Protein 7X0C (pdb70)

Sequence (800 aa):
IVTREFAKRWRDLSGQNHWKGMLQPLDQDLREYIIHYGEMAQAGYDTFNINTESQFAGASIYSRKDFFAKVGLEIAHPYTKYKVTKFIYATSDIHVPESFLLFPISGWSKESNWMGYVAVTDDQGTALLGRRDIVVSWRGSVQEWVEDFEFGLVNAIKIFGERNDQVQIHQGWYSIYMSQDERSPFTKTNARDQVLREVGRLLEKYKDEEVSITICGHSLGAALATLSATDIVANGYNRPKSRPDKSCPVTAFVFASPRVGDSDFRKLFSGLEDIRVLRTRNLPDVIPIYPPIGYSEVGDEFPIDTRKSPYMKSPGNLATFHCLEGYLHGVAGTQGTNKADLFRLDVERAIGLVNKSVDGLKDECMVPGKWRVLKNKGMAQQDDGSWELVDHEIDDNEDLDFREFAKRWRDLSGQNHWKGMLQPLDQDLREYIIHYGEMAQAGYDTFNINTESQFAGASIYSRKDFFAKVGLEIAHPYTKYKVTKFIYATSDIHVPESFLLFPISGWSKESNWMGYVAVTDDQGTALLGRRDIVVSWRGSVQWVEDFEFGLVNAIKIFGERNDQVQIHQGWYSIYMSQDERSPFTKTNARDQVLREVGRLLEKYKDEEVSITICGHSLGAALATLSATDIVANGYNRPKSRPDKSCPVTAFVFASPRVGDSDFRKLFSGLEDIRVLRTRNLPDVIPIYPPIGYSEVGDEFPIDTRKSPYMKSPGNLATFHCLEGYLHGVAGTQGTNKADLFRLDVERAIGLVNKSVDGLKDECMVPGKWRVLKNKGMAQQDDGSWELVDHEIDDNEDLDF

B-factor: mean 24.94, std 8.67, range [12.06, 72.19]

Organism: Arabidopsis thaliana (NCBI:txid3702)

Solvent-accessible surface area: 32555 Å² total; per-residue (Å²): 113,142,87,135,66,20,18,156,72,12,92,56,0,6,0,101,84,73,2,141,75,13,23,128,114,22,31,79,16,0,6,72,4,0,13,20,0,0,15,0,2,8,0,1,23,18,0,6,6,83,36,42,80,1,89,59,0,0,3,4,22,28,12,19,148,91,4,10,44,62,15,15,14,102,60,63,34,55,38,12,58,19,111,4,3,36,4,1,17,0,4,22,114,55,166,8,26,133,16,0,6,15,66,15,126,86,63,44,13,144,27,0,0,0,0,1,0,0,0,8,0,63,109,106,0,22,64,32,4,28,5,13,0,0,0,1,2,3,2,2,20,20,113,92,168,20,114,23,8,82,36,48,55,42,70,0,73,160,4,0,20,144,156,29,63,119,4,61,0,0,64,0,0,36,8,0,0,25,5,102,10,162,171,7,106,66,0,125,60,10,0,28,55,26,0,8,148,2,0,25,55,2,1,44,101,29,59,110,68,83,4,3,0,1,0,0,0,6,0,0,0,0,0,0,0,2,0,0,0,0,0,0,19,20,45,25,90,1,91,2,173,57,85,87,143,49,42,2,38,0,4,0,2,0,0,0,8,3,43,5,0,14,75,43,0,117,157,24,20,84,65,31,148,38,4,45,0,1,26,2,35,0,75,19,1,58,2,11,75,50,5,67,148,49,28,24,65,6,28,34,65,4,34,0,17,4,144,50,6,76,71,14,62,92,125,21,88,44,22,11,37,10,15,5,8,1,0,0,3,2,0,0,0,7,54,25,44,72,172,81,44,145,27,142,48,50,27,176,28,18,42,2,17,3,1,20,36,3,60,0,3,66,92,135,32,96,26,0,6,121,2,62,38,38,104,17,64,6,7,33,38,64,136,105,14,35,33,93,44,82,6,45,64,146,36,109,21,117,55,48,153,69,210,77,22,25,119,68,15,90,55,0,6,0,98,83,71,2,139,76,14,21,126,114,23,32,75,12,0,6,68,8,0,13,23,0,0,15,0,2,8,1,1,21,16,0,7,7,79,38,33,74,2,54,69,0,0,2,4,22,28,12,18,150,92,4,10,45,62,16,16,15,102,63,62,36,76,69,10,70,19,113,3,2,36,5,1,19,0,5,21,115,55,171,9,23,110,19,2,9,10,62,11,135,61,44,42,11,140,53,0,0,0,0,1,0,0,0,7,0,49,97,109,0,21,75,68,5,32,4,12,0,0,0,1,2,2,2,2,20,22,140,220,28,106,31,11,118,26,48,55,40,68,0,71,160,4,1,26,146,160,21,58,113,5,59,0,0,62,0,0,37,7,0,0,26,6,103,28,162,226,7,104,68,0,125,60,10,0,30,55,26,1,7,152,2,0,25,56,2,0,55,97,32,57,120,66,109,4,2,1,1,0,0,0,6,0,0,0,0,0,0,0,2,0,0,0,0,0,0,18,15,57,25,90,2,93,2,183,68,76,92,119,33,43,3,41,0,3,0,2,0,0,0,10,3,56,5,0,13,73,50,0,120,151,19,20,87,66,28,131,46,4,32,1,1,24,2,80,0,60,19,3,56,8,12,86,53,10,91,154,50,24,23,61,5,27,35,51,6,32,0,17,3,141,52,6,76,73,13,62,97,123,19,85,77,36,8,39,20,13,5,7,0,1,0,3,1,0,0,0,7,55,27,47,83,192,77,43,148,27,144,47,49,32,176,29,20,39,2,17,3,1,20,36,3,62,0,2,71,99,135,33,70,28,0,8,118,2,60,37,40,101,15,61,6,7,34,36,58,138,106,16,34,32,91,42,82,6,49,64,162,36,118,21,119,44,46,157,74

Structure (mmCIF, N/CA/C/O backbone):
data_7X0C
#
_entry.id   7X0C
#
_cell.length_a   73.977
_cell.length_b   95.343
_cell.length_c   79.278
_cell.angle_alpha   90.000
_cell.angle_beta   105.144
_cell.angle_gamma   90.000
#
_symmetry.space_group_name_H-M   'P 1 21 1'
#
loop_
_entity.id
_entity.type
_entity.pdbx_description
1 polymer 'Phospholipase A1-IIgamma'
2 water water
#
loop_
_atom_site.group_PDB
_atom_site.id
_atom_site.type_symbol
_atom_site.label_atom_id
_atom_site.label_alt_id
_atom_site.label_comp_id
_atom_site.label_asym_id
_atom_site.label_entity_id
_atom_site.label_seq_id
_atom_site.pdbx_PDB_ins_code
_atom_site.Cartn_x
_atom_site.Cartn_y
_atom_site.Cartn_z
_atom_site.occupancy
_atom_site.B_iso_or_equiv
_atom_site.auth_seq_id
_atom_site.auth_comp_id
_atom_site.auth_asym_id
_atom_site.auth_atom_id
_atom_site.pdbx_PDB_model_num
ATOM 1 N N . ILE A 1 15 ? -19.29397 -13.20905 23.74304 1.000 48.85686 14 ILE A N 1
ATOM 2 C CA . ILE A 1 15 ? -19.68147 -11.92967 23.15619 1.000 45.15944 14 ILE A CA 1
ATOM 3 C C . ILE A 1 15 ? -21.15507 -11.94639 22.73681 1.000 42.54404 14 ILE A C 1
ATOM 4 O O . ILE A 1 15 ? -21.91075 -11.02231 23.03532 1.000 43.46484 14 ILE A O 1
ATOM 9 N N . VAL A 1 16 ? -21.55534 -13.02899 22.06792 1.000 43.96688 15 VAL A N 1
ATOM 10 C CA . VAL A 1 16 ? -22.92665 -13.17612 21.57497 1.000 42.93741 15 VAL A CA 1
ATOM 11 C C . VAL A 1 16 ? -23.96963 -13.05030 22.68507 1.000 43.06214 15 VAL A C 1
ATOM 12 O O . VAL A 1 16 ? -25.06515 -12.51113 22.46214 1.000 46.32048 15 VAL A O 1
ATOM 16 N N . THR A 1 17 ? -23.66316 -13.52930 23.88907 1.000 45.85861 16 THR A N 1
ATOM 17 C CA . THR A 1 17 ? -24.59969 -13.40883 25.00401 1.000 44.99235 16 THR A CA 1
ATOM 18 C C . THR A 1 17 ? -24.54348 -12.05196 25.71081 1.000 43.69443 16 THR A C 1
ATOM 19 O O . THR A 1 17 ? -25.32004 -11.83910 26.64941 1.000 44.01225 16 THR A O 1
ATOM 23 N N . ARG A 1 18 ? -23.64749 -11.14736 25.30164 1.000 43.78976 17 ARG A N 1
ATOM 24 C CA . ARG A 1 18 ? -23.47717 -9.82866 25.92762 1.000 42.96323 17 ARG A CA 1
ATOM 25 C C . ARG A 1 18 ? -23.33535 -9.92087 27.45262 1.000 39.64657 17 ARG A C 1
ATOM 26 O O . ARG A 1 18 ? -23.97903 -9.19681 28.22184 1.000 35.30288 17 ARG A O 1
ATOM 34 N N . GLU A 1 19 ? -22.45550 -10.82003 27.88448 1.000 38.50776 18 GLU A N 1
ATOM 35 C CA . GLU A 1 19 ? -22.17169 -10.98735 29.30718 1.000 36.90344 18 GLU A CA 1
ATOM 36 C C . GLU A 1 19 ? -21.81830 -9.65468 29.98564 1.000 33.98257 18 GLU A C 1
ATOM 37 O O . GLU A 1 19 ? -22.35023 -9.31375 31.05495 1.000 29.99084 18 GLU A O 1
ATOM 43 N N . PHE A 1 20 ? -20.92777 -8.87594 29.36821 1.000 31.86072 19 PHE A N 1
ATOM 44 C CA . PHE A 1 20 ? -20.47293 -7.65201 30.01662 1.000 30.87132 19 PHE A CA 1
ATOM 45 C C . PHE A 1 20 ? -21.53329 -6.55756 29.99380 1.000 26.76319 19 PHE A C 1
ATOM 46 O O . PHE A 1 20 ? -21.69777 -5.83849 30.98516 1.000 26.56368 19 PHE A O 1
ATOM 54 N N . ALA A 1 21 ? -22.25849 -6.42455 28.88955 1.000 25.03442 20 ALA A N 1
ATOM 55 C CA . ALA A 1 21 ? -23.31743 -5.42308 28.84736 1.000 28.88170 20 ALA A CA 1
ATOM 56 C C . ALA A 1 21 ? -24.38233 -5.72436 29.89317 1.000 28.04673 20 ALA A C 1
ATOM 57 O O . ALA A 1 21 ? -24.90914 -4.80440 30.51960 1.000 26.79634 20 ALA A O 1
ATOM 59 N N . LYS A 1 22 ? -24.67375 -7.01122 30.13825 1.000 27.32017 21 LYS A N 1
ATOM 60 C CA . LYS A 1 22 ? -25.72896 -7.35800 31.09132 1.000 30.71474 21 LYS A CA 1
ATOM 61 C C . LYS A 1 22 ? -25.29796 -7.14261 32.53140 1.000 29.28572 21 LYS A C 1
ATOM 62 O O . LYS A 1 22 ? -26.13070 -6.85590 33.40179 1.000 29.85192 21 LYS A O 1
ATOM 68 N N . ARG A 1 23 ? -24.01028 -7.30105 32.81897 1.000 23.62464 22 ARG A N 1
ATOM 69 C CA . ARG A 1 23 ? -23.54467 -7.29163 34.19296 1.000 23.99508 22 ARG A CA 1
ATOM 70 C C . ARG A 1 23 ? -22.75638 -6.03296 34.54829 1.000 22.13512 22 ARG A C 1
ATOM 71 O O . ARG A 1 23 ? -22.17480 -5.98768 35.61908 1.000 23.09545 22 ARG A O 1
ATOM 79 N N . TRP A 1 24 ? -22.75371 -5.00008 33.69168 1.000 23.54356 23 TRP A N 1
ATOM 80 C CA . TRP A 1 24 ? -21.74438 -3.94742 33.85361 1.000 21.64721 23 TRP A CA 1
ATOM 81 C C . TRP A 1 24 ? -21.86851 -3.21480 35.18617 1.000 22.03842 23 TRP A C 1
ATOM 82 O O . TRP A 1 24 ? -20.85423 -2.84033 35.77273 1.000 21.74905 23 TRP A O 1
ATOM 93 N N . ARG A 1 25 ? -23.08410 -2.98439 35.69080 1.000 23.89724 24 ARG A N 1
ATOM 94 C CA . ARG A 1 25 ? -23.17221 -2.26454 36.96561 1.000 22.65748 24 ARG A CA 1
ATOM 95 C C . ARG A 1 25 ? -22.51544 -3.05653 38.08920 1.000 20.34365 24 ARG A C 1
ATOM 96 O O . ARG A 1 25 ? -21.82002 -2.48364 38.93747 1.000 24.48025 24 ARG A O 1
ATOM 104 N N . ASP A 1 26 ? -22.72408 -4.37511 38.12525 1.000 22.33685 25 ASP A N 1
ATOM 105 C CA . ASP A 1 26 ? -22.04926 -5.17165 39.14596 1.000 21.33324 25 ASP A CA 1
ATOM 106 C C . ASP A 1 26 ? -20.53844 -5.22740 38.90678 1.000 19.05319 25 ASP A C 1
ATOM 107 O O . ASP A 1 26 ? -19.75018 -5.19339 39.85965 1.000 20.86124 25 ASP A O 1
ATOM 112 N N . LEU A 1 27 ? -20.13100 -5.33755 37.64493 1.000 18.87495 26 LEU A N 1
ATOM 113 C CA . LEU A 1 27 ? -18.71349 -5.36543 37.31351 1.000 19.80064 26 LEU A CA 1
ATOM 114 C C . LEU A 1 27 ? -18.04097 -4.04484 37.67278 1.000 21.92909 26 LEU A C 1
ATOM 115 O O . LEU A 1 27 ? -16.85167 -4.03028 38.01992 1.000 19.12850 26 LEU A O 1
ATOM 120 N N . SER A 1 28 ? -18.77799 -2.94051 37.59578 1.000 20.71918 27 SER A N 1
ATOM 121 C CA . SER A 1 28 ? -18.29926 -1.61640 37.99631 1.000 18.87831 27 SER A CA 1
ATOM 122 C C . SER A 1 28 ? -18.59738 -1.32395 39.45831 1.000 21.09309 27 SER A C 1
ATOM 123 O O . SER A 1 28 ? -18.48218 -0.17086 39.90192 1.000 19.52157 27 SER A O 1
ATOM 126 N N . GLY A 1 29 ? -18.97756 -2.34335 40.21609 1.000 19.39386 28 GLY A N 1
ATOM 127 C CA . GLY A 1 29 ? -18.93693 -2.26599 41.66047 1.000 19.91566 28 GLY A CA 1
ATOM 128 C C . GLY A 1 29 ? -20.22249 -1.85258 42.35226 1.000 20.85112 28 GLY A C 1
ATOM 129 O O . GLY A 1 29 ? -20.15235 -1.42092 43.49538 1.000 21.17068 28 GLY A O 1
ATOM 130 N N . GLN A 1 30 ? -21.37291 -1.94265 41.68715 1.000 22.89913 29 GLN A N 1
ATOM 131 C CA . GLN A 1 30 ? -22.64200 -1.52074 42.29525 1.000 23.34898 29 GLN A CA 1
ATOM 132 C C . GLN A 1 30 ? -22.80295 -2.06717 43.71953 1.000 21.71402 29 GLN A C 1
ATOM 133 O O . GLN A 1 30 ? -23.19479 -1.32609 44.63541 1.000 26.44879 29 GLN A O 1
ATOM 139 N N . ASN A 1 31 ? -22.51085 -3.36019 43.92499 1.000 22.06577 30 ASN A N 1
ATOM 140 C CA . ASN A 1 31 ? -22.53523 -3.99253 45.24754 1.000 25.98797 30 ASN A CA 1
ATOM 141 C C . ASN A 1 31 ? -21.13664 -4.22136 45.83167 1.000 25.83362 30 ASN A C 1
ATOM 142 O O . ASN A 1 31 ? -20.90027 -5.23550 46.51055 1.000 24.76985 30 ASN A O 1
ATOM 147 N N . HIS A 1 32 ? -20.19487 -3.29463 45.59847 1.000 22.76827 31 HIS A N 1
ATOM 148 C CA . HIS A 1 32 ? -18.84155 -3.33827 46.15989 1.000 22.20942 31 HIS A CA 1
ATOM 149 C C . HIS A 1 32 ? -18.12456 -4.65204 45.85924 1.000 21.37254 31 HIS A C 1
ATOM 150 O O . HIS A 1 32 ? -17.23103 -5.07467 46.59827 1.000 23.16167 31 HIS A O 1
ATOM 157 N N . TRP A 1 33 ? -18.44452 -5.23275 44.71508 1.000 21.56452 32 TRP A N 1
ATOM 158 C CA . TRP A 1 33 ? -17.82565 -6.45813 44.21946 1.000 22.83347 32 TRP A CA 1
ATOM 159 C C . TRP A 1 33 ? -18.07853 -7.63022 45.15844 1.000 24.31775 32 TRP A C 1
ATOM 160 O O . TRP A 1 33 ? -17.33674 -8.63139 45.13350 1.000 23.56435 32 TRP A O 1
ATOM 171 N N . LYS A 1 34 ? -19.12435 -7.54368 45.99702 1.000 22.69587 33 LYS A N 1
ATOM 172 C CA . LYS A 1 34 ? -19.38802 -8.64749 46.91526 1.000 25.31664 33 LYS A CA 1
ATOM 173 C C . LYS A 1 34 ? -19.60634 -9.93241 46.13302 1.000 20.08968 33 LYS A C 1
ATOM 174 O O . LYS A 1 34 ? -20.28983 -9.95164 45.10509 1.000 24.50572 33 LYS A O 1
ATOM 180 N N . GLY A 1 35 ? -18.99602 -11.01345 46.61943 1.000 25.80137 34 GLY A N 1
ATOM 181 C CA . GLY A 1 35 ? -19.10117 -12.29954 45.95965 1.000 23.54820 34 GLY A CA 1
ATOM 182 C C . GLY A 1 35 ? -18.29385 -12.43314 44.68932 1.000 29.03104 34 GLY A C 1
ATOM 183 O O . GLY A 1 35 ? -18.33006 -13.49818 44.06259 1.000 28.11087 34 GLY A O 1
ATOM 184 N N . MET A 1 36 ? -17.54808 -11.40003 44.28971 1.000 23.25243 35 MET A N 1
ATOM 185 C CA . MET A 1 36 ? -16.85143 -11.43542 43.00939 1.000 23.86853 35 MET A CA 1
ATOM 186 C C . MET A 1 36 ? -15.32723 -11.45356 43.14244 1.000 24.81216 35 MET A C 1
ATOM 187 O O . MET A 1 36 ? -14.63431 -11.52836 42.11702 1.000 24.89191 35 MET A O 1
ATOM 192 N N . LEU A 1 37 ? -14.78002 -11.37210 44.35635 1.000 24.83907 36 LEU A N 1
ATOM 193 C CA . LEU A 1 37 ? -13.33396 -11.21645 44.55316 1.000 24.15297 36 LEU A CA 1
ATOM 194 C C . LEU A 1 37 ? -12.64339 -12.47852 45.04711 1.000 26.89305 36 LEU A C 1
ATOM 195 O O . LEU A 1 37 ? -11.55934 -12.81662 44.56064 1.000 26.44461 36 LEU A O 1
ATOM 200 N N . GLN A 1 38 ? -13.23416 -13.17497 46.01563 1.000 27.29420 37 GLN A N 1
ATOM 201 C CA . GLN A 1 38 ? -12.71075 -14.46842 46.47440 1.000 25.17033 37 GLN A CA 1
ATOM 202 C C . GLN A 1 38 ? -13.85743 -15.46879 46.37761 1.000 28.05459 37 GLN A C 1
ATOM 203 O O . GLN A 1 38 ? -14.77202 -15.42861 47.18301 1.000 29.06584 37 GLN A O 1
ATOM 209 N N . PRO A 1 39 ? -13.84934 -16.32074 45.35139 1.000 26.58649 38 PRO A N 1
ATOM 210 C CA . PRO A 1 39 ? -12.85248 -16.34347 44.28075 1.000 27.05256 38 PRO A CA 1
ATOM 211 C C . PRO A 1 39 ? -13.10913 -15.23681 43.25194 1.000 23.62816 38 PRO A C 1
ATOM 212 O O . PRO A 1 39 ? -14.18223 -14.61682 43.30411 1.000 23.43675 38 PRO A O 1
ATOM 216 N N . LEU A 1 40 ? -12.16424 -15.00947 42.32722 1.000 22.99307 39 LEU A N 1
ATOM 217 C CA . LEU A 1 40 ? -12.31750 -13.94397 41.33122 1.000 23.10417 39 LEU A CA 1
ATOM 218 C C . LEU A 1 40 ? -13.31193 -14.36725 40.26183 1.000 22.70832 39 LEU A C 1
ATOM 219 O O . LEU A 1 40 ? -13.14270 -15.39961 39.60079 1.000 23.87169 39 LEU A O 1
ATOM 224 N N . ASP A 1 41 ? -14.37054 -13.58174 40.13997 1.000 22.67974 40 ASP A N 1
ATOM 225 C CA . ASP A 1 41 ? -15.38198 -13.74428 39.11776 1.000 24.55703 40 ASP A CA 1
ATOM 226 C C . ASP A 1 41 ? -14.74042 -13.63764 37.73250 1.000 24.81805 40 ASP A C 1
ATOM 227 O O . ASP A 1 41 ? -13.93835 -12.73701 37.48876 1.000 22.46413 40 ASP A O 1
ATOM 232 N N . GLN A 1 42 ? -15.07776 -14.56626 36.82610 1.000 23.55985 41 GLN A N 1
ATOM 233 C CA . GLN A 1 42 ? -14.36889 -14.64514 35.54808 1.000 26.90478 41 GLN A CA 1
ATOM 234 C C . GLN A 1 42 ? -14.61395 -13.41935 34.68176 1.000 24.90973 41 GLN A C 1
ATOM 235 O O . GLN A 1 42 ? -13.68571 -12.92539 34.02134 1.000 23.68241 41 GLN A O 1
ATOM 241 N N . ASP A 1 43 ? -15.85045 -12.92106 34.64394 1.000 22.82315 42 ASP A N 1
ATOM 242 C CA . ASP A 1 43 ? -16.08907 -11.68695 33.90261 1.000 23.43297 42 ASP A CA 1
ATOM 243 C C . ASP A 1 43 ? -15.28033 -10.54686 34.49888 1.000 21.56454 42 ASP A C 1
ATOM 244 O O . ASP A 1 43 ? -14.72053 -9.71530 33.76771 1.000 20.00934 42 ASP A O 1
ATOM 249 N N . LEU A 1 44 ? -15.25318 -10.47114 35.82518 1.000 20.66821 43 LEU A N 1
ATOM 250 C CA . LEU A 1 44 ? -14.52321 -9.38640 36.48051 1.000 19.35444 43 LEU A CA 1
ATOM 251 C C . LEU A 1 44 ? -13.02668 -9.48077 36.19525 1.000 21.18569 43 LEU A C 1
ATOM 252 O O . LEU A 1 44 ? -12.36548 -8.45218 36.04413 1.000 20.18729 43 LEU A O 1
ATOM 257 N N . ARG A 1 45 ? -12.47942 -10.70458 36.13103 1.000 18.71585 44 ARG A N 1
ATOM 258 C CA . ARG A 1 45 ? -11.08782 -10.90191 35.70614 1.000 18.33254 44 ARG A CA 1
ATOM 259 C C . ARG A 1 45 ? -10.78417 -10.15694 34.40429 1.000 18.83683 44 ARG A C 1
ATOM 260 O O . ARG A 1 45 ? -9.81403 -9.38273 34.31523 1.000 18.44163 44 ARG A O 1
ATOM 268 N N . GLU A 1 46 ? -11.63176 -10.35073 33.39322 1.000 17.83861 45 GLU A N 1
ATOM 269 C CA . GLU A 1 46 ? -11.44750 -9.68159 32.11614 1.000 17.89151 45 GLU A CA 1
ATOM 270 C C . GLU A 1 46 ? -11.74151 -8.18802 32.20713 1.000 19.11855 45 GLU A C 1
ATOM 271 O O . GLU A 1 46 ? -11.09537 -7.39678 31.51932 1.000 18.19760 45 GLU A O 1
ATOM 277 N N . TYR A 1 47 ? -12.69089 -7.79945 33.06036 1.000 19.53982 46 TYR A N 1
ATOM 278 C CA . TYR A 1 47 ? -13.07394 -6.39460 33.19242 1.000 19.28674 46 TYR A CA 1
ATOM 279 C C . TYR A 1 47 ? -11.93348 -5.58641 33.80792 1.000 17.48798 46 TYR A C 1
ATOM 280 O O . TYR A 1 47 ? -11.59594 -4.48379 33.33701 1.000 17.48389 46 TYR A O 1
ATOM 289 N N . ILE A 1 48 ? -11.34148 -6.12286 34.88034 1.000 16.40176 47 ILE A N 1
ATOM 290 C CA . ILE A 1 48 ? -10.20581 -5.45631 35.51766 1.000 15.74583 47 ILE A CA 1
ATOM 291 C C . ILE A 1 48 ? -9.07396 -5.27244 34.50499 1.000 16.42786 47 ILE A C 1
ATOM 292 O O . ILE A 1 48 ? -8.47693 -4.19523 34.40557 1.000 15.94869 47 ILE A O 1
ATOM 297 N N . ILE A 1 49 ? -8.74884 -6.33060 33.75622 1.000 16.38639 48 ILE A N 1
ATOM 298 C CA . ILE A 1 49 ? -7.65212 -6.24865 32.78104 1.000 16.55180 48 ILE A CA 1
ATOM 299 C C . ILE A 1 49 ? -7.98497 -5.21779 31.69869 1.000 17.25939 48 ILE A C 1
ATOM 300 O O . ILE A 1 49 ? -7.11138 -4.44485 31.25927 1.000 16.86268 48 ILE A O 1
ATOM 305 N N . HIS A 1 50 ? -9.25583 -5.14859 31.29335 1.000 16.39789 49 HIS A N 1
ATOM 306 C CA . HIS A 1 50 ? -9.68872 -4.16889 30.29868 1.000 17.78296 49 HIS A CA 1
ATOM 307 C C . HIS A 1 50 ? -9.31413 -2.74828 30.72368 1.000 16.26281 49 HIS A C 1
ATOM 308 O O . HIS A 1 50 ? -8.71218 -1.99742 29.95489 1.000 17.75241 49 HIS A O 1
ATOM 315 N N . TYR A 1 51 ? -9.63010 -2.37832 31.96537 1.000 14.77559 50 TYR A N 1
ATOM 316 C CA . TYR A 1 51 ? -9.32200 -1.01773 32.39009 1.000 17.57282 50 TYR A CA 1
ATOM 317 C C . TYR A 1 51 ? -7.84716 -0.84324 32.76425 1.000 16.40685 50 TYR A C 1
ATOM 318 O O . TYR A 1 51 ? -7.28788 0.23347 32.53836 1.000 16.91869 50 TYR A O 1
ATOM 327 N N . GLY A 1 52 ? -7.19859 -1.88835 33.27729 1.000 16.20648 51 GLY A N 1
ATOM 328 C CA . GLY A 1 52 ? -5.76122 -1.80718 33.50409 1.000 15.98577 51 GLY A CA 1
ATOM 329 C C . GLY A 1 52 ? -4.98629 -1.59344 32.21464 1.000 16.40795 51 GLY A C 1
ATOM 330 O O . GLY A 1 52 ? -3.95130 -0.92490 32.21275 1.000 14.88391 51 GLY A O 1
ATOM 331 N N . GLU A 1 53 ? -5.46634 -2.16781 31.10269 1.000 15.39584 52 GLU A N 1
ATOM 332 C CA . GLU A 1 53 ? -4.81672 -1.92188 29.81994 1.000 15.82685 52 GLU A CA 1
ATOM 333 C C . GLU A 1 53 ? -4.92563 -0.45882 29.40767 1.000 16.46122 52 GLU A C 1
ATOM 334 O O . GLU A 1 53 ? -4.03507 0.05934 28.72347 1.000 16.41538 52 GLU A O 1
ATOM 340 N N . MET A 1 54 ? -6.03208 0.18339 29.75510 1.000 18.38078 53 MET A N 1
ATOM 341 C CA . MET A 1 54 ? -6.21520 1.57892 29.37622 1.000 20.39303 53 MET A CA 1
ATOM 342 C C . MET A 1 54 ? -5.28573 2.47356 30.18586 1.000 17.90209 53 MET A C 1
ATOM 343 O O . MET A 1 54 ? -4.84928 3.52259 29.68677 1.000 20.03094 53 MET A O 1
ATOM 348 N N . ALA A 1 55 ? -4.93838 2.05594 31.41824 1.000 19.99693 54 ALA A N 1
ATOM 349 C CA . ALA A 1 55 ? -3.85899 2.74370 32.15310 1.000 19.36410 54 ALA A CA 1
ATOM 350 C C . ALA A 1 55 ? -2.47463 2.43999 31.57805 1.000 18.63053 54 ALA A C 1
ATOM 351 O O . ALA A 1 55 ? -1.63268 3.34662 31.44528 1.000 17.66618 54 ALA A O 1
ATOM 353 N N . GLN A 1 56 ? -2.21614 1.17535 31.23275 1.000 15.72080 55 GLN A N 1
ATOM 354 C CA . GLN A 1 56 ? -0.91085 0.82731 30.66726 1.000 18.07611 55 GLN A CA 1
ATOM 355 C C . GLN A 1 56 ? -0.67793 1.55020 29.34909 1.000 17.09900 55 GLN A C 1
ATOM 356 O O . GLN A 1 56 ? 0.46687 1.87209 29.00055 1.000 16.44764 55 GLN A O 1
ATOM 362 N N . ALA A 1 57 ? -1.75637 1.82875 28.60092 1.000 15.30384 56 ALA A N 1
ATOM 363 C CA . ALA A 1 57 ? -1.60151 2.58904 27.36222 1.000 17.12613 56 ALA A CA 1
ATOM 364 C C . ALA A 1 57 ? -0.92192 3.92541 27.60965 1.000 17.97883 56 ALA A C 1
ATOM 365 O O . ALA A 1 57 ? -0.22860 4.43970 26.72222 1.000 15.88527 56 ALA A O 1
ATOM 367 N N . GLY A 1 58 ? -1.11483 4.49574 28.80314 1.000 17.10807 57 GLY A N 1
ATOM 368 C CA . GLY A 1 58 ? -0.45077 5.74702 29.14364 1.000 15.09216 57 GLY A CA 1
ATOM 369 C C . GLY A 1 58 ? 1.05763 5.59042 29.25043 1.000 17.80720 57 GLY A C 1
ATOM 370 O O . GLY A 1 58 ? 1.81540 6.46767 28.81736 1.000 18.08380 57 GLY A O 1
ATOM 371 N N . TYR A 1 59 ? 1.52026 4.46998 29.80878 1.000 15.41479 58 TYR A N 1
ATOM 372 C CA . TYR A 1 59 ? 2.95428 4.17586 29.77262 1.000 16.75465 58 TYR A CA 1
ATOM 373 C C . TYR A 1 59 ? 3.42543 3.94353 28.34910 1.000 17.81259 58 TYR A C 1
ATOM 374 O O . TYR A 1 59 ? 4.54934 4.31501 27.98586 1.000 17.98975 58 TYR A O 1
ATOM 383 N N . ASP A 1 60 ? 2.59336 3.32886 27.53011 1.000 15.20413 59 ASP A N 1
ATOM 384 C CA . ASP A 1 60 ? 3.09275 2.94188 26.22357 1.000 16.88154 59 ASP A CA 1
ATOM 385 C C . ASP A 1 60 ? 3.21655 4.13346 25.27313 1.000 17.88919 59 ASP A C 1
ATOM 386 O O . ASP A 1 60 ? 3.99375 4.06461 24.31007 1.000 21.01611 59 ASP A O 1
ATOM 391 N N . THR A 1 61 ? 2.53766 5.24909 25.55654 1.000 16.20902 60 THR A N 1
ATOM 392 C CA . THR A 1 61 ? 2.69072 6.44343 24.74818 1.000 18.89128 60 THR A CA 1
ATOM 393 C C . THR A 1 61 ? 3.60302 7.47364 25.39838 1.000 18.50768 60 THR A C 1
ATOM 394 O O . THR A 1 61 ? 3.93729 8.47380 24.76882 1.000 18.85581 60 THR A O 1
ATOM 398 N N . PHE A 1 62 ? 4.03800 7.26194 26.63194 1.000 19.25607 61 PHE A N 1
ATOM 399 C CA . PHE A 1 62 ? 4.78089 8.31228 27.31211 1.000 19.89601 61 PHE A CA 1
ATOM 400 C C . PHE A 1 62 ? 6.26633 8.27197 26.92913 1.000 22.59860 61 PHE A C 1
ATOM 401 O O . PHE A 1 62 ? 6.93445 7.24671 27.09258 1.000 21.53231 61 PHE A O 1
ATOM 409 N N . ASN A 1 63 ? 6.79396 9.39804 26.43530 1.000 19.60671 62 ASN A N 1
ATOM 410 C CA . ASN A 1 63 ? 8.17416 9.47528 25.95934 1.000 20.29238 62 ASN A CA 1
ATOM 411 C C . ASN A 1 63 ? 9.10486 9.62281 27.16756 1.000 23.12836 62 ASN A C 1
ATOM 412 O O . ASN A 1 63 ? 9.07012 10.64222 27.87050 1.000 20.99607 62 ASN A O 1
ATOM 417 N N . ILE A 1 64 ? 9.91897 8.59670 27.44387 1.000 22.22918 63 ILE A N 1
ATOM 418 C CA . ILE A 1 64 ? 10.77625 8.60658 28.62269 1.000 19.73221 63 ILE A CA 1
ATOM 419 C C . ILE A 1 64 ? 12.23397 8.81753 28.24802 1.000 27.97333 63 ILE A C 1
ATOM 420 O O . ILE A 1 64 ? 13.12535 8.65507 29.09397 1.000 27.13145 63 ILE A O 1
ATOM 425 N N . ASN A 1 65 ? 12.50234 9.17231 27.00481 1.000 23.70288 64 ASN A N 1
ATOM 426 C CA . ASN A 1 65 ? 13.88437 9.32273 26.53216 1.000 25.88705 64 ASN A CA 1
ATOM 427 C C . ASN A 1 65 ? 14.35236 10.73859 26.82751 1.000 24.31793 64 ASN A C 1
ATOM 428 O O . ASN A 1 65 ? 14.02928 11.67780 26.09077 1.000 25.21317 64 ASN A O 1
ATOM 433 N N . THR A 1 66 ? 15.13148 10.91104 27.90839 1.000 26.80042 65 THR A N 1
ATOM 434 C CA . THR A 1 66 ? 15.46335 12.28185 28.27531 1.000 28.58664 65 THR A CA 1
ATOM 435 C C . THR A 1 66 ? 16.43149 12.93839 27.28475 1.000 30.45371 65 THR A C 1
ATOM 436 O O . THR A 1 66 ? 16.57845 14.16254 27.31792 1.000 30.93654 65 THR A O 1
ATOM 440 N N . GLU A 1 67 ? 17.01127 12.17331 26.35124 1.000 30.89352 66 GLU A N 1
ATOM 441 C CA . GLU A 1 67 ? 17.84141 12.75482 25.29987 1.000 30.76400 66 GLU A CA 1
ATOM 442 C C . GLU A 1 67 ? 16.99538 13.42074 24.22305 1.000 33.92828 66 GLU A C 1
ATOM 443 O O . GLU A 1 67 ? 17.52803 14.17055 23.39698 1.000 35.99028 66 GLU A O 1
ATOM 449 N N . SER A 1 68 ? 15.68631 13.19623 24.24052 1.000 27.81026 67 SER A N 1
ATOM 450 C CA . SER A 1 68 ? 14.77690 13.78314 23.27074 1.000 24.84690 67 SER A CA 1
ATOM 451 C C . SER A 1 68 ? 14.21042 15.10328 23.76901 1.000 25.72558 67 SER A C 1
ATOM 452 O O . SER A 1 68 ? 13.93340 15.27615 24.95785 1.000 28.79652 67 SER A O 1
ATOM 455 N N . GLN A 1 69 ? 14.00478 16.02155 22.82906 1.000 26.54219 68 GLN A N 1
ATOM 456 C CA . GLN A 1 69 ? 13.30259 17.26958 23.10239 1.000 30.63746 68 GLN A CA 1
ATOM 457 C C . GLN A 1 69 ? 11.86641 17.04202 23.53737 1.000 26.19128 68 GLN A C 1
ATOM 458 O O . GLN A 1 69 ? 11.23985 17.96416 24.07451 1.000 26.33490 68 GLN A O 1
ATOM 464 N N . PHE A 1 70 ? 11.30913 15.86272 23.24661 1.000 24.24537 69 PHE A N 1
ATOM 465 C CA . PHE A 1 70 ? 9.90870 15.56671 23.54289 1.000 24.94291 69 PHE A CA 1
ATOM 466 C C . PHE A 1 70 ? 9.76088 14.60872 24.71083 1.000 22.64541 69 PHE A C 1
ATOM 467 O O . PHE A 1 70 ? 8.68496 14.01426 24.88143 1.000 21.94689 69 PHE A O 1
ATOM 475 N N . ALA A 1 71 ? 10.82284 14.42867 25.50220 1.000 20.42495 70 ALA A N 1
ATOM 476 C CA . ALA A 1 71 ? 10.70120 13.69663 26.75377 1.000 22.72043 70 ALA A CA 1
ATOM 477 C C . ALA A 1 71 ? 9.58693 14.30454 27.58630 1.000 22.52011 70 ALA A C 1
ATOM 478 O O . ALA A 1 71 ? 9.52741 15.52362 27.76935 1.000 22.12579 70 ALA A O 1
ATOM 480 N N . GLY A 1 72 ? 8.70906 13.45398 28.09944 1.000 20.96150 71 GLY A N 1
ATOM 481 C CA . GLY A 1 72 ? 7.59992 13.93577 28.89637 1.000 20.52532 71 GLY A CA 1
ATOM 482 C C . GLY A 1 72 ? 6.33013 14.18496 28.10225 1.000 17.60549 71 GLY A C 1
ATOM 483 O O . GLY A 1 72 ? 5.28774 14.47809 28.70334 1.000 19.06467 71 GLY A O 1
ATOM 484 N N . ALA A 1 73 ? 6.38522 14.09390 26.77382 1.000 19.35722 72 ALA A N 1
ATOM 485 C CA . ALA A 1 73 ? 5.20066 14.24193 25.94217 1.000 18.89407 72 ALA A CA 1
ATOM 486 C C . ALA A 1 73 ? 4.67162 12.86931 25.54187 1.000 17.65679 72 ALA A C 1
ATOM 487 O O . ALA A 1 73 ? 5.31295 11.83753 25.76579 1.000 19.83407 72 ALA A O 1
ATOM 489 N N . SER A 1 74 ? 3.50857 12.88270 24.89535 1.000 16.72874 73 SER A N 1
ATOM 490 C CA . SER A 1 74 ? 2.96098 11.67259 24.27822 1.000 16.41302 73 SER A CA 1
ATOM 491 C C . SER A 1 74 ? 3.65511 11.40610 22.95088 1.000 19.64957 73 SER A C 1
ATOM 492 O O . SER A 1 74 ? 3.90629 12.32657 22.17204 1.000 21.97099 73 SER A O 1
ATOM 495 N N . ILE A 1 75 ? 3.98692 10.14491 22.70693 1.000 15.06010 74 ILE A N 1
ATOM 496 C CA . ILE A 1 75 ? 4.50713 9.73477 21.39360 1.000 16.54235 74 ILE A CA 1
ATOM 497 C C . ILE A 1 75 ? 3.39723 9.77322 20.34264 1.000 18.46863 74 ILE A C 1
ATOM 498 O O . ILE A 1 75 ? 3.55772 10.34013 19.25477 1.000 20.34896 74 ILE A O 1
ATOM 503 N N . TYR A 1 76 ? 2.25655 9.15252 20.65019 1.000 16.63710 75 TYR A N 1
ATOM 504 C CA . TYR A 1 76 ? 1.16247 9.02630 19.69628 1.000 16.40381 75 TYR A CA 1
ATOM 505 C C . TYR A 1 76 ? 0.13847 10.14979 19.83780 1.000 21.41027 75 TYR A C 1
ATOM 506 O O . TYR A 1 76 ? -0.08792 10.69427 20.92381 1.000 20.08484 75 TYR A O 1
ATOM 515 N N . SER A 1 77 ? -0.48091 10.48833 18.71930 1.000 18.09465 76 SER A N 1
ATOM 516 C CA . SER A 1 77 ? -1.61147 11.41162 18.72261 1.000 19.89085 76 SER A CA 1
ATOM 517 C C . SER A 1 77 ? -2.91181 10.71702 19.15650 1.000 20.00056 76 SER A C 1
ATOM 518 O O . SER A 1 77 ? -3.00389 9.47904 19.26240 1.000 21.56810 76 SER A O 1
ATOM 521 N N . ARG A 1 78 ? -3.95844 11.53789 19.38063 1.000 18.38575 77 ARG A N 1
ATOM 522 C CA . ARG A 1 78 ? -5.25970 10.99168 19.76616 1.000 19.04939 77 ARG A CA 1
ATOM 523 C C . ARG A 1 78 ? -5.84642 10.09411 18.68582 1.000 19.26948 77 ARG A C 1
ATOM 524 O O . ARG A 1 78 ? -6.54261 9.12178 18.99048 1.000 18.39103 77 ARG A O 1
ATOM 532 N N . LYS A 1 79 ? -5.58356 10.41024 17.42764 1.000 21.05866 78 LYS A N 1
ATOM 533 C CA . LYS A 1 79 ? -6.21273 9.66792 16.33885 1.000 21.69877 78 LYS A CA 1
ATOM 534 C C . LYS A 1 79 ? -5.76359 8.21074 16.32240 1.000 18.84195 78 LYS A C 1
ATOM 535 O O . LYS A 1 79 ? -4.56333 7.92809 16.28711 1.000 20.39569 78 LYS A O 1
ATOM 541 N N . ASP A 1 80 ? -6.73940 7.28796 16.30861 1.000 17.50216 79 ASP A N 1
ATOM 542 C CA . ASP A 1 80 ? -6.47778 5.83475 16.27736 1.000 20.97416 79 ASP A CA 1
ATOM 543 C C . ASP A 1 80 ? -5.54664 5.41740 17.41456 1.000 20.63044 79 ASP A C 1
ATOM 544 O O . ASP A 1 80 ? -4.71231 4.51812 17.27767 1.000 20.66669 79 ASP A O 1
ATOM 549 N N . PHE A 1 81 ? -5.71608 6.06115 18.56980 1.000 18.65522 80 PHE A N 1
ATOM 550 C CA . PHE A 1 81 ? -4.74830 5.88821 19.64623 1.000 19.47330 80 PHE A CA 1
ATOM 551 C C . PHE A 1 81 ? -4.64489 4.42157 20.07792 1.000 18.72375 80 PHE A C 1
ATOM 552 O O . PHE A 1 81 ? -3.54288 3.90265 20.30364 1.000 18.46576 80 PHE A O 1
ATOM 560 N N . PHE A 1 82 ? -5.77547 3.75095 20.24948 1.000 17.87362 81 PHE A N 1
ATOM 561 C CA . PHE A 1 82 ? -5.70176 2.41448 20.84254 1.000 18.27483 81 PHE A CA 1
ATOM 562 C C . PHE A 1 82 ? -5.08541 1.42473 19.87452 1.000 19.18553 81 PHE A C 1
ATOM 563 O O . PHE A 1 82 ? -4.32985 0.53502 20.29666 1.000 18.95880 81 PHE A O 1
ATOM 571 N N . ALA A 1 83 ? -5.29414 1.64084 18.57747 1.000 19.35474 82 ALA A N 1
ATOM 572 C CA . ALA A 1 83 ? -4.61878 0.81747 17.58283 1.000 21.24237 82 ALA A CA 1
ATOM 573 C C . ALA A 1 83 ? -3.11678 1.02945 17.62635 1.000 20.97676 82 ALA A C 1
ATOM 574 O O . ALA A 1 83 ? -2.34238 0.08717 17.41321 1.000 21.05623 82 ALA A O 1
ATOM 576 N N . LYS A 1 84 ? -2.67811 2.24989 17.92530 1.000 18.16741 83 LYS A N 1
ATOM 577 C CA . LYS A 1 84 ? -1.24920 2.52242 17.96078 1.000 17.94127 83 LYS A CA 1
ATOM 578 C C . LYS A 1 84 ? -0.55441 1.88907 19.16209 1.000 22.40989 83 LYS A C 1
ATOM 579 O O . LYS A 1 84 ? 0.65086 1.61194 19.08319 1.000 21.28874 83 LYS A O 1
ATOM 585 N N . VAL A 1 85 ? -1.25974 1.65107 20.27631 1.000 16.84907 84 VAL A N 1
ATOM 586 C CA . VAL A 1 85 ? -0.62679 1.04420 21.45932 1.000 18.22114 84 VAL A CA 1
ATOM 587 C C . VAL A 1 85 ? -0.99004 -0.43960 21.61554 1.000 19.44017 84 VAL A C 1
ATOM 588 O O . VAL A 1 85 ? -0.89663 -0.99571 22.71423 1.000 18.98961 84 VAL A O 1
ATOM 592 N N . GLY A 1 86 ? -1.40952 -1.08982 20.53755 1.000 19.29470 85 GLY A N 1
ATOM 593 C CA . GLY A 1 86 ? -1.60678 -2.52561 20.59535 1.000 21.09803 85 GLY A CA 1
ATOM 594 C C . GLY A 1 86 ? -2.90662 -2.98019 21.20986 1.000 19.30015 85 GLY A C 1
ATOM 595 O O . GLY A 1 86 ? -3.00086 -4.13747 21.64569 1.000 18.58598 85 GLY A O 1
ATOM 596 N N . LEU A 1 87 ? -3.91229 -2.11016 21.27143 1.000 16.79681 86 LEU A N 1
ATOM 597 C CA . LEU A 1 87 ? -5.19054 -2.43720 21.89884 1.000 16.09494 86 LEU A CA 1
ATOM 598 C C . LEU A 1 87 ? -6.31785 -2.42370 20.87408 1.000 17.76110 86 LEU A C 1
ATOM 599 O O . LEU A 1 87 ? -7.43737 -1.98941 21.15407 1.000 19.44770 86 LEU A O 1
ATOM 604 N N . GLU A 1 88 ? -6.05986 -2.97316 19.68402 1.000 17.54566 87 GLU A N 1
ATOM 605 C CA . GLU A 1 88 ? -7.12855 -3.21159 18.71318 1.000 18.49524 87 GLU A CA 1
ATOM 606 C C . GLU A 1 88 ? -7.24034 -4.68567 18.34936 1.000 20.46009 87 GLU A C 1
ATOM 607 O O . GLU A 1 88 ? -8.31250 -5.27628 18.53571 1.000 19.15138 87 GLU A O 1
ATOM 613 N N . ILE A 1 89 ? -6.15327 -5.29479 17.85712 1.000 19.85070 88 ILE A N 1
ATOM 614 C CA . ILE A 1 89 ? -6.12810 -6.72885 17.60332 1.000 20.03732 88 ILE A CA 1
ATOM 615 C C . ILE A 1 89 ? -6.51641 -7.46878 18.87064 1.000 20.50837 88 ILE A C 1
ATOM 616 O O . ILE A 1 89 ? -5.96266 -7.20974 19.94991 1.000 18.86137 88 ILE A O 1
ATOM 621 N N . ALA A 1 90 ? -7.49885 -8.36707 18.75083 1.000 20.03489 89 ALA A N 1
ATOM 622 C CA . ALA A 1 90 ? -7.97816 -9.20399 19.85897 1.000 23.06323 89 ALA A CA 1
ATOM 623 C C . ALA A 1 90 ? -8.46208 -8.38232 21.06231 1.000 19.35763 89 ALA A C 1
ATOM 624 O O . ALA A 1 90 ? -8.45375 -8.85673 22.20572 1.000 19.98306 89 ALA A O 1
ATOM 626 N N . HIS A 1 91 ? -8.92890 -7.15460 20.81474 1.000 18.49893 90 HIS A N 1
ATOM 627 C CA . HIS A 1 91 ? -9.52914 -6.30042 21.84121 1.000 18.00411 90 HIS A CA 1
ATOM 628 C C . HIS A 1 91 ? -10.88409 -5.80311 21.35073 1.000 18.80823 90 HIS A C 1
ATOM 629 O O . HIS A 1 91 ? -11.08008 -4.59745 21.12892 1.000 18.45458 90 HIS A O 1
ATOM 636 N N . PRO A 1 92 ? -11.83556 -6.72012 21.15066 1.000 20.63339 91 PRO A N 1
ATOM 637 C CA . PRO A 1 92 ? -13.16251 -6.32863 20.63652 1.000 23.71333 91 PRO A CA 1
ATOM 638 C C . PRO A 1 92 ? -13.88736 -5.32343 21.50135 1.000 22.34276 91 PRO A C 1
ATOM 639 O O . PRO A 1 92 ? -14.74412 -4.59628 20.98626 1.000 23.67664 91 PRO A O 1
ATOM 643 N N . TYR A 1 93 ? -13.58458 -5.25465 22.79890 1.000 18.15384 92 TYR A N 1
ATOM 644 C CA . TYR A 1 93 ? -14.28058 -4.32827 23.68446 1.000 18.74437 92 TYR A CA 1
ATOM 645 C C . TYR A 1 93 ? -13.59386 -2.97848 23.81896 1.000 20.38064 92 TYR A C 1
ATOM 646 O O . TYR A 1 93 ? -14.14876 -2.10169 24.47954 1.000 21.56133 92 TYR A O 1
ATOM 655 N N . THR A 1 94 ? -12.41128 -2.77511 23.23965 1.000 18.88295 93 THR A N 1
ATOM 656 C CA . THR A 1 94 ? -11.71598 -1.49336 23.41595 1.000 20.03703 93 THR A CA 1
ATOM 657 C C . THR A 1 94 ? -12.08745 -0.54645 22.26836 1.000 19.53407 93 THR A C 1
ATOM 658 O O . THR A 1 94 ? -11.25793 -0.01142 21.55250 1.000 24.69802 93 THR A O 1
ATOM 662 N N . LYS A 1 95 ? -13.39095 -0.34139 22.13099 1.000 21.47050 94 LYS A N 1
ATOM 663 C CA . LYS A 1 95 ? -13.94432 0.49911 21.06827 1.000 19.68652 94 LYS A CA 1
ATOM 664 C C . LYS A 1 95 ? -14.17268 1.90412 21.61589 1.000 20.13323 94 LYS A C 1
ATOM 665 O O . LYS A 1 95 ? -15.30597 2.34462 21.81121 1.000 19.77134 94 LYS A O 1
ATOM 671 N N . TYR A 1 96 ? -13.06161 2.59925 21.86453 1.000 17.76024 95 TYR A N 1
ATOM 672 C CA . TYR A 1 96 ? -13.09010 3.95744 22.40363 1.000 17.81232 95 TYR A CA 1
ATOM 673 C C . TYR A 1 96 ? -12.37000 4.92618 21.47829 1.000 17.98193 95 TYR A C 1
ATOM 674 O O . TYR A 1 96 ? -11.42237 4.55969 20.77706 1.000 19.25488 95 TYR A O 1
ATOM 683 N N . LYS A 1 97 ? -12.82352 6.17874 21.49589 1.000 18.56569 96 LYS A N 1
ATOM 684 C CA . LYS A 1 97 ? -12.16852 7.28265 20.81682 1.000 17.96769 96 LYS A CA 1
ATOM 685 C C . LYS A 1 97 ? -11.54287 8.15595 21.88822 1.000 16.54038 96 LYS A C 1
ATOM 686 O O . LYS A 1 97 ? -12.22017 8.51221 22.85100 1.000 15.72402 96 LYS A O 1
ATOM 692 N N . VAL A 1 98 ? -10.27187 8.48972 21.73815 1.000 18.41114 97 VAL A N 1
ATOM 693 C CA . VAL A 1 98 ? -9.64677 9.41273 22.69246 1.000 16.73277 97 VAL A CA 1
ATOM 694 C C . VAL A 1 98 ? -10.02337 10.81739 22.25849 1.000 18.50233 97 VAL A C 1
ATOM 695 O O . VAL A 1 98 ? -9.79304 11.19685 21.10375 1.000 18.94381 97 VAL A O 1
ATOM 699 N N . THR A 1 99 ? -10.61934 11.57820 23.16828 1.000 17.73649 98 THR A N 1
ATOM 700 C CA . THR A 1 99 ? -11.05414 12.91124 22.79913 1.000 18.28649 98 THR A CA 1
ATOM 701 C C . THR A 1 99 ? -10.11895 13.99707 23.28585 1.000 21.34759 98 THR A C 1
ATOM 702 O O . THR A 1 99 ? -10.14036 15.09042 22.71821 1.000 18.66732 98 THR A O 1
ATOM 706 N N . LYS A 1 100 ? -9.31349 13.74752 24.32474 1.000 16.45112 99 LYS A N 1
ATOM 707 C CA . LYS A 1 100 ? -8.52432 14.85363 24.85508 1.000 17.19153 99 LYS A CA 1
ATOM 708 C C . LYS A 1 100 ? -7.31378 14.30938 25.60296 1.000 16.79147 99 LYS A C 1
ATOM 709 O O . LYS A 1 100 ? -7.43467 13.35925 26.38433 1.000 17.13454 99 LYS A O 1
ATOM 715 N N . PHE A 1 101 ? -6.16926 14.92695 25.39603 1.000 16.72731 100 PHE A N 1
ATOM 716 C CA . PHE A 1 101 ? -5.00460 14.64545 26.21780 1.000 17.09649 100 PHE A CA 1
ATOM 717 C C . PHE A 1 101 ? -4.98075 15.60604 27.41060 1.000 16.50894 100 PHE A C 1
ATOM 718 O O . PHE A 1 101 ? -5.46634 16.73961 27.32094 1.000 18.00009 100 PHE A O 1
ATOM 726 N N . ILE A 1 102 ? -4.37652 15.15429 28.51786 1.000 15.39485 101 ILE A N 1
ATOM 727 C CA . ILE A 1 102 ? -4.34422 15.88090 29.79392 1.000 14.02656 101 ILE A CA 1
ATOM 728 C C . ILE A 1 102 ? -2.88177 16.14763 30.12503 1.000 17.07379 101 ILE A C 1
ATOM 729 O O . ILE A 1 102 ? -2.03807 15.24751 29.98292 1.000 16.11727 101 ILE A O 1
ATOM 734 N N . TYR A 1 103 ? -2.58000 17.36889 30.57211 1.000 14.88778 102 TYR A N 1
ATOM 735 C CA . TYR A 1 103 ? -1.22276 17.75887 30.93828 1.000 15.81323 102 TYR A CA 1
ATOM 736 C C . TYR A 1 103 ? -1.18393 18.22680 32.38543 1.000 15.59847 102 TYR A C 1
ATOM 737 O O . TYR A 1 103 ? -2.12976 18.84237 32.87572 1.000 14.79350 102 TYR A O 1
ATOM 746 N N . ALA A 1 104 ? -0.05826 17.97531 33.06126 1.000 16.55047 103 ALA A N 1
ATOM 747 C CA . ALA A 1 104 ? 0.07788 18.36296 34.45908 1.000 18.84359 103 ALA A CA 1
ATOM 748 C C . ALA A 1 104 ? 1.42634 19.04314 34.68845 1.000 18.04771 103 ALA A C 1
ATOM 749 O O . ALA A 1 104 ? 2.39070 18.85900 33.92950 1.000 18.21816 103 ALA A O 1
ATOM 751 N N . THR A 1 105 ? 1.47079 19.87073 35.73170 1.000 15.72501 104 THR A N 1
ATOM 752 C CA . THR A 1 105 ? 2.74673 20.42675 36.21431 1.000 19.09333 104 THR A CA 1
ATOM 753 C C . THR A 1 105 ? 2.75121 20.32307 37.74008 1.000 21.28195 104 THR A C 1
ATOM 754 O O . THR A 1 105 ? 1.82784 19.76099 38.34358 1.000 19.12772 104 THR A O 1
ATOM 758 N N . SER A 1 106 ? 3.81101 20.83326 38.37832 1.000 18.36535 105 SER A N 1
ATOM 759 C CA . SER A 1 106 ? 3.88703 20.81056 39.83987 1.000 20.70982 105 SER A CA 1
ATOM 760 C C . SER A 1 106 ? 4.55155 22.08700 40.33496 1.000 21.39382 105 SER A C 1
ATOM 761 O O . SER A 1 106 ? 5.61136 22.45567 39.83411 1.000 24.29856 105 SER A O 1
ATOM 764 N N . ASP A 1 107 ? 3.93602 22.74206 41.32019 1.000 21.78839 106 ASP A N 1
ATOM 765 C CA . ASP A 1 107 ? 4.56138 23.91920 41.92207 1.000 24.73397 106 ASP A CA 1
ATOM 766 C C . ASP A 1 107 ? 5.71267 23.54701 42.85096 1.000 28.94717 106 ASP A C 1
ATOM 767 O O . ASP A 1 107 ? 6.52364 24.41767 43.18885 1.000 28.92988 106 ASP A O 1
ATOM 772 N N . ILE A 1 108 ? 5.77932 22.30163 43.31017 1.000 26.25320 107 ILE A N 1
ATOM 773 C CA . ILE A 1 108 ? 6.91592 21.83358 44.09351 1.000 26.72500 107 ILE A CA 1
ATOM 774 C C . ILE A 1 108 ? 7.72827 20.81485 43.30139 1.000 31.29506 107 ILE A C 1
ATOM 775 O O . ILE A 1 108 ? 7.24178 20.17694 42.35664 1.000 28.42163 107 ILE A O 1
ATOM 780 N N . HIS A 1 109 ? 8.99574 20.66347 43.68718 1.000 27.99482 108 HIS A N 1
ATOM 781 C CA . HIS A 1 109 ? 9.80463 19.64187 43.04927 1.000 27.65062 108 HIS A CA 1
ATOM 782 C C . HIS A 1 109 ? 9.25668 18.26195 43.37417 1.000 26.75011 108 HIS A C 1
ATOM 783 O O . HIS A 1 109 ? 8.85755 17.97902 44.50936 1.000 26.46117 108 HIS A O 1
ATOM 790 N N . VAL A 1 110 ? 9.21234 17.40587 42.35955 1.000 24.59117 109 VAL A N 1
ATOM 791 C CA . VAL A 1 110 ? 8.76725 16.02884 42.54741 1.000 23.49212 109 VAL A CA 1
ATOM 792 C C . VAL A 1 110 ? 9.76448 15.10456 41.86227 1.000 21.98897 109 VAL A C 1
ATOM 793 O O . VAL A 1 110 ? 10.52254 15.52795 40.98027 1.000 22.96524 109 VAL A O 1
ATOM 797 N N . PRO A 1 111 ? 9.78902 13.83059 42.26259 1.000 22.38087 110 PRO A N 1
ATOM 798 C CA . PRO A 1 111 ? 10.67268 12.85042 41.62142 1.000 24.51987 110 PRO A CA 1
ATOM 799 C C . PRO A 1 111 ? 10.52409 12.83521 40.10467 1.000 24.09109 110 PRO A C 1
ATOM 800 O O . PRO A 1 111 ? 9.45444 13.12928 39.55498 1.000 23.06284 110 PRO A O 1
ATOM 804 N N . GLU A 1 112 ? 11.60423 12.42401 39.43359 1.000 22.42093 111 GLU A N 1
ATOM 805 C CA . GLU A 1 112 ? 11.56883 12.22822 37.98908 1.000 24.76137 111 GLU A CA 1
ATOM 806 C C . GLU A 1 112 ? 10.59607 11.13186 37.56857 1.000 22.14566 111 GLU A C 1
ATOM 807 O O . GLU A 1 112 ? 10.14061 11.14763 36.41969 1.000 24.92228 111 GLU A O 1
ATOM 813 N N . SER A 1 113 ? 10.27580 10.18505 38.45528 1.000 20.03714 112 SER A N 1
ATOM 814 C CA . SER A 1 113 ? 9.27770 9.17179 38.12494 1.000 25.56040 112 SER A CA 1
ATOM 815 C C . SER A 1 113 ? 7.88652 9.78759 37.96405 1.000 22.44901 112 SER A C 1
ATOM 816 O O . SER A 1 113 ? 6.99373 9.15878 37.38364 1.000 21.82933 112 SER A O 1
ATOM 819 N N . PHE A 1 114 ? 7.68732 11.00408 38.46838 1.000 20.94036 113 PHE A N 1
ATOM 820 C CA . PHE A 1 114 ? 6.39682 11.68889 38.39009 1.000 22.54764 113 PHE A CA 1
ATOM 821 C C . PHE A 1 114 ? 6.35721 12.73932 37.28422 1.000 20.57154 113 PHE A C 1
ATOM 822 O O . PHE A 1 114 ? 5.40263 12.77681 36.49905 1.000 21.27485 113 PHE A O 1
ATOM 830 N N . LEU A 1 115 ? 7.38029 13.58626 37.18213 1.000 20.77657 114 LEU A N 1
ATOM 831 C CA . LEU A 1 115 ? 7.51137 14.53617 36.08260 1.000 19.61280 114 LEU A CA 1
ATOM 832 C C . LEU A 1 115 ? 8.92181 14.41098 35.53714 1.000 24.58073 114 LEU A C 1
ATOM 833 O O . LEU A 1 115 ? 9.89670 14.58663 36.28213 1.000 22.83740 114 LEU A O 1
ATOM 838 N N . LEU A 1 116 ? 9.02924 14.08357 34.25373 1.000 22.04358 115 LEU A N 1
ATOM 839 C CA . LEU A 1 116 ? 10.30434 13.75547 33.62822 1.000 24.85892 115 LEU A CA 1
ATOM 840 C C . LEU A 1 116 ? 10.55544 14.79803 32.55176 1.000 26.39460 115 LEU A C 1
ATOM 841 O O . LEU A 1 116 ? 9.64186 15.11556 31.80005 1.000 22.80188 115 LEU A O 1
ATOM 846 N N . PHE A 1 117 ? 11.78065 15.31355 32.43802 1.000 25.25058 116 PHE A N 1
ATOM 847 C CA . PHE A 1 117 ? 12.00523 16.40515 31.50652 1.000 28.18673 116 PHE A CA 1
ATOM 848 C C . PHE A 1 117 ? 13.18864 16.15493 30.58100 1.000 29.75644 116 PHE A C 1
ATOM 849 O O . PHE A 1 117 ? 14.06209 15.34234 30.88240 1.000 30.46231 116 PHE A O 1
ATOM 857 N N . PRO A 1 118 ? 13.20766 16.81939 29.42493 1.000 28.99739 117 PRO A N 1
ATOM 858 C CA . PRO A 1 118 ? 14.35555 16.68538 28.51992 1.000 32.67109 117 PRO A CA 1
ATOM 859 C C . PRO A 1 118 ? 15.62747 17.21598 29.17493 1.000 40.85009 117 PRO A C 1
ATOM 860 O O . PRO A 1 118 ? 15.58589 18.15295 29.97553 1.000 38.97134 117 PRO A O 1
ATOM 864 N N . ILE A 1 119 ? 16.76266 16.59475 28.83074 1.000 41.28796 118 ILE A N 1
ATOM 865 C CA . ILE A 1 119 ? 18.06297 17.02614 29.36158 1.000 46.38113 118 ILE A CA 1
ATOM 866 C C . ILE A 1 119 ? 18.35646 18.47462 28.98860 1.000 48.11941 118 ILE A C 1
ATOM 867 O O . ILE A 1 119 ? 18.93356 19.23101 29.78378 1.000 51.87292 118 ILE A O 1
ATOM 872 N N . SER A 1 120 ? 17.96072 18.88345 27.78469 1.000 47.94171 119 SER A N 1
ATOM 873 C CA . SER A 1 120 ? 18.30672 20.18543 27.22859 1.000 52.39796 119 SER A CA 1
ATOM 874 C C . SER A 1 120 ? 17.89101 21.35838 28.13257 1.000 55.80256 119 SER A C 1
ATOM 875 O O . SER A 1 120 ? 16.82338 21.33794 28.75673 1.000 56.97272 119 SER A O 1
ATOM 878 N N . GLY A 1 123 ? 13.73253 22.14007 24.81019 1.000 38.51793 122 GLY A N 1
ATOM 879 C CA . GLY A 1 123 ? 12.71168 21.11518 24.99409 1.000 33.91037 122 GLY A CA 1
ATOM 880 C C . GLY A 1 123 ? 11.28981 21.61811 24.85532 1.000 33.36353 122 GLY A C 1
ATOM 881 O O . GLY A 1 123 ? 11.04709 22.82274 24.90021 1.000 35.17152 122 GLY A O 1
ATOM 882 N N . TRP A 1 124 ? 10.32871 20.69380 24.69812 1.000 28.24692 123 TRP A N 1
ATOM 883 C CA . TRP A 1 124 ? 8.96497 21.09522 24.38366 1.000 27.62926 123 TRP A CA 1
ATOM 884 C C . TRP A 1 124 ? 8.29578 21.79029 25.55604 1.000 26.45010 123 TRP A C 1
ATOM 885 O O . TRP A 1 124 ? 7.34256 22.54299 25.36032 1.000 28.98804 123 TRP A O 1
ATOM 896 N N . SER A 1 125 ? 8.76511 21.53097 26.76573 1.000 28.66042 124 SER A N 1
ATOM 897 C CA . SER A 1 125 ? 8.20730 22.11983 27.96822 1.000 28.13437 124 SER A CA 1
ATOM 898 C C . SER A 1 125 ? 9.27588 21.97151 29.02349 1.000 31.27344 124 SER A C 1
ATOM 899 O O . SER A 1 125 ? 10.00432 20.97136 29.03447 1.000 31.76477 124 SER A O 1
ATOM 902 N N . LYS A 1 126 ? 9.38648 22.96586 29.89315 1.000 33.89500 125 LYS A N 1
ATOM 903 C CA . LYS A 1 126 ? 10.35573 22.86481 30.97469 1.000 34.61263 125 LYS A CA 1
ATOM 904 C C . LYS A 1 126 ? 9.73093 22.40601 32.28092 1.000 31.69225 125 LYS A C 1
ATOM 905 O O . LYS A 1 126 ? 10.46741 22.05084 33.21395 1.000 31.72925 125 LYS A O 1
ATOM 911 N N . GLU A 1 127 ? 8.39155 22.39060 32.36642 1.000 28.67199 126 GLU A N 1
ATOM 912 C CA . GLU A 1 127 ? 7.73588 22.13867 33.63524 1.000 30.19519 126 GLU A CA 1
ATOM 913 C C . GLU A 1 127 ? 6.49089 21.26199 33.54625 1.000 21.71443 126 GLU A C 1
ATOM 914 O O . GLU A 1 127 ? 5.99081 20.86129 34.59985 1.000 23.25608 126 GLU A O 1
ATOM 920 N N . SER A 1 128 ? 6.01177 20.89307 32.36409 1.000 22.53172 127 SER A N 1
ATOM 921 C CA . SER A 1 128 ? 4.78756 20.09252 32.27504 1.000 19.79399 127 SER A CA 1
ATOM 922 C C . SER A 1 128 ? 5.07124 18.72421 31.65680 1.000 20.00401 127 SER A C 1
ATOM 923 O O . SER A 1 128 ? 6.06361 18.53995 30.93985 1.000 19.05235 127 SER A O 1
ATOM 926 N N . ASN A 1 129 ? 4.16824 17.76431 31.92761 1.000 18.90722 128 ASN A N 1
ATOM 927 C CA . ASN A 1 129 ? 4.19587 16.45107 31.27297 1.000 18.21045 128 ASN A CA 1
ATOM 928 C C . ASN A 1 129 ? 2.81462 16.09770 30.75827 1.000 18.55832 128 ASN A C 1
ATOM 929 O O . ASN A 1 129 ? 1.80768 16.48068 31.35269 1.000 16.30886 128 ASN A O 1
ATOM 934 N N . TRP A 1 130 ? 2.79050 15.26923 29.71459 1.000 15.33090 129 TRP A N 1
ATOM 935 C CA . TRP A 1 130 ? 1.59568 14.48766 29.40252 1.000 15.50522 129 TRP A CA 1
ATOM 936 C C . TRP A 1 130 ? 1.24103 13.61606 30.59524 1.000 16.64623 129 TRP A C 1
ATOM 937 O O . TRP A 1 130 ? 2.10335 12.94629 31.15184 1.000 16.96295 129 TRP A O 1
ATOM 948 N N . MET A 1 131 ? -0.03853 13.61491 31.00203 1.000 15.50050 130 MET A N 1
ATOM 949 C CA . MET A 1 131 ? -0.40317 12.96723 32.26408 1.000 16.42991 130 MET A CA 1
ATOM 950 C C . MET A 1 131 ? -1.65177 12.09544 32.07998 1.000 15.24941 130 MET A C 1
ATOM 951 O O . MET A 1 131 ? -2.18224 11.55805 33.05790 1.000 14.90139 130 MET A O 1
ATOM 956 N N . GLY A 1 132 ? -2.13536 11.92354 30.84782 1.000 14.65630 131 GLY A N 1
ATOM 957 C CA . GLY A 1 132 ? -3.19201 10.95058 30.64213 1.000 15.05924 131 GLY A CA 1
ATOM 958 C C . GLY A 1 132 ? -4.16992 11.43217 29.58893 1.000 14.15776 131 GLY A C 1
ATOM 959 O O . GLY A 1 132 ? -3.83693 12.30699 28.78370 1.000 14.64547 131 GLY A O 1
ATOM 960 N N . TYR A 1 133 ? -5.35876 10.81844 29.56231 1.000 14.43315 132 TYR A N 1
ATOM 961 C CA . TYR A 1 133 ? -6.28830 11.13788 28.48359 1.000 14.18931 132 TYR A CA 1
ATOM 962 C C . TYR A 1 133 ? -7.73455 10.89964 28.92153 1.000 15.77699 132 TYR A C 1
ATOM 963 O O . TYR A 1 133 ? -8.00811 10.24699 29.93089 1.000 15.73688 132 TYR A O 1
ATOM 972 N N . VAL A 1 134 ? -8.66335 11.44888 28.14375 1.000 13.25618 133 VAL A N 1
ATOM 973 C CA . VAL A 1 134 ? -10.08925 11.16874 28.30739 1.000 13.84801 133 VAL A CA 1
ATOM 974 C C . VAL A 1 134 ? -10.56142 10.51858 27.01777 1.000 15.14366 133 VAL A C 1
ATOM 975 O O . VAL A 1 134 ? -10.17057 10.94493 25.92599 1.000 16.80634 133 VAL A O 1
ATOM 979 N N . ALA A 1 135 ? -11.38560 9.49347 27.15071 1.000 16.36615 134 ALA A N 1
ATOM 980 C CA . ALA A 1 135 ? -11.86950 8.73777 25.99609 1.000 15.69774 134 ALA A CA 1
ATOM 981 C C . ALA A 1 135 ? -13.33639 8.39637 26.23069 1.000 15.97066 134 ALA A C 1
ATOM 982 O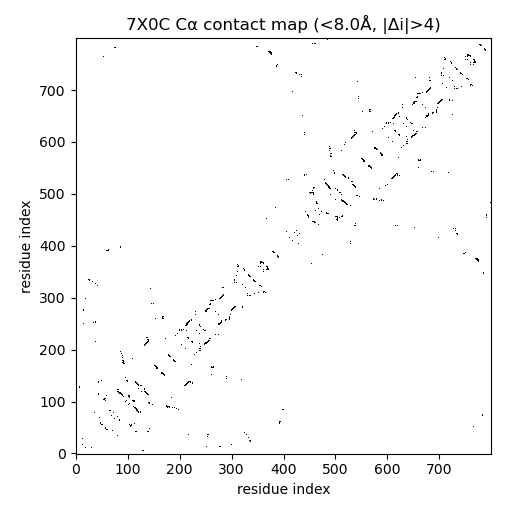 O . ALA A 1 135 ? -13.86517 8.55742 27.33195 1.000 15.78444 134 ALA A O 1
ATOM 984 N N . VAL A 1 136 ? -14.01454 7.92330 25.17705 1.000 16.42599 135 VAL A N 1
ATOM 985 C CA . VAL A 1 136 ? -15.42678 7.56792 25.29821 1.000 16.35864 135 VAL A CA 1
ATOM 986 C C . VAL A 1 136 ? -15.71082 6.45413 24.30340 1.000 15.39587 135 VAL A C 1
ATOM 987 O O . VAL A 1 136 ? -15.10560 6.40701 23.22968 1.000 16.80328 135 VAL A O 1
ATOM 991 N N . THR A 1 137 ? -16.62652 5.55198 24.66095 1.000 15.65628 136 THR A N 1
ATOM 992 C CA . THR A 1 137 ? -17.00454 4.49606 23.72569 1.000 19.06027 136 THR A CA 1
ATOM 993 C C . THR A 1 137 ? -17.68671 5.08862 22.49287 1.000 20.96956 136 THR A C 1
ATOM 994 O O . THR A 1 137 ? -18.44010 6.07348 22.58134 1.000 18.93823 136 THR A O 1
ATOM 998 N N . ASP A 1 138 ? -17.39032 4.50680 21.32860 1.000 19.60252 137 ASP A N 1
ATOM 999 C CA . ASP A 1 138 ? -18.13837 4.89481 20.13661 1.000 22.31040 137 ASP A CA 1
ATOM 1000 C C . ASP A 1 138 ? -19.46819 4.14722 20.14986 1.000 21.19047 137 ASP A C 1
ATOM 1001 O O . ASP A 1 138 ? -19.82213 3.47724 21.11824 1.000 20.01197 137 ASP A O 1
ATOM 1006 N N . ASP A 1 139 ? -20.26762 4.27561 19.08938 1.000 23.84108 138 ASP A N 1
ATOM 1007 C CA . ASP A 1 139 ? -21.60390 3.67941 19.19604 1.000 22.67843 138 ASP A CA 1
ATOM 1008 C C . ASP A 1 139 ? -21.52766 2.14867 19.26845 1.000 24.10823 138 ASP A C 1
ATOM 1009 O O . ASP A 1 139 ? -22.33430 1.50922 19.96633 1.000 24.66603 138 ASP A O 1
ATOM 1014 N N . GLN A 1 140 ? -20.51814 1.55340 18.63596 1.000 25.26513 139 GLN A N 1
ATOM 1015 C CA . GLN A 1 140 ? -20.30310 0.11048 18.74732 1.000 25.95720 139 GLN A CA 1
ATOM 1016 C C . GLN A 1 140 ? -19.85791 -0.29648 20.15757 1.000 25.49473 139 GLN A C 1
ATOM 1017 O O . GLN A 1 140 ? -20.39382 -1.24383 20.75584 1.000 24.32557 139 GLN A O 1
ATOM 1023 N N . GLY A 1 141 ? -18.86060 0.39684 20.71009 1.000 21.47885 140 GLY A N 1
ATOM 1024 C CA . GLY A 1 141 ? -18.46126 0.09843 22.06766 1.000 21.24848 140 GLY A CA 1
ATOM 1025 C C . GLY A 1 141 ? -19.57824 0.28806 23.07928 1.000 20.98708 140 GLY A C 1
ATOM 1026 O O . GLY A 1 141 ? -19.65459 -0.43932 24.06608 1.000 23.17822 140 GLY A O 1
ATOM 1027 N N . THR A 1 142 ? -20.43306 1.28727 22.86548 1.000 18.34286 141 THR A N 1
ATOM 1028 C CA . THR A 1 142 ? -21.53975 1.54912 23.78237 1.000 17.81489 141 THR A CA 1
ATOM 1029 C C . THR A 1 142 ? -22.50693 0.37821 23.79214 1.000 22.19248 141 THR A C 1
ATOM 1030 O O . THR A 1 142 ? -23.00528 -0.03117 24.84828 1.000 22.54287 141 THR A O 1
ATOM 1034 N N . ALA A 1 143 ? -22.74002 -0.20025 22.62338 1.000 23.54861 142 ALA A N 1
ATOM 1035 C CA . ALA A 1 143 ? -23.55137 -1.41349 22.54994 1.000 24.06733 142 ALA A CA 1
ATOM 1036 C C . ALA A 1 143 ? -22.87680 -2.57835 23.27638 1.000 24.21055 142 ALA A C 1
ATOM 1037 O O . ALA A 1 143 ? -23.52171 -3.30931 24.03758 1.000 23.89460 142 ALA A O 1
ATOM 1039 N N . LEU A 1 144 ? -21.56848 -2.75978 23.07088 1.000 23.05547 143 LEU A N 1
ATOM 1040 C CA . LEU A 1 144 ? -20.88854 -3.91763 23.65208 1.000 23.31130 143 LEU A CA 1
ATOM 1041 C C . LEU A 1 144 ? -20.74541 -3.81229 25.15839 1.000 24.03524 143 LEU A C 1
ATOM 1042 O O . LEU A 1 144 ? -20.79444 -4.83296 25.85362 1.000 27.03654 143 LEU A O 1
ATOM 1047 N N . LEU A 1 145 ? -20.55284 -2.60102 25.68953 1.000 22.04007 144 LEU A N 1
ATOM 1048 C CA . LEU A 1 145 ? -20.34126 -2.44752 27.12673 1.000 23.29842 144 LEU A CA 1
ATOM 1049 C C . LEU A 1 145 ? -21.60991 -2.13899 27.90179 1.000 20.71281 144 LEU A C 1
ATOM 1050 O O . LEU A 1 145 ? -21.55863 -2.07872 29.14476 1.000 21.90662 144 LEU A O 1
ATOM 1055 N N . GLY A 1 146 ? -22.73542 -1.93687 27.21154 1.000 22.08046 145 GLY A N 1
ATOM 1056 C CA . GLY A 1 146 ? -24.01053 -1.75703 27.86462 1.000 20.83932 145 GLY A CA 1
ATOM 1057 C C . GLY A 1 146 ? -24.35666 -0.32911 28.23841 1.000 22.91439 145 GLY A C 1
ATOM 1058 O O . GLY A 1 146 ? -25.43246 -0.10131 28.81743 1.000 21.83013 145 GLY A O 1
ATOM 1059 N N . ARG A 1 147 ? -23.48461 0.62997 27.93650 1.000 19.13297 146 ARG A N 1
ATOM 1060 C CA . ARG A 1 147 ? -23.70027 2.03597 28.25849 1.000 19.31683 146 ARG A CA 1
ATOM 1061 C C . ARG A 1 147 ? -22.58060 2.84771 27.61080 1.000 20.26559 146 ARG A C 1
ATOM 1062 O O . ARG A 1 147 ? -21.61415 2.30261 27.07297 1.000 19.72897 146 ARG A O 1
ATOM 1070 N N . ARG A 1 148 ? -22.76112 4.15736 27.61589 1.000 19.40637 147 ARG A N 1
ATOM 1071 C CA . ARG A 1 148 ? -21.77348 5.07954 27.08458 1.000 19.26628 147 ARG A CA 1
ATOM 1072 C C . ARG A 1 148 ? -20.71839 5.26883 28.16973 1.000 18.85646 147 ARG A C 1
ATOM 1073 O O . ARG A 1 148 ? -20.99784 5.87621 29.20504 1.000 17.97503 147 ARG A O 1
ATOM 1081 N N . ASP A 1 149 ? -19.52911 4.70861 27.96727 1.000 19.37449 148 ASP A N 1
ATOM 1082 C CA . ASP A 1 149 ? -18.51235 4.68151 29.02122 1.000 18.02265 148 ASP A CA 1
ATOM 1083 C C . ASP A 1 149 ? -17.46102 5.76497 28.75574 1.000 16.40442 148 ASP A C 1
ATOM 1084 O O . ASP A 1 149 ? -16.80596 5.76312 27.71009 1.000 17.04327 148 ASP A O 1
ATOM 1089 N N . ILE A 1 150 ? -17.35201 6.72419 29.68121 1.000 16.53929 149 ILE A N 1
ATOM 1090 C CA . ILE A 1 150 ? -16.36996 7.79265 29.60593 1.000 15.41880 149 ILE A CA 1
ATOM 1091 C C . ILE A 1 150 ? -15.20327 7.34265 30.47034 1.000 13.25375 149 ILE A C 1
ATOM 1092 O O . ILE A 1 150 ? -15.39698 7.08130 31.66524 1.000 17.31558 149 ILE A O 1
ATOM 1097 N N . VAL A 1 151 ? -14.01696 7.22547 29.88476 1.000 14.68154 150 VAL A N 1
ATOM 1098 C CA . VAL A 1 151 ? -12.82825 6.77769 30.62027 1.000 15.16875 150 VAL A CA 1
ATOM 1099 C C . VAL A 1 151 ? -11.88261 7.95397 30.81960 1.000 15.07566 150 VAL A C 1
ATOM 1100 O O . VAL A 1 151 ? -11.58769 8.68015 29.87452 1.000 16.53350 150 VAL A O 1
ATOM 1104 N N . VAL A 1 152 ? -11.38419 8.11777 32.04415 1.000 14.81500 151 VAL A N 1
ATOM 1105 C CA . VAL A 1 152 ? -10.29382 9.02731 32.34211 1.000 16.19307 151 VAL A CA 1
ATOM 1106 C C . VAL A 1 152 ? -9.14690 8.13160 32.76444 1.000 15.37530 151 VAL A C 1
ATOM 1107 O O . VAL A 1 152 ? -9.27518 7.37366 33.73621 1.000 14.98770 151 VAL A O 1
ATOM 1111 N N . SER A 1 153 ? -8.04464 8.20156 32.03492 1.000 14.59319 152 SER A N 1
ATOM 1112 C CA . SER A 1 153 ? -6.88975 7.37285 32.30775 1.000 15.28606 152 SER A CA 1
ATOM 1113 C C . SER A 1 153 ? -5.73576 8.26519 32.73243 1.000 15.88549 152 SER A C 1
ATOM 1114 O O . SER A 1 153 ? -5.27152 9.09184 31.94517 1.000 16.11278 152 SER A O 1
ATOM 1117 N N . TRP A 1 154 ? -5.28149 8.10324 33.97706 1.000 15.80674 153 TRP A N 1
ATOM 1118 C CA . TRP A 1 154 ? -4.19019 8.91031 34.51119 1.000 16.07041 153 TRP A CA 1
ATOM 1119 C C . TRP A 1 154 ? -2.87903 8.15500 34.32489 1.000 17.91756 153 TRP A C 1
ATOM 1120 O O . TRP A 1 154 ? -2.74418 7.01363 34.78280 1.000 18.19351 153 TRP A O 1
ATOM 1131 N N . ARG A 1 155 ? -1.90940 8.80127 33.68587 1.000 15.50638 154 ARG A N 1
ATOM 1132 C CA . ARG A 1 155 ? -0.57185 8.21986 33.53827 1.000 14.76333 154 ARG A CA 1
ATOM 1133 C C . ARG A 1 155 ? 0.11660 8.06984 34.89762 1.000 17.00107 154 ARG A C 1
ATOM 1134 O O . ARG A 1 155 ? -0.08278 8.88593 35.80872 1.000 16.73240 154 ARG A O 1
ATOM 1142 N N . GLY A 1 156 ? 0.93531 7.00783 35.03166 1.000 16.85472 155 GLY A N 1
ATOM 1143 C CA . GLY A 1 156 ? 1.51221 6.65095 36.32152 1.000 17.69705 155 GLY A CA 1
ATOM 1144 C C . GLY A 1 156 ? 2.99419 6.98571 36.50431 1.000 19.36948 155 GLY A C 1
ATOM 1145 O O . GLY A 1 156 ? 3.49883 7.96675 35.95416 1.000 18.34073 155 GLY A O 1
ATOM 1146 N N . SER A 1 157 ? 3.69936 6.16397 37.29245 1.000 19.37362 156 SER A N 1
ATOM 1147 C CA . SER A 1 157 ? 5.10710 6.36584 37.60659 1.000 18.57735 156 SER A CA 1
ATOM 1148 C C . SER A 1 157 ? 6.01093 5.76978 36.53429 1.000 22.00488 156 SER A C 1
ATOM 1149 O O . SER A 1 157 ? 5.80778 4.63482 36.09388 1.000 22.74019 156 SER A O 1
ATOM 1152 N N . VAL A 1 158 ? 7.06619 6.48043 36.19605 1.000 23.87149 157 VAL A N 1
ATOM 1153 C CA . VAL A 1 158 ? 8.12442 5.86491 35.39058 1.000 31.00608 157 VAL A CA 1
ATOM 1154 C C . VAL A 1 158 ? 9.31673 5.44381 36.24505 1.000 29.66368 157 VAL A C 1
ATOM 1155 O O . VAL A 1 158 ? 9.57851 5.99081 37.31728 1.000 36.19485 157 VAL A O 1
ATOM 1159 N N . GLN A 1 159 ? 10.05661 4.45274 35.76509 1.000 39.33828 158 GLN A N 1
ATOM 1160 C CA . GLN A 1 159 ? 11.28703 4.00475 36.42723 1.000 44.15015 158 GLN A CA 1
ATOM 1161 C C . GLN A 1 159 ? 12.30914 5.13265 36.58857 1.000 46.75851 158 GLN A C 1
ATOM 1162 O O . GLN A 1 159 ? 13.29101 5.00552 37.34463 1.000 55.24757 158 GLN A O 1
ATOM 1168 N N . GLU A 1 162 ? 15.28287 2.39258 42.05213 1.000 47.59561 161 GLU A N 1
ATOM 1169 C CA . GLU A 1 162 ? 13.94238 2.86729 42.37719 1.000 51.95785 161 GLU A CA 1
ATOM 1170 C C . GLU A 1 162 ? 13.80955 3.03952 43.89144 1.000 52.81409 161 GLU A C 1
ATOM 1171 O O . GLU A 1 162 ? 14.28711 2.20933 44.67389 1.000 43.53781 161 GLU A O 1
ATOM 1177 N N . TRP A 1 163 ? 13.17054 4.12593 44.31396 1.000 48.59952 162 TRP A N 1
ATOM 1178 C CA . TRP A 1 163 ? 13.13410 4.49601 45.72171 1.000 47.69579 162 TRP A CA 1
ATOM 1179 C C . TRP A 1 163 ? 11.70341 4.61934 46.18870 1.000 46.45116 162 TRP A C 1
ATOM 1180 O O . TRP A 1 163 ? 10.92466 5.38786 45.61512 1.000 44.32695 162 TRP A O 1
ATOM 1191 N N . VAL A 1 164 ? 11.37382 3.89168 47.25660 1.000 42.75059 163 VAL A N 1
ATOM 1192 C CA . VAL A 1 164 ? 10.05700 4.04451 47.84712 1.000 43.72353 163 VAL A CA 1
ATOM 1193 C C . VAL A 1 164 ? 9.88558 5.41614 48.49671 1.000 40.04979 163 VAL A C 1
ATOM 1194 O O . VAL A 1 164 ? 8.75390 5.87606 48.68805 1.000 38.93038 163 VAL A O 1
ATOM 1198 N N . GLU A 1 165 ? 10.98327 6.09638 48.82866 1.000 38.14347 164 GLU A N 1
ATOM 1199 C CA . GLU A 1 165 ? 10.88091 7.44825 49.37169 1.000 41.57342 164 GLU A CA 1
ATOM 1200 C C . GLU A 1 165 ? 10.30665 8.44184 48.36261 1.000 40.25231 164 GLU A C 1
ATOM 1201 O O . GLU A 1 165 ? 9.89201 9.53804 48.76554 1.000 36.63556 164 GLU A O 1
ATOM 1207 N N . ASP A 1 166 ? 10.25843 8.08558 47.06918 1.000 38.20647 165 ASP A N 1
ATOM 1208 C CA . ASP A 1 166 ? 9.60964 8.95199 46.08514 1.000 36.36213 165 ASP A CA 1
ATOM 1209 C C . ASP A 1 166 ? 8.14882 9.20366 46.41595 1.000 35.36406 165 ASP A C 1
ATOM 1210 O O . ASP A 1 166 ? 7.58766 10.21060 45.97252 1.000 35.17689 165 ASP A O 1
ATOM 1215 N N . PHE A 1 167 ? 7.51173 8.29587 47.15348 1.000 33.54199 166 PHE A N 1
ATOM 1216 C CA . PHE A 1 167 ? 6.09595 8.39063 47.48725 1.000 32.07796 166 PHE A CA 1
ATOM 1217 C C . PHE A 1 167 ? 5.84292 9.06072 48.83239 1.000 32.79112 166 PHE A C 1
ATOM 1218 O O . PHE A 1 167 ? 4.69337 9.16610 49.24618 1.000 28.64417 166 PHE A O 1
ATOM 1226 N N . GLU A 1 168 ? 6.88601 9.51573 49.52084 1.000 35.94038 167 GLU A N 1
ATOM 1227 C CA . GLU A 1 168 ? 6.76745 9.99063 50.90125 1.000 39.44290 167 GLU A CA 1
ATOM 1228 C C . GLU A 1 168 ? 6.70076 11.51479 50.90317 1.000 34.83665 167 GLU A C 1
ATOM 1229 O O . GLU A 1 168 ? 7.72387 12.19610 50.88932 1.000 34.97625 167 GLU A O 1
ATOM 1235 N N . PHE A 1 169 ? 5.47005 12.04157 50.91581 1.000 32.94812 168 PHE A N 1
ATOM 1236 C CA . PHE A 1 169 ? 5.17945 13.45543 51.11839 1.000 31.86544 168 PHE A CA 1
ATOM 1237 C C . PHE A 1 169 ? 4.22219 13.60883 52.30924 1.000 32.64274 168 PHE A C 1
ATOM 1238 O O . PHE A 1 169 ? 3.45289 12.69114 52.64509 1.000 34.98445 168 PHE A O 1
ATOM 1246 N N . GLY A 1 170 ? 4.22017 14.80696 52.90563 1.000 31.26121 169 GLY A N 1
ATOM 1247 C CA . GLY A 1 170 ? 3.27194 15.14372 53.95405 1.000 35.04089 169 GLY A CA 1
ATOM 1248 C C . GLY A 1 170 ? 1.88760 15.55711 53.43951 1.000 30.62564 169 GLY A C 1
ATOM 1249 O O . GLY A 1 170 ? 1.62321 15.62595 52.24041 1.000 27.24157 169 GLY A O 1
ATOM 1250 N N . LEU A 1 171 ? 0.98186 15.81065 54.38561 1.000 28.92418 170 LEU A N 1
ATOM 1251 C CA . LEU A 1 171 ? -0.40463 16.13968 54.08024 1.000 28.51309 170 LEU A CA 1
ATOM 1252 C C . LEU A 1 171 ? -0.59514 17.64567 53.92089 1.000 32.15063 170 LEU A C 1
ATOM 1253 O O . LEU A 1 171 ? 0.06128 18.44298 54.58491 1.000 31.32492 170 LEU A O 1
ATOM 1258 N N . VAL A 1 172 ? -1.50821 18.03593 53.03036 1.000 27.13650 171 VAL A N 1
ATOM 1259 C CA . VAL A 1 172 ? -1.89315 19.43879 52.89988 1.000 25.78916 171 VAL A CA 1
ATOM 1260 C C . VAL A 1 172 ? -3.41225 19.53188 52.90913 1.000 27.87813 171 VAL A C 1
ATOM 1261 O O . VAL A 1 172 ? -4.12562 18.58479 52.54936 1.000 22.94635 171 VAL A O 1
ATOM 1265 N N . ASN A 1 173 ? -3.90841 20.69632 53.33209 1.000 24.38487 172 ASN A N 1
ATOM 1266 C CA . ASN A 1 173 ? -5.33589 20.90485 53.39846 1.000 24.27134 172 ASN A CA 1
ATOM 1267 C C . ASN A 1 173 ? -5.90090 21.02117 51.99219 1.000 24.33943 172 ASN A C 1
ATOM 1268 O O . ASN A 1 173 ? -5.34296 21.71431 51.14157 1.000 27.07306 172 ASN A O 1
ATOM 1273 N N . ALA A 1 174 ? -7.02065 20.35678 51.74840 1.000 26.74922 173 ALA A N 1
ATOM 1274 C CA . ALA A 1 174 ? -7.54550 20.26047 50.39217 1.000 25.70081 173 ALA A CA 1
ATOM 1275 C C . ALA A 1 174 ? -8.82771 21.07812 50.18638 1.000 25.96955 173 ALA A C 1
ATOM 1276 O O . ALA A 1 174 ? -9.67670 20.71027 49.37170 1.000 21.17364 173 ALA A O 1
ATOM 1278 N N . ILE A 1 175 ? -8.97004 22.21036 50.89161 1.000 26.67715 174 ILE A N 1
ATOM 1279 C CA . ILE A 1 175 ? -10.21191 22.98697 50.80218 1.000 27.37647 174 ILE A CA 1
ATOM 1280 C C . ILE A 1 175 ? -10.47146 23.48954 49.38655 1.000 23.06589 174 ILE A C 1
ATOM 1281 O O . ILE A 1 175 ? -11.63267 23.59231 48.96177 1.000 26.91425 174 ILE A O 1
ATOM 1286 N N . LYS A 1 176 ? -9.42277 23.78747 48.63237 1.000 23.02386 175 LYS A N 1
ATOM 1287 C CA . LYS A 1 176 ? -9.61783 24.23427 47.25795 1.000 25.93732 175 LYS A CA 1
ATOM 1288 C C . LYS A 1 176 ? -10.25978 23.16831 46.39352 1.000 28.96835 175 LYS A C 1
ATOM 1289 O O . LYS A 1 176 ? -10.84782 23.51299 45.35893 1.000 27.44251 175 LYS A O 1
ATOM 1295 N N . ILE A 1 177 ? -10.14396 21.89096 46.76867 1.000 24.14166 176 ILE A N 1
ATOM 1296 C CA . ILE A 1 177 ? -10.81788 20.83873 46.01367 1.000 26.20176 176 ILE A CA 1
ATOM 1297 C C . ILE A 1 177 ? -12.19705 20.55948 46.56682 1.000 23.95442 176 ILE A C 1
ATOM 1298 O O . ILE A 1 177 ? -13.18936 20.52540 45.82767 1.000 28.16699 176 ILE A O 1
ATOM 1303 N N . PHE A 1 178 ? -12.30237 20.32827 47.87066 1.000 25.34013 177 PHE A N 1
ATOM 1304 C CA . PHE A 1 178 ? -13.52008 19.76530 48.41951 1.000 25.58242 177 PHE A CA 1
ATOM 1305 C C . PHE A 1 178 ? -14.41072 20.79375 49.11837 1.000 29.04532 177 PHE A C 1
ATOM 1306 O O . PHE A 1 178 ? -15.52133 20.45014 49.51728 1.000 29.94262 177 PHE A O 1
ATOM 1314 N N . GLY A 1 179 ? -13.97582 22.04258 49.21677 1.000 29.33663 178 GLY A N 1
ATOM 1315 C CA . GLY A 1 179 ? -14.81869 23.11781 49.69631 1.000 36.22188 178 GLY A CA 1
ATOM 1316 C C . GLY A 1 179 ? -14.75470 23.25837 51.20801 1.000 39.98764 178 GLY A C 1
ATOM 1317 O O . GLY A 1 179 ? -14.37026 22.34341 51.93340 1.000 36.82406 178 GLY A O 1
ATOM 1318 N N . GLU A 1 180 ? -15.14161 24.44388 51.69663 1.000 41.83986 179 GLU A N 1
ATOM 1319 C CA . GLU A 1 180 ? -15.06989 24.65030 53.14364 1.000 47.20930 179 GLU A CA 1
ATOM 1320 C C . GLU A 1 180 ? -16.00864 23.71544 53.89797 1.000 38.48144 179 GLU A C 1
ATOM 1321 O O . GLU A 1 180 ? -15.76987 23.43668 55.07519 1.000 44.05441 179 GLU A O 1
ATOM 1327 N N . ARG A 1 181 ? -17.04479 23.19098 53.24129 1.000 41.59258 180 ARG A N 1
ATOM 1328 C CA . ARG A 1 181 ? -17.88310 22.17561 53.87509 1.000 41.49212 180 ARG A CA 1
ATOM 1329 C C . ARG A 1 181 ? -17.11270 20.89495 54.22177 1.000 41.69340 180 ARG A C 1
ATOM 1330 O O . ARG A 1 181 ? -17.58271 20.10328 55.05157 1.000 41.12615 180 ARG A O 1
ATOM 1338 N N . ASN A 1 182 ? -15.95632 20.65902 53.59742 1.000 39.82424 181 ASN A N 1
ATOM 1339 C CA . ASN A 1 182 ? -15.08666 19.52237 53.90561 1.000 39.38410 181 ASN A CA 1
ATOM 1340 C C . ASN A 1 182 ? -13.69283 20.01257 54.28461 1.000 42.13663 181 ASN A C 1
ATOM 1341 O O . ASN A 1 182 ? -12.67738 19.43796 53.87871 1.000 40.11133 181 ASN A O 1
ATOM 1346 N N . ASP A 1 183 ? -13.61801 21.09555 55.05726 1.000 39.21398 182 ASP A N 1
ATOM 1347 C CA . ASP A 1 183 ? -12.33369 21.75786 55.26105 1.000 44.33749 182 ASP A CA 1
ATOM 1348 C C . ASP A 1 183 ? -11.36961 20.96274 56.13976 1.000 38.40376 182 ASP A C 1
ATOM 1349 O O . ASP A 1 183 ? -10.22691 21.40253 56.32115 1.000 40.59009 182 ASP A O 1
ATOM 1354 N N . GLN A 1 184 ? -11.77806 19.82344 56.69367 1.000 40.57078 183 GLN A N 1
ATOM 1355 C CA . GLN A 1 184 ? -10.83565 18.98532 57.43024 1.000 38.22790 183 GLN A CA 1
ATOM 1356 C C . GLN A 1 184 ? -10.09602 17.98479 56.53995 1.000 35.97946 183 GLN A C 1
ATOM 1357 O O . GLN A 1 184 ? -9.19590 17.28781 57.02786 1.000 32.41258 183 GLN A O 1
ATOM 1363 N N . VAL A 1 185 ? -10.44645 17.88582 55.26085 1.000 34.60200 184 VAL A N 1
ATOM 1364 C CA . VAL A 1 185 ? -9.83214 16.85580 54.42333 1.000 32.82867 184 VAL A CA 1
ATOM 1365 C C . VAL A 1 185 ? -8.40302 17.26052 54.10167 1.000 27.49393 184 VAL A C 1
ATOM 1366 O O . VAL A 1 185 ? -8.14000 18.40972 53.70758 1.000 26.32263 184 VAL A O 1
ATOM 1370 N N . GLN A 1 186 ? -7.47270 16.31200 54.26199 1.000 27.25969 185 GLN A N 1
ATOM 1371 C CA . GLN A 1 186 ? -6.09405 16.48260 53.83274 1.000 27.34024 185 GLN A CA 1
ATOM 1372 C C . GLN A 1 186 ? -5.70680 15.43111 52.79819 1.000 22.65576 185 GLN A C 1
ATOM 1373 O O . GLN A 1 186 ? -6.16994 14.29133 52.85471 1.000 22.83357 185 GLN A O 1
ATOM 1379 N N . ILE A 1 187 ? -4.83840 15.84057 51.86623 1.000 23.40320 186 ILE A N 1
ATOM 1380 C CA . ILE A 1 187 ? -4.35622 15.02561 50.74991 1.000 24.42453 186 ILE A CA 1
ATOM 1381 C C . ILE A 1 187 ? -2.83605 15.08071 50.74089 1.000 22.30685 186 ILE A C 1
ATOM 1382 O O . ILE A 1 187 ? -2.24200 16.09596 51.10194 1.000 21.68140 186 ILE A O 1
ATOM 1387 N N . HIS A 1 188 ? -2.20557 13.96645 50.32770 1.000 20.81132 187 HIS A N 1
ATOM 1388 C CA . HIS A 1 188 ? -0.78360 13.89993 49.98696 1.000 21.11628 187 HIS A CA 1
ATOM 1389 C C . HIS A 1 188 ? -0.33644 15.12947 49.18785 1.000 22.33425 187 HIS A C 1
ATOM 1390 O O . HIS A 1 188 ? -0.95988 15.48579 48.18775 1.000 20.40413 187 HIS A O 1
ATOM 1397 N N . GLN A 1 189 ? 0.73581 15.79765 49.64338 1.000 20.94387 188 GLN A N 1
ATOM 1398 C CA . GLN A 1 189 ? 1.17213 17.04002 48.98986 1.000 21.16064 188 GLN A CA 1
ATOM 1399 C C . GLN A 1 189 ? 1.58298 16.82202 47.53059 1.000 21.16413 188 GLN A C 1
ATOM 1400 O O . GLN A 1 189 ? 1.39637 17.70791 46.68239 1.000 21.75547 188 GLN A O 1
ATOM 1406 N N . GLY A 1 190 ? 2.20251 15.68571 47.23697 1.000 20.49073 189 GLY A N 1
ATOM 1407 C CA . GLY A 1 190 ? 2.61309 15.40825 45.87038 1.000 20.76952 189 GLY A CA 1
ATOM 1408 C C . GLY A 1 190 ? 1.42797 15.22570 44.92904 1.000 19.98130 189 GLY A C 1
ATOM 1409 O O . GLY A 1 190 ? 1.38484 15.83057 43.85472 1.000 17.20681 189 GLY A O 1
ATOM 1410 N N . TRP A 1 191 ? 0.47606 14.35994 45.29849 1.000 20.02108 190 TRP A N 1
ATOM 1411 C CA . TRP A 1 191 ? -0.69069 14.18542 44.43161 1.000 19.38875 190 TRP A CA 1
ATOM 1412 C C . TRP A 1 191 ? -1.42850 15.49663 44.27620 1.000 18.50888 190 TRP A C 1
ATOM 1413 O O . TRP A 1 191 ? -1.85725 15.85213 43.17255 1.000 18.55433 190 TRP A O 1
ATOM 1424 N N . TYR A 1 192 ? -1.59153 16.22803 45.37802 1.000 19.60730 191 TYR A N 1
ATOM 1425 C CA . TYR A 1 192 ? -2.25848 17.52659 45.31086 1.000 17.67375 191 TYR A CA 1
ATOM 1426 C C . TYR A 1 192 ? -1.55134 18.45308 44.33163 1.000 19.19493 191 TYR A C 1
ATOM 1427 O O . TYR A 1 192 ? -2.20122 19.09438 43.50060 1.000 20.06068 191 TYR A O 1
ATOM 1436 N N . SER A 1 193 ? -0.21427 18.53937 44.41250 1.000 17.92039 192 SER A N 1
ATOM 1437 C CA . SER A 1 193 ? 0.52075 19.48169 43.57180 1.000 18.98396 192 SER A CA 1
ATOM 1438 C C . SER A 1 193 ? 0.39423 19.12824 42.08551 1.000 19.35351 192 SER A C 1
ATOM 1439 O O . SER A 1 193 ? 0.15503 20.00955 41.24808 1.000 18.44164 192 SER A O 1
ATOM 1442 N N . ILE A 1 194 ? 0.49407 17.83993 41.74253 1.000 16.48898 193 ILE A N 1
ATOM 1443 C CA . ILE A 1 194 ? 0.38156 17.45564 40.33290 1.000 17.37615 193 ILE A CA 1
ATOM 1444 C C . ILE A 1 194 ? -1.04329 17.68446 39.81974 1.000 17.96969 193 ILE A C 1
ATOM 1445 O O . ILE A 1 194 ? -1.25210 18.11360 38.67889 1.000 18.67647 193 ILE A O 1
ATOM 1450 N N . TYR A 1 195 ? -2.04373 17.40908 40.65694 1.000 16.44535 194 TYR A N 1
ATOM 1451 C CA . TYR A 1 195 ? -3.43150 17.58059 40.24396 1.000 15.89442 194 TYR A CA 1
ATOM 1452 C C . TYR A 1 195 ? -3.78710 19.05665 40.07065 1.000 18.93217 194 TYR A C 1
ATOM 1453 O O . TYR A 1 195 ? -4.54968 19.41876 39.16196 1.000 16.64494 194 TYR A O 1
ATOM 1462 N N . MET A 1 196 ? -3.22228 19.92423 40.91387 1.000 17.62309 195 MET A N 1
ATOM 1463 C CA . MET A 1 196 ? -3.74704 21.28589 41.05670 1.000 16.32946 195 MET A CA 1
ATOM 1464 C C . MET A 1 196 ? -2.86875 22.38147 40.47577 1.000 18.12430 195 MET A C 1
ATOM 1465 O O . MET A 1 196 ? -3.36377 23.50045 40.27722 1.000 18.45809 195 MET A O 1
ATOM 1470 N N . SER A 1 197 ? -1.59802 22.11791 40.20325 1.000 18.27971 196 SER A N 1
ATOM 1471 C CA . SER A 1 197 ? -0.69261 23.20268 39.85567 1.000 20.03610 196 SER A CA 1
ATOM 1472 C C . SER A 1 197 ? -0.92323 23.68655 38.42249 1.000 21.75262 196 SER A C 1
ATOM 1473 O O . SER A 1 197 ? -1.26863 22.91897 37.51885 1.000 18.96090 196 SER A O 1
ATOM 1476 N N . GLN A 1 198 ? -0.66510 24.97060 38.21672 1.000 21.46331 197 GLN A N 1
ATOM 1477 C CA . GLN A 1 198 ? -0.74539 25.58165 36.90027 1.000 22.11225 197 GLN A CA 1
ATOM 1478 C C . GLN A 1 198 ? 0.55675 26.27033 36.56134 1.000 25.52231 197 GLN A C 1
ATOM 1479 O O . GLN A 1 198 ? 1.28464 26.72356 37.44216 1.000 24.11731 197 GLN A O 1
ATOM 1485 N N . ASP A 1 199 ? 0.78575 26.44016 35.27079 1.000 22.48196 198 ASP A N 1
ATOM 1486 C CA . ASP A 1 199 ? 1.86671 27.28805 34.78641 1.000 26.12249 198 ASP A CA 1
ATOM 1487 C C . ASP A 1 199 ? 1.25886 28.28301 33.81390 1.000 24.14380 198 ASP A C 1
ATOM 1488 O O . ASP A 1 199 ? 0.93237 27.92324 32.68779 1.000 23.60340 198 ASP A O 1
ATOM 1493 N N . GLU A 1 200 ? 1.14565 29.53504 34.26499 1.000 27.09625 199 GLU A N 1
ATOM 1494 C CA . GLU A 1 200 ? 0.52168 30.61818 33.51859 1.000 29.62192 199 GLU A CA 1
ATOM 1495 C C . GLU A 1 200 ? 1.13796 30.82479 32.14726 1.000 26.83544 199 GLU A C 1
ATOM 1496 O O . GLU A 1 200 ? 0.47385 31.31396 31.23075 1.000 27.73041 199 GLU A O 1
ATOM 1502 N N . ARG A 1 201 ? 2.41575 30.52327 32.00065 1.000 29.18894 200 ARG A N 1
ATOM 1503 C CA . ARG A 1 201 ? 3.09895 30.77479 30.74994 1.000 32.06279 200 ARG A CA 1
ATOM 1504 C C . ARG A 1 201 ? 3.03586 29.58761 29.80228 1.000 29.01152 200 ARG A C 1
ATOM 1505 O O . ARG A 1 201 ? 3.55763 29.68467 28.69073 1.000 29.13831 200 ARG A O 1
ATOM 1513 N N . SER A 1 202 ? 2.39901 28.46942 30.20649 1.000 28.36662 201 SER A N 1
ATOM 1514 C CA . SER A 1 202 ? 2.38458 27.22943 29.40258 1.000 25.82888 201 SER A CA 1
ATOM 1515 C C . SER A 1 202 ? 1.07672 27.06205 28.64838 1.000 24.81720 201 SER A C 1
ATOM 1516 O O . SER A 1 202 ? -0.00494 27.13974 29.25907 1.000 24.96022 201 SER A O 1
ATOM 1519 N N . PRO A 1 203 ? 1.10963 26.77175 27.34606 1.000 23.44134 202 PRO A N 1
ATOM 1520 C CA . PRO A 1 203 ? -0.13502 26.40564 26.64137 1.000 22.84354 202 PRO A CA 1
ATOM 1521 C C . PRO A 1 203 ? -0.72044 25.07554 27.10986 1.000 22.54312 202 PRO A C 1
ATOM 1522 O O . PRO A 1 203 ? -1.87946 24.76901 26.78814 1.000 23.36733 202 PRO A O 1
ATOM 1526 N N . PHE A 1 204 ? 0.04738 24.28202 27.85401 1.000 23.97712 203 PHE A N 1
ATOM 1527 C CA . PHE A 1 204 ? -0.37184 22.95373 28.30181 1.000 22.40365 203 PHE A CA 1
ATOM 1528 C C . PHE A 1 204 ? -0.96466 22.95982 29.69702 1.000 20.43598 203 PHE A C 1
ATOM 1529 O O . PHE A 1 204 ? -1.95842 22.26380 29.93595 1.000 20.99693 203 PHE A O 1
ATOM 1537 N N . THR A 1 205 ? -0.38107 23.71698 30.63160 1.000 19.49048 204 THR A N 1
ATOM 1538 C CA . THR A 1 205 ? -0.84853 23.66239 32.01513 1.000 18.85741 204 THR A CA 1
ATOM 1539 C C . THR A 1 205 ? -1.25510 25.01914 32.56307 1.000 20.07145 204 THR A C 1
ATOM 1540 O O . THR A 1 205 ? -1.30133 25.18391 33.79156 1.000 20.43199 204 THR A O 1
ATOM 1544 N N . LYS A 1 206 ? -1.58549 25.98380 31.69824 1.000 19.27564 205 LYS A N 1
ATOM 1545 C CA . LYS A 1 206 ? -2.17445 27.20764 32.23834 1.000 21.87753 205 LYS A CA 1
ATOM 1546 C C . LYS A 1 206 ? -3.45849 26.90964 33.01064 1.000 21.91707 205 LYS A C 1
ATOM 1547 O O . LYS A 1 206 ? -3.78048 27.62413 33.96392 1.000 20.20435 205 LYS A O 1
ATOM 1553 N N . THR A 1 207 ? -4.21866 25.89335 32.58948 1.000 18.69162 206 THR A N 1
ATOM 1554 C CA . THR A 1 207 ? -5.25628 25.30076 33.41893 1.000 19.06536 206 THR A CA 1
ATOM 1555 C C . THR A 1 207 ? -4.72298 23.98796 34.00972 1.000 17.23060 206 THR A C 1
ATOM 1556 O O . THR A 1 207 ? -4.01778 23.24651 33.32947 1.000 17.58053 206 THR A O 1
ATOM 1560 N N . ASN A 1 208 ? -5.04922 23.69627 35.26833 1.000 17.94040 207 ASN A N 1
ATOM 1561 C CA . ASN A 1 208 ? -4.42494 22.51577 35.89505 1.000 15.97918 207 ASN A CA 1
ATOM 1562 C C . ASN A 1 208 ? -5.02118 21.20549 35.33721 1.000 17.25813 207 ASN A C 1
ATOM 1563 O O . ASN A 1 208 ? -6.04523 21.19054 34.64853 1.000 16.06997 207 ASN A O 1
ATOM 1568 N N . ALA A 1 209 ? -4.34443 20.08137 35.62120 1.000 16.65819 208 ALA A N 1
ATOM 1569 C CA . ALA A 1 209 ? -4.82646 18.78204 35.12789 1.000 15.20337 208 ALA A CA 1
ATOM 1570 C C . ALA A 1 209 ? -6.25324 18.48982 35.57451 1.000 14.96254 208 ALA A C 1
ATOM 1571 O O . ALA A 1 209 ? -7.06290 17.96463 34.80302 1.000 15.48581 208 ALA A O 1
ATOM 1573 N N . ARG A 1 210 ? -6.56792 18.78672 36.83629 1.000 14.76785 209 ARG A N 1
ATOM 1574 C CA . ARG A 1 210 ? -7.91446 18.60589 37.36027 1.000 16.91106 209 ARG A CA 1
ATOM 1575 C C . ARG A 1 210 ? -8.96120 19.23148 36.45220 1.000 17.24507 209 ARG A C 1
ATOM 1576 O O . ARG A 1 210 ? -9.92213 18.56839 36.02441 1.000 15.67774 209 ARG A O 1
ATOM 1584 N N . ASP A 1 211 ? -8.82140 20.54563 36.19241 1.000 16.29331 210 ASP A N 1
ATOM 1585 C CA . ASP A 1 211 ? -9.86815 21.25936 35.45872 1.000 17.26007 210 ASP A CA 1
ATOM 1586 C C . ASP A 1 211 ? -9.91381 20.86967 33.98567 1.000 17.65101 210 ASP A C 1
ATOM 1587 O O . ASP A 1 211 ? -11.00614 20.93151 33.38224 1.000 15.33113 210 ASP A O 1
ATOM 1592 N N . GLN A 1 212 ? -8.77292 20.45762 33.39714 1.000 15.71365 211 GLN A N 1
ATOM 1593 C CA . GLN A 1 212 ? -8.79793 19.90677 32.03747 1.000 17.58336 211 GLN A CA 1
ATOM 1594 C C . GLN A 1 212 ? -9.71114 18.69296 31.96904 1.000 18.07143 211 GLN A C 1
ATOM 1595 O O . GLN A 1 212 ? -10.52208 18.55398 31.03787 1.000 17.89985 211 GLN A O 1
ATOM 1601 N N . VAL A 1 213 ? -9.58955 17.80527 32.96476 1.000 17.25628 212 VAL A N 1
ATOM 1602 C CA . VAL A 1 213 ? -10.39839 16.59444 33.01872 1.000 13.51575 212 VAL A CA 1
ATOM 1603 C C . VAL A 1 213 ? -11.85830 16.95081 33.28503 1.000 18.15527 212 VAL A C 1
ATOM 1604 O O . VAL A 1 213 ? -12.77468 16.43359 32.62872 1.000 18.10446 212 VAL A O 1
ATOM 1608 N N . LEU A 1 214 ? -12.10052 17.83971 34.25112 1.000 16.32485 213 LEU A N 1
ATOM 1609 C CA . LEU A 1 214 ? -13.49764 18.16021 34.58517 1.000 18.43214 213 LEU A CA 1
ATOM 1610 C C . LEU A 1 214 ? -14.21915 18.75489 33.39044 1.000 16.99341 213 LEU A C 1
ATOM 1611 O O . LEU A 1 214 ? -15.39311 18.43522 33.13902 1.000 18.54646 213 LEU A O 1
ATOM 1616 N N . ARG A 1 215 ? -13.53822 19.62777 32.64642 1.000 16.64516 214 ARG A N 1
ATOM 1617 C CA . ARG A 1 215 ? -14.17328 20.26459 31.49307 1.000 18.77845 214 ARG A CA 1
ATOM 1618 C C . ARG A 1 215 ? -14.54023 19.23484 30.43010 1.000 21.16115 214 ARG A C 1
ATOM 1619 O O . ARG A 1 215 ? -15.66341 19.23799 29.89877 1.000 19.92544 214 ARG A O 1
ATOM 1627 N N . GLU A 1 216 ? -13.59753 18.34159 30.10691 1.000 19.82550 215 GLU A N 1
ATOM 1628 C CA . GLU A 1 216 ? -13.85076 17.39140 29.02587 1.000 20.42459 215 GLU A CA 1
ATOM 1629 C C . GLU A 1 216 ? -14.88790 16.35459 29.42851 1.000 18.75751 215 GLU A C 1
ATOM 1630 O O . GLU A 1 216 ? -15.77667 16.02199 28.62872 1.000 21.67402 215 GLU A O 1
ATOM 1636 N N . VAL A 1 217 ? -14.81858 15.83436 30.66522 1.000 18.05507 216 VAL A N 1
ATOM 1637 C CA . VAL A 1 217 ? -15.88002 14.95124 31.14520 1.000 18.71187 216 VAL A CA 1
ATOM 1638 C C . VAL A 1 217 ? -17.22098 15.67096 31.09249 1.000 20.27861 216 VAL A C 1
ATOM 1639 O O . VAL A 1 217 ? -18.24316 15.09418 30.70518 1.000 19.91135 216 VAL A O 1
ATOM 1643 N N . GLY A 1 218 ? -17.23086 16.95083 31.43652 1.000 18.58049 217 GLY A N 1
ATOM 1644 C CA . GLY A 1 218 ? -18.47139 17.71395 31.33646 1.000 21.96733 217 GLY A CA 1
ATOM 1645 C C . GLY A 1 218 ? -19.03182 17.79548 29.92794 1.000 22.20441 217 GLY A C 1
ATOM 1646 O O . GLY A 1 218 ? -20.25436 17.70146 29.73438 1.000 21.14436 217 GLY A O 1
ATOM 1647 N N . ARG A 1 219 ? -18.15874 18.00428 28.93542 1.000 20.79468 218 ARG A N 1
ATOM 1648 C CA . ARG A 1 219 ? -18.59893 18.03686 27.54127 1.000 24.79614 218 ARG A CA 1
ATOM 1649 C C . ARG A 1 219 ? -19.24126 16.71300 27.14435 1.000 23.07281 218 ARG A C 1
ATOM 1650 O O . ARG A 1 219 ? -20.28993 16.69276 26.48091 1.000 21.10630 218 ARG A O 1
ATOM 1658 N N . LEU A 1 220 ? -18.63082 15.59520 27.55453 1.000 17.55174 219 LEU A N 1
ATOM 1659 C CA . LEU A 1 220 ? -19.15494 14.28307 27.16916 1.000 22.18286 219 LEU A CA 1
ATOM 1660 C C . LEU A 1 220 ? -20.46033 13.95481 27.87947 1.000 21.26726 219 LEU A C 1
ATOM 1661 O O . LEU A 1 220 ? -21.37697 13.39086 27.26364 1.000 22.00397 219 LEU A O 1
ATOM 1666 N N . LEU A 1 221 ? -20.57247 14.29552 29.16760 1.000 19.11782 220 LEU A N 1
ATOM 1667 C CA . LEU A 1 221 ? -21.82608 14.08667 29.87102 1.000 18.30593 220 LEU A CA 1
ATOM 1668 C C . LEU A 1 221 ? -22.94834 14.88794 29.23096 1.000 22.27762 220 LEU A C 1
ATOM 1669 O O . LEU A 1 221 ? -24.08034 14.40959 29.12422 1.000 22.90619 220 LEU A O 1
ATOM 1674 N N . GLU A 1 222 ? -22.64832 16.10311 28.78271 1.000 21.73355 221 GLU A N 1
ATOM 1675 C CA . GLU A 1 222 ? -23.69033 16.90749 28.13764 1.000 23.40994 221 GLU A CA 1
ATOM 1676 C C . GLU A 1 222 ? -24.06887 16.34322 26.76328 1.000 24.07163 221 GLU A C 1
ATOM 1677 O O . GLU A 1 222 ? -25.25750 16.25061 26.43669 1.000 25.77722 221 GLU A O 1
ATOM 1683 N N . LYS A 1 223 ? -23.08397 15.93169 25.96594 1.000 22.68836 222 LYS A N 1
ATOM 1684 C CA . LYS A 1 223 ? -23.36827 15.31294 24.67209 1.000 22.80502 222 LYS A CA 1
ATOM 1685 C C . LYS A 1 223 ? -24.29580 14.11602 24.82763 1.000 24.37514 222 LYS A C 1
ATOM 1686 O O . LYS A 1 223 ? -25.27162 13.96578 24.07855 1.000 24.02075 222 LYS A O 1
ATOM 1692 N N . TYR A 1 224 ? -24.01439 13.25865 25.79968 1.000 22.15649 223 TYR A N 1
ATOM 1693 C CA . TYR A 1 224 ? -24.72251 11.99898 25.99698 1.000 21.81280 223 TYR A CA 1
ATOM 1694 C C . TYR A 1 224 ? -25.74268 12.07543 27.12160 1.000 21.40898 223 TYR A C 1
ATOM 1695 O O . TYR A 1 224 ? -26.06791 11.06014 27.74337 1.000 22.22928 223 TYR A O 1
ATOM 1704 N N . LYS A 1 225 ? -26.28047 13.27473 27.37694 1.000 21.94176 224 LYS A N 1
ATOM 1705 C CA . LYS A 1 225 ? -27.16977 13.47533 28.51506 1.000 24.38977 224 LYS A CA 1
ATOM 1706 C C . LYS A 1 225 ? -28.42720 12.61572 28.43683 1.000 23.92164 224 LYS A C 1
ATOM 1707 O O . LYS A 1 225 ? -29.01649 12.30852 29.47426 1.000 25.33781 224 LYS A O 1
ATOM 1713 N N . ASP A 1 226 ? -28.85847 12.22597 27.23533 1.000 24.69314 225 ASP A N 1
ATOM 1714 C CA . ASP A 1 226 ? -30.08887 11.44504 27.09484 1.000 26.19390 225 ASP A CA 1
ATOM 1715 C C . ASP A 1 226 ? -29.85647 9.93617 27.01696 1.000 27.40246 225 ASP A C 1
ATOM 1716 O O . ASP A 1 226 ? -30.81470 9.19233 26.78744 1.000 26.59294 225 ASP A O 1
ATOM 1721 N N . GLU A 1 227 ? -28.63527 9.45789 27.27989 1.000 22.59027 226 GLU A N 1
ATOM 1722 C CA . GLU A 1 227 ? -28.30168 8.02719 27.26645 1.000 22.73066 226 GLU A CA 1
ATOM 1723 C C . GLU A 1 227 ? -27.83277 7.59083 28.64240 1.000 23.36162 226 GLU A C 1
ATOM 1724 O O . GLU A 1 227 ? -27.52003 8.41182 29.49975 1.000 24.96573 226 GLU A O 1
ATOM 1730 N N . GLU A 1 228 ? -27.73905 6.27954 28.83476 1.000 21.21842 227 GLU A N 1
ATOM 1731 C CA . GLU A 1 228 ? -27.15200 5.76757 30.06756 1.000 23.00228 227 GLU A CA 1
ATOM 1732 C C . GLU A 1 228 ? -25.62824 5.89429 29.98669 1.000 22.51384 227 GLU A C 1
ATOM 1733 O O . GLU A 1 228 ? -25.02987 5.53056 28.96808 1.000 20.30486 227 GLU A O 1
ATOM 1739 N N . VAL A 1 229 ? -25.00457 6.41251 31.05973 1.000 21.35007 228 VAL A N 1
ATOM 1740 C CA . VAL A 1 229 ? -23.59904 6.80121 31.01082 1.000 22.97306 228 VAL A CA 1
ATOM 1741 C C . VAL A 1 229 ? -22.90146 6.28602 32.26077 1.000 18.88168 228 VAL A C 1
ATOM 1742 O O . VAL A 1 229 ? -23.50654 6.14513 33.33047 1.000 23.13556 228 VAL A O 1
ATOM 1746 N N . SER A 1 230 ? -21.61681 5.98521 32.12235 1.000 19.44415 229 SER A N 1
ATOM 1747 C CA . SER A 1 230 ? -20.77390 5.71819 33.27760 1.000 18.62391 229 SER A CA 1
ATOM 1748 C C . SER A 1 230 ? -19.45208 6.46604 33.10034 1.000 17.81253 229 SER A C 1
ATOM 1749 O O . SER A 1 230 ? -19.04407 6.78139 31.97139 1.000 16.15297 229 SER A O 1
ATOM 1752 N N . ILE A 1 231 ? -18.79522 6.76830 34.21857 1.000 17.23418 230 ILE A N 1
ATOM 1753 C CA . ILE A 1 231 ? -17.42103 7.26974 34.20210 1.000 15.96313 230 ILE A CA 1
ATOM 1754 C C . ILE A 1 231 ? -16.55396 6.20583 34.86363 1.000 17.51830 230 ILE A C 1
ATOM 1755 O O . ILE A 1 231 ? -16.83670 5.79346 35.99994 1.000 16.77047 230 ILE A O 1
ATOM 1760 N N . THR A 1 232 ? -15.51327 5.75089 34.15858 1.000 15.49711 231 THR A N 1
ATOM 1761 C CA . THR A 1 232 ? -14.53144 4.81972 34.70811 1.000 14.72462 231 THR A CA 1
ATOM 1762 C C . THR A 1 232 ? -13.16528 5.48983 34.66113 1.000 16.84806 231 THR A C 1
ATOM 1763 O O . THR A 1 232 ? -12.74445 5.98595 33.61070 1.000 16.73990 231 THR A O 1
ATOM 1767 N N . ILE A 1 233 ? -12.48397 5.49905 35.78949 1.000 15.48110 232 ILE A N 1
ATOM 1768 C CA . ILE A 1 233 ? -11.20443 6.17547 35.94131 1.000 14.02553 232 ILE A CA 1
ATOM 1769 C C . ILE A 1 233 ? -10.16055 5.10174 36.23647 1.000 17.46048 232 ILE A C 1
ATOM 1770 O O . ILE A 1 233 ? -10.40717 4.21384 37.07048 1.000 17.90132 232 ILE A O 1
ATOM 1775 N N . CYS A 1 234 ? -9.02138 5.15457 35.51088 1.000 15.25670 233 CYS A N 1
ATOM 1776 C CA . CYS A 1 234 ? -8.00717 4.09986 35.45116 1.000 15.58681 233 CYS A CA 1
ATOM 1777 C C . CYS A 1 234 ? -6.69444 4.70102 35.92897 1.000 14.80736 233 CYS A C 1
ATOM 1778 O O . CYS A 1 234 ? -6.38037 5.83260 35.56541 1.000 16.48327 233 CYS A O 1
ATOM 1781 N N . GLY A 1 235 ? -5.89640 3.96167 36.70443 1.000 15.34740 234 GLY A N 1
ATOM 1782 C CA . GLY A 1 235 ? -4.51924 4.40542 36.89851 1.000 14.85294 234 GLY A CA 1
ATOM 1783 C C . GLY A 1 235 ? -3.72692 3.43184 37.74127 1.000 16.35538 234 GLY A C 1
ATOM 1784 O O . GLY A 1 235 ? -4.29243 2.65686 38.51655 1.000 15.42692 234 GLY A O 1
ATOM 1785 N N . HIS A 1 236 ? -2.38957 3.53501 37.60322 1.000 14.10167 235 HIS A N 1
ATOM 1786 C CA . HIS A 1 236 ? -1.41403 2.69916 38.31031 1.000 15.65102 235 HIS A CA 1
ATOM 1787 C C . HIS A 1 236 ? -0.38073 3.58338 39.01031 1.000 16.12586 235 HIS A C 1
ATOM 1788 O O . HIS A 1 236 ? 0.10453 4.55114 38.42803 1.000 16.74669 235 HIS A O 1
ATOM 1795 N N . SER A 1 237 ? -0.05929 3.26565 40.25885 1.000 15.98931 236 SER A N 1
ATOM 1796 C CA . SER A 1 237 ? 1.03547 3.95420 40.97444 1.000 16.13970 236 SER A CA 1
ATOM 1797 C C . SER A 1 237 ? 0.66770 5.43120 41.13405 1.000 16.49603 236 SER A C 1
ATOM 1798 O O . SER A 1 237 ? -0.37648 5.71709 41.73936 1.000 17.59830 236 SER A O 1
ATOM 1801 N N . LEU A 1 238 ? 1.47106 6.38502 40.64999 1.000 16.97026 237 LEU A N 1
ATOM 1802 C CA . LEU A 1 238 ? 1.04421 7.78400 40.65762 1.000 17.64608 237 LEU A CA 1
ATOM 1803 C C . LEU A 1 238 ? -0.33862 7.92539 40.03011 1.000 16.02608 237 LEU A C 1
ATOM 1804 O O . LEU A 1 238 ? -1.19520 8.65838 40.53530 1.000 16.05611 237 LEU A O 1
ATOM 1809 N N . GLY A 1 239 ? -0.56822 7.22332 38.93299 1.000 15.30849 238 GLY A N 1
ATOM 1810 C CA . GLY A 1 239 ? -1.86826 7.30477 38.27663 1.000 15.36653 238 GLY A CA 1
ATOM 1811 C C . GLY A 1 239 ? -2.99276 6.80727 39.15789 1.000 15.67249 238 GLY A C 1
ATOM 1812 O O . GLY A 1 239 ? -4.12832 7.26732 39.03279 1.000 15.62542 238 GLY A O 1
ATOM 1813 N N . ALA A 1 240 ? -2.70402 5.81946 40.01440 1.000 13.81646 239 ALA A N 1
ATOM 1814 C CA . ALA A 1 240 ? -3.72813 5.29265 40.90237 1.000 14.96411 239 ALA A CA 1
ATOM 1815 C C . ALA A 1 240 ? -4.13269 6.33862 41.92402 1.000 15.32435 239 ALA A C 1
ATOM 1816 O O . ALA A 1 240 ? -5.31604 6.45411 42.27584 1.000 14.97199 239 ALA A O 1
ATOM 1818 N N . ALA A 1 241 ? -3.14982 7.09145 42.44707 1.000 16.74631 240 ALA A N 1
ATOM 1819 C CA . ALA A 1 241 ? -3.47387 8.16127 43.38561 1.000 15.92680 240 ALA A CA 1
ATOM 1820 C C . ALA A 1 241 ? -4.26655 9.27351 42.69993 1.000 17.23100 240 ALA A C 1
ATOM 1821 O O . ALA A 1 241 ? -5.25990 9.76685 43.24433 1.000 16.66740 240 ALA A O 1
ATOM 1823 N N . LEU A 1 242 ? -3.83941 9.68663 41.50151 1.000 15.05849 241 LEU A N 1
ATOM 1824 C CA . LEU A 1 242 ? -4.60205 10.71269 40.79810 1.000 15.80053 241 LEU A CA 1
ATOM 1825 C C . LEU A 1 242 ? -5.98290 10.19478 40.43646 1.000 16.21042 241 LEU A C 1
ATOM 1826 O O . LEU A 1 242 ? -6.96234 10.95386 40.46521 1.000 15.08362 241 LEU A O 1
ATOM 1831 N N . ALA A 1 243 ? -6.09344 8.90635 40.07731 1.000 14.28174 242 ALA A N 1
ATOM 1832 C CA . ALA A 1 243 ? -7.42699 8.40463 39.72854 1.000 16.05059 242 ALA A CA 1
ATOM 1833 C C . ALA A 1 243 ? -8.34657 8.45375 40.93740 1.000 17.95304 242 ALA A C 1
ATOM 1834 O O . ALA A 1 243 ? -9.54705 8.75846 40.82592 1.000 15.97411 242 ALA A O 1
ATOM 1836 N N . THR A 1 244 ? -7.80661 8.10955 42.09308 1.000 15.71252 243 THR A N 1
ATOM 1837 C CA . THR A 1 244 ? -8.62733 8.07636 43.30268 1.000 18.44975 243 THR A CA 1
ATOM 1838 C C . THR A 1 244 ? -9.05019 9.48886 43.67992 1.000 16.62038 243 THR A C 1
ATOM 1839 O O . THR A 1 244 ? -10.21159 9.72629 44.06459 1.000 18.09447 243 THR A O 1
ATOM 1843 N N . LEU A 1 245 ? -8.09245 10.41422 43.65502 1.000 16.84420 244 LEU A N 1
ATOM 1844 C CA . LEU A 1 245 ? -8.36261 11.81780 43.95904 1.000 15.22865 244 LEU A CA 1
ATOM 1845 C C . LEU A 1 245 ? -9.37190 12.40826 42.98591 1.000 17.46233 244 LEU A C 1
ATOM 1846 O O . LEU A 1 245 ? -10.34048 13.05119 43.40160 1.000 18.05551 244 LEU A O 1
ATOM 1851 N N . SER A 1 246 ? -9.18274 12.18131 41.67510 1.000 16.36195 245 SER A N 1
ATOM 1852 C CA . SER A 1 246 ? -10.12261 12.77280 40.72197 1.000 17.65161 245 SER A CA 1
ATOM 1853 C C . SER A 1 246 ? -11.50910 12.14980 40.83947 1.000 17.92206 245 SER A C 1
ATOM 1854 O O . SER A 1 246 ? -12.52175 12.84877 40.68661 1.000 17.01574 245 SER A O 1
ATOM 1857 N N . ALA A 1 247 ? -11.60547 10.84491 41.11690 1.000 16.82468 246 ALA A N 1
ATOM 1858 C CA . ALA A 1 247 ? -12.94016 10.26107 41.27056 1.000 17.52450 246 ALA A CA 1
ATOM 1859 C C . ALA A 1 247 ? -13.68104 10.88046 42.44902 1.000 19.59130 246 ALA A C 1
ATOM 1860 O O . ALA A 1 247 ? -14.86751 11.22496 42.34126 1.000 16.51999 246 ALA A O 1
ATOM 1862 N N . THR A 1 248 ? -12.96979 11.10017 43.55360 1.000 17.87995 247 THR A N 1
ATOM 1863 C CA . THR A 1 248 ? -13.61559 11.66279 44.73489 1.000 19.98653 247 THR A CA 1
ATOM 1864 C C . THR A 1 248 ? -13.99249 13.12192 44.48667 1.000 19.28290 247 THR A C 1
ATOM 1865 O O . THR A 1 248 ? -15.08746 13.57260 44.86773 1.000 21.37015 247 THR A O 1
ATOM 1869 N N . ASP A 1 249 ? -13.09672 13.87093 43.84232 1.000 18.76355 248 ASP A N 1
ATOM 1870 C CA . ASP A 1 249 ? -13.38068 15.25127 43.43273 1.000 20.73406 248 ASP A CA 1
ATOM 1871 C C . ASP A 1 249 ? -14.63689 15.31213 42.57381 1.000 21.60660 248 ASP A C 1
ATOM 1872 O O . ASP A 1 249 ? -15.55073 16.10450 42.82943 1.000 22.33891 248 ASP A O 1
ATOM 1877 N N . ILE A 1 250 ? -14.69884 14.45779 41.55680 1.000 20.07332 249 ILE A N 1
ATOM 1878 C CA . ILE A 1 250 ? -15.79341 14.49816 40.59445 1.000 19.24097 249 ILE A CA 1
ATOM 1879 C C . ILE A 1 250 ? -17.12769 14.25724 41.28751 1.000 22.20129 249 ILE A C 1
ATOM 1880 O O . ILE A 1 250 ? -18.10013 14.99808 41.07330 1.000 22.87501 249 ILE A O 1
ATOM 1885 N N . VAL A 1 251 ? -17.20282 13.21423 42.12724 1.000 17.82462 250 VAL A N 1
ATOM 1886 C CA . VAL A 1 251 ? -18.47936 12.87752 42.76247 1.000 19.37718 250 VAL A CA 1
ATOM 1887 C C . VAL A 1 251 ? -18.81344 13.89503 43.84793 1.000 25.05562 250 VAL A C 1
ATOM 1888 O O . VAL A 1 251 ? -19.94812 14.37975 43.92445 1.000 24.23696 250 VAL A O 1
ATOM 1892 N N . ALA A 1 252 ? -17.82994 14.26085 44.67454 1.000 21.09756 251 ALA A N 1
ATOM 1893 C CA . ALA A 1 252 ? -18.10807 15.18156 45.78094 1.000 22.94159 251 ALA A CA 1
ATOM 1894 C C . ALA A 1 252 ? -18.59834 16.53067 45.28560 1.000 25.64371 251 ALA A C 1
ATOM 1895 O O . ALA A 1 252 ? -19.37714 17.19209 45.97445 1.000 28.97208 251 ALA A O 1
ATOM 1897 N N . ASN A 1 253 ? -18.15569 16.95930 44.11088 1.000 23.60358 252 ASN A N 1
ATOM 1898 C CA . ASN A 1 253 ? -18.46831 18.28220 43.58356 1.000 26.01885 252 ASN A CA 1
ATOM 1899 C C . ASN A 1 253 ? -19.51741 18.23298 42.47090 1.000 27.74833 252 ASN A C 1
ATOM 1900 O O . ASN A 1 253 ? -19.81431 19.26355 41.84190 1.000 27.55709 252 ASN A O 1
ATOM 1905 N N . GLY A 1 254 ? -20.07946 17.05396 42.20390 1.000 26.05887 253 GLY A N 1
ATOM 1906 C CA . GLY A 1 254 ? -21.19082 16.97334 41.27268 1.000 23.50984 253 GLY A CA 1
ATOM 1907 C C . GLY A 1 254 ? -20.79060 17.09954 39.82799 1.000 27.75297 253 GLY A C 1
ATOM 1908 O O . GLY A 1 254 ? -21.62094 17.46122 38.99081 1.000 26.38400 253 GLY A O 1
ATOM 1909 N N . TYR A 1 255 ? -19.53821 16.79312 39.49773 1.000 21.13168 254 TYR A N 1
ATOM 1910 C CA . TYR A 1 255 ? -19.14309 16.83980 38.10633 1.000 20.66127 254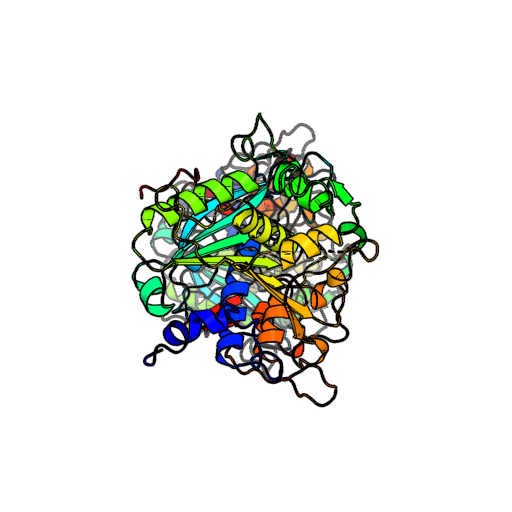 TYR A CA 1
ATOM 1911 C C . TYR A 1 255 ? -19.51125 15.57657 37.34070 1.000 21.25291 254 TYR A C 1
ATOM 1912 O O . TYR A 1 255 ? -19.10671 15.45789 36.17800 1.000 22.84180 254 TYR A O 1
ATOM 1921 N N . ASN A 1 256 ? -20.20589 14.62524 37.97790 1.000 21.27400 255 ASN A N 1
ATOM 1922 C CA . ASN A 1 256 ? -20.78806 13.46139 37.31005 1.000 20.76938 255 ASN A CA 1
ATOM 1923 C C . ASN A 1 256 ? -22.23092 13.69166 36.88065 1.000 24.94550 255 ASN A C 1
ATOM 1924 O O . ASN A 1 256 ? -22.97329 12.72437 36.66835 1.000 24.77182 255 ASN A O 1
ATOM 1929 N N . ARG A 1 257 ? -22.64365 14.94546 36.76737 1.000 23.25646 256 ARG A N 1
ATOM 1930 C CA . ARG A 1 257 ? -23.94272 15.33796 36.26875 1.000 27.85516 256 ARG A CA 1
ATOM 1931 C C . ARG A 1 257 ? -23.74819 16.22547 35.05289 1.000 27.56699 256 ARG A C 1
ATOM 1932 O O . ARG A 1 257 ? -22.86254 17.09440 35.06490 1.000 27.10029 256 ARG A O 1
ATOM 1940 N N . PRO A 1 258 ? -24.51545 16.01535 33.98660 1.000 27.14248 257 PRO A N 1
ATOM 1941 C CA . PRO A 1 258 ? -24.48984 16.97441 32.87907 1.000 27.74578 257 PRO A CA 1
ATOM 1942 C C . PRO A 1 258 ? -24.96004 18.33756 33.36797 1.000 27.94996 257 PRO A C 1
ATOM 1943 O O . PRO A 1 258 ? -25.73314 18.44795 34.32164 1.000 29.30213 257 PRO A O 1
ATOM 1947 N N . LYS A 1 259 ? -24.45281 19.37884 32.71723 1.000 26.52388 258 LYS A N 1
ATOM 1948 C CA . LYS A 1 259 ? -24.73886 20.74405 33.14813 1.000 31.45242 258 LYS A CA 1
ATOM 1949 C C . LYS A 1 259 ? -26.23907 21.03021 33.11221 1.000 34.22320 258 LYS A C 1
ATOM 1950 O O . LYS A 1 259 ? -26.78406 21.66935 34.02172 1.000 36.13752 258 LYS A O 1
ATOM 1956 N N . SER A 1 260 ? -26.92041 20.54475 32.09028 1.000 32.73721 259 SER A N 1
ATOM 1957 C CA . SER A 1 260 ? -28.33970 20.82267 31.90418 1.000 35.93869 259 SER A CA 1
ATOM 1958 C C . SER A 1 260 ? -29.24857 19.77683 32.53472 1.000 36.29175 259 SER A C 1
ATOM 1959 O O . SER A 1 260 ? -30.47334 19.86977 32.37165 1.000 36.51452 259 SER A O 1
ATOM 1962 N N . ARG A 1 261 ? -28.69078 18.77745 33.22813 1.000 35.21827 260 ARG A N 1
ATOM 1963 C CA . ARG A 1 261 ? -29.47362 17.79747 33.99179 1.000 36.39693 260 ARG A CA 1
ATOM 1964 C C . ARG A 1 261 ? -28.85031 17.59199 35.36652 1.000 35.40117 260 ARG A C 1
ATOM 1965 O O . ARG A 1 261 ? -28.27686 16.53260 35.64715 1.000 35.12471 260 ARG A O 1
ATOM 1973 N N . PRO A 1 262 ? -28.95990 18.57610 36.26581 1.000 36.42128 261 PRO A N 1
ATOM 1974 C CA . PRO A 1 262 ? -28.36839 18.40368 37.60522 1.000 36.93809 261 PRO A CA 1
ATOM 1975 C C . PRO A 1 262 ? -28.93810 17.24563 38.40335 1.000 38.34927 261 PRO A C 1
ATOM 1976 O O . PRO A 1 262 ? -28.33488 16.86627 39.41626 1.000 40.81912 261 PRO A O 1
ATOM 1980 N N . ASP A 1 263 ? -30.04763 16.65022 37.98689 1.000 39.89640 262 ASP A N 1
ATOM 1981 C CA . ASP A 1 263 ? -30.64389 15.55646 38.74149 1.000 45.53593 262 ASP A CA 1
ATOM 1982 C C . ASP A 1 263 ? -30.29773 14.18671 38.17630 1.000 44.30529 262 ASP A C 1
ATOM 1983 O O . ASP A 1 263 ? -30.82778 13.18128 38.65912 1.000 47.81626 262 ASP A O 1
ATOM 1988 N N . LYS A 1 264 ? -29.43160 14.12114 37.16618 1.000 39.46382 263 LYS A N 1
ATOM 1989 C CA . LYS A 1 264 ? -28.99633 12.85708 36.57438 1.000 36.34845 263 LYS A CA 1
ATOM 1990 C C . LYS A 1 264 ? -27.54560 12.60174 36.99090 1.000 36.86603 263 LYS A C 1
ATOM 1991 O O . LYS A 1 264 ? -26.60744 13.13909 36.38936 1.000 36.65905 263 LYS A O 1
ATOM 1997 N N . SER A 1 265 ? -27.36402 11.80056 38.02911 1.000 33.01515 264 SER A N 1
ATOM 1998 C CA . SER A 1 265 ? -26.02855 11.40861 38.42994 1.000 29.45159 264 SER A CA 1
ATOM 1999 C C . SER A 1 265 ? -25.57944 10.21062 37.61161 1.000 31.53349 264 SER A C 1
ATOM 2000 O O . SER A 1 265 ? -26.38526 9.35522 37.22904 1.000 33.58889 264 SER A O 1
ATOM 2003 N N . CYS A 1 266 ? -24.28088 10.16328 37.31680 1.000 27.57040 265 CYS A N 1
ATOM 2004 C CA . CYS A 1 266 ? -23.89537 8.88536 36.75721 1.000 28.64754 265 CYS A CA 1
ATOM 2005 C C . CYS A 1 266 ? -22.85226 8.22375 37.65679 1.000 24.42321 265 CYS A C 1
ATOM 2006 O O . CYS A 1 266 ? -22.15456 8.90013 38.41855 1.000 26.64628 265 CYS A O 1
ATOM 2009 N N . PRO A 1 267 ? -22.76719 6.90425 37.63550 1.000 22.00599 266 PRO A N 1
ATOM 2010 C CA . PRO A 1 267 ? -21.80332 6.22328 38.51309 1.000 19.82810 266 PRO A CA 1
ATOM 2011 C C . PRO A 1 267 ? -20.37314 6.53922 38.10028 1.000 20.54029 266 PRO A C 1
ATOM 2012 O O . PRO A 1 267 ? -20.08093 6.67032 36.91136 1.000 19.46379 266 PRO A O 1
ATOM 2016 N N . VAL A 1 268 ? -19.49062 6.68874 39.09650 1.000 17.33663 267 VAL A N 1
ATOM 2017 C CA . VAL A 1 268 ? -18.05606 6.89753 38.89219 1.000 16.61747 267 VAL A CA 1
ATOM 2018 C C . VAL A 1 268 ? -17.34035 5.73172 39.56039 1.000 16.47630 267 VAL A C 1
ATOM 2019 O O . VAL A 1 268 ? -17.48449 5.51887 40.76621 1.000 20.18695 267 VAL A O 1
ATOM 2023 N N . THR A 1 269 ? -16.62093 4.94424 38.77324 1.000 16.84079 268 THR A N 1
ATOM 2024 C CA . THR A 1 269 ? -15.88259 3.79242 39.28420 1.000 17.57454 268 THR A CA 1
ATOM 2025 C C . THR A 1 269 ? -14.42038 3.97630 38.91339 1.000 18.20133 268 THR A C 1
ATOM 2026 O O . THR A 1 269 ? -14.11548 4.27503 37.76362 1.000 16.21027 268 THR A O 1
ATOM 2030 N N . ALA A 1 270 ? -13.51506 3.77848 39.87444 1.000 16.09505 269 ALA A N 1
ATOM 2031 C CA . ALA A 1 270 ? -12.07903 3.80402 39.58544 1.000 16.29155 269 ALA A CA 1
ATOM 2032 C C . ALA A 1 270 ? -11.49824 2.41106 39.75837 1.000 15.69868 269 ALA A C 1
ATOM 2033 O O . ALA A 1 270 ? -11.69243 1.77552 40.79961 1.000 17.04405 269 ALA A O 1
ATOM 2035 N N . PHE A 1 271 ? -10.80466 1.94132 38.73195 1.000 15.96626 270 PHE A N 1
ATOM 2036 C CA . PHE A 1 271 ? -10.02631 0.71059 38.79662 1.000 16.76792 270 PHE A CA 1
ATOM 2037 C C . PHE A 1 271 ? -8.58539 1.14711 38.93533 1.000 16.76723 270 PHE A C 1
ATOM 2038 O O . PHE A 1 271 ? -8.00061 1.69950 37.98258 1.000 15.85720 270 PHE A O 1
ATOM 2046 N N . VAL A 1 272 ? -8.01389 0.91709 40.11923 1.000 15.46010 271 VAL A N 1
ATOM 2047 C CA . VAL A 1 272 ? -6.65105 1.38447 40.34851 1.000 15.37568 271 VAL A CA 1
ATOM 2048 C C . VAL A 1 272 ? -5.76530 0.22256 40.73681 1.000 15.48364 271 VAL A C 1
ATOM 2049 O O . VAL A 1 272 ? -6.22247 -0.82360 41.22773 1.000 16.04234 271 VAL A O 1
ATOM 2053 N N . PHE A 1 273 ? -4.47198 0.41121 40.47332 1.000 14.59635 272 PHE A N 1
ATOM 2054 C CA . PHE A 1 273 ? -3.48888 -0.66383 40.56800 1.000 16.04139 272 PHE A CA 1
ATOM 2055 C C . PHE A 1 273 ? -2.27384 -0.15175 41.32512 1.000 16.35431 272 PHE A C 1
ATOM 2056 O O . PHE A 1 273 ? -1.75132 0.91352 40.99418 1.000 15.65171 272 PHE A O 1
ATOM 2064 N N . ALA A 1 274 ? -1.82268 -0.91529 42.32715 1.000 16.26385 273 ALA A N 1
ATOM 2065 C CA . ALA A 1 274 ? -0.60905 -0.57635 43.06152 1.000 15.55887 273 ALA A CA 1
ATOM 2066 C C . ALA A 1 274 ? -0.72446 0.83794 43.62803 1.000 18.48565 273 ALA A C 1
ATOM 2067 O O . ALA A 1 274 ? 0.15699 1.68403 43.43297 1.000 18.17963 273 ALA A O 1
ATOM 2069 N N . SER A 1 275 ? -1.85083 1.09766 44.30086 1.000 18.10720 274 SER A N 1
ATOM 2070 C CA . SER A 1 275 ? -2.16704 2.46710 44.72080 1.000 18.28902 274 SER A CA 1
ATOM 2071 C C . SER A 1 275 ? -1.43010 2.83920 46.00156 1.000 20.19666 274 SER A C 1
ATOM 2072 O O . SER A 1 275 ? -1.61736 2.17510 47.02733 1.000 20.75450 274 SER A O 1
ATOM 2075 N N . PRO A 1 276 ? -0.64873 3.90640 46.01210 1.000 18.86019 275 PRO A N 1
ATOM 2076 C CA . PRO A 1 276 ? -0.28264 4.51830 47.29429 1.000 21.47491 275 PRO A CA 1
ATOM 2077 C C . PRO A 1 276 ? -1.51333 5.08873 47.97245 1.000 20.88716 275 PRO A C 1
ATOM 2078 O O . PRO A 1 276 ? -2.61705 5.16491 47.41651 1.000 18.50555 275 PRO A O 1
ATOM 2082 N N . ARG A 1 277 ? -1.31997 5.48905 49.21785 1.000 19.61020 276 ARG A N 1
ATOM 2083 C CA . ARG A 1 277 ? -2.40834 6.16421 49.90868 1.000 19.89274 276 ARG A CA 1
ATOM 2084 C C . ARG A 1 277 ? -2.52066 7.59936 49.41081 1.000 20.21653 276 ARG A C 1
ATOM 2085 O O . ARG A 1 277 ? -1.55501 8.17859 48.90917 1.000 21.22213 276 ARG A O 1
ATOM 2093 N N . VAL A 1 278 ? -3.72915 8.16117 49.53121 1.000 19.15590 277 VAL A N 1
ATOM 2094 C CA . VAL A 1 278 ? -4.05489 9.44307 48.93030 1.000 20.71581 277 VAL A CA 1
ATOM 2095 C C . VAL A 1 278 ? -4.36362 10.50995 49.97371 1.000 20.34578 277 VAL A C 1
ATOM 2096 O O . VAL A 1 278 ? -3.93253 11.66323 49.84274 1.000 20.50294 277 VAL A O 1
ATOM 2100 N N . GLY A 1 279 ? -5.11874 10.16559 51.01114 1.000 21.57787 278 GLY A N 1
ATOM 2101 C CA . GLY A 1 279 ? -5.44033 11.20050 51.97840 1.000 22.41884 278 GLY A CA 1
ATOM 2102 C C . GLY A 1 279 ? -5.60819 10.66822 53.37925 1.000 24.64838 278 GLY A C 1
ATOM 2103 O O . GLY A 1 279 ? -5.29979 9.49969 53.64299 1.000 22.88507 278 GLY A O 1
ATOM 2104 N N . ASP A 1 280 ? -6.09779 11.52651 54.28335 1.000 24.41035 279 ASP A N 1
ATOM 2105 C CA . ASP A 1 280 ? -6.15815 11.19659 55.70292 1.000 26.31988 279 ASP A CA 1
ATOM 2106 C C . ASP A 1 280 ? -7.53073 10.61746 56.07361 1.000 30.11822 279 ASP A C 1
ATOM 2107 O O . ASP A 1 280 ? -8.34000 10.25745 55.21344 1.000 24.92196 279 ASP A O 1
ATOM 2112 N N . SER A 1 281 ? -7.80102 10.49437 57.38851 1.000 26.97188 280 SER A N 1
ATOM 2113 C CA . SER A 1 281 ? -9.06079 9.91818 57.83610 1.000 27.49531 280 SER A CA 1
ATOM 2114 C C . SER A 1 281 ? -10.25229 10.75596 57.41940 1.000 25.69824 280 SER A C 1
ATOM 2115 O O . SER A 1 281 ? -11.33449 10.21376 57.20559 1.000 29.14547 280 SER A O 1
ATOM 2118 N N . ASP A 1 282 ? -10.09582 12.07555 57.32982 1.000 25.98887 281 ASP A N 1
ATOM 2119 C CA . ASP A 1 282 ? -11.21877 12.88722 56.88447 1.000 28.79311 281 ASP A CA 1
ATOM 2120 C C . ASP A 1 282 ? -11.47951 12.68771 55.39718 1.000 26.21675 281 ASP A C 1
ATOM 2121 O O . ASP A 1 282 ? -12.63959 12.68342 54.97421 1.000 26.98703 281 ASP A O 1
ATOM 2126 N N . PHE A 1 283 ? -10.42138 12.47947 54.60812 1.000 25.78294 282 PHE A N 1
ATOM 2127 C CA . PHE A 1 283 ? -10.61516 12.09049 53.21168 1.000 22.65653 282 PHE A CA 1
ATOM 2128 C C . PHE A 1 283 ? -11.40507 10.79351 53.11758 1.000 23.48968 282 PHE A C 1
ATOM 2129 O O . PHE A 1 283 ? -12.35102 10.68887 52.32904 1.000 23.51411 282 PHE A O 1
ATOM 2137 N N . ARG A 1 284 ? -11.07486 9.81082 53.95530 1.000 24.18321 283 ARG A N 1
ATOM 2138 C CA . ARG A 1 284 ? -11.83735 8.56923 53.94584 1.000 23.37661 283 ARG A CA 1
ATOM 2139 C C . ARG A 1 284 ? -13.28451 8.80103 54.36901 1.000 24.34267 283 ARG A C 1
ATOM 2140 O O . ARG A 1 284 ? -14.21128 8.20178 53.80581 1.000 26.64113 283 ARG A O 1
ATOM 2148 N N . LYS A 1 285 ? -13.50509 9.66826 55.36363 1.000 27.23920 284 LYS A N 1
ATOM 2149 C CA . LYS A 1 285 ? -14.87559 9.92307 55.81410 1.000 27.16042 284 LYS A CA 1
ATOM 2150 C C . LYS A 1 285 ? -15.70570 10.58105 54.72365 1.000 24.82394 284 LYS A C 1
ATOM 2151 O O . LYS A 1 285 ? -16.85183 10.19151 54.49047 1.000 28.46541 284 LYS A O 1
ATOM 2157 N N . LEU A 1 286 ? -15.14005 11.57496 54.04099 1.000 28.90329 285 LEU A N 1
ATOM 2158 C CA . LEU A 1 286 ? -15.80312 12.14967 52.87478 1.000 25.48613 285 LEU A CA 1
ATOM 2159 C C . LEU A 1 286 ? -16.15052 11.06191 51.86164 1.000 27.96731 285 LEU A C 1
ATOM 2160 O O . LEU A 1 286 ? -17.29976 10.95504 51.41147 1.000 26.26143 285 LEU A O 1
ATOM 2165 N N . PHE A 1 287 ? -15.15629 10.23206 51.50963 1.000 26.07100 286 PHE A N 1
ATOM 2166 C CA . PHE A 1 287 ? -15.34131 9.17765 50.51776 1.000 24.64332 286 PHE A CA 1
ATOM 2167 C C . PHE A 1 287 ? -16.47444 8.23240 50.91363 1.000 25.90961 286 PHE A C 1
ATOM 2168 O O . PHE A 1 287 ? -17.31632 7.87040 50.07580 1.000 23.66054 286 PHE A O 1
ATOM 2176 N N . SER A 1 288 ? -16.54533 7.85729 52.19917 1.000 26.81582 287 SER A N 1
ATOM 2177 C CA . SER A 1 288 ? -17.54840 6.89834 52.64918 1.000 28.30296 287 SER A CA 1
ATOM 2178 C C . SER A 1 288 ? -18.97269 7.40669 52.50127 1.000 28.51259 287 SER A C 1
ATOM 2179 O O . SER A 1 288 ? -19.89273 6.59238 52.43415 1.000 34.50757 287 SER A O 1
ATOM 2182 N N . GLY A 1 289 ? -19.17977 8.71554 52.45260 1.000 31.85284 288 GLY A N 1
ATOM 2183 C CA . GLY A 1 289 ? -20.50373 9.27648 52.32022 1.000 29.50474 288 GLY A CA 1
ATOM 2184 C C . GLY A 1 289 ? -20.99607 9.48317 50.90669 1.000 34.43561 288 GLY A C 1
ATOM 2185 O O . GLY A 1 289 ? -22.14313 9.90153 50.72370 1.000 29.51792 288 GLY A O 1
ATOM 2186 N N . LEU A 1 290 ? -20.17036 9.20455 49.89529 1.000 27.22825 289 LEU A N 1
ATOM 2187 C CA . LEU A 1 290 ? -20.54824 9.39753 48.49800 1.000 29.08280 289 LEU A CA 1
ATOM 2188 C C . LEU A 1 290 ? -21.20928 8.13297 47.96897 1.000 30.65217 289 LEU A C 1
ATOM 2189 O O . LEU A 1 290 ? -20.56330 7.08712 47.86675 1.000 30.24506 289 LEU A O 1
ATOM 2194 N N . GLU A 1 291 ? -22.48939 8.22616 47.59545 1.000 29.24660 290 GLU A N 1
ATOM 2195 C CA . GLU A 1 291 ? -23.16974 7.00212 47.18167 1.000 32.41664 290 GLU A CA 1
ATOM 2196 C C . GLU A 1 291 ? -22.77964 6.56494 45.76141 1.000 27.75542 290 GLU A C 1
ATOM 2197 O O . GLU A 1 291 ? -22.83658 5.37387 45.45673 1.000 30.94058 290 GLU A O 1
ATOM 2203 N N . ASP A 1 292 ? -22.37349 7.48983 44.89367 1.000 25.49640 291 ASP A N 1
ATOM 2204 C CA . ASP A 1 292 ? -22.16967 7.16059 43.48502 1.000 27.39950 291 ASP A CA 1
ATOM 2205 C C . ASP A 1 292 ? -20.73386 6.77978 43.14382 1.000 26.27962 291 ASP A C 1
ATOM 2206 O O . ASP A 1 292 ? -20.43147 6.59573 41.96062 1.000 26.51392 291 ASP A O 1
ATOM 2211 N N . ILE A 1 293 ? -19.84109 6.67070 44.12315 1.000 24.03364 292 ILE A N 1
ATOM 2212 C CA . ILE A 1 293 ? -18.44341 6.35665 43.82267 1.000 21.58804 292 ILE A CA 1
ATOM 2213 C C . ILE A 1 293 ? -18.14978 4.91001 44.22108 1.000 22.27481 292 ILE A C 1
ATOM 2214 O O . ILE A 1 293 ? -18.70852 4.39106 45.18732 1.000 21.06538 292 ILE A O 1
ATOM 2219 N N . ARG A 1 294 ? -17.26891 4.25158 43.45965 1.000 19.49462 293 ARG A N 1
ATOM 2220 C CA . ARG A 1 294 ? -16.75233 2.93515 43.79766 1.000 19.66930 293 ARG A CA 1
ATOM 2221 C C . ARG A 1 294 ? -15.29464 2.90538 43.35576 1.000 19.15609 293 ARG A C 1
ATOM 2222 O O . ARG A 1 294 ? -14.96087 3.44866 42.29689 1.000 19.76128 293 ARG A O 1
ATOM 2230 N N . VAL A 1 295 ? -14.41698 2.33996 44.18735 1.000 17.64158 294 VAL A N 1
ATOM 2231 C CA . VAL A 1 295 ? -13.00559 2.17605 43.82664 1.000 19.15181 294 VAL A CA 1
ATOM 2232 C C . VAL A 1 295 ? -12.61226 0.73679 44.11946 1.000 19.77166 294 VAL A C 1
ATOM 2233 O O . VAL A 1 295 ? -12.88239 0.22651 45.21243 1.000 20.64801 294 VAL A O 1
ATOM 2237 N N . LEU A 1 296 ? -11.99056 0.06836 43.14985 1.000 18.62405 295 LEU A N 1
ATOM 2238 C CA . LEU A 1 296 ? -11.41596 -1.24436 43.40519 1.000 17.66775 295 LEU A CA 1
ATOM 2239 C C . LEU A 1 296 ? -9.90675 -1.08481 43.30107 1.000 18.73051 295 LEU A C 1
ATOM 2240 O O . LEU A 1 296 ? -9.38992 -0.76794 42.21836 1.000 17.54082 295 LEU A O 1
ATOM 2245 N N . ARG A 1 297 ? -9.20535 -1.28004 44.42482 1.000 18.10829 296 ARG A N 1
ATOM 2246 C CA . ARG A 1 297 ? -7.75062 -1.20354 44.47903 1.000 16.82285 296 ARG A CA 1
ATOM 2247 C C . ARG A 1 297 ? -7.18272 -2.60536 44.34467 1.000 19.46434 296 ARG A C 1
ATOM 2248 O O . ARG A 1 297 ? -7.26872 -3.41121 45.28296 1.000 20.05417 296 ARG A O 1
ATOM 2256 N N . THR A 1 298 ? -6.56998 -2.90064 43.19659 1.000 15.90608 297 THR A N 1
ATOM 2257 C CA . THR A 1 298 ? -5.89339 -4.18294 43.06257 1.000 17.06781 297 THR A CA 1
ATOM 2258 C C . THR A 1 298 ? -4.51015 -4.04837 43.67644 1.000 18.53254 297 THR A C 1
ATOM 2259 O O . THR A 1 298 ? -3.78759 -3.08526 43.39241 1.000 18.19355 297 THR A O 1
ATOM 2263 N N . ARG A 1 299 ? -4.13727 -5.00959 44.51869 1.000 16.83861 298 ARG A N 1
ATOM 2264 C CA . ARG A 1 299 ? -2.95899 -4.88747 45.37609 1.000 18.89574 298 ARG A CA 1
ATOM 2265 C C . ARG A 1 299 ? -2.15331 -6.16597 45.23837 1.000 18.42851 298 ARG A C 1
ATOM 2266 O O . ARG A 1 299 ? -2.66996 -7.24802 45.52997 1.000 18.50789 298 ARG A O 1
ATOM 2274 N N . ASN A 1 300 ? -0.90663 -6.04425 44.79440 1.000 18.13197 299 ASN A N 1
ATOM 2275 C CA . ASN A 1 300 ? 0.01371 -7.18285 44.73991 1.000 17.43100 299 ASN A CA 1
ATOM 2276 C C . ASN A 1 300 ? 0.69326 -7.30047 46.10329 1.000 19.01782 299 ASN A C 1
ATOM 2277 O O . ASN A 1 300 ? 1.38227 -6.37022 46.53037 1.000 21.41814 299 ASN A O 1
ATOM 2282 N N . LEU A 1 301 ? 0.49251 -8.42081 46.79323 1.000 18.87516 300 LEU A N 1
ATOM 2283 C CA . LEU A 1 301 ? 1.01205 -8.53964 48.16190 1.000 19.53234 300 LEU A CA 1
ATOM 2284 C C . LEU A 1 301 ? 2.50981 -8.27246 48.29657 1.000 21.45711 300 LEU A C 1
ATOM 2285 O O . LEU A 1 301 ? 2.89300 -7.62227 49.28640 1.000 22.41325 300 LEU A O 1
ATOM 2290 N N . PRO A 1 302 ? 3.39888 -8.71311 47.39475 1.000 20.79209 301 PRO A N 1
ATOM 2291 C CA . PRO A 1 302 ? 4.83689 -8.42326 47.59192 1.000 20.56833 301 PRO A CA 1
ATOM 2292 C C . PRO A 1 302 ? 5.25991 -7.01646 47.19938 1.000 22.28270 301 PRO A C 1
ATOM 2293 O O . PRO A 1 302 ? 6.43155 -6.68085 47.37337 1.000 20.73306 301 PRO A O 1
ATOM 2297 N N . ASP A 1 303 ? 4.35517 -6.21598 46.62994 1.000 19.33980 302 ASP A N 1
ATOM 2298 C CA . ASP A 1 303 ? 4.64341 -4.84593 46.22489 1.000 20.60959 302 ASP A CA 1
ATOM 2299 C C . ASP A 1 303 ? 4.47324 -3.93962 47.44127 1.000 20.76040 302 ASP A C 1
ATOM 2300 O O . ASP A 1 303 ? 3.39151 -3.87187 48.03282 1.000 21.94212 302 ASP A O 1
ATOM 2305 N N . VAL A 1 304 ? 5.54566 -3.25500 47.83436 1.000 22.58154 303 VAL A N 1
ATOM 2306 C CA . VAL A 1 304 ? 5.45122 -2.43204 49.03485 1.000 23.98560 303 VAL A CA 1
ATOM 2307 C C . VAL A 1 304 ? 4.89120 -1.04091 48.77795 1.000 26.96621 303 VAL A C 1
ATOM 2308 O O . VAL A 1 304 ? 4.55982 -0.34259 49.74033 1.000 26.97262 303 VAL A O 1
ATOM 2312 N N . ILE A 1 305 ? 4.77195 -0.60320 47.51840 1.000 23.65590 304 ILE A N 1
ATOM 2313 C CA . ILE A 1 305 ? 4.26949 0.75369 47.25446 1.000 24.82228 304 ILE A CA 1
ATOM 2314 C C . ILE A 1 305 ? 2.89516 1.01583 47.85417 1.000 23.73236 304 ILE A C 1
ATOM 2315 O O . ILE A 1 305 ? 2.68746 2.11213 48.39566 1.000 28.94752 304 ILE A O 1
ATOM 2320 N N . PRO A 1 306 ? 1.92212 0.10228 47.81402 1.000 24.14391 305 PRO A N 1
ATOM 2321 C CA . PRO A 1 306 ? 0.62137 0.43009 48.40698 1.000 27.84265 305 PRO A CA 1
ATOM 2322 C C . PRO A 1 306 ? 0.64296 0.65080 49.92528 1.000 25.68701 305 PRO A C 1
ATOM 2323 O O . PRO A 1 306 ? -0.39162 1.04565 50.47576 1.000 28.35529 305 PRO A O 1
ATOM 2327 N N . ILE A 1 307 ? 1.77236 0.41701 50.59655 1.000 25.84867 306 ILE A N 1
ATOM 2328 C CA . ILE A 1 307 ? 1.92099 0.76417 52.00859 1.000 28.86660 306 ILE A CA 1
ATOM 2329 C C . ILE A 1 307 ? 2.27356 2.23361 52.19898 1.000 27.41943 306 ILE A C 1
ATOM 2330 O O . ILE A 1 307 ? 2.15832 2.75254 53.32130 1.000 29.04749 306 ILE A O 1
ATOM 2335 N N . TYR A 1 308 ? 2.68411 2.92887 51.14342 1.000 24.25208 307 TYR A N 1
ATOM 2336 C CA . TYR A 1 308 ? 3.23030 4.27542 51.29809 1.000 27.51559 307 TYR A CA 1
ATOM 2337 C C . TYR A 1 308 ? 2.20186 5.32480 50.94813 1.000 26.50133 307 TYR A C 1
ATOM 2338 O O . TYR A 1 308 ? 1.36119 5.08125 50.07784 1.000 25.99180 307 TYR A O 1
ATOM 2347 N N . PRO A 1 309 ? 2.22053 6.45698 51.66389 1.000 22.69041 308 PRO A N 1
ATOM 2348 C CA . PRO A 1 309 ? 3.08637 6.67522 52.84580 1.000 25.45000 308 PRO A CA 1
ATOM 2349 C C . PRO A 1 309 ? 2.54018 5.90631 54.06090 1.000 25.28003 308 PRO A C 1
ATOM 2350 O O . PRO A 1 309 ? 1.33765 5.71619 54.19661 1.000 22.99455 308 PRO A O 1
ATOM 2354 N N . PRO A 1 310 ? 3.43151 5.42663 54.93093 1.000 25.83282 309 PRO A N 1
ATOM 2355 C CA . PRO A 1 310 ? 2.99084 4.48699 55.97399 1.000 24.66784 309 PRO A CA 1
ATOM 2356 C C . PRO A 1 310 ? 2.29454 5.13798 57.15571 1.000 23.83642 309 PRO A C 1
ATOM 2357 O O . PRO A 1 310 ? 1.58500 4.44286 57.89531 1.000 24.07800 309 PRO A O 1
ATOM 2361 N N . ILE A 1 311 ? 2.46114 6.43169 57.37194 1.000 23.82712 310 ILE A N 1
ATOM 2362 C CA . ILE A 1 311 ? 1.97615 7.05459 58.60042 1.000 26.03769 310 ILE A CA 1
ATOM 2363 C C . ILE A 1 311 ? 1.08229 8.22874 58.26657 1.000 25.56567 310 ILE A C 1
ATOM 2364 O O . ILE A 1 311 ? 1.47837 9.11359 57.49980 1.000 28.49093 310 ILE A O 1
ATOM 2369 N N . GLY A 1 312 ? -0.10668 8.25177 58.86232 1.000 27.48994 311 GLY A N 1
ATOM 2370 C CA . GLY A 1 312 ? -0.97114 9.40475 58.77365 1.000 29.26261 311 GLY A CA 1
ATOM 2371 C C . GLY A 1 312 ? -2.05957 9.30888 57.72853 1.000 24.63558 311 GLY A C 1
ATOM 2372 O O . GLY A 1 312 ? -2.89376 10.21823 57.65834 1.000 26.89468 311 GLY A O 1
ATOM 2373 N N . TYR A 1 313 ? -2.06590 8.25574 56.90965 1.000 22.03683 312 TYR A N 1
ATOM 2374 C CA . TYR A 1 313 ? -2.98759 8.13686 55.78350 1.000 23.45011 312 TYR A CA 1
ATOM 2375 C C . TYR A 1 313 ? -4.00628 7.02122 55.97490 1.000 27.23006 312 TYR A C 1
ATOM 2376 O O . TYR A 1 313 ? -3.79313 6.05878 56.71724 1.000 30.67369 312 TYR A O 1
ATOM 2385 N N . SER A 1 314 ? -5.12628 7.14952 55.27802 1.000 23.15955 313 SER A N 1
ATOM 2386 C CA . SER A 1 314 ? -6.13112 6.10366 55.24290 1.000 22.50525 313 SER A CA 1
ATOM 2387 C C . SER A 1 314 ? -6.25902 5.59051 53.81683 1.000 26.50984 313 SER A C 1
ATOM 2388 O O . SER A 1 314 ? -5.93208 6.28588 52.85950 1.000 29.91213 313 SER A O 1
ATOM 2391 N N . GLU A 1 315 ? -6.72628 4.36787 53.68806 1.000 26.36440 314 GLU A N 1
ATOM 2392 C CA . GLU A 1 315 ? -7.09836 3.84782 52.38253 1.000 25.93492 314 GLU A CA 1
ATOM 2393 C C . GLU A 1 315 ? -8.58214 4.07052 52.14629 1.000 26.09056 314 GLU A C 1
ATOM 2394 O O . GLU A 1 315 ? -9.36152 4.22992 53.09134 1.000 27.60350 314 GLU A O 1
ATOM 2400 N N . VAL A 1 316 ? -8.98019 4.10315 50.86367 1.000 22.46351 315 VAL A N 1
ATOM 2401 C CA . VAL A 1 316 ? -10.39579 4.19000 50.52142 1.000 21.11102 315 VAL A CA 1
ATOM 2402 C C . VAL A 1 316 ? -10.70200 3.08154 49.52562 1.000 22.81883 315 VAL A C 1
ATOM 2403 O O . VAL A 1 316 ? -9.83215 2.64582 48.76168 1.000 21.68933 315 VAL A O 1
ATOM 2407 N N . GLY A 1 317 ? -11.95575 2.67288 49.50955 1.000 21.02225 316 GLY A N 1
ATOM 2408 C CA . GLY A 1 317 ? -12.44510 1.74219 48.50693 1.000 23.02369 316 GLY A CA 1
ATOM 2409 C C . GLY A 1 317 ? -12.29522 0.29658 48.91917 1.000 21.77223 316 GLY A C 1
ATOM 2410 O O . GLY A 1 317 ? -11.90569 -0.04017 50.03565 1.000 25.15031 316 GLY A O 1
ATOM 2411 N N . ASP A 1 318 ? -12.62031 -0.57435 47.96608 1.000 19.25185 317 ASP A N 1
ATOM 2412 C CA . ASP A 1 318 ? -12.52932 -2.01419 48.11326 1.000 18.62985 317 ASP A CA 1
ATOM 2413 C C . ASP A 1 318 ? -11.17628 -2.49502 47.59902 1.000 23.73774 317 ASP A C 1
ATOM 2414 O O . ASP A 1 318 ? -10.61150 -1.92012 46.66451 1.000 22.91040 317 ASP A O 1
ATOM 2419 N N . GLU A 1 319 ? -10.63740 -3.52890 48.23998 1.000 22.46637 318 GLU A N 1
ATOM 2420 C CA . GLU A 1 319 ? -9.33677 -4.06653 47.87414 1.000 20.92823 318 GLU A CA 1
ATOM 2421 C C . GLU A 1 319 ? -9.48622 -5.43164 47.22366 1.000 23.72305 318 GLU A C 1
ATOM 2422 O O . GLU A 1 319 ? -10.35482 -6.22083 47.61615 1.000 22.08523 318 GLU A O 1
ATOM 2428 N N . PHE A 1 320 ? -8.64533 -5.69811 46.22040 1.000 21.51248 319 PHE A N 1
ATOM 2429 C CA . PHE A 1 320 ? -8.55974 -7.00624 45.56761 1.000 19.56806 319 PHE A CA 1
ATOM 2430 C C . PHE A 1 320 ? -7.10613 -7.44566 45.59770 1.000 21.54445 319 PHE A C 1
ATOM 2431 O O . PHE A 1 320 ? -6.29535 -6.96042 44.79029 1.000 19.19936 319 PHE A O 1
ATOM 2439 N N . PRO A 1 321 ? -6.74213 -8.37325 46.47875 1.000 20.58005 320 PRO A N 1
ATOM 2440 C CA . PRO A 1 321 ? -5.34169 -8.80257 46.56727 1.000 20.73047 320 PRO A CA 1
ATOM 2441 C C . PRO A 1 321 ? -5.00029 -9.90588 45.57845 1.000 18.54494 320 PRO A C 1
ATOM 2442 O O . PRO A 1 321 ? -5.81350 -10.79750 45.29028 1.000 20.88739 320 PRO A O 1
ATOM 2446 N N . ILE A 1 322 ? -3.77905 -9.82609 45.04850 1.000 19.22758 321 ILE A N 1
ATOM 2447 C CA . ILE A 1 322 ? -3.17108 -10.84462 44.20120 1.000 16.13201 321 ILE A CA 1
ATOM 2448 C C . ILE A 1 322 ? -1.76299 -11.06008 44.73289 1.000 18.25660 321 ILE A C 1
ATOM 2449 O O . ILE A 1 322 ? -1.28233 -10.31084 45.58381 1.000 18.99619 321 ILE A O 1
ATOM 2454 N N . ASP A 1 323 ? -1.09128 -12.08507 44.20447 1.000 19.22495 322 ASP A N 1
ATOM 2455 C CA . ASP A 1 323 ? 0.28804 -12.35941 44.62383 1.000 18.90810 322 ASP A CA 1
ATOM 2456 C C . ASP A 1 323 ? 1.03808 -12.94307 43.42529 1.000 20.90627 322 ASP A C 1
ATOM 2457 O O . ASP A 1 323 ? 0.94077 -14.14265 43.14589 1.000 20.87191 322 ASP A O 1
ATOM 2462 N N . THR A 1 324 ? 1.79261 -12.09707 42.72993 1.000 19.97033 323 THR A N 1
ATOM 2463 C CA . THR A 1 324 ? 2.49338 -12.57487 41.55284 1.000 19.87879 323 THR A CA 1
ATOM 2464 C C . THR A 1 324 ? 3.64786 -13.52254 41.89268 1.000 20.95838 323 THR A C 1
ATOM 2465 O O . THR A 1 324 ? 4.17717 -14.14936 40.97153 1.000 20.43644 323 THR A O 1
ATOM 2469 N N . ARG A 1 325 ? 4.07315 -13.63329 43.15893 1.000 20.76313 324 ARG A N 1
ATOM 2470 C CA . ARG A 1 325 ? 5.05762 -14.67283 43.47620 1.000 20.81513 324 ARG A CA 1
ATOM 2471 C C . ARG A 1 325 ? 4.53993 -16.06823 43.14345 1.000 21.04134 324 ARG A C 1
ATOM 2472 O O . ARG A 1 325 ? 5.33956 -17.00471 42.99563 1.000 24.02522 324 ARG A O 1
ATOM 2480 N N . LYS A 1 326 ? 3.23018 -16.22443 43.00666 1.000 19.83005 325 LYS A N 1
ATOM 2481 C CA . LYS A 1 326 ? 2.63783 -17.52542 42.72284 1.000 20.76742 325 LYS A CA 1
ATOM 2482 C C . LYS A 1 326 ? 2.70961 -17.89097 41.25324 1.000 23.44344 325 LYS A C 1
ATOM 2483 O O . LYS A 1 326 ? 2.46194 -19.05029 40.89752 1.000 21.54699 325 LYS A O 1
ATOM 2489 N N . SER A 1 327 ? 3.03880 -16.93482 40.39414 1.000 22.77962 326 SER A N 1
ATOM 2490 C CA . SER A 1 327 ? 3.17897 -17.22974 38.97743 1.000 19.67679 326 SER A CA 1
ATOM 2491 C C . SER A 1 327 ? 4.45931 -18.01208 38.69955 1.000 20.53746 326 SER A C 1
ATOM 2492 O O . SER A 1 327 ? 5.55279 -17.55860 39.06213 1.000 22.09365 326 SER A O 1
ATOM 2495 N N . PRO A 1 328 ? 4.38051 -19.16770 38.03584 1.000 21.50893 327 PRO A N 1
ATOM 2496 C CA . PRO A 1 328 ? 5.60413 -19.87486 37.64527 1.000 22.97534 327 PRO A CA 1
ATOM 2497 C C . PRO A 1 328 ? 6.29286 -19.23807 36.45437 1.000 24.17109 327 PRO A C 1
ATOM 2498 O O . PRO A 1 328 ? 7.36648 -19.68967 36.05575 1.000 25.35515 327 PRO A O 1
ATOM 2502 N N . TYR A 1 329 ? 5.69846 -18.21017 35.86558 1.000 21.06616 328 TYR A N 1
ATOM 2503 C CA . TYR A 1 329 ? 6.31371 -17.51254 34.74498 1.000 23.08806 328 TYR A CA 1
ATOM 2504 C C . TYR A 1 329 ? 7.28172 -16.41195 35.16662 1.000 22.71484 328 TYR A C 1
ATOM 2505 O O . TYR A 1 329 ? 8.11756 -15.99857 34.35104 1.000 22.80074 328 TYR A O 1
ATOM 2514 N N . MET A 1 330 ? 7.16275 -15.90952 36.39772 1.000 24.31488 329 MET A N 1
ATOM 2515 C CA . MET A 1 330 ? 7.88935 -14.73448 36.84705 1.000 24.96920 329 MET A CA 1
ATOM 2516 C C . MET A 1 330 ? 9.22139 -15.12604 37.45668 1.000 30.04657 329 MET A C 1
ATOM 2517 O O . MET A 1 330 ? 9.32086 -16.10089 38.21948 1.000 27.06220 329 MET A O 1
ATOM 2522 N N . LYS A 1 331 ? 10.22571 -14.31988 37.15597 1.000 29.15979 330 LYS A N 1
ATOM 2523 C CA . LYS A 1 331 ? 11.55411 -14.56436 37.67977 1.000 30.09383 330 LYS A CA 1
ATOM 2524 C C . LYS A 1 331 ? 11.53764 -14.43957 39.20079 1.000 31.30054 330 LYS A C 1
ATOM 2525 O O . LYS A 1 331 ? 10.86192 -13.57804 39.77164 1.000 30.77501 330 LYS A O 1
ATOM 2531 N N . SER A 1 332 ? 12.26485 -15.32558 39.85841 1.000 32.90787 331 SER A N 1
ATOM 2532 C CA . SER A 1 332 ? 12.25521 -15.37483 41.31025 1.000 31.59849 331 SER A CA 1
ATOM 2533 C C . SER A 1 332 ? 13.71099 -15.30293 41.76390 1.000 37.80014 331 SER A C 1
ATOM 2534 O O . SER A 1 332 ? 14.57193 -15.88869 41.12104 1.000 40.61404 331 SER A O 1
ATOM 2537 N N . PRO A 1 333 ? 14.00870 -14.52413 42.81814 1.000 35.06270 332 PRO A N 1
ATOM 2538 C CA . PRO A 1 333 ? 13.10533 -13.63427 43.54183 1.000 32.90267 332 PRO A CA 1
ATOM 2539 C C . PRO A 1 333 ? 12.84261 -12.37513 42.72875 1.000 35.27073 332 PRO A C 1
ATOM 2540 O O . PRO A 1 333 ? 13.68219 -11.97591 41.91684 1.000 34.69722 332 PRO A O 1
ATOM 2544 N N . GLY A 1 334 ? 11.68430 -11.76731 42.93166 1.000 33.35325 333 GLY A N 1
ATOM 2545 C CA . GLY A 1 334 ? 11.39220 -10.48694 42.32049 1.000 31.72413 333 GLY A CA 1
ATOM 2546 C C . GLY A 1 334 ? 12.12999 -9.34763 43.01509 1.000 29.34955 333 GLY A C 1
ATOM 2547 O O . GLY A 1 334 ? 12.90857 -9.53763 43.95129 1.000 28.75545 333 GLY A O 1
ATOM 2548 N N . ASN A 1 335 ? 11.87819 -8.12584 42.53839 1.000 26.73575 334 ASN A N 1
ATOM 2549 C CA . ASN A 1 335 ? 12.42950 -6.93073 43.17983 1.000 26.25623 334 ASN A CA 1
ATOM 2550 C C . ASN A 1 335 ? 11.37217 -5.83724 43.14527 1.000 27.28040 334 ASN A C 1
ATOM 2551 O O . ASN A 1 335 ? 10.23938 -6.07033 42.71020 1.000 24.48483 334 ASN A O 1
ATOM 2556 N N . LEU A 1 336 ? 11.74982 -4.64409 43.62708 1.000 24.48750 335 LEU A N 1
ATOM 2557 C CA . LEU A 1 336 ? 10.80115 -3.53373 43.70422 1.000 26.19212 335 LEU A CA 1
ATOM 2558 C C . LEU A 1 336 ? 10.10612 -3.30707 42.36710 1.000 26.81752 335 LEU A C 1
ATOM 2559 O O . LEU A 1 336 ? 8.87708 -3.15578 42.30953 1.000 23.29967 335 LEU A O 1
ATOM 2564 N N . ALA A 1 337 ? 10.88462 -3.26806 41.28141 1.000 22.73670 336 ALA A N 1
ATOM 2565 C CA . ALA A 1 337 ? 10.31038 -2.96673 39.97922 1.000 24.33693 336 ALA A CA 1
ATOM 2566 C C . ALA A 1 337 ? 9.39301 -4.08887 39.49922 1.000 24.75261 336 ALA A C 1
ATOM 2567 O O . ALA A 1 337 ? 8.30447 -3.82029 39.00219 1.000 19.07964 336 ALA A O 1
ATOM 2569 N N . THR A 1 338 ? 9.81410 -5.35541 39.62315 1.000 20.55549 337 THR A N 1
ATOM 2570 C CA . THR A 1 338 ? 8.97260 -6.41517 39.06817 1.000 20.12859 337 THR A CA 1
ATOM 2571 C C . THR A 1 338 ? 7.70121 -6.63234 39.88604 1.000 21.56946 337 THR A C 1
ATOM 2572 O O . THR A 1 338 ? 6.65585 -6.97627 39.31439 1.000 22.14194 337 THR A O 1
ATOM 2576 N N . PHE A 1 339 ? 7.74431 -6.41466 41.20192 1.000 21.30788 338 PHE A N 1
ATOM 2577 C CA . PHE A 1 339 ? 6.52399 -6.55853 41.99592 1.000 19.90134 338 PHE A CA 1
ATOM 2578 C C . PHE A 1 339 ? 5.56730 -5.40260 41.75595 1.000 20.22257 338 PHE A C 1
ATOM 2579 O O . PHE A 1 339 ? 4.35793 -5.54918 41.96278 1.000 18.45548 338 PHE A O 1
ATOM 2587 N N . HIS A 1 340 ? 6.09895 -4.24208 41.36846 1.000 18.13030 339 HIS A N 1
ATOM 2588 C CA . HIS A 1 340 ? 5.26159 -3.05439 41.17983 1.000 17.73112 339 HIS A CA 1
ATOM 2589 C C . HIS A 1 340 ? 4.70578 -2.92157 39.76234 1.000 17.76000 339 HIS A C 1
ATOM 2590 O O . HIS A 1 340 ? 3.64992 -2.30548 39.59135 1.000 18.08774 339 HIS A O 1
ATOM 2597 N N . CYS A 1 341 ? 5.38714 -3.46835 38.74823 1.000 18.89784 340 CYS A N 1
ATOM 2598 C CA . CYS A 1 341 ? 5.09164 -3.08952 37.35934 1.000 20.27601 340 CYS A CA 1
ATOM 2599 C C . CYS A 1 341 ? 3.66946 -3.47644 36.96452 1.000 18.25864 340 CYS A C 1
ATOM 2600 O O . CYS A 1 341 ? 3.13616 -4.52010 37.37906 1.000 16.87112 340 CYS A O 1
ATOM 2603 N N . LEU A 1 342 ? 3.03170 -2.59329 36.18571 1.000 16.99942 341 LEU A N 1
ATOM 2604 C CA . LEU A 1 342 ? 1.61662 -2.78686 35.85651 1.000 15.48434 341 LEU A CA 1
ATOM 2605 C C . LEU A 1 342 ? 1.37828 -4.05364 35.02998 1.000 14.55486 341 LEU A C 1
ATOM 2606 O O . LEU A 1 342 ? 0.40894 -4.77434 35.28121 1.000 15.74694 341 LEU A O 1
ATOM 2611 N N . GLU A 1 343 ? 2.21930 -4.34981 34.02904 1.000 16.05826 342 GLU A N 1
ATOM 2612 C CA . GLU A 1 343 ? 1.97055 -5.57257 33.25923 1.000 16.35944 342 GLU A CA 1
ATOM 2613 C C . GLU A 1 343 ? 2.14221 -6.81542 34.13409 1.000 15.89796 342 GLU A C 1
ATOM 2614 O O . GLU A 1 343 ? 1.44943 -7.82467 33.92577 1.000 16.36353 342 GLU A O 1
ATOM 2620 N N . GLY A 1 344 ? 3.01648 -6.74418 35.13393 1.000 16.89327 343 GLY A N 1
ATOM 2621 C CA . GLY A 1 344 ? 3.05445 -7.81322 36.12767 1.000 20.18241 343 GLY A CA 1
ATOM 2622 C C . GLY A 1 344 ? 1.74571 -7.94019 36.88319 1.000 17.29587 343 GLY A C 1
ATOM 2623 O O . GLY A 1 344 ? 1.25003 -9.05114 37.10850 1.000 16.49096 343 GLY A O 1
ATOM 2624 N N . TYR A 1 345 ? 1.17166 -6.80941 37.29412 1.000 14.50908 344 TYR A N 1
ATOM 2625 C CA . TYR A 1 345 ? -0.15085 -6.82991 37.92698 1.000 15.44434 344 TYR A CA 1
ATOM 2626 C C . TYR A 1 345 ? -1.18906 -7.47695 37.01959 1.000 14.93382 344 TYR A C 1
ATOM 2627 O O . TYR A 1 345 ? -1.97786 -8.31566 37.46227 1.000 16.64853 344 TYR A O 1
ATOM 2636 N N . LEU A 1 346 ? -1.20127 -7.10864 35.73955 1.000 14.51570 345 LEU A N 1
ATOM 2637 C CA . LEU A 1 346 ? -2.25025 -7.64530 34.87642 1.000 14.77974 345 LEU A CA 1
ATOM 2638 C C . LEU A 1 346 ? -2.01933 -9.11989 34.56284 1.000 16.06328 345 LEU A C 1
ATOM 2639 O O . LEU A 1 346 ? -2.99003 -9.87175 34.37440 1.000 16.51246 345 LEU A O 1
ATOM 2644 N N . HIS A 1 347 ? -0.75740 -9.54829 34.50524 1.000 15.97184 346 HIS A N 1
ATOM 2645 C CA . HIS A 1 347 ? -0.46519 -10.98268 34.47549 1.000 18.27686 346 HIS A CA 1
ATOM 2646 C C . HIS A 1 347 ? -0.99423 -11.66724 35.74183 1.000 17.67848 346 HIS A C 1
ATOM 2647 O O . HIS A 1 347 ? -1.58535 -12.76195 35.68542 1.000 15.92400 346 HIS A O 1
ATOM 2654 N N . GLY A 1 348 ? -0.76679 -11.05066 36.89317 1.000 17.29081 347 GLY A N 1
ATOM 2655 C CA . GLY A 1 348 ? -1.29035 -11.61175 38.13254 1.000 15.85883 347 GLY A CA 1
ATOM 2656 C C . GLY A 1 348 ? -2.80269 -11.72994 38.12816 1.000 18.89552 347 GLY A C 1
ATOM 2657 O O . GLY A 1 348 ? -3.35647 -12.74499 38.57029 1.000 17.11425 347 GLY A O 1
ATOM 2658 N N . VAL A 1 349 ? -3.49401 -10.69509 37.63828 1.000 15.71866 348 VAL A N 1
ATOM 2659 C CA . VAL A 1 349 ? -4.95229 -10.78603 37.52669 1.000 17.36302 348 VAL A CA 1
ATOM 2660 C C . VAL A 1 349 ? -5.33997 -11.91122 36.58263 1.000 16.96920 348 VAL A C 1
ATOM 2661 O O . VAL A 1 349 ? -6.31625 -12.64625 36.83003 1.000 17.49256 348 VAL A O 1
ATOM 2665 N N . ALA A 1 350 ? -4.62085 -12.03143 35.45208 1.000 16.03731 349 ALA A N 1
ATOM 2666 C CA . ALA A 1 350 ? -4.97550 -13.04031 34.45926 1.000 16.73899 349 ALA A CA 1
ATOM 2667 C C . ALA A 1 350 ? -4.90921 -14.45387 35.01685 1.000 19.25456 349 ALA A C 1
ATOM 2668 O O . ALA A 1 350 ? -5.64087 -15.33346 34.54808 1.000 20.05818 349 ALA A O 1
ATOM 2670 N N . GLY A 1 351 ? -4.04345 -14.70824 35.99401 1.000 15.98304 350 GLY A N 1
ATOM 2671 C CA . GLY A 1 351 ? -3.89506 -16.08183 36.41196 1.000 17.57207 350 GLY A CA 1
ATOM 2672 C C . GLY A 1 351 ? -4.16143 -16.32727 37.88668 1.000 19.41100 350 GLY A C 1
ATOM 2673 O O . GLY A 1 351 ? -4.12564 -17.47727 38.31950 1.000 17.74975 350 GLY A O 1
ATOM 2674 N N . THR A 1 352 ? -4.46343 -15.28811 38.66182 1.000 18.36533 351 THR A N 1
ATOM 2675 C CA . THR A 1 352 ? -4.69849 -15.51507 40.08382 1.000 20.21885 351 THR A CA 1
ATOM 2676 C C . THR A 1 352 ? -5.83753 -16.50681 40.32395 1.000 19.07589 351 THR A C 1
ATOM 2677 O O . THR A 1 352 ? -6.89840 -16.43710 39.70135 1.000 19.97737 351 THR A O 1
ATOM 2681 N N . GLN A 1 353 ? -5.60139 -17.44784 41.24633 1.000 19.68988 352 GLN A N 1
ATOM 2682 C CA . GLN A 1 353 ? -6.67772 -18.27914 41.76304 1.000 18.35827 352 GLN A CA 1
ATOM 2683 C C . GLN A 1 353 ? -6.83291 -18.09351 43.26520 1.000 23.37620 352 GLN A C 1
ATOM 2684 O O . GLN A 1 353 ? -7.39218 -18.96446 43.94254 1.000 24.80424 352 GLN A O 1
ATOM 2690 N N . GLY A 1 354 ? -6.35301 -16.97372 43.79512 1.000 21.52144 353 GLY A N 1
ATOM 2691 C CA . GLY A 1 354 ? -6.36771 -16.69027 45.22026 1.000 21.60686 353 GLY A CA 1
ATOM 2692 C C . GLY A 1 354 ? -4.96419 -16.41627 45.74532 1.000 23.28529 353 GLY A C 1
ATOM 2693 O O . GLY A 1 354 ? -3.95647 -16.66386 45.08192 1.000 21.54777 353 GLY A O 1
ATOM 2694 N N . THR A 1 355 ? -4.91095 -15.87854 46.96552 1.000 21.26420 354 THR A N 1
ATOM 2695 C CA . THR A 1 355 ? -3.60941 -15.59884 47.56942 1.000 22.51568 354 THR A CA 1
ATOM 2696 C C . THR A 1 355 ? -3.23997 -16.55752 48.69707 1.000 26.75590 354 THR A C 1
ATOM 2697 O O . THR A 1 355 ? -2.17411 -16.39500 49.28952 1.000 25.42152 354 THR A O 1
ATOM 2701 N N . ASN A 1 356 ? -4.06419 -17.55030 48.98895 1.000 25.96053 355 ASN A N 1
ATOM 2702 C CA . ASN A 1 356 ? -3.68851 -18.55390 49.98483 1.000 29.31069 355 ASN A CA 1
ATOM 2703 C C . ASN A 1 356 ? -2.52728 -19.40225 49.46903 1.000 28.17340 355 ASN A C 1
ATOM 2704 O O . ASN A 1 356 ? -2.36162 -19.60792 48.26685 1.000 26.69071 355 ASN A O 1
ATOM 2709 N N . LYS A 1 357 ? -1.72710 -19.90570 50.40735 1.000 27.34566 356 LYS A N 1
ATOM 2710 C CA . LYS A 1 357 ? -0.61327 -20.79524 50.09241 1.000 27.08345 356 LYS A CA 1
ATOM 2711 C C . LYS A 1 357 ? -1.03666 -21.90133 49.12673 1.000 25.29119 356 LYS A C 1
ATOM 2712 O O . LYS A 1 357 ? -0.27919 -22.28001 48.23046 1.000 26.29530 356 LYS A O 1
ATOM 2718 N N . ALA A 1 358 ? -2.24385 -22.43230 49.30330 1.000 26.91915 357 ALA A N 1
ATOM 2719 C CA . ALA A 1 358 ? -2.71135 -23.58080 48.54033 1.000 24.41881 357 ALA A CA 1
ATOM 2720 C C . ALA A 1 358 ? -3.34993 -23.20329 47.20196 1.000 24.42832 357 ALA A C 1
ATOM 2721 O O . ALA A 1 358 ? -3.65370 -24.08890 46.39541 1.000 20.58734 357 ALA A O 1
ATOM 2723 N N . ASP A 1 359 ? -3.57194 -21.92664 46.92794 1.000 22.96428 358 ASP A N 1
ATOM 2724 C CA . ASP A 1 359 ? -4.19708 -21.58752 45.65617 1.000 26.57411 358 ASP A CA 1
ATOM 2725 C C . ASP A 1 359 ? -3.16420 -21.64411 44.53151 1.000 25.20855 358 ASP A C 1
ATOM 2726 O O . ASP A 1 359 ? -2.11593 -21.00636 44.60769 1.000 27.12109 358 ASP A O 1
ATOM 2731 N N . LEU A 1 360 ? -3.44862 -22.37591 43.46069 1.000 21.83781 359 LEU A N 1
ATOM 2732 C CA . LEU A 1 360 ? -2.44142 -22.55167 42.41420 1.000 20.48483 359 LEU A CA 1
ATOM 2733 C C . LEU A 1 360 ? -2.69973 -21.62807 41.21777 1.000 24.40209 359 LEU A C 1
ATOM 2734 O O . LEU A 1 360 ? -3.74556 -21.72031 40.57560 1.000 26.20279 359 LEU A O 1
ATOM 2739 N N . PHE A 1 361 ? -1.71562 -20.79932 40.88634 1.000 23.33363 360 PHE A N 1
ATOM 2740 C CA . PHE A 1 361 ? -1.82190 -19.88442 39.75071 1.000 21.19084 360 PHE A CA 1
ATOM 2741 C C . PHE A 1 361 ? -2.09387 -20.62861 38.44374 1.000 20.23757 360 PHE A C 1
ATOM 2742 O O . PHE A 1 361 ? -1.51490 -21.69180 38.16513 1.000 20.03735 360 PHE A O 1
ATOM 2750 N N . ARG A 1 362 ? -2.98266 -20.06005 37.63822 1.000 17.86604 361 ARG A N 1
ATOM 2751 C CA . ARG A 1 362 ? -3.34808 -20.63898 36.34242 1.000 18.85596 361 ARG A CA 1
ATOM 2752 C C . ARG A 1 362 ? -3.94605 -19.54931 35.46894 1.000 18.28222 361 ARG A C 1
ATOM 2753 O O . ARG A 1 362 ? -5.00157 -19.00152 35.80478 1.000 18.11031 361 ARG A O 1
ATOM 2761 N N . LEU A 1 363 ? -3.35897 -19.31603 34.29646 1.000 19.28454 362 LEU A N 1
ATOM 2762 C CA . LEU A 1 363 ? -3.93464 -18.32311 33.38941 1.000 19.07946 362 LEU A CA 1
ATOM 2763 C C . LEU A 1 363 ? -5.30930 -18.76251 32.91448 1.000 19.97567 362 LEU A C 1
ATOM 2764 O O . LEU A 1 363 ? -5.43842 -19.82187 32.30662 1.000 22.96009 362 LEU A O 1
ATOM 2769 N N . ASP A 1 364 ? -6.32153 -17.94628 33.18887 1.000 18.81026 363 ASP A N 1
ATOM 2770 C CA . ASP A 1 364 ? -7.68953 -18.21807 32.75934 1.000 20.75982 363 ASP A CA 1
ATOM 2771 C C . ASP A 1 364 ? -8.16158 -17.24248 31.68338 1.000 23.51079 363 ASP A C 1
ATOM 2772 O O . ASP A 1 364 ? -9.33973 -17.25980 31.31241 1.000 23.50022 363 ASP A O 1
ATOM 2777 N N . VAL A 1 365 ? -7.27370 -16.37217 31.19367 1.000 19.44674 364 VAL A N 1
ATOM 2778 C CA . VAL A 1 365 ? -7.47946 -15.62847 29.95156 1.000 20.98809 364 VAL A CA 1
ATOM 2779 C C . VAL A 1 365 ? -6.21194 -15.79798 29.11459 1.000 22.83294 364 VAL A C 1
ATOM 2780 O O . VAL A 1 365 ? -5.13364 -16.06668 29.64500 1.000 22.86824 364 VAL A O 1
ATOM 2784 N N . GLU A 1 366 ? -6.33105 -15.57022 27.79903 1.000 23.85960 365 GLU A N 1
ATOM 2785 C CA . GLU A 1 366 ? -5.20713 -15.77555 26.87396 1.000 27.96597 365 GLU A CA 1
ATOM 2786 C C . GLU A 1 366 ? -4.28419 -14.55222 26.82045 1.000 26.97419 365 GLU A C 1
ATOM 2787 O O . GLU A 1 366 ? -4.06633 -13.95307 25.76873 1.000 31.31397 365 GLU A O 1
ATOM 2793 N N . ARG A 1 367 ? -3.74377 -14.16811 27.96336 1.000 21.65321 366 ARG A N 1
ATOM 2794 C CA . ARG A 1 367 ? -2.94728 -12.93220 28.01923 1.000 18.63364 366 ARG A CA 1
ATOM 2795 C C . ARG A 1 367 ? -1.46621 -13.25163 27.79093 1.000 19.36923 366 ARG A C 1
ATOM 2796 O O . ARG A 1 367 ? -0.86053 -13.99681 28.56661 1.000 17.80502 366 ARG A O 1
ATOM 2804 N N . ALA A 1 368 ? -0.87229 -12.65748 26.75380 1.000 17.30231 367 ALA A N 1
ATOM 2805 C CA . ALA A 1 368 ? 0.50339 -12.98337 26.38710 1.000 18.08791 367 ALA A CA 1
ATOM 2806 C C . ALA A 1 368 ? 1.45919 -12.66508 27.53116 1.000 18.86888 367 ALA A C 1
ATOM 2807 O O . ALA A 1 368 ? 1.53671 -11.51462 27.99658 1.000 18.07851 367 ALA A O 1
ATOM 2809 N N . ILE A 1 369 ? 2.20574 -13.67860 27.98395 1.000 16.86037 368 ILE A N 1
ATOM 2810 C CA . ILE A 1 369 ? 3.09542 -13.42355 29.11009 1.000 16.06562 368 ILE A CA 1
ATOM 2811 C C . ILE A 1 369 ? 4.17355 -12.42988 28.72029 1.000 16.83944 368 ILE A C 1
ATOM 2812 O O . ILE A 1 369 ? 4.70455 -11.72322 29.58449 1.000 18.27788 368 ILE A O 1
ATOM 2817 N N . GLY A 1 370 ? 4.52706 -12.36655 27.43561 1.000 18.30876 369 GLY A N 1
ATOM 2818 C CA . GLY A 1 370 ? 5.59006 -11.43600 27.03231 1.000 18.38650 369 GLY A CA 1
ATOM 2819 C C . GLY A 1 370 ? 5.30573 -9.98076 27.40616 1.000 16.43678 369 GLY A C 1
ATOM 2820 O O . GLY A 1 370 ? 6.23780 -9.20049 27.55469 1.000 16.60648 369 GLY A O 1
ATOM 2821 N N . LEU A 1 371 ? 4.03753 -9.62367 27.62100 1.000 15.32449 370 LEU A N 1
ATOM 2822 C CA . LEU A 1 371 ? 3.71953 -8.24136 27.94210 1.000 17.42584 370 LEU A CA 1
ATOM 2823 C C . LEU A 1 371 ? 4.37601 -7.79306 29.24012 1.000 15.95409 370 LEU A C 1
ATOM 2824 O O . LEU A 1 371 ? 4.60427 -6.59404 29.43407 1.000 15.90662 370 LEU A O 1
ATOM 2829 N N . VAL A 1 372 ? 4.62226 -8.73474 30.15734 1.000 15.63564 371 VAL A N 1
ATOM 2830 C CA . VAL A 1 372 ? 5.26384 -8.44354 31.43493 1.000 18.53754 371 VAL A CA 1
ATOM 2831 C C . VAL A 1 372 ? 6.57056 -7.70466 31.23137 1.000 17.38279 371 VAL A C 1
ATOM 2832 O O . VAL A 1 372 ? 6.93203 -6.84354 32.03486 1.000 16.82692 371 VAL A O 1
ATOM 2836 N N . ASN A 1 373 ? 7.27921 -7.99327 30.14248 1.000 15.77127 372 ASN A N 1
ATOM 2837 C CA . ASN A 1 373 ? 8.64193 -7.47925 29.99701 1.000 18.08502 372 ASN A CA 1
ATOM 2838 C C . ASN A 1 373 ? 8.73495 -6.13839 29.24061 1.000 20.61569 372 ASN A C 1
ATOM 2839 O O . ASN A 1 373 ? 9.84376 -5.75630 28.81812 1.000 18.63140 372 ASN A O 1
ATOM 2844 N N . LYS A 1 374 ? 7.62730 -5.39831 29.08947 1.000 16.69085 373 LYS A N 1
ATOM 2845 C CA . LYS A 1 374 ? 7.70646 -4.10351 28.40458 1.000 17.60263 373 LYS A CA 1
ATOM 2846 C C . LYS A 1 374 ? 8.76424 -3.20995 29.03882 1.000 18.35111 373 LYS A C 1
ATOM 2847 O O . LYS A 1 374 ? 9.53907 -2.55006 28.33675 1.000 18.14111 373 LYS A O 1
ATOM 2853 N N . SER A 1 375 ? 8.78347 -3.12766 30.36985 1.000 19.54633 374 SER A N 1
ATOM 2854 C CA . SER A 1 375 ? 9.69293 -2.17149 30.97837 1.000 19.87626 374 SER A CA 1
ATOM 2855 C C . SER A 1 375 ? 10.50240 -2.76993 32.11641 1.000 20.61198 374 SER A C 1
ATOM 2856 O O . SER A 1 375 ? 11.19788 -2.03080 32.79744 1.000 23.28968 374 SER A O 1
ATOM 2859 N N . VAL A 1 376 ? 10.45924 -4.08874 32.30329 1.000 20.23715 375 VAL A N 1
ATOM 2860 C CA . VAL A 1 376 ? 11.22870 -4.76868 33.33823 1.000 22.36605 375 VAL A CA 1
ATOM 2861 C C . VAL A 1 376 ? 11.79380 -6.05540 32.75738 1.000 23.40177 375 VAL A C 1
ATOM 2862 O O . VAL A 1 376 ? 11.37163 -6.52346 31.70409 1.000 21.44962 375 VAL A O 1
ATOM 2866 N N . ASP A 1 377 ? 12.78018 -6.61942 33.47440 1.000 23.22713 376 ASP A N 1
ATOM 2867 C CA . ASP A 1 377 ? 13.25036 -7.98667 33.26165 1.000 25.18588 376 ASP A CA 1
ATOM 2868 C C . ASP A 1 377 ? 12.47882 -8.86180 34.24741 1.000 26.33151 376 ASP A C 1
ATOM 2869 O O . ASP A 1 377 ? 12.94534 -9.17603 35.32797 1.000 26.47569 376 ASP A O 1
ATOM 2874 N N . GLY A 1 378 ? 11.24781 -9.21477 33.88538 1.000 24.03574 377 GLY A N 1
ATOM 2875 C CA . GLY A 1 378 ? 10.35441 -9.79209 34.87646 1.000 23.10323 377 GLY A CA 1
ATOM 2876 C C . GLY A 1 378 ? 10.06055 -11.27116 34.70063 1.000 25.55230 377 GLY A C 1
ATOM 2877 O O . GLY A 1 378 ? 9.71754 -11.94638 35.67166 1.000 28.20656 377 GLY A O 1
ATOM 2878 N N . LEU A 1 379 ? 10.18564 -11.79516 33.48725 1.000 22.35699 378 LEU A N 1
ATOM 2879 C CA . LEU A 1 379 ? 9.88634 -13.20084 33.24134 1.000 23.50189 378 LEU A CA 1
ATOM 2880 C C . LEU A 1 379 ? 11.11518 -14.05993 33.48784 1.000 28.30597 378 LEU A C 1
ATOM 2881 O O . LEU A 1 379 ? 12.24893 -13.58375 33.38965 1.000 28.73704 378 LEU A O 1
ATOM 2886 N N . LYS A 1 380 ? 10.87879 -15.33819 33.81450 1.000 28.14623 379 LYS A N 1
ATOM 2887 C CA . LYS A 1 380 ? 11.98839 -16.28480 33.85525 1.000 30.90586 379 LYS A CA 1
ATOM 2888 C C . LYS A 1 380 ? 12.68938 -16.32953 32.50161 1.000 30.73837 379 LYS A C 1
ATOM 2889 O O . LYS A 1 380 ? 12.06426 -16.18012 31.44945 1.000 26.37257 379 LYS A O 1
ATOM 2895 N N . ASP A 1 381 ? 14.01052 -16.56008 32.52758 1.000 32.49889 380 ASP A N 1
ATOM 2896 C CA . ASP A 1 381 ? 14.74728 -16.59466 31.26693 1.000 34.01775 380 ASP A CA 1
ATOM 2897 C C . ASP A 1 381 ? 14.22327 -17.67354 30.33573 1.000 31.99913 380 ASP A C 1
ATOM 2898 O O . ASP A 1 381 ? 14.28737 -17.51982 29.11085 1.000 35.52961 380 ASP A O 1
ATOM 2903 N N . GLU A 1 382 ? 13.67850 -18.75860 30.89740 1.000 33.79257 381 GLU A N 1
ATOM 2904 C CA . GLU A 1 382 ? 13.12407 -19.84269 30.09354 1.000 33.94740 381 GLU A CA 1
ATOM 2905 C C . GLU A 1 382 ? 11.96823 -19.39442 29.20465 1.000 33.86445 381 GLU A C 1
ATOM 2906 O O . GLU A 1 382 ? 11.67980 -20.05939 28.20271 1.000 33.86685 381 GLU A O 1
ATOM 2912 N N . CYS A 1 383 ? 11.29169 -18.28694 29.53943 1.000 31.49986 382 CYS A N 1
ATOM 2913 C CA . CYS A 1 383 ? 10.21314 -17.80960 28.68030 1.000 28.79942 382 CYS A CA 1
ATOM 2914 C C . CYS A 1 383 ? 10.73170 -17.24943 27.35485 1.000 28.58496 382 CYS A C 1
ATOM 2915 O O . CYS A 1 383 ? 9.93056 -17.03039 26.43905 1.000 29.41156 382 CYS A O 1
ATOM 2918 N N . MET A 1 384 ? 12.03812 -16.97459 27.25753 1.000 30.64442 383 MET A N 1
ATOM 2919 C CA . MET A 1 384 ? 12.68650 -16.52823 26.01519 1.000 31.96854 383 MET A CA 1
ATOM 2920 C C . MET A 1 384 ? 12.09902 -15.22315 25.47858 1.000 30.67799 383 MET A C 1
ATOM 2921 O O . MET A 1 384 ? 11.96961 -15.02130 24.26458 1.000 30.87129 383 MET A O 1
ATOM 2926 N N . VAL A 1 385 ? 11.73132 -14.32745 26.37985 1.000 26.92178 384 VAL A N 1
ATOM 2927 C CA . VAL A 1 385 ? 11.26282 -12.98499 26.02351 1.000 22.73870 384 VAL A CA 1
ATOM 2928 C C . VAL A 1 385 ? 12.30240 -11.98372 26.48436 1.000 21.20193 384 VAL A C 1
ATOM 2929 O O . VAL A 1 385 ? 12.63171 -11.95366 27.67579 1.000 22.60837 384 VAL A O 1
ATOM 2933 N N . PRO A 1 386 ? 12.79499 -11.10357 25.61089 1.000 21.52030 385 PRO A N 1
ATOM 2934 C CA . PRO A 1 386 ? 13.78208 -10.10273 26.03838 1.000 23.98486 385 PRO A CA 1
ATOM 2935 C C . PRO A 1 386 ? 13.25151 -9.20621 27.14916 1.000 23.96360 385 PRO A C 1
ATOM 2936 O O . PRO A 1 386 ? 12.06537 -8.88266 27.19277 1.000 21.17101 385 PRO A O 1
ATOM 2940 N N . GLY A 1 387 ? 14.15708 -8.76918 28.03108 1.000 20.66681 386 GLY A N 1
ATOM 2941 C CA . GLY A 1 387 ? 13.76997 -7.83564 29.07921 1.000 21.28284 386 GLY A CA 1
ATOM 2942 C C . GLY A 1 387 ? 13.64822 -6.41495 28.55274 1.000 21.96387 386 GLY A C 1
ATOM 2943 O O . GLY A 1 387 ? 14.28547 -6.03884 27.56659 1.000 22.24836 386 GLY A O 1
ATOM 2944 N N . LYS A 1 388 ? 12.76782 -5.62435 29.19683 1.000 21.49636 387 LYS A N 1
ATOM 2945 C CA . LYS A 1 388 ? 12.60676 -4.19427 28.89978 1.000 19.32028 387 LYS A CA 1
ATOM 2946 C C . LYS A 1 388 ? 12.50985 -3.91251 27.39807 1.000 20.82398 387 LYS A C 1
ATOM 2947 O O . LYS A 1 388 ? 13.29570 -3.14568 26.82526 1.000 21.44631 387 LYS A O 1
ATOM 2953 N N . TRP A 1 389 ? 11.54172 -4.53691 26.74366 1.000 17.81144 388 TRP A N 1
ATOM 2954 C CA . TRP A 1 389 ? 11.59701 -4.51191 25.29476 1.000 18.86993 388 TRP A CA 1
ATOM 2955 C C . TRP A 1 389 ? 10.87975 -3.32722 24.64759 1.000 17.59164 388 TRP A C 1
ATOM 2956 O O . TRP A 1 389 ? 11.07838 -3.08963 23.45166 1.000 18.33240 388 TRP A O 1
ATOM 2967 N N . ARG A 1 390 ? 10.06329 -2.57407 25.37333 1.000 17.22845 389 ARG A N 1
ATOM 2968 C CA . ARG A 1 390 ? 9.27361 -1.52373 24.72750 1.000 15.73027 389 ARG A CA 1
ATOM 2969 C C . ARG A 1 390 ? 10.17373 -0.36656 24.27361 1.000 20.68860 389 ARG A C 1
ATOM 2970 O O . ARG A 1 390 ? 10.85341 0.25565 25.09661 1.000 19.58172 389 ARG A O 1
ATOM 2978 N N . VAL A 1 391 ? 10.14726 -0.06597 22.97871 1.000 16.63193 390 VAL A N 1
ATOM 2979 C CA . VAL A 1 391 ? 10.95807 1.01317 22.40170 1.000 16.77836 390 VAL A CA 1
ATOM 2980 C C . VAL A 1 391 ? 10.48000 1.26258 20.96729 1.000 17.81804 390 VAL A C 1
ATOM 2981 O O . VAL A 1 391 ? 10.02027 0.34287 20.26554 1.000 20.45995 390 VAL A O 1
ATOM 2985 N N . LEU A 1 392 ? 10.50918 2.51545 20.53168 1.000 17.67454 391 LEU A N 1
ATOM 2986 C CA . LEU A 1 392 ? 10.23329 2.78437 19.12503 1.000 16.71657 391 LEU A CA 1
ATOM 2987 C C . LEU A 1 392 ? 11.34947 2.21428 18.26253 1.000 16.21295 391 LEU A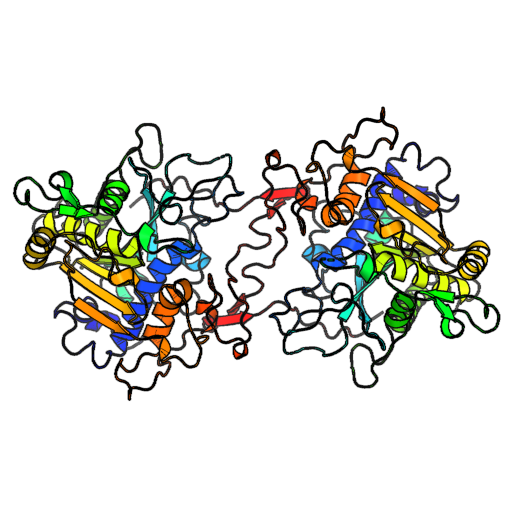 C 1
ATOM 2988 O O . LEU A 1 392 ? 12.49576 2.10930 18.70211 1.000 19.65524 391 LEU A O 1
ATOM 2993 N N . LYS A 1 393 ? 11.02465 1.90918 17.00974 1.000 17.67133 392 LYS A N 1
ATOM 2994 C CA . LYS A 1 393 ? 12.08840 1.50854 16.08629 1.000 17.19275 392 LYS A CA 1
ATOM 2995 C C . LYS A 1 393 ? 13.16342 2.59239 16.04411 1.000 17.48823 392 LYS A C 1
ATOM 2996 O O . LYS A 1 393 ? 12.84735 3.77583 15.89203 1.000 18.89201 392 LYS A O 1
ATOM 3002 N N . ASN A 1 394 ? 14.42879 2.19924 16.22607 1.000 16.16965 393 ASN A N 1
ATOM 3003 C CA . ASN A 1 394 ? 15.54463 3.14290 16.15541 1.000 19.08532 393 ASN A CA 1
ATOM 3004 C C . ASN A 1 394 ? 15.39363 4.28951 17.14758 1.000 20.39673 393 ASN A C 1
ATOM 3005 O O . ASN A 1 394 ? 15.95015 5.38553 16.95203 1.000 17.43267 393 ASN A O 1
ATOM 3010 N N . LYS A 1 395 ? 14.68238 4.02936 18.25794 1.000 19.14833 394 LYS A N 1
ATOM 3011 C CA . LYS A 1 395 ? 14.38083 5.05891 19.25546 1.000 20.13622 394 LYS A CA 1
ATOM 3012 C C . LYS A 1 395 ? 13.64899 6.25660 18.65048 1.000 20.68552 394 LYS A C 1
ATOM 3013 O O . LYS A 1 395 ? 13.61065 7.33900 19.25090 1.000 21.30819 394 LYS A O 1
ATOM 3019 N N . GLY A 1 396 ? 13.02500 6.05899 17.49064 1.000 17.24592 395 GLY A N 1
ATOM 3020 C CA . GLY A 1 396 ? 12.30721 7.09971 16.79048 1.000 18.87227 395 GLY A CA 1
ATOM 3021 C C . GLY A 1 396 ? 13.10165 7.80924 15.69972 1.000 19.07750 395 GLY A C 1
ATOM 3022 O O . GLY A 1 396 ? 12.49841 8.55333 14.92107 1.000 20.30939 395 GLY A O 1
ATOM 3023 N N . MET A 1 397 ? 14.42456 7.62325 15.63681 1.000 19.05014 396 MET A N 1
ATOM 3024 C CA . MET A 1 397 ? 15.17630 8.10377 14.48253 1.000 18.54080 396 MET A CA 1
ATOM 3025 C C . MET A 1 397 ? 14.57998 7.53080 13.20162 1.000 21.45772 396 MET A C 1
ATOM 3026 O O . MET A 1 397 ? 14.25647 6.33957 13.11530 1.000 20.36168 396 MET A O 1
ATOM 3031 N N . ALA A 1 398 ? 14.46676 8.37087 12.18059 1.000 19.97426 397 ALA A N 1
ATOM 3032 C CA . ALA A 1 398 ? 13.76904 7.98048 10.96377 1.000 20.33329 397 ALA A CA 1
ATOM 3033 C C . ALA A 1 398 ? 14.40778 8.65169 9.75831 1.000 20.76937 397 ALA A C 1
ATOM 3034 O O . ALA A 1 398 ? 14.65572 9.86026 9.76214 1.000 21.28385 397 ALA A O 1
ATOM 3036 N N . GLN A 1 399 ? 14.64918 7.86614 8.72700 1.000 20.80141 398 GLN A N 1
ATOM 3037 C CA . GLN A 1 399 ? 15.09426 8.43055 7.46382 1.000 18.08356 398 GLN A CA 1
ATOM 3038 C C . GLN A 1 399 ? 13.94823 9.19488 6.80836 1.000 20.86900 398 GLN A C 1
ATOM 3039 O O . GLN A 1 399 ? 12.83220 8.67197 6.68987 1.000 21.06718 398 GLN A O 1
ATOM 3045 N N . GLN A 1 400 ? 14.22235 10.43888 6.42105 1.000 21.64843 399 GLN A N 1
ATOM 3046 C CA . GLN A 1 400 ? 13.27812 11.31812 5.73581 1.000 24.60324 399 GLN A CA 1
ATOM 3047 C C . GLN A 1 400 ? 13.43832 11.16435 4.23299 1.000 25.65924 399 GLN A C 1
ATOM 3048 O O . GLN A 1 400 ? 14.40302 10.58376 3.75031 1.000 25.74825 399 GLN A O 1
ATOM 3054 N N . ASP A 1 401 ? 12.49421 11.72704 3.47351 1.000 27.18397 400 ASP A N 1
ATOM 3055 C CA . ASP A 1 401 ? 12.49440 11.48500 2.03491 1.000 28.36708 400 ASP A CA 1
ATOM 3056 C C . ASP A 1 401 ? 13.62761 12.19398 1.31609 1.000 27.90641 400 ASP A C 1
ATOM 3057 O O . ASP A 1 401 ? 13.91155 11.84702 0.16653 1.000 30.77302 400 ASP A O 1
ATOM 3062 N N . ASP A 1 402 ? 14.28633 13.16718 1.94688 1.000 25.49642 401 ASP A N 1
ATOM 3063 C CA . ASP A 1 402 ? 15.45341 13.80628 1.35443 1.000 30.00941 401 ASP A CA 1
ATOM 3064 C C . ASP A 1 402 ? 16.77670 13.18840 1.80559 1.000 28.34604 401 ASP A C 1
ATOM 3065 O O . ASP A 1 402 ? 17.83782 13.75828 1.52318 1.000 30.91086 401 ASP A O 1
ATOM 3070 N N . GLY A 1 403 ? 16.73858 12.03884 2.48424 1.000 28.99300 402 GLY A N 1
ATOM 3071 C CA . GLY A 1 403 ? 17.93399 11.38160 2.97199 1.000 24.06422 402 GLY A CA 1
ATOM 3072 C C . GLY A 1 403 ? 18.39729 11.80715 4.35307 1.000 25.67284 402 GLY A C 1
ATOM 3073 O O . GLY A 1 403 ? 19.30484 11.17185 4.90768 1.000 23.21627 402 GLY A O 1
ATOM 3074 N N . SER A 1 404 ? 17.82744 12.86292 4.92488 1.000 25.84046 403 SER A N 1
ATOM 3075 C CA . SER A 1 404 ? 18.21365 13.24418 6.28096 1.000 23.19653 403 SER A CA 1
ATOM 3076 C C . SER A 1 404 ? 17.66494 12.22323 7.28089 1.000 21.64982 403 SER A C 1
ATOM 3077 O O . SER A 1 404 ? 16.79203 11.41096 6.95943 1.000 22.84958 403 SER A O 1
ATOM 3080 N N . TRP A 1 405 ? 18.22325 12.23847 8.49681 1.000 21.90014 404 TRP A N 1
ATOM 3081 C CA . TRP A 1 405 ? 17.80765 11.33464 9.56920 1.000 23.04082 404 TRP A CA 1
ATOM 3082 C C . TRP A 1 405 ? 17.44472 12.21437 10.75069 1.000 24.73064 404 TRP A C 1
ATOM 3083 O O . TRP A 1 405 ? 18.27453 13.01055 11.20750 1.000 25.40830 404 TRP A O 1
ATOM 3094 N N . GLU A 1 406 ? 16.20003 12.11613 11.20448 1.000 21.20021 405 GLU A N 1
ATOM 3095 C CA . GLU A 1 406 ? 15.70413 13.01531 12.24043 1.000 24.51260 405 GLU A CA 1
ATOM 3096 C C . GLU A 1 406 ? 15.00041 12.20220 13.31811 1.000 22.42319 405 GLU A C 1
ATOM 3097 O O . GLU A 1 406 ? 14.48170 11.11659 13.04777 1.000 22.35128 405 GLU A O 1
ATOM 3103 N N . LEU A 1 407 ? 14.98764 12.73424 14.53547 1.000 21.71952 406 LEU A N 1
ATOM 3104 C CA . LEU A 1 407 ? 14.31039 12.05909 15.64540 1.000 19.75691 406 LEU A CA 1
ATOM 3105 C C . LEU A 1 407 ? 12.82382 12.36875 15.53329 1.000 24.28254 406 LEU A C 1
ATOM 3106 O O . LEU A 1 407 ? 12.38687 13.49771 15.80113 1.000 25.93228 406 LEU A O 1
ATOM 3111 N N . VAL A 1 408 ? 12.04703 11.37555 15.11831 1.000 19.85212 407 VAL A N 1
ATOM 3112 C CA . VAL A 1 408 ? 10.61466 11.51377 14.89092 1.000 20.40880 407 VAL A CA 1
ATOM 3113 C C . VAL A 1 408 ? 9.91536 10.62818 15.91097 1.000 23.44429 407 VAL A C 1
ATOM 3114 O O . VAL A 1 408 ? 9.48607 9.50384 15.60329 1.000 20.96192 407 VAL A O 1
ATOM 3118 N N . ASP A 1 409 ? 9.88510 11.09704 17.15633 1.000 21.04504 408 ASP A N 1
ATOM 3119 C CA . ASP A 1 409 ? 9.33611 10.32874 18.26793 1.000 20.70886 408 ASP A CA 1
ATOM 3120 C C . ASP A 1 409 ? 8.08252 10.98099 18.83072 1.000 22.89886 408 ASP A C 1
ATOM 3121 O O . ASP A 1 409 ? 7.68383 10.68194 19.96616 1.000 22.13831 408 ASP A O 1
ATOM 3126 N N . HIS A 1 410 ? 7.44814 11.85911 18.05192 1.000 20.63797 409 HIS A N 1
ATOM 3127 C CA . HIS A 1 410 ? 6.27009 12.60060 18.51287 1.000 20.71916 409 HIS A CA 1
ATOM 3128 C C . HIS A 1 410 ? 5.37094 12.89339 17.32245 1.000 22.45151 409 HIS A C 1
ATOM 3129 O O . HIS A 1 410 ? 5.77720 13.60183 16.39231 1.000 25.64588 409 HIS A O 1
ATOM 3136 N N . GLU A 1 411 ? 4.15486 12.35368 17.35283 1.000 18.78372 410 GLU A N 1
ATOM 3137 C CA . GLU A 1 411 ? 3.11123 12.71036 16.40500 1.000 20.55380 410 GLU A CA 1
ATOM 3138 C C . GLU A 1 411 ? 2.47334 14.04594 16.77049 1.000 25.78915 410 GLU A C 1
ATOM 3139 O O . GLU A 1 411 ? 2.07939 14.26080 17.92077 1.000 21.86146 410 GLU A O 1
ATOM 3145 N N . ILE A 1 412 ? 2.32958 14.93071 15.78640 1.000 22.87693 411 ILE A N 1
ATOM 3146 C CA . ILE A 1 412 ? 1.77232 16.24418 16.08883 1.000 23.51264 411 ILE A CA 1
ATOM 3147 C C . ILE A 1 412 ? 0.30083 16.10539 16.44346 1.000 24.09887 411 ILE A C 1
ATOM 3148 O O . ILE A 1 412 ? -0.47364 15.42824 15.74051 1.000 22.62993 411 ILE A O 1
ATOM 3153 N N . ASP A 1 413 ? -0.09580 16.73594 17.55145 1.000 25.16805 412 ASP A N 1
ATOM 3154 C CA . ASP A 1 413 ? -1.51047 16.83830 17.90494 1.000 23.01001 412 ASP A CA 1
ATOM 3155 C C . ASP A 1 413 ? -1.67824 18.08913 18.75698 1.000 24.13183 412 ASP A C 1
ATOM 3156 O O . ASP A 1 413 ? -1.20319 18.12810 19.89986 1.000 26.66454 412 ASP A O 1
ATOM 3161 N N . ASP A 1 414 ? -2.37878 19.09408 18.20596 1.000 25.93809 413 ASP A N 1
ATOM 3162 C CA . ASP A 1 414 ? -2.62317 20.34305 18.92502 1.000 28.98771 413 ASP A CA 1
ATOM 3163 C C . ASP A 1 414 ? -3.59229 20.17694 20.08280 1.000 24.13040 413 ASP A C 1
ATOM 3164 O O . ASP A 1 414 ? -3.76259 21.12084 20.86755 1.000 24.27023 413 ASP A O 1
ATOM 3169 N N . ASN A 1 415 ? -4.25371 19.02315 20.18557 1.000 22.96631 414 ASN A N 1
ATOM 3170 C CA . ASN A 1 415 ? -5.15976 18.72368 21.29028 1.000 21.03600 414 ASN A CA 1
ATOM 3171 C C . ASN A 1 415 ? -6.38341 19.62344 21.30496 1.000 23.48176 414 ASN A C 1
ATOM 3172 O O . ASN A 1 415 ? -7.02648 19.75530 22.35420 1.000 21.48868 414 ASN A O 1
ATOM 3177 N N . GLU A 1 416 ? -6.72549 20.27584 20.17782 1.000 22.19456 415 GLU A N 1
ATOM 3178 C CA . GLU A 1 416 ? -7.94659 21.07431 20.16838 1.000 25.36005 415 GLU A CA 1
ATOM 3179 C C . GLU A 1 416 ? -9.15934 20.18755 20.39509 1.000 25.40096 415 GLU A C 1
ATOM 3180 O O . GLU A 1 416 ? -9.21424 19.04297 19.91540 1.000 23.81410 415 GLU A O 1
ATOM 3186 N N . ASP A 1 417 ? -10.13694 20.73482 21.12448 1.000 23.64348 416 ASP A N 1
ATOM 3187 C CA . ASP A 1 417 ? -11.43275 20.09131 21.32309 1.000 25.39798 416 ASP A CA 1
ATOM 3188 C C . ASP A 1 417 ? -11.93093 19.47885 20.01857 1.000 26.55890 416 ASP A C 1
ATOM 3189 O O . ASP A 1 417 ? -11.83956 20.09272 18.95340 1.000 26.49906 416 ASP A O 1
ATOM 3194 N N . LEU A 1 418 ? -12.45618 18.26946 20.10352 1.000 23.56908 417 LEU A N 1
ATOM 3195 C CA . LEU A 1 418 ? -13.04027 17.66262 18.91670 1.000 28.46069 417 LEU A CA 1
ATOM 3196 C C . LEU A 1 418 ? -14.45911 18.17978 18.77014 1.000 32.87053 417 LEU A C 1
ATOM 3197 O O . LEU A 1 418 ? -15.08483 18.59056 19.74711 1.000 34.39210 417 LEU A O 1
ATOM 3202 N N . ASP A 1 419 ? -14.95275 18.21398 17.53660 1.000 34.59521 418 ASP A N 1
ATOM 3203 C CA . ASP A 1 419 ? -16.26327 18.81996 17.33175 1.000 39.63809 418 ASP A CA 1
ATOM 3204 C C . ASP A 1 419 ? -17.30852 17.78525 17.71967 1.000 41.01605 418 ASP A C 1
ATOM 3205 O O . ASP A 1 419 ? -17.52312 16.80105 17.00972 1.000 44.72539 418 ASP A O 1
ATOM 3210 N N . PHE A 1 420 ? -17.94834 17.99726 18.86660 1.000 40.31078 419 PHE A N 1
ATOM 3211 C CA . PHE A 1 420 ? -19.07968 17.17125 19.27200 1.000 40.53179 419 PHE A CA 1
ATOM 3212 C C . PHE A 1 420 ? -19.94543 17.92243 20.27899 1.000 45.01276 419 PHE A C 1
ATOM 3213 O O . PHE A 1 420 ? -19.46082 18.82230 20.96836 1.000 46.52263 419 PHE A O 1
ATOM 3221 N N . ARG B 1 18 ? 27.02582 10.44856 -14.32967 1.000 45.14476 17 ARG B N 1
ATOM 3222 C CA . ARG B 1 18 ? 27.90399 9.78133 -15.29182 1.000 40.91082 17 ARG B CA 1
ATOM 3223 C C . ARG B 1 18 ? 29.37129 9.72544 -14.81183 1.000 35.92457 17 ARG B C 1
ATOM 3224 O O . ARG B 1 18 ? 30.20354 8.94895 -15.32783 1.000 31.26055 17 ARG B O 1
ATOM 3232 N N . GLU B 1 19 ? 29.69600 10.54055 -13.81169 1.000 33.92143 18 GLU B N 1
ATOM 3233 C CA . GLU B 1 19 ? 31.09595 10.67018 -13.41354 1.000 35.67648 18 GLU B CA 1
ATOM 3234 C C . GLU B 1 19 ? 31.67427 9.35880 -12.85580 1.000 31.83827 18 GLU B C 1
ATOM 3235 O O . GLU B 1 19 ? 32.82009 8.98856 -13.15370 1.000 28.08144 18 GLU B O 1
ATOM 3241 N N . PHE B 1 20 ? 30.90889 8.64745 -12.03359 1.000 26.41006 19 PHE B N 1
ATOM 3242 C CA . PHE B 1 20 ? 31.42027 7.39737 -11.48698 1.000 26.39634 19 PHE B CA 1
ATOM 3243 C C . PHE B 1 20 ? 31.63055 6.35790 -12.57529 1.000 27.61824 19 PHE B C 1
ATOM 3244 O O . PHE B 1 20 ? 32.63696 5.64040 -12.56599 1.000 25.06036 19 PHE B O 1
ATOM 3252 N N . ALA B 1 21 ? 30.71620 6.27716 -13.53482 1.000 21.87557 20 ALA B N 1
ATOM 3253 C CA . ALA B 1 21 ? 30.90400 5.26903 -14.56643 1.000 26.95618 20 ALA B CA 1
ATOM 3254 C C . ALA B 1 21 ? 32.16257 5.55434 -15.37567 1.000 23.16383 20 ALA B C 1
ATOM 3255 O O . ALA B 1 21 ? 32.87177 4.62561 -15.77396 1.000 24.34123 20 ALA B O 1
ATOM 3257 N N . LYS B 1 22 ? 32.44207 6.83195 -15.66582 1.000 24.42281 21 LYS B N 1
ATOM 3258 C CA . LYS B 1 22 ? 33.57635 7.12314 -16.53811 1.000 26.63518 21 LYS B CA 1
ATOM 3259 C C . LYS B 1 22 ? 34.88092 6.82257 -15.83988 1.000 28.88944 21 LYS B C 1
ATOM 3260 O O . LYS B 1 22 ? 35.85333 6.38665 -16.46826 1.000 30.12392 21 LYS B O 1
ATOM 3266 N N . ARG B 1 23 ? 34.92053 7.05411 -14.53409 1.000 23.96251 22 ARG B N 1
ATOM 3267 C CA . ARG B 1 23 ? 36.16754 7.02244 -13.78972 1.000 22.06582 22 ARG B CA 1
ATOM 3268 C C . ARG B 1 23 ? 36.30710 5.79139 -12.90131 1.000 20.73193 22 ARG B C 1
ATOM 3269 O O . ARG B 1 23 ? 37.23619 5.75119 -12.09642 1.000 21.91872 22 ARG B O 1
ATOM 3277 N N . TRP B 1 24 ? 35.43739 4.78397 -13.04036 1.000 21.63271 23 TRP B N 1
ATOM 3278 C CA . TRP B 1 24 ? 35.37053 3.75118 -11.99985 1.000 22.67416 23 TRP B CA 1
ATOM 3279 C C . TRP B 1 24 ? 36.69560 3.01024 -11.81614 1.000 20.30198 23 TRP B C 1
ATOM 3280 O O . TRP B 1 24 ? 37.03254 2.61661 -10.69409 1.000 19.63683 23 TRP B O 1
ATOM 3291 N N . ARG B 1 25 ? 37.47364 2.79485 -12.89033 1.000 21.65623 24 ARG B N 1
ATOM 3292 C CA . ARG B 1 25 ? 38.71949 2.04761 -12.69981 1.000 20.71568 24 ARG B CA 1
ATOM 3293 C C . ARG B 1 25 ? 39.69977 2.80143 -11.81373 1.000 21.53329 24 ARG B C 1
ATOM 3294 O O . ARG B 1 25 ? 40.34097 2.20090 -10.94328 1.000 20.91621 24 ARG B O 1
ATOM 3302 N N . ASP B 1 26 ? 39.81966 4.11829 -12.00440 1.000 20.16774 25 ASP B N 1
ATOM 3303 C CA . ASP B 1 26 ? 40.66142 4.89035 -11.10059 1.000 19.47745 25 ASP B CA 1
ATOM 3304 C C . ASP B 1 26 ? 40.06374 4.93969 -9.69383 1.000 18.20429 25 ASP B C 1
ATOM 3305 O O . ASP B 1 26 ? 40.80336 4.87982 -8.71127 1.000 19.62174 25 ASP B O 1
ATOM 3310 N N . LEU B 1 27 ? 38.74107 5.06953 -9.59000 1.000 19.72768 26 LEU B N 1
ATOM 3311 C CA . LEU B 1 27 ? 38.12183 5.11322 -8.26655 1.000 17.76063 26 LEU B CA 1
ATOM 3312 C C . LEU B 1 27 ? 38.29292 3.78553 -7.54377 1.000 19.42413 26 LEU B C 1
ATOM 3313 O O . LEU B 1 27 ? 38.39005 3.76951 -6.31167 1.000 17.40885 26 LEU B O 1
ATOM 3318 N N . SER B 1 28 ? 38.31357 2.67208 -8.28516 1.000 17.02846 27 SER B N 1
ATOM 3319 C CA . SER B 1 28 ? 38.60801 1.33754 -7.74120 1.000 17.81014 27 SER B CA 1
ATOM 3320 C C . SER B 1 28 ? 40.10238 1.03213 -7.69462 1.000 20.97824 27 SER B C 1
ATOM 3321 O O . SER B 1 28 ? 40.49107 -0.13165 -7.51111 1.000 19.37662 27 SER B O 1
ATOM 3324 N N . GLY B 1 29 ? 40.95328 2.04058 -7.87428 1.000 18.41773 28 GLY B N 1
ATOM 3325 C CA . GLY B 1 29 ? 42.35301 1.93239 -7.49702 1.000 19.07961 28 GLY B CA 1
ATOM 3326 C C . GLY B 1 29 ? 43.32189 1.52739 -8.57905 1.000 19.76433 28 GLY B C 1
ATOM 3327 O O . GLY B 1 29 ? 44.42982 1.10106 -8.24829 1.000 20.60576 28 GLY B O 1
ATOM 3328 N N . GLN B 1 30 ? 42.95076 1.67996 -9.84872 1.000 22.18458 29 GLN B N 1
ATOM 3329 C CA . GLN B 1 30 ? 43.80127 1.22745 -10.95186 1.000 24.14636 29 GLN B CA 1
ATOM 3330 C C . GLN B 1 30 ? 45.21308 1.79014 -10.82669 1.000 22.23436 29 GLN B C 1
ATOM 3331 O O . GLN B 1 30 ? 46.19707 1.05176 -10.98427 1.000 25.91083 29 GLN B O 1
ATOM 3337 N N . ASN B 1 31 ? 45.33419 3.08714 -10.52013 1.000 21.64221 30 ASN B N 1
ATOM 3338 C CA . ASN B 1 31 ? 46.63316 3.72008 -10.26840 1.000 25.90155 30 ASN B CA 1
ATOM 3339 C C . ASN B 1 31 ? 46.89919 3.94228 -8.77414 1.000 25.13383 30 ASN B C 1
ATOM 3340 O O . ASN B 1 31 ? 47.54413 4.92606 -8.37410 1.000 24.39153 30 ASN B O 1
ATOM 3345 N N . HIS B 1 32 ? 46.45837 3.00203 -7.92637 1.000 21.06269 31 HIS B N 1
ATOM 3346 C CA . HIS B 1 32 ? 46.68052 3.03050 -6.47514 1.000 21.30155 31 HIS B CA 1
ATOM 3347 C C . HIS B 1 32 ? 46.22583 4.34284 -5.83425 1.000 20.31863 31 HIS B C 1
ATOM 3348 O O . HIS B 1 32 ? 46.77305 4.75887 -4.81405 1.000 20.26048 31 HIS B O 1
ATOM 3355 N N . TRP B 1 33 ? 45.19505 4.95771 -6.40796 1.000 20.20047 32 TRP B N 1
ATOM 3356 C CA . TRP B 1 33 ? 44.60005 6.19889 -5.91522 1.000 20.80653 32 TRP B CA 1
ATOM 3357 C C . TRP B 1 33 ? 45.61528 7.33955 -5.89923 1.000 24.11287 32 TRP B C 1
ATOM 3358 O O . TRP B 1 33 ? 45.46808 8.29673 -5.13471 1.000 22.05628 32 TRP B O 1
ATOM 3369 N N . LYS B 1 34 ? 46.66099 7.25910 -6.73715 1.000 24.60663 33 LYS B N 1
ATOM 3370 C CA . LYS B 1 34 ? 47.61947 8.36037 -6.79320 1.000 26.18868 33 LYS B CA 1
ATOM 3371 C C . LYS B 1 34 ? 46.91673 9.64225 -7.21129 1.000 22.06542 33 LYS B C 1
ATOM 3372 O O . LYS B 1 34 ? 46.07320 9.64546 -8.11375 1.000 24.55905 33 LYS B O 1
ATOM 3378 N N . GLY B 1 35 ? 47.25809 10.72939 -6.52620 1.000 24.11365 34 GLY B N 1
ATOM 3379 C CA . GLY B 1 35 ? 46.62816 12.00391 -6.77330 1.000 23.00893 34 GLY B CA 1
ATOM 3380 C C . GLY B 1 35 ? 45.23473 12.14769 -6.21468 1.000 25.97986 34 GLY B C 1
ATOM 3381 O O . GLY B 1 35 ? 44.66990 13.24703 -6.29359 1.000 24.43910 34 GLY B O 1
ATOM 3382 N N . MET B 1 36 ? 44.67373 11.09481 -5.60604 1.000 19.78576 35 MET B N 1
ATOM 3383 C CA . MET B 1 36 ? 43.26674 11.12145 -5.20796 1.000 19.75731 35 MET B CA 1
ATOM 3384 C C . MET B 1 36 ? 43.05006 11.16445 -3.69866 1.000 21.38417 35 MET B C 1
ATOM 3385 O O . MET B 1 36 ? 41.89174 11.25224 -3.26645 1.000 21.49373 35 MET B O 1
ATOM 3390 N N . LEU B 1 37 ? 44.10900 11.10359 -2.88554 1.000 18.78534 36 LEU B N 1
ATOM 3391 C CA . LEU B 1 37 ? 43.95809 10.94237 -1.43939 1.000 21.39254 36 LEU B CA 1
ATOM 3392 C C . LEU B 1 37 ? 44.29379 12.20032 -0.64726 1.000 22.82284 36 LEU B C 1
ATOM 3393 O O . LEU B 1 37 ? 43.57704 12.54228 0.30566 1.000 23.37818 36 LEU B O 1
ATOM 3398 N N . GLN B 1 38 ? 45.36781 12.89531 -1.00523 1.000 24.98299 37 GLN B N 1
ATOM 3399 C CA . GLN B 1 38 ? 45.67514 14.19782 -0.40305 1.000 24.05234 37 GLN B CA 1
ATOM 3400 C C . GLN B 1 38 ? 45.84221 15.21415 -1.54730 1.000 26.43332 37 GLN B C 1
ATOM 3401 O O . GLN B 1 38 ? 46.82887 15.17544 -2.27841 1.000 27.92534 37 GLN B O 1
ATOM 3407 N N . PRO B 1 39 ? 44.84225 16.07022 -1.75792 1.000 22.75414 38 PRO B N 1
ATOM 3408 C CA . PRO B 1 39 ? 43.56832 16.11695 -1.03105 1.000 23.28423 38 PRO B CA 1
ATOM 3409 C C . PRO B 1 39 ? 42.61584 15.00964 -1.49997 1.000 22.79218 38 PRO B C 1
ATOM 3410 O O . PRO B 1 39 ? 42.87812 14.39340 -2.53588 1.000 21.84235 38 PRO B O 1
ATOM 3414 N N . LEU B 1 40 ? 41.51473 14.79046 -0.77717 1.000 20.57927 39 LEU B N 1
ATOM 3415 C CA . LEU B 1 40 ? 40.58718 13.72293 -1.15892 1.000 19.54821 39 LEU B CA 1
ATOM 3416 C C . LEU B 1 40 ? 39.77224 14.13644 -2.38441 1.000 21.03043 39 LEU B C 1
ATOM 3417 O O . LEU B 1 40 ? 39.10065 15.17906 -2.39637 1.000 19.39777 39 LEU B O 1
ATOM 3422 N N . ASP B 1 41 ? 39.88556 13.33158 -3.42953 1.000 20.43550 40 ASP B N 1
ATOM 3423 C CA . ASP B 1 41 ? 39.10900 13.49673 -4.65138 1.000 22.00373 40 ASP B CA 1
ATOM 3424 C C . ASP B 1 41 ? 37.61664 13.39259 -4.32554 1.000 21.69612 40 ASP B C 1
ATOM 3425 O O . ASP B 1 41 ? 37.19561 12.49363 -3.59901 1.000 18.67183 40 ASP B O 1
ATOM 3430 N N . GLN B 1 42 ? 36.80723 14.30921 -4.85786 1.000 19.63985 41 GLN B N 1
ATOM 3431 C CA . GLN B 1 42 ? 35.42453 14.37606 -4.40539 1.000 21.01797 41 GLN B CA 1
ATOM 3432 C C . GLN B 1 42 ? 34.61669 13.17157 -4.86909 1.000 21.73876 41 GLN B C 1
ATOM 3433 O O . GLN B 1 42 ? 33.72887 12.69535 -4.14338 1.000 21.03959 41 GLN B O 1
ATOM 3439 N N . ASP B 1 43 ? 34.88242 12.66460 -6.07543 1.000 18.42534 42 ASP B N 1
ATOM 3440 C CA . ASP B 1 43 ? 34.20894 11.42421 -6.46454 1.000 18.92284 42 ASP B CA 1
ATOM 3441 C C . ASP B 1 43 ? 34.60558 10.28279 -5.53784 1.000 17.34060 42 ASP B C 1
ATOM 3442 O O . ASP B 1 43 ? 33.76480 9.46006 -5.15374 1.000 16.27358 42 ASP B O 1
ATOM 3447 N N . LEU B 1 44 ? 35.88951 10.20730 -5.19944 1.000 16.39917 43 LEU B N 1
ATOM 3448 C CA . LEU B 1 44 ? 36.35534 9.13220 -4.32985 1.000 16.67110 43 LEU B CA 1
ATOM 3449 C C . LEU B 1 44 ? 35.74537 9.24527 -2.95055 1.000 19.09904 43 LEU B C 1
ATOM 3450 O O . LEU B 1 44 ? 35.49715 8.22183 -2.31109 1.000 17.31506 43 LEU B O 1
ATOM 3455 N N . ARG B 1 45 ? 35.53661 10.47311 -2.45603 1.000 17.63408 44 ARG B N 1
ATOM 3456 C CA . ARG B 1 45 ? 34.84980 10.65360 -1.17162 1.000 16.24586 44 ARG B CA 1
ATOM 3457 C C . ARG B 1 45 ? 33.50388 9.92307 -1.16565 1.000 17.61006 44 ARG B C 1
ATOM 3458 O O . ARG B 1 45 ? 33.17354 9.17838 -0.22403 1.000 16.97857 44 ARG B O 1
ATOM 3466 N N . GLU B 1 46 ? 32.71331 10.11624 -2.22821 1.000 16.28514 45 GLU B N 1
ATOM 3467 C CA . GLU B 1 46 ? 31.42373 9.45324 -2.30378 1.000 17.15391 45 GLU B CA 1
ATOM 3468 C C . GLU B 1 46 ? 31.56556 7.95605 -2.54310 1.000 17.69416 45 GLU B C 1
ATOM 3469 O O . GLU B 1 46 ? 30.75396 7.17177 -2.03393 1.000 14.95982 45 GLU B O 1
ATOM 3475 N N . TYR B 1 47 ? 32.57915 7.56333 -3.31858 1.000 15.71854 46 TYR B N 1
ATOM 3476 C CA . TYR B 1 47 ? 32.79563 6.15468 -3.64504 1.000 17.06831 46 TYR B CA 1
ATOM 3477 C C . TYR B 1 47 ? 33.15129 5.35067 -2.39730 1.000 16.81856 46 TYR B C 1
ATOM 3478 O O . TYR B 1 47 ? 32.62976 4.24617 -2.17126 1.000 15.86498 46 TYR B O 1
ATOM 3487 N N . ILE B 1 48 ? 34.05415 5.88985 -1.56847 1.000 15.57964 47 ILE B N 1
ATOM 3488 C CA . ILE B 1 48 ? 34.43117 5.21265 -0.32722 1.000 16.98187 47 ILE B CA 1
ATOM 3489 C C . ILE B 1 48 ? 33.21650 5.05063 0.57911 1.000 16.33051 47 ILE B C 1
ATOM 3490 O O . ILE B 1 48 ? 33.00179 3.98695 1.16882 1.000 15.87721 47 ILE B O 1
ATOM 3495 N N . ILE B 1 49 ? 32.41814 6.11154 0.72300 1.000 16.31033 48 ILE B N 1
ATOM 3496 C CA . ILE B 1 49 ? 31.24057 6.04804 1.59716 1.000 14.15886 48 ILE B CA 1
ATOM 3497 C C . ILE B 1 49 ? 30.25048 5.01786 1.06208 1.000 16.60696 48 ILE B C 1
ATOM 3498 O O . ILE B 1 49 ? 29.63373 4.26703 1.82786 1.000 16.29383 48 ILE B O 1
ATOM 3503 N N . HIS B 1 50 ? 30.11392 4.94391 -0.26218 1.000 16.06044 49 HIS B N 1
ATOM 3504 C CA . HIS B 1 50 ? 29.22012 3.96596 -0.88530 1.000 16.51913 49 HIS B CA 1
ATOM 3505 C C . HIS B 1 50 ? 29.55637 2.53555 -0.45185 1.000 17.04356 49 HIS B C 1
ATOM 3506 O O . HIS B 1 50 ? 28.67452 1.76241 -0.05249 1.000 17.28066 49 HIS B O 1
ATOM 3513 N N . TYR B 1 51 ? 30.82851 2.16714 -0.52089 1.000 15.88666 50 TYR B N 1
ATOM 3514 C CA . TYR B 1 51 ? 31.18489 0.81104 -0.13938 1.000 17.14653 50 TYR B CA 1
ATOM 3515 C C . TYR B 1 51 ? 31.22544 0.64306 1.37816 1.000 16.67972 50 TYR B C 1
ATOM 3516 O O . TYR B 1 51 ? 30.90283 -0.43794 1.87925 1.000 17.07939 50 TYR B O 1
ATOM 3525 N N . GLY B 1 52 ? 31.59375 1.69934 2.11934 1.000 17.30499 51 GLY B N 1
ATOM 3526 C CA . GLY B 1 52 ? 31.48487 1.62854 3.57703 1.000 17.17246 51 GLY B CA 1
ATOM 3527 C C . GLY B 1 52 ? 30.04670 1.40659 4.03352 1.000 17.40693 51 GLY B C 1
ATOM 3528 O O . GLY B 1 52 ? 29.80031 0.72202 5.02882 1.000 16.56905 51 GLY B O 1
ATOM 3529 N N . GLU B 1 53 ? 29.07488 1.98983 3.32035 1.000 14.58575 52 GLU B N 1
ATOM 3530 C CA . GLU B 1 53 ? 27.67773 1.74595 3.65620 1.000 15.46202 52 GLU B CA 1
ATOM 3531 C C . GLU B 1 53 ? 27.31154 0.29075 3.45233 1.000 16.48635 52 GLU B C 1
ATOM 3532 O O . GLU B 1 53 ? 26.47700 -0.24921 4.18308 1.000 16.67636 52 GLU B O 1
ATOM 3538 N N . MET B 1 54 ? 27.86799 -0.33885 2.41968 1.000 17.28561 53 MET B N 1
ATOM 3539 C CA . MET B 1 54 ? 27.52297 -1.74290 2.20033 1.000 18.99100 53 MET B CA 1
ATOM 3540 C C . MET B 1 54 ? 28.10784 -2.64021 3.29274 1.000 20.27755 53 MET B C 1
ATOM 3541 O O . MET B 1 54 ? 27.53227 -3.69431 3.59414 1.000 21.36976 53 MET B O 1
ATOM 3546 N N . ALA B 1 55 ? 29.19911 -2.20586 3.95060 1.000 20.25037 54 ALA B N 1
ATOM 3547 C CA . ALA B 1 55 ? 29.69722 -2.92566 5.12488 1.000 18.10648 54 ALA B CA 1
ATOM 3548 C C . ALA B 1 55 ? 28.86585 -2.62798 6.37607 1.000 19.52183 54 ALA B C 1
ATOM 3549 O O . ALA B 1 55 ? 28.56758 -3.54028 7.16242 1.000 18.93503 54 ALA B O 1
ATOM 3551 N N . GLN B 1 56 ? 28.48302 -1.36180 6.57802 1.000 16.08677 55 GLN B N 1
ATOM 3552 C CA . GLN B 1 56 ? 27.61169 -1.02114 7.70637 1.000 16.17551 55 GLN B CA 1
ATOM 3553 C C . GLN B 1 56 ? 26.27149 -1.75839 7.62407 1.000 16.35100 55 GLN B C 1
ATOM 3554 O O . GLN B 1 56 ? 25.66070 -2.07533 8.65811 1.000 16.23438 55 GLN B O 1
ATOM 3560 N N . ALA B 1 57 ? 25.77948 -2.01908 6.41097 1.000 15.07181 56 ALA B N 1
ATOM 3561 C CA . ALA B 1 57 ? 24.52578 -2.76986 6.28899 1.000 15.61565 56 ALA B CA 1
ATOM 3562 C C . ALA B 1 57 ? 24.61324 -4.12227 6.98738 1.000 16.52237 56 ALA B C 1
ATOM 3563 O O . ALA B 1 57 ? 23.59839 -4.64104 7.46976 1.000 15.48420 56 ALA B O 1
ATOM 3565 N N . GLY B 1 58 ? 25.81474 -4.70228 7.03183 1.000 16.31691 57 GLY B N 1
ATOM 3566 C CA . GLY B 1 58 ? 26.02476 -5.95121 7.76214 1.000 15.54355 57 GLY B CA 1
ATOM 3567 C C . GLY B 1 58 ? 25.77322 -5.80033 9.24800 1.000 16.39942 57 GLY B C 1
ATOM 3568 O O . GLY B 1 58 ? 25.16082 -6.67223 9.87412 1.000 17.66205 57 GLY B O 1
ATOM 3569 N N . TYR B 1 59 ? 26.22751 -4.68273 9.83485 1.000 14.89794 58 TYR B N 1
ATOM 3570 C CA . TYR B 1 59 ? 25.88783 -4.38802 11.22901 1.000 14.69393 58 TYR B CA 1
ATOM 3571 C C . TYR B 1 59 ? 24.39159 -4.14691 11.39137 1.000 16.62871 58 TYR B C 1
ATOM 3572 O O . TYR B 1 59 ? 23.80661 -4.49993 12.43479 1.000 17.61795 58 TYR B O 1
ATOM 3581 N N . ASP B 1 60 ? 23.75992 -3.53310 10.40427 1.000 14.30135 59 ASP B N 1
ATOM 3582 C CA . ASP B 1 60 ? 22.37807 -3.13036 10.61034 1.000 15.52868 59 ASP B CA 1
ATOM 3583 C C . ASP B 1 60 ? 21.41736 -4.31457 10.50997 1.000 19.33638 59 ASP B C 1
ATOM 3584 O O . ASP B 1 60 ? 20.31362 -4.24709 11.07156 1.000 19.04121 59 ASP B O 1
ATOM 3589 N N . THR B 1 61 ? 21.86298 -5.44011 9.93334 1.000 16.08105 60 THR B N 1
ATOM 3590 C CA . THR B 1 61 ? 21.04107 -6.63726 9.90589 1.000 16.39849 60 THR B CA 1
ATOM 3591 C C . THR B 1 61 ? 21.48547 -7.68880 10.91973 1.000 18.04780 60 THR B C 1
ATOM 3592 O O . THR B 1 61 ? 20.78788 -8.68098 11.10739 1.000 18.58273 60 THR B O 1
ATOM 3596 N N . PHE B 1 62 ? 22.62703 -7.51224 11.56959 1.000 17.01533 61 PHE B N 1
ATOM 3597 C CA . PHE B 1 62 ? 23.14406 -8.57409 12.41728 1.000 17.64646 61 PHE B CA 1
ATOM 3598 C C . PHE B 1 62 ? 22.47180 -8.52781 13.79611 1.000 18.92713 61 PHE B C 1
ATOM 3599 O O . PHE B 1 62 ? 22.51448 -7.50945 14.48786 1.000 20.24706 61 PHE B O 1
ATOM 3607 N N . ASN B 1 63 ? 21.85094 -9.62945 14.19953 1.000 15.62200 62 ASN B N 1
ATOM 3608 C CA . ASN B 1 63 ? 21.09404 -9.66422 15.45028 1.000 17.26671 62 ASN B CA 1
ATOM 3609 C C . ASN B 1 63 ? 22.05021 -9.83530 16.62395 1.000 20.20517 62 ASN B C 1
ATOM 3610 O O . ASN B 1 63 ? 22.72933 -10.86183 16.71169 1.000 21.32008 62 ASN B O 1
ATOM 3615 N N . ILE B 1 64 ? 22.12547 -8.83988 17.51387 1.000 20.98694 63 ILE B N 1
ATOM 3616 C CA . ILE B 1 64 ? 23.10925 -8.86580 18.59871 1.000 17.32645 63 ILE B CA 1
ATOM 3617 C C . ILE B 1 64 ? 22.44271 -9.07304 19.95016 1.000 26.43802 63 ILE B C 1
ATOM 3618 O O . ILE B 1 64 ? 23.09243 -8.92188 20.98817 1.000 26.53402 63 ILE B O 1
ATOM 3623 N N . ASN B 1 65 ? 21.17412 -9.46281 19.96683 1.000 24.65910 64 ASN B N 1
ATOM 3624 C CA . ASN B 1 65 ? 20.42547 -9.61010 21.22833 1.000 24.72546 64 ASN B CA 1
ATOM 3625 C C . ASN B 1 65 ? 20.57284 -11.04181 21.72910 1.000 26.74083 64 ASN B C 1
ATOM 3626 O O . ASN B 1 65 ? 19.87627 -11.94732 21.26196 1.000 26.30834 64 ASN B O 1
ATOM 3631 N N . THR B 1 66 ? 21.49956 -11.26973 22.67872 1.000 27.85530 65 THR B N 1
ATOM 3632 C CA . THR B 1 66 ? 21.74860 -12.64133 23.11283 1.000 30.17060 65 THR B CA 1
ATOM 3633 C C . THR B 1 66 ? 20.55929 -13.25091 23.84604 1.000 32.00208 65 THR B C 1
ATOM 3634 O O . THR B 1 66 ? 20.56782 -14.45747 24.08608 1.000 33.47656 65 THR B O 1
ATOM 3638 N N . GLU B 1 67 ? 19.53837 -12.45264 24.17762 1.000 34.15257 66 GLU B N 1
ATOM 3639 C CA . GLU B 1 67 ? 18.29901 -12.98055 24.73897 1.000 33.71216 66 GLU B CA 1
ATOM 3640 C C . GLU B 1 67 ? 17.40134 -13.59669 23.66992 1.000 34.24255 66 GLU B C 1
ATOM 3641 O O . GLU B 1 67 ? 16.43809 -14.28926 24.01395 1.000 38.23852 66 GLU B O 1
ATOM 3647 N N . SER B 1 68 ? 17.68571 -13.36251 22.38682 1.000 26.93840 67 SER B N 1
ATOM 3648 C CA . SER B 1 68 ? 16.93064 -13.95806 21.29593 1.000 26.14241 67 SER B CA 1
ATOM 3649 C C . SER B 1 68 ? 17.50640 -15.31121 20.88369 1.000 27.12874 67 SER B C 1
ATOM 3650 O O . SER B 1 68 ? 18.72158 -15.52730 20.92088 1.000 26.99810 67 SER B O 1
ATOM 3653 N N . GLN B 1 69 ? 16.61602 -16.20645 20.43941 1.000 27.35824 68 GLN B N 1
ATOM 3654 C CA . GLN B 1 69 ? 17.02843 -17.46648 19.81289 1.000 29.97126 68 GLN B CA 1
ATOM 3655 C C . GLN B 1 69 ? 17.72652 -17.25867 18.47569 1.000 26.05647 68 GLN B C 1
ATOM 3656 O O . GLN B 1 69 ? 18.34960 -18.20141 17.96763 1.000 27.39688 68 GLN B O 1
ATOM 3662 N N . PHE B 1 70 ? 17.57456 -16.07781 17.86077 1.000 23.81644 69 PHE B N 1
ATOM 3663 C CA . PHE B 1 70 ? 18.21339 -15.77395 16.58032 1.000 22.40000 69 PHE B CA 1
ATOM 3664 C C . PHE B 1 70 ? 19.40752 -14.84071 16.72943 1.000 19.31153 69 PHE B C 1
ATOM 3665 O O . PHE B 1 70 ? 19.86126 -14.25945 15.73379 1.000 19.96587 69 PHE B O 1
ATOM 3673 N N . ALA B 1 71 ? 19.92928 -14.67610 17.94677 1.000 21.83849 70 ALA B N 1
ATOM 3674 C CA . ALA B 1 71 ? 21.17854 -13.94104 18.11562 1.000 22.37312 70 ALA B CA 1
ATOM 3675 C C . ALA B 1 71 ? 22.25099 -14.52615 17.20557 1.000 20.47382 70 ALA B C 1
ATOM 3676 O O . ALA B 1 71 ? 22.44131 -15.74428 17.16061 1.000 21.33226 70 ALA B O 1
ATOM 3678 N N . GLY B 1 72 ? 22.90931 -13.65701 16.44267 1.000 19.06772 71 GLY B N 1
ATOM 3679 C CA . GLY B 1 72 ? 23.93500 -14.09370 15.49905 1.000 20.82040 71 GLY B CA 1
ATOM 3680 C C . GLY B 1 72 ? 23.44702 -14.39231 14.09734 1.000 19.70897 71 GLY B C 1
ATOM 3681 O O . GLY B 1 72 ? 24.26847 -14.71844 13.22809 1.000 17.51077 71 GLY B O 1
ATOM 3682 N N . ALA B 1 73 ? 22.14118 -14.29832 13.84478 1.000 18.46882 72 ALA B N 1
ATOM 3683 C CA . ALA B 1 73 ? 21.58874 -14.46744 12.51083 1.000 18.80060 72 ALA B CA 1
ATOM 3684 C C . ALA B 1 73 ? 21.31723 -13.09885 11.91616 1.000 17.87048 72 ALA B C 1
ATOM 3685 O O . ALA B 1 73 ? 21.39042 -12.07952 12.59976 1.000 18.55425 72 ALA B O 1
ATOM 3687 N N . SER B 1 74 ? 20.92628 -13.08922 10.64068 1.000 17.01747 73 SER B N 1
ATOM 3688 C CA . SER B 1 74 ? 20.45451 -11.85281 10.01872 1.000 14.94912 73 SER B CA 1
ATOM 3689 C C . SER B 1 74 ? 19.00599 -11.55319 10.40764 1.000 20.87986 73 SER B C 1
ATOM 3690 O O . SER B 1 74 ? 18.15493 -12.45115 10.44775 1.000 20.90515 73 SER B O 1
ATOM 3693 N N . ILE B 1 75 ? 18.72259 -10.27668 10.68013 1.000 15.03921 74 ILE B N 1
ATOM 3694 C CA . ILE B 1 75 ? 17.32945 -9.83798 10.88663 1.000 16.61004 74 ILE B CA 1
ATOM 3695 C C . ILE B 1 75 ? 16.55181 -9.89513 9.579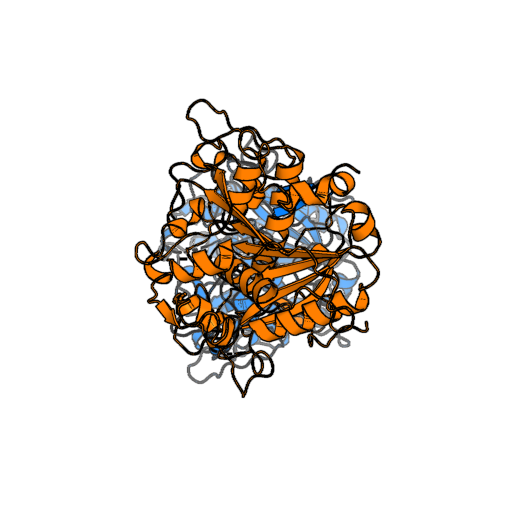07 1.000 18.18495 74 ILE B C 1
ATOM 3696 O O . ILE B 1 75 ? 15.43856 -10.44245 9.51800 1.000 19.48666 74 ILE B O 1
ATOM 3701 N N . TYR B 1 76 ? 17.10189 -9.28524 8.51672 1.000 15.54000 75 TYR B N 1
ATOM 3702 C CA . TYR B 1 76 ? 16.39909 -9.13212 7.25174 1.000 16.81204 75 TYR B CA 1
ATOM 3703 C C . TYR B 1 76 ? 16.75571 -10.25909 6.29137 1.000 20.71839 75 TYR B C 1
ATOM 3704 O O . TYR B 1 76 ? 17.87045 -10.78699 6.30788 1.000 19.25825 75 TYR B O 1
ATOM 3713 N N . SER B 1 77 ? 15.79097 -10.61008 5.44155 1.000 17.25895 76 SER B N 1
ATOM 3714 C CA . SER B 1 77 ? 16.04822 -11.52598 4.34244 1.000 18.63853 76 SER B CA 1
ATOM 3715 C C . SER B 1 77 ? 16.74009 -10.81486 3.17574 1.000 17.98567 76 SER B C 1
ATOM 3716 O O . SER B 1 77 ? 16.92479 -9.57824 3.15710 1.000 18.61545 76 SER B O 1
ATOM 3719 N N . ARG B 1 78 ? 17.15158 -11.62336 2.18775 1.000 17.68135 77 ARG B N 1
ATOM 3720 C CA . ARG B 1 78 ? 17.83195 -11.07817 1.01943 1.000 17.12763 77 ARG B CA 1
ATOM 3721 C C . ARG B 1 78 ? 16.92455 -10.15987 0.22767 1.000 17.88068 77 ARG B C 1
ATOM 3722 O O . ARG B 1 78 ? 17.39215 -9.18869 -0.36632 1.000 16.59279 77 ARG B O 1
ATOM 3730 N N . LYS B 1 79 ? 15.63861 -10.47276 0.18440 1.000 18.47051 78 LYS B N 1
ATOM 3731 C CA . LYS B 1 79 ? 14.73211 -9.70596 -0.67706 1.000 20.45246 78 LYS B CA 1
ATOM 3732 C C . LYS B 1 79 ? 14.63147 -8.25822 -0.20809 1.000 18.71712 78 LYS B C 1
ATOM 3733 O O . LYS B 1 79 ? 14.36972 -7.99609 0.96472 1.000 18.83074 78 LYS B O 1
ATOM 3739 N N . ASP B 1 80 ? 14.81074 -7.32090 -1.14103 1.000 18.60528 79 ASP B N 1
ATOM 3740 C CA . ASP B 1 80 ? 14.75978 -5.86906 -0.87713 1.000 20.00700 79 ASP B CA 1
ATOM 3741 C C . ASP B 1 80 ? 15.66425 -5.46327 0.28024 1.000 20.54006 79 ASP B C 1
ATOM 3742 O O . ASP B 1 80 ? 15.34088 -4.56010 1.06744 1.000 20.21866 79 ASP B O 1
ATOM 3747 N N . PHE B 1 81 ? 16.81550 -6.14143 0.38922 1.000 17.82468 80 PHE B N 1
ATOM 3748 C CA . PHE B 1 81 ? 17.65239 -5.97949 1.56984 1.000 17.60982 80 PHE B CA 1
ATOM 3749 C C . PHE B 1 81 ? 18.08654 -4.52776 1.75858 1.000 16.81536 80 PHE B C 1
ATOM 3750 O O . PHE B 1 81 ? 18.03970 -4.00067 2.87004 1.000 18.18561 80 PHE B O 1
ATOM 3758 N N . PHE B 1 82 ? 18.54155 -3.87025 0.69055 1.000 19.33116 81 PHE B N 1
ATOM 3759 C CA . PHE B 1 82 ? 19.07820 -2.51809 0.88292 1.000 17.39200 81 PHE B CA 1
ATOM 3760 C C . PHE B 1 82 ? 17.99125 -1.52426 1.26050 1.000 19.25788 81 PHE B C 1
ATOM 3761 O O . PHE B 1 82 ? 18.24057 -0.62526 2.06061 1.000 18.88299 81 PHE B O 1
ATOM 3769 N N . ALA B 1 83 ? 16.76726 -1.71957 0.76660 1.000 18.31029 82 ALA B N 1
ATOM 3770 C CA . ALA B 1 83 ? 15.64890 -0.89581 1.22692 1.000 20.88065 82 ALA B CA 1
ATOM 3771 C C . ALA B 1 83 ? 15.37483 -1.10582 2.71488 1.000 21.13300 82 ALA B C 1
ATOM 3772 O O . ALA B 1 83 ? 15.00224 -0.16440 3.42463 1.000 24.00063 82 ALA B O 1
ATOM 3774 N N . LYS B 1 84 ? 15.58205 -2.31938 3.21651 1.000 20.01293 83 LYS B N 1
ATOM 3775 C CA . LYS B 1 84 ? 15.28736 -2.60141 4.60792 1.000 20.01483 83 LYS B CA 1
ATOM 3776 C C . LYS B 1 84 ? 16.29951 -1.97982 5.56708 1.000 21.65237 83 LYS B C 1
ATOM 3777 O O . LYS B 1 84 ? 15.94973 -1.73403 6.72808 1.000 20.37258 83 LYS B O 1
ATOM 3783 N N . VAL B 1 85 ? 17.53788 -1.72467 5.12034 1.000 18.05348 84 VAL B N 1
ATOM 3784 C CA . VAL B 1 85 ? 18.54955 -1.13816 6.01306 1.000 17.76221 84 VAL B CA 1
ATOM 3785 C C . VAL B 1 85 ? 18.83350 0.32191 5.66901 1.000 18.05291 84 VAL B C 1
ATOM 3786 O O . VAL B 1 85 ? 19.92950 0.83502 5.93571 1.000 19.25691 84 VAL B O 1
ATOM 3790 N N . GLY B 1 86 ? 17.86409 1.00172 5.07020 1.000 18.41931 85 GLY B N 1
ATOM 3791 C CA . GLY B 1 86 ? 18.02235 2.43291 4.88143 1.000 19.02671 85 GLY B CA 1
ATOM 3792 C C . GLY B 1 86 ? 18.88398 2.86861 3.71675 1.000 17.53775 85 GLY B C 1
ATOM 3793 O O . GLY B 1 86 ? 19.32559 4.02316 3.69026 1.000 16.84547 85 GLY B O 1
ATOM 3794 N N . LEU B 1 87 ? 19.12589 1.99778 2.73304 1.000 15.89140 86 LEU B N 1
ATOM 3795 C CA . LEU B 1 87 ? 20.01718 2.31779 1.62194 1.000 17.34859 86 LEU B CA 1
ATOM 3796 C C . LEU B 1 87 ? 19.27102 2.34426 0.28544 1.000 19.64705 86 LEU B C 1
ATOM 3797 O O . LEU B 1 87 ? 19.80757 1.94058 -0.74606 1.000 20.99516 86 LEU B O 1
ATOM 3802 N N . GLU B 1 88 ? 18.04474 2.87805 0.26892 1.000 18.82111 87 GLU B N 1
ATOM 3803 C CA . GLU B 1 88 ? 17.33478 3.12529 -0.98648 1.000 20.58176 87 GLU B CA 1
ATOM 3804 C C . GLU B 1 88 ? 17.00115 4.60315 -1.14512 1.000 19.95565 87 GLU B C 1
ATOM 3805 O O . GLU B 1 88 ? 17.45215 5.23120 -2.11312 1.000 20.72871 87 GLU B O 1
ATOM 3811 N N . ILE B 1 89 ? 16.27852 5.18538 -0.18775 1.000 21.20273 88 ILE B N 1
ATOM 3812 C CA . ILE B 1 89 ? 16.02481 6.61985 -0.17859 1.000 21.55981 88 ILE B CA 1
ATOM 3813 C C . ILE B 1 89 ? 17.34576 7.35775 -0.29175 1.000 22.46990 88 ILE B C 1
ATOM 3814 O O . ILE B 1 89 ? 18.29037 7.07345 0.45999 1.000 19.79332 88 ILE B O 1
ATOM 3819 N N . ALA B 1 90 ? 17.43444 8.27452 -1.26881 1.000 21.43631 89 ALA B N 1
ATOM 3820 C CA . ALA B 1 90 ? 18.61844 9.12366 -1.47971 1.000 24.34866 89 ALA B CA 1
ATOM 3821 C C . ALA B 1 90 ? 19.88931 8.30906 -1.73230 1.000 19.84613 89 ALA B C 1
ATOM 3822 O O . ALA B 1 90 ? 21.01393 8.78410 -1.51389 1.000 22.76404 89 ALA B O 1
ATOM 3824 N N . HIS B 1 91 ? 19.72598 7.09683 -2.24516 1.000 19.30848 90 HIS B N 1
ATOM 3825 C CA . HIS B 1 91 ? 20.83515 6.23476 -2.64122 1.000 19.65474 90 HIS B CA 1
ATOM 3826 C C . HIS B 1 91 ? 20.61911 5.71929 -4.06085 1.000 21.64867 90 HIS B C 1
ATOM 3827 O O . HIS B 1 91 ? 20.47448 4.51119 -4.28479 1.000 23.23522 90 HIS B O 1
ATOM 3834 N N . PRO B 1 92 ? 20.57902 6.61800 -5.04581 1.000 22.72414 91 PRO B N 1
ATOM 3835 C CA . PRO B 1 92 ? 20.31903 6.17893 -6.43344 1.000 25.20513 91 PRO B CA 1
ATOM 3836 C C . PRO B 1 92 ? 21.39048 5.25534 -6.99716 1.000 25.80255 91 PRO B C 1
ATOM 3837 O O . PRO B 1 92 ? 21.13892 4.59406 -8.01269 1.000 27.79177 91 PRO B O 1
ATOM 3841 N N . TYR B 1 93 ? 22.58353 5.18284 -6.38658 1.000 22.97639 92 TYR B N 1
ATOM 3842 C CA . TYR B 1 93 ? 23.62508 4.28663 -6.88629 1.000 24.15926 92 TYR B CA 1
ATOM 3843 C C . TYR B 1 93 ? 23.68080 2.94571 -6.17256 1.000 25.14352 92 TYR B C 1
ATOM 3844 O O . TYR B 1 93 ? 24.49115 2.09918 -6.56237 1.000 25.36930 92 TYR B O 1
ATOM 3853 N N . THR B 1 94 ? 22.89248 2.73135 -5.12267 1.000 23.24524 93 THR B N 1
ATOM 3854 C CA . THR B 1 94 ? 22.92674 1.42913 -4.44826 1.000 23.77597 93 THR B CA 1
ATOM 3855 C C . THR B 1 94 ? 21.90117 0.46624 -5.05786 1.000 23.97261 93 THR B C 1
ATOM 3856 O O . THR B 1 94 ? 21.04292 -0.10360 -4.38278 1.000 26.67548 93 THR B O 1
ATOM 3860 N N . LYS B 1 95 ? 22.01357 0.26797 -6.37683 1.000 22.59095 94 LYS B N 1
ATOM 3861 C CA . LYS B 1 95 ? 21.08388 -0.57124 -7.11871 1.000 22.36922 94 LYS B CA 1
ATOM 3862 C C . LYS B 1 95 ? 21.67421 -1.97188 -7.23315 1.000 20.25714 94 LYS B C 1
ATOM 3863 O O . LYS B 1 95 ? 22.14941 -2.38753 -8.29104 1.000 20.09133 94 LYS B O 1
ATOM 3869 N N . TYR B 1 96 ? 21.67532 -2.67291 -6.09965 1.000 17.96586 95 TYR B N 1
ATOM 3870 C CA . TYR B 1 96 ? 22.19031 -4.03978 -6.02362 1.000 17.25832 95 TYR B CA 1
ATOM 3871 C C . TYR B 1 96 ? 21.10560 -4.98202 -5.54536 1.000 17.40777 95 TYR B C 1
ATOM 3872 O O . TYR B 1 96 ? 20.24587 -4.61195 -4.73939 1.000 19.62254 95 TYR B O 1
ATOM 3881 N N . LYS B 1 97 ? 21.19570 -6.22583 -5.99938 1.000 19.65423 96 LYS B N 1
ATOM 3882 C CA . LYS B 1 97 ? 20.41112 -7.33669 -5.49004 1.000 18.52507 96 LYS B CA 1
ATOM 3883 C C . LYS B 1 97 ? 21.33495 -8.19829 -4.63893 1.000 17.75016 96 LYS B C 1
ATOM 3884 O O . LYS B 1 97 ? 22.40881 -8.57554 -5.10083 1.000 15.91228 96 LYS B O 1
ATOM 3890 N N . VAL B 1 98 ? 20.92173 -8.50561 -3.41636 1.000 17.01043 97 VAL B N 1
ATOM 3891 C CA . VAL B 1 98 ? 21.65246 -9.48949 -2.60986 1.000 14.20920 97 VAL B CA 1
ATOM 3892 C C . VAL B 1 98 ? 21.28963 -10.87964 -3.09337 1.000 18.62068 97 VAL B C 1
ATOM 3893 O O . VAL B 1 98 ? 20.09950 -11.22881 -3.15759 1.000 18.53200 97 VAL B O 1
ATOM 3897 N N . THR B 1 99 ? 22.30961 -11.67155 -3.45593 1.000 15.77448 98 THR B N 1
ATOM 3898 C CA . THR B 1 99 ? 22.03338 -12.99707 -3.98516 1.000 18.38307 98 THR B CA 1
ATOM 3899 C C . THR B 1 99 ? 22.29063 -14.11011 -2.98476 1.000 19.46626 98 THR B C 1
ATOM 3900 O O . THR B 1 99 ? 21.73550 -15.20120 -3.15856 1.000 18.00689 98 THR B O 1
ATOM 3904 N N . LYS B 1 100 ? 23.11390 -13.87284 -1.95605 1.000 15.93428 99 LYS B N 1
ATOM 3905 C CA . LYS B 1 100 ? 23.48330 -14.97296 -1.07619 1.000 16.41235 99 LYS B CA 1
ATOM 3906 C C . LYS B 1 100 ? 23.94653 -14.43950 0.27310 1.000 16.48614 99 LYS B C 1
ATOM 3907 O O . LYS B 1 100 ? 24.75791 -13.50000 0.33791 1.000 16.89960 99 LYS B O 1
ATOM 3913 N N . PHE B 1 101 ? 23.46858 -15.05344 1.34547 1.000 16.10012 100 PHE B N 1
ATOM 3914 C CA . PHE B 1 101 ? 24.06153 -14.80290 2.64904 1.000 15.70634 100 PHE B CA 1
ATOM 3915 C C . PHE B 1 101 ? 25.20423 -15.78594 2.93094 1.000 15.38911 100 PHE B C 1
ATOM 3916 O O . PHE B 1 101 ?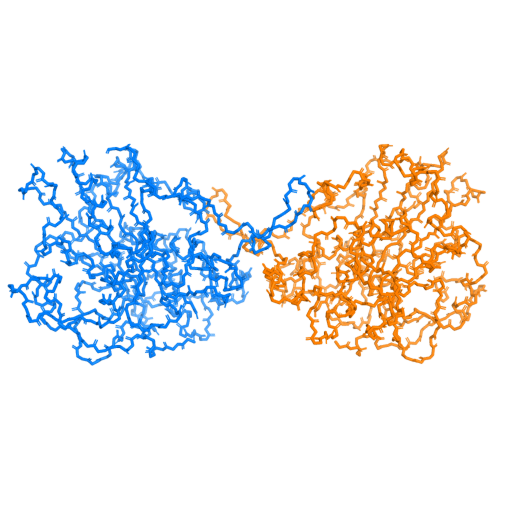 25.20807 -16.93191 2.46634 1.000 17.34194 100 PHE B O 1
ATOM 3924 N N . ILE B 1 102 ? 26.16037 -15.33619 3.73894 1.000 13.85288 101 ILE B N 1
ATOM 3925 C CA . ILE B 1 102 ? 27.38148 -16.09351 4.04041 1.000 14.00301 101 ILE B CA 1
ATOM 3926 C C . ILE B 1 102 ? 27.39164 -16.38268 5.53872 1.000 15.60245 101 ILE B C 1
ATOM 3927 O O . ILE B 1 102 ? 27.07783 -15.49467 6.33794 1.000 15.86207 101 ILE B O 1
ATOM 3932 N N . TYR B 1 103 ? 27.80843 -17.58995 5.92575 1.000 14.44662 102 TYR B N 1
ATOM 3933 C CA . TYR B 1 103 ? 27.82262 -17.98330 7.32763 1.000 15.15521 102 TYR B CA 1
ATOM 3934 C C . TYR B 1 103 ? 29.21526 -18.46381 7.70681 1.000 15.26896 102 TYR B C 1
ATOM 3935 O O . TYR B 1 103 ? 29.90490 -19.08445 6.90103 1.000 14.89901 102 TYR B O 1
ATOM 3944 N N . ALA B 1 104 ? 29.61654 -18.21563 8.95397 1.000 14.86919 103 ALA B N 1
ATOM 3945 C CA . ALA B 1 104 ? 30.93013 -18.67695 9.37989 1.000 15.60617 103 ALA B CA 1
ATOM 3946 C C . ALA B 1 104 ? 30.87726 -19.33321 10.75949 1.000 16.05312 103 ALA B C 1
ATOM 3947 O O . ALA B 1 104 ? 29.95152 -19.11841 11.55548 1.000 17.09371 103 ALA B O 1
ATOM 3949 N N . THR B 1 105 ? 31.92356 -20.11983 11.04918 1.000 14.65350 104 THR B N 1
ATOM 3950 C CA . THR B 1 105 ? 32.10505 -20.68784 12.38323 1.000 17.53612 104 THR B CA 1
ATOM 3951 C C . THR B 1 105 ? 33.59801 -20.61282 12.70730 1.000 18.33422 104 THR B C 1
ATOM 3952 O O . THR B 1 105 ? 34.39440 -20.08717 11.92202 1.000 17.61462 104 THR B O 1
ATOM 3956 N N . SER B 1 106 ? 34.00580 -21.15604 13.85553 1.000 18.29970 105 SER B N 1
ATOM 3957 C CA . SER B 1 106 ? 35.42720 -21.08516 14.19407 1.000 18.40895 105 SER B CA 1
ATOM 3958 C C . SER B 1 106 ? 35.79399 -22.31678 15.00011 1.000 21.13481 105 SER B C 1
ATOM 3959 O O . SER B 1 106 ? 35.11549 -22.60457 15.98743 1.000 25.06700 105 SER B O 1
ATOM 3962 N N . ASP B 1 107 ? 36.86034 -23.01282 14.59475 1.000 22.59445 106 ASP B N 1
ATOM 3963 C CA . ASP B 1 107 ? 37.29009 -24.19570 15.34942 1.000 25.19111 106 ASP B CA 1
ATOM 3964 C C . ASP B 1 107 ? 37.88759 -23.80828 16.69842 1.000 26.47802 106 ASP B C 1
ATOM 3965 O O . ASP B 1 107 ? 37.90078 -24.62397 17.62335 1.000 30.92304 106 ASP B O 1
ATOM 3970 N N . ILE B 1 108 ? 38.44205 -22.61252 16.81927 1.000 25.86659 107 ILE B N 1
ATOM 3971 C CA . ILE B 1 108 ? 38.99170 -22.15316 18.09234 1.000 29.27489 107 ILE B CA 1
ATOM 3972 C C . ILE B 1 108 ? 38.06638 -21.11342 18.71713 1.000 31.54764 107 ILE B C 1
ATOM 3973 O O . ILE B 1 108 ? 37.25744 -20.47110 18.04056 1.000 28.12951 107 ILE B O 1
ATOM 3978 N N . HIS B 1 109 ? 38.21165 -20.91992 20.03436 1.000 26.73511 108 HIS B N 1
ATOM 3979 C CA . HIS B 1 109 ? 37.40185 -19.91677 20.70510 1.000 27.40784 108 HIS B CA 1
ATOM 3980 C C . HIS B 1 109 ? 37.77573 -18.52037 20.22011 1.000 25.45925 108 HIS B C 1
ATOM 3981 O O . HIS B 1 109 ? 38.95825 -18.17452 20.14258 1.000 27.95646 108 HIS B O 1
ATOM 3988 N N . VAL B 1 110 ? 36.77265 -17.71134 19.88866 1.000 25.39615 109 VAL B N 1
ATOM 3989 C CA . VAL B 1 110 ? 37.03475 -16.32324 19.50988 1.000 26.17439 109 VAL B CA 1
ATOM 3990 C C . VAL B 1 110 ? 36.15766 -15.40372 20.33859 1.000 24.49848 109 VAL B C 1
ATOM 3991 O O . VAL B 1 110 ? 35.14550 -15.82509 20.92949 1.000 24.62665 109 VAL B O 1
ATOM 3995 N N . PRO B 1 111 ? 36.51972 -14.12210 20.40469 1.000 24.54505 110 PRO B N 1
ATOM 3996 C CA . PRO B 1 111 ? 35.70026 -13.13959 21.12256 1.000 27.54536 110 PRO B CA 1
ATOM 3997 C C . PRO B 1 111 ? 34.23885 -13.15377 20.69765 1.000 25.29733 110 PRO B C 1
ATOM 3998 O O . PRO B 1 111 ? 33.90609 -13.41708 19.54169 1.000 24.27049 110 PRO B O 1
ATOM 4002 N N . GLU B 1 112 ? 33.36857 -12.81329 21.65653 1.000 21.63474 111 GLU B N 1
ATOM 4003 C CA . GLU B 1 112 ? 31.96041 -12.62001 21.36227 1.000 23.78488 111 GLU B CA 1
ATOM 4004 C C . GLU B 1 112 ? 31.73429 -11.47068 20.38923 1.000 23.62941 111 GLU B C 1
ATOM 4005 O O . GLU B 1 112 ? 30.68808 -11.43292 19.73115 1.000 24.42366 111 GLU B O 1
ATOM 4011 N N . SER B 1 113 ? 32.69138 -10.54173 20.27283 1.000 19.79847 112 SER B N 1
ATOM 4012 C CA . SER B 1 113 ? 32.58081 -9.49836 19.26446 1.000 22.61437 112 SER B CA 1
ATOM 4013 C C . SER B 1 113 ? 32.65672 -10.06647 17.85004 1.000 21.17963 112 SER B C 1
ATOM 4014 O O . SER B 1 113 ? 32.33851 -9.36773 16.88483 1.000 22.96035 112 SER B O 1
ATOM 4017 N N . PHE B 1 114 ? 33.09637 -11.30461 17.71046 1.000 20.37879 113 PHE B N 1
ATOM 4018 C CA . PHE B 1 114 ? 33.29038 -11.92338 16.40216 1.000 20.66572 113 PHE B CA 1
ATOM 4019 C C . PHE B 1 114 ? 32.26002 -13.00192 16.13564 1.000 22.47319 113 PHE B C 1
ATOM 4020 O O . PHE B 1 114 ? 31.64195 -13.03544 15.06251 1.000 19.57721 113 PHE B O 1
ATOM 4028 N N . LEU B 1 115 ? 32.01710 -13.86886 17.10890 1.000 20.25622 114 LEU B N 1
ATOM 4029 C CA . LEU B 1 115 ? 30.93839 -14.83941 17.02016 1.000 19.58591 114 LEU B CA 1
ATOM 4030 C C . LEU B 1 115 ? 30.13697 -14.77449 18.30843 1.000 21.59334 114 LEU B C 1
ATOM 4031 O O . LEU B 1 115 ? 30.67529 -15.03661 19.39229 1.000 21.98545 114 LEU B O 1
ATOM 4036 N N . LEU B 1 116 ? 28.85223 -14.46954 18.18667 1.000 21.86517 115 LEU B N 1
ATOM 4037 C CA . LEU B 1 116 ? 27.96617 -14.19305 19.31048 1.000 23.25121 115 LEU B CA 1
ATOM 4038 C C . LEU B 1 116 ? 26.81147 -15.19040 19.27632 1.000 26.31965 115 LEU B C 1
ATOM 4039 O O . LEU B 1 116 ? 26.31030 -15.51227 18.19765 1.000 23.81832 115 LEU B O 1
ATOM 4044 N N . PHE B 1 117 ? 26.35281 -15.67441 20.43251 1.000 25.35218 116 PHE B N 1
ATOM 4045 C CA . PHE B 1 117 ? 25.38840 -16.76546 20.42066 1.000 29.87077 116 PHE B CA 1
ATOM 4046 C C . PHE B 1 117 ? 24.20125 -16.54922 21.35225 1.000 30.72490 116 PHE B C 1
ATOM 4047 O O . PHE B 1 117 ? 24.27885 -15.76239 22.29996 1.000 30.03980 116 PHE B O 1
ATOM 4055 N N . PRO B 1 118 ? 23.07174 -17.21275 21.07387 1.000 30.03389 117 PRO B N 1
ATOM 4056 C CA . PRO B 1 118 ? 21.91805 -17.10703 21.97602 1.000 32.81327 117 PRO B CA 1
ATOM 4057 C C . PRO B 1 118 ? 22.28641 -17.65235 23.34599 1.000 40.56739 117 PRO B C 1
ATOM 4058 O O . PRO B 1 118 ? 22.93299 -18.69385 23.45760 1.000 37.65091 117 PRO B O 1
ATOM 4062 N N . ILE B 1 119 ? 21.88062 -16.92541 24.38905 1.000 43.01783 118 ILE B N 1
ATOM 4063 C CA . ILE B 1 119 ? 22.17051 -17.31794 25.76141 1.000 47.29377 118 ILE B CA 1
ATOM 4064 C C . ILE B 1 119 ? 21.60872 -18.69585 26.10628 1.000 48.53436 118 ILE B C 1
ATOM 4065 O O . ILE B 1 119 ? 22.00005 -19.27627 27.12584 1.000 57.45200 118 ILE B O 1
ATOM 4070 N N . SER B 1 120 ? 20.70242 -19.23534 25.28840 1.000 48.28512 119 SER B N 1
ATOM 4071 C CA . SER B 1 120 ? 20.33316 -20.64777 25.37642 1.000 52.80224 119 SER B CA 1
ATOM 4072 C C . SER B 1 120 ? 21.56583 -21.55589 25.31624 1.000 55.00736 119 SER B C 1
ATOM 4073 O O . SER B 1 120 ? 21.88562 -22.12892 24.26241 1.000 57.37138 119 SER B O 1
ATOM 4076 N N . GLY B 1 123 ? 18.66038 -22.45645 20.53936 1.000 41.83295 122 GLY B N 1
ATOM 4077 C CA . GLY B 1 123 ? 18.97693 -21.39993 19.58675 1.000 35.62331 122 GLY B CA 1
ATOM 4078 C C . GLY B 1 123 ? 19.02591 -21.86460 18.14545 1.000 32.00806 122 GLY B C 1
ATOM 4079 O O . GLY B 1 123 ? 19.06879 -23.06057 17.88407 1.000 32.17775 122 GLY B O 1
ATOM 4080 N N . TRP B 1 124 ? 19.06640 -20.91352 17.19594 1.000 27.43158 123 TRP B N 1
ATOM 4081 C CA . TRP B 1 124 ? 19.09139 -21.27903 15.78728 1.000 27.55005 123 TRP B CA 1
ATOM 4082 C C . TRP B 1 124 ? 20.38459 -21.98008 15.40257 1.000 26.78377 123 TRP B C 1
ATOM 4083 O O . TRP B 1 124 ? 20.39920 -22.73252 14.42050 1.000 27.05781 123 TRP B O 1
ATOM 4094 N N . SER B 1 125 ? 21.45690 -21.74447 16.15508 1.000 28.03714 124 SER B N 1
ATOM 4095 C CA . SER B 1 125 ? 22.74652 -22.35648 15.88131 1.000 26.63839 124 SER B CA 1
ATOM 4096 C C . SER B 1 125 ? 23.59487 -22.24076 17.13245 1.000 30.89866 124 SER B C 1
ATOM 4097 O O . SER B 1 125 ? 23.51315 -21.24302 17.86304 1.000 31.53691 124 SER B O 1
ATOM 4100 N N . LYS B 1 126 ? 24.40398 -23.26699 17.38014 1.000 31.29961 125 LYS B N 1
ATOM 4101 C CA . LYS B 1 126 ? 25.27510 -23.26288 18.54749 1.000 36.90441 125 LYS B CA 1
ATOM 4102 C C . LYS B 1 126 ? 26.67075 -22.76471 18.23588 1.000 30.03961 125 LYS B C 1
ATOM 4103 O O . LYS B 1 126 ? 27.41201 -22.40605 19.16872 1.000 29.56331 125 LYS B O 1
ATOM 4109 N N . GLU B 1 127 ? 27.05155 -22.73668 16.95348 1.000 26.59521 126 GLU B N 1
ATOM 4110 C CA . GLU B 1 127 ? 28.43806 -22.43830 16.63498 1.000 28.19285 126 GLU B CA 1
ATOM 4111 C C . GLU B 1 127 ? 28.62176 -21.54184 15.41140 1.000 22.92754 126 GLU B C 1
ATOM 4112 O O . GLU B 1 127 ? 29.76301 -21.15826 15.13476 1.000 21.95348 126 GLU B O 1
ATOM 4118 N N . SER B 1 128 ? 27.56067 -21.14965 14.70785 1.000 20.73289 127 SER B N 1
ATOM 4119 C CA . SER B 1 128 ? 27.70973 -20.40127 13.46624 1.000 17.86393 127 SER B CA 1
ATOM 4120 C C . SER B 1 128 ? 27.05929 -19.03605 13.59890 1.000 18.66213 127 SER B C 1
ATOM 4121 O O . SER B 1 128 ? 26.13354 -18.87112 14.38607 1.000 17.97705 127 SER B O 1
ATOM 4124 N N . ASN B 1 129 ? 27.55444 -18.06712 12.81370 1.000 18.21465 128 ASN B N 1
ATOM 4125 C CA . ASN B 1 129 ? 26.94133 -16.74214 12.69785 1.000 17.55909 128 ASN B CA 1
ATOM 4126 C C . ASN B 1 129 ? 26.77635 -16.37569 11.23228 1.000 16.84359 128 ASN B C 1
ATOM 4127 O O . ASN B 1 129 ? 27.58314 -16.75923 10.39274 1.000 17.13553 128 ASN B O 1
ATOM 4132 N N . TRP B 1 130 ? 25.75224 -15.56971 10.95098 1.000 15.75330 129 TRP B N 1
ATOM 4133 C CA . TRP B 1 130 ? 25.74576 -14.75673 9.73381 1.000 15.12752 129 TRP B CA 1
ATOM 4134 C C . TRP B 1 130 ? 26.99179 -13.88196 9.68458 1.000 16.13138 129 TRP B C 1
ATOM 4135 O O . TRP B 1 130 ? 27.30945 -13.18720 10.64481 1.000 15.95011 129 TRP B O 1
ATOM 4146 N N . MET B 1 131 ? 27.69651 -13.89274 8.55085 1.000 15.16202 130 MET B N 1
ATOM 4147 C CA . MET B 1 131 ? 28.99836 -13.25128 8.46248 1.000 15.75605 130 MET B CA 1
ATOM 4148 C C . MET B 1 131 ? 29.09778 -12.32631 7.25167 1.000 16.38655 130 MET B C 1
ATOM 4149 O O . MET B 1 131 ? 30.18166 -11.78786 6.99819 1.000 14.55442 130 MET B O 1
ATOM 4154 N N . GLY B 1 132 ? 28.01457 -12.14432 6.48000 1.000 14.41385 131 GLY B N 1
ATOM 4155 C CA . GLY B 1 132 ? 28.02979 -11.16701 5.39210 1.000 15.17318 131 GLY B CA 1
ATOM 4156 C C . GLY B 1 132 ? 27.17867 -11.62864 4.21603 1.000 13.47898 131 GLY B C 1
ATOM 4157 O O . GLY B 1 132 ? 26.30736 -12.49072 4.35954 1.000 13.75262 131 GLY B O 1
ATOM 4158 N N . TYR B 1 133 ? 27.41758 -11.00699 3.05132 1.000 15.13865 132 TYR B N 1
ATOM 4159 C CA . TYR B 1 133 ? 26.56673 -11.31491 1.90068 1.000 15.07611 132 TYR B CA 1
ATOM 4160 C C . TYR B 1 133 ? 27.31501 -11.05206 0.60223 1.000 14.21500 132 TYR B C 1
ATOM 4161 O O . TYR B 1 133 ? 28.35296 -10.38408 0.56892 1.000 14.89943 132 TYR B O 1
ATOM 4170 N N . VAL B 1 134 ? 26.77109 -11.60599 -0.47028 1.000 12.09122 133 VAL B N 1
ATOM 4171 C CA . VAL B 1 134 ? 27.23337 -11.32916 -1.82163 1.000 13.33102 133 VAL B CA 1
ATOM 4172 C C . VAL B 1 134 ? 26.08464 -10.65359 -2.55931 1.000 14.81657 133 VAL B C 1
ATOM 4173 O O . VAL B 1 134 ? 24.91516 -11.03188 -2.40074 1.000 17.38147 133 VAL B O 1
ATOM 4177 N N . ALA B 1 135 ? 26.41419 -9.63774 -3.33399 1.000 15.68013 134 ALA B N 1
ATOM 4178 C CA . ALA B 1 135 ? 25.40196 -8.87761 -4.05921 1.000 15.31975 134 ALA B CA 1
ATOM 4179 C C . ALA B 1 135 ? 25.95172 -8.52840 -5.43784 1.000 16.78920 134 ALA B C 1
ATOM 4180 O O . ALA B 1 135 ? 27.15498 -8.64707 -5.71487 1.000 16.07510 134 ALA B O 1
ATOM 4182 N N . VAL B 1 136 ? 25.06296 -8.04464 -6.30099 1.000 15.16443 135 VAL B N 1
ATOM 4183 C CA . VAL B 1 136 ? 25.48285 -7.65846 -7.64893 1.000 17.40348 135 VAL B CA 1
ATOM 4184 C C . VAL B 1 136 ? 24.59130 -6.51910 -8.13604 1.000 14.92522 135 VAL B C 1
ATOM 4185 O O . VAL B 1 136 ? 23.41854 -6.43208 -7.76249 1.000 18.28641 135 VAL B O 1
ATOM 4189 N N . THR B 1 137 ? 25.16090 -5.62567 -8.94015 1.000 15.74600 136 THR B N 1
ATOM 4190 C CA . THR B 1 137 ? 24.35344 -4.54936 -9.50949 1.000 18.09969 136 THR B CA 1
ATOM 4191 C C . THR B 1 137 ? 23.28653 -5.12815 -10.44720 1.000 19.36844 136 THR B C 1
ATOM 4192 O O . THR B 1 137 ? 23.52980 -6.09661 -11.17883 1.000 20.16907 136 THR B O 1
ATOM 4196 N N . ASP B 1 138 ? 22.10493 -4.52591 -10.42904 1.000 18.12061 137 ASP B N 1
ATOM 4197 C CA . ASP B 1 138 ? 21.11623 -4.88481 -11.44127 1.000 24.89715 137 ASP B CA 1
ATOM 4198 C C . ASP B 1 138 ? 21.44114 -4.10126 -12.72015 1.000 23.95496 137 ASP B C 1
ATOM 4199 O O . ASP B 1 138 ? 22.49103 -3.46253 -12.84126 1.000 21.76530 137 ASP B O 1
ATOM 4204 N N . ASP B 1 139 ? 20.56099 -4.15783 -13.72424 1.000 24.05584 138 ASP B N 1
ATOM 4205 C CA . ASP B 1 139 ? 20.93005 -3.51870 -14.98274 1.000 25.22922 138 ASP B CA 1
ATOM 4206 C C . ASP B 1 139 ? 21.08018 -2.01149 -14.81744 1.000 20.81603 138 ASP B C 1
ATOM 4207 O O . ASP B 1 139 ? 21.99269 -1.40697 -15.38941 1.000 22.20792 138 ASP B O 1
ATOM 4212 N N . GLN B 1 140 ? 20.22989 -1.39916 -14.00495 1.000 23.48824 139 GLN B N 1
ATOM 4213 C CA . GLN B 1 140 ? 20.31460 0.04448 -13.79674 1.000 26.39356 139 GLN B CA 1
ATOM 4214 C C . GLN B 1 140 ? 21.57081 0.41352 -13.01058 1.000 23.65056 139 GLN B C 1
ATOM 4215 O O . GLN B 1 140 ? 22.26779 1.38169 -13.34151 1.000 22.05135 139 GLN B O 1
ATOM 4221 N N . GLY B 1 141 ? 21.88646 -0.36544 -11.96977 1.000 21.63507 140 GLY B N 1
ATOM 4222 C CA . GLY B 1 141 ? 23.10888 -0.10861 -11.22271 1.000 22.37353 140 GLY B CA 1
ATOM 4223 C C . GLY B 1 141 ? 24.35704 -0.32538 -12.05066 1.000 21.05798 140 GLY B C 1
ATOM 4224 O O . GLY B 1 141 ? 25.35425 0.37377 -11.87610 1.000 21.93424 140 GLY B O 1
ATOM 4225 N N . THR B 1 142 ? 24.30754 -1.28367 -12.97724 1.000 20.30544 141 THR B N 1
ATOM 4226 C CA . THR B 1 142 ? 25.43485 -1.55641 -13.86387 1.000 18.43735 141 THR B CA 1
ATOM 4227 C C . THR B 1 142 ? 25.69743 -0.36810 -14.78572 1.000 22.71016 141 THR B C 1
ATOM 4228 O O . THR B 1 142 ? 26.85252 0.03317 -14.98832 1.000 20.80731 141 THR B O 1
ATOM 4232 N N . ALA B 1 143 ? 24.63016 0.21604 -15.33409 1.000 21.68179 142 ALA B N 1
ATOM 4233 C CA . ALA B 1 143 ? 24.77002 1.45085 -16.10889 1.000 24.45272 142 ALA B CA 1
ATOM 4234 C C . ALA B 1 143 ? 25.35405 2.58384 -15.26498 1.000 23.58717 142 ALA B C 1
ATOM 4235 O O . ALA B 1 143 ? 26.31539 3.24910 -15.67801 1.000 23.97736 142 ALA B O 1
ATOM 4237 N N . LEU B 1 144 ? 24.80279 2.80409 -14.05860 1.000 23.11473 143 LEU B N 1
ATOM 4238 C CA . LEU B 1 144 ? 25.24156 3.92559 -13.22800 1.000 23.21503 143 LEU B CA 1
ATOM 4239 C C . LEU B 1 144 ? 26.70339 3.79602 -12.80098 1.000 22.11244 143 LEU B C 1
ATOM 4240 O O . LEU B 1 144 ? 27.42407 4.80191 -12.71212 1.000 22.88089 143 LEU B O 1
ATOM 4245 N N . LEU B 1 145 ? 27.17073 2.56219 -12.54354 1.000 22.50107 144 LEU B N 1
ATOM 4246 C CA . LEU B 1 145 ? 28.51762 2.34761 -12.01901 1.000 22.49034 144 LEU B CA 1
ATOM 4247 C C . LEU B 1 145 ? 29.54672 2.05084 -13.09358 1.000 21.36578 144 LEU B C 1
ATOM 4248 O O . LEU B 1 145 ? 30.74627 1.98735 -12.77378 1.000 20.75417 144 LEU B O 1
ATOM 4253 N N . GLY B 1 146 ? 29.11301 1.85608 -14.34119 1.000 22.78427 145 GLY B N 1
ATOM 4254 C CA . GLY B 1 146 ? 30.01949 1.65975 -15.45558 1.000 22.85002 145 GLY B CA 1
ATOM 4255 C C . GLY B 1 146 ? 30.36590 0.22465 -15.76850 1.000 22.27289 145 GLY B C 1
ATOM 4256 O O . GLY B 1 146 ? 31.07787 -0.03096 -16.74652 1.000 21.70496 145 GLY B O 1
ATOM 4257 N N . ARG B 1 147 ? 29.88503 -0.71747 -14.98208 1.000 19.00267 146 ARG B N 1
ATOM 4258 C CA . ARG B 1 147 ? 30.30559 -2.10639 -15.08336 1.000 19.91187 146 ARG B CA 1
ATOM 4259 C C . ARG B 1 147 ? 29.44315 -2.88928 -14.11767 1.000 21.85381 146 ARG B C 1
ATOM 4260 O O . ARG B 1 147 ? 28.79383 -2.31559 -13.23939 1.000 19.81853 146 ARG B O 1
ATOM 4268 N N . ARG B 1 148 ? 29.42086 -4.19750 -14.30913 1.000 19.11988 147 ARG B N 1
ATOM 4269 C CA . ARG B 1 148 ? 28.65113 -5.08394 -13.45285 1.000 19.34516 147 ARG B CA 1
ATOM 4270 C C . ARG B 1 148 ? 29.49289 -5.30243 -12.20622 1.000 20.56422 147 ARG B C 1
ATOM 4271 O O . ARG B 1 148 ? 30.57644 -5.88406 -12.29378 1.000 18.70630 147 ARG B O 1
ATOM 4279 N N . ASP B 1 149 ? 29.04035 -4.78352 -11.05973 1.000 18.95182 148 ASP B N 1
ATOM 4280 C CA . ASP B 1 149 ? 29.84253 -4.80385 -9.84062 1.000 19.61682 148 ASP B CA 1
ATOM 4281 C C . ASP B 1 149 ? 29.32034 -5.90136 -8.90172 1.000 17.88958 148 ASP B C 1
ATOM 4282 O O . ASP B 1 149 ? 28.14032 -5.89969 -8.52682 1.000 17.83950 148 ASP B O 1
ATOM 4287 N N . ILE B 1 150 ? 30.18530 -6.87333 -8.59630 1.000 15.52011 149 ILE B N 1
ATOM 4288 C CA . ILE B 1 150 ? 29.90653 -7.94148 -7.64323 1.000 14.81124 149 ILE B CA 1
ATOM 4289 C C . ILE B 1 150 ? 30.50818 -7.48842 -6.32970 1.000 15.00361 149 ILE B C 1
ATOM 4290 O O . ILE B 1 150 ? 31.71137 -7.21007 -6.27659 1.000 16.56957 149 ILE B O 1
ATOM 4295 N N . VAL B 1 151 ? 29.68999 -7.41869 -5.27983 1.000 16.93372 150 VAL B N 1
ATOM 4296 C CA . VAL B 1 151 ? 30.13587 -6.96318 -3.96582 1.000 16.35665 150 VAL B CA 1
ATOM 4297 C C . VAL B 1 151 ? 30.09864 -8.13925 -3.00843 1.000 15.39146 150 VAL B C 1
ATOM 4298 O O . VAL B 1 151 ? 29.11678 -8.88861 -2.96452 1.000 15.52793 150 VAL B O 1
ATOM 4302 N N . VAL B 1 152 ? 31.18009 -8.31941 -2.26303 1.000 14.32432 151 VAL B N 1
ATOM 4303 C CA . VAL B 1 152 ? 31.19577 -9.23238 -1.13318 1.000 14.64838 151 VAL B CA 1
ATOM 4304 C C . VAL B 1 152 ? 31.36652 -8.33046 0.07617 1.000 15.24720 151 VAL B C 1
ATOM 4305 O O . VAL B 1 152 ? 32.36344 -7.60526 0.17531 1.000 15.39894 151 VAL B O 1
ATOM 4309 N N . SER B 1 153 ? 30.43216 -8.40201 1.00792 1.000 14.09510 152 SER B N 1
ATOM 4310 C CA . SER B 1 153 ? 30.47862 -7.56208 2.18701 1.000 15.93650 152 SER B CA 1
ATOM 4311 C C . SER B 1 153 ? 30.63733 -8.48145 3.38064 1.000 15.73872 152 SER B C 1
ATOM 4312 O O . SER B 1 153 ? 29.76095 -9.30268 3.64234 1.000 15.03468 152 SER B O 1
ATOM 4315 N N . TRP B 1 154 ? 31.74493 -8.33076 4.10894 1.000 15.35052 153 TRP B N 1
ATOM 4316 C CA . TRP B 1 154 ? 32.02475 -9.14820 5.28213 1.000 15.30248 153 TRP B CA 1
ATOM 4317 C C . TRP B 1 154 ? 31.57731 -8.40423 6.53007 1.000 17.17430 153 TRP B C 1
ATOM 4318 O O . TRP B 1 154 ? 31.99501 -7.26005 6.76414 1.000 16.75692 153 TRP B O 1
ATOM 4329 N N . ARG B 1 155 ? 30.77020 -9.06472 7.34205 1.000 16.05204 154 ARG B N 1
ATOM 4330 C CA . ARG B 1 155 ? 30.30218 -8.45437 8.57720 1.000 15.13474 154 ARG B CA 1
ATOM 4331 C C . ARG B 1 155 ? 31.47652 -8.29010 9.53972 1.000 16.37876 154 ARG B C 1
ATOM 4332 O O . ARG B 1 155 ? 32.43662 -9.08000 9.51284 1.000 17.27088 154 ARG B O 1
ATOM 4340 N N . GLY B 1 156 ? 31.40606 -7.24018 10.37936 1.000 14.61356 155 GLY B N 1
ATOM 4341 C CA . GLY B 1 156 ? 32.54268 -6.88372 11.22790 1.000 16.26478 155 GLY B CA 1
ATOM 4342 C C . GLY B 1 156 ? 32.41597 -7.22088 12.71444 1.000 17.44331 155 GLY B C 1
ATOM 4343 O O . GLY B 1 156 ? 31.79617 -8.21757 13.11767 1.000 15.64164 155 GLY B O 1
ATOM 4344 N N . SER B 1 157 ? 33.05066 -6.38982 13.54724 1.000 16.79229 156 SER B N 1
ATOM 4345 C CA . SER B 1 157 ? 33.07474 -6.58738 14.99037 1.000 20.48796 156 SER B CA 1
ATOM 4346 C C . SER B 1 157 ? 31.86950 -5.94244 15.65645 1.000 21.30439 156 SER B C 1
ATOM 4347 O O . SER B 1 157 ? 31.51719 -4.79715 15.35759 1.000 22.24639 156 SER B O 1
ATOM 4350 N N . VAL B 1 158 ? 31.30973 -6.62642 16.65497 1.000 20.04536 157 VAL B N 1
ATOM 4351 C CA . VAL B 1 158 ? 30.26463 -5.99637 17.46446 1.000 27.31107 157 VAL B CA 1
ATOM 4352 C C . VAL B 1 158 ? 30.79925 -5.64032 18.84551 1.000 24.58671 157 VAL B C 1
ATOM 4353 O O . VAL B 1 158 ? 31.76022 -6.23891 19.33195 1.000 29.81023 157 VAL B O 1
ATOM 4357 N N . GLN B 1 159 ? 30.20742 -4.63239 19.46221 1.000 31.64266 158 GLN B N 1
ATOM 4358 C CA . GLN B 1 159 ? 30.60352 -4.29886 20.82317 1.000 36.46470 158 GLN B CA 1
ATOM 4359 C C . GLN B 1 159 ? 30.22733 -5.42426 21.78394 1.000 37.88741 158 GLN B C 1
ATOM 4360 O O . GLN B 1 159 ? 30.96684 -5.69578 22.74619 1.000 49.15217 158 GLN B O 1
ATOM 4366 N N . TRP B 1 163 ? 37.79767 -4.49466 24.02947 1.000 49.45561 162 TRP B N 1
ATOM 4367 C CA . TRP B 1 163 ? 39.12962 -4.94590 24.44084 1.000 52.90975 162 TRP B CA 1
ATOM 4368 C C . TRP B 1 163 ? 40.06927 -5.15256 23.25360 1.000 50.91016 162 TRP B C 1
ATOM 4369 O O . TRP B 1 163 ? 39.85719 -6.04988 22.43011 1.000 50.81283 162 TRP B O 1
ATOM 4380 N N . VAL B 1 164 ? 41.12826 -4.33784 23.17183 1.000 46.64334 163 VAL B N 1
ATOM 4381 C CA . VAL B 1 164 ? 42.07439 -4.48512 22.06942 1.000 47.72745 163 VAL B CA 1
ATOM 4382 C C . VAL B 1 164 ? 42.77852 -5.82210 22.14711 1.000 44.26578 163 VAL B C 1
ATOM 4383 O O . VAL B 1 164 ? 43.47262 -6.21196 21.20560 1.000 45.73157 163 VAL B O 1
ATOM 4387 N N . GLU B 1 165 ? 42.62757 -6.53676 23.26374 1.000 47.33166 164 GLU B N 1
ATOM 4388 C CA . GLU B 1 165 ? 43.12980 -7.90014 23.38281 1.000 46.34058 164 GLU B CA 1
ATOM 4389 C C . GLU B 1 165 ? 42.29770 -8.90653 22.60069 1.000 48.22792 164 GLU B C 1
ATOM 4390 O O . GLU B 1 165 ? 42.68308 -10.07844 22.54967 1.000 41.68555 164 GLU B O 1
ATOM 4396 N N . ASP B 1 166 ? 41.15687 -8.49052 22.03093 1.000 40.33427 165 ASP B N 1
ATOM 4397 C CA . ASP B 1 166 ? 40.33800 -9.41370 21.24086 1.000 44.98400 165 ASP B CA 1
ATOM 4398 C C . ASP B 1 166 ? 41.04246 -9.80902 19.94760 1.000 44.94522 165 ASP B C 1
ATOM 4399 O O . ASP B 1 166 ? 40.81709 -10.90072 19.40158 1.000 44.59080 165 ASP B O 1
ATOM 4404 N N . PHE B 1 167 ? 41.89008 -8.92267 19.43999 1.000 41.40861 166 PHE B N 1
ATOM 4405 C CA . PHE B 1 167 ? 42.61397 -9.14169 18.20104 1.000 40.87835 166 PHE B CA 1
ATOM 4406 C C . PHE B 1 167 ? 43.91844 -9.91432 18.42933 1.000 37.60938 166 PHE B C 1
ATOM 4407 O O . PHE B 1 167 ? 44.77151 -9.92352 17.54343 1.000 34.80023 166 PHE B O 1
ATOM 4415 N N . GLU B 1 168 ? 43.99147 -10.62645 19.57872 1.000 45.05923 167 GLU B N 1
ATOM 4416 C CA . GLU B 1 168 ? 45.05162 -11.47579 20.17854 1.000 45.23326 167 GLU B CA 1
ATOM 4417 C C . GLU B 1 168 ? 45.34629 -12.75057 19.39546 1.000 46.12947 167 GLU B C 1
ATOM 4418 O O . GLU B 1 168 ? 44.82550 -13.81849 19.72025 1.000 55.02530 167 GLU B O 1
ATOM 4424 N N . PHE B 1 169 ? 46.21023 -12.70633 18.39105 1.000 44.53649 168 PHE B N 1
ATOM 4425 C CA . PHE B 1 169 ? 46.43780 -14.03456 17.84532 1.000 42.99676 168 PHE B CA 1
ATOM 4426 C C . PHE B 1 169 ? 47.84805 -14.20182 17.28859 1.000 34.14998 168 PHE B C 1
ATOM 4427 O O . PHE B 1 169 ? 48.43312 -13.30357 16.66569 1.000 37.10997 168 PHE B O 1
ATOM 4435 N N . GLY B 1 170 ? 48.37415 -15.38017 17.55034 1.000 29.90209 169 GLY B N 1
ATOM 4436 C CA . GLY B 1 170 ? 49.51926 -15.88993 16.84379 1.000 30.47045 169 GLY B CA 1
ATOM 4437 C C . GLY B 1 170 ? 49.21721 -16.15490 15.38817 1.000 27.17540 169 GLY B C 1
ATOM 4438 O O . GLY B 1 170 ? 48.07281 -16.12969 14.92837 1.000 25.21854 169 GLY B O 1
ATOM 4439 N N . LEU B 1 171 ? 50.29224 -16.38701 14.65240 1.000 23.09567 170 LEU B N 1
ATOM 4440 C CA . LEU B 1 171 ? 50.25331 -16.64675 13.22472 1.000 23.96784 170 LEU B CA 1
ATOM 4441 C C . LEU B 1 171 ? 50.09260 -18.13877 12.97586 1.000 25.82620 170 LEU B C 1
ATOM 4442 O O . LEU B 1 171 ? 50.57996 -18.96498 13.75152 1.000 26.22756 170 LEU B O 1
ATOM 4447 N N . VAL B 1 172 ? 49.43840 -18.48811 11.86747 1.000 24.00278 171 VAL B N 1
ATOM 4448 C CA . VAL B 1 172 ? 49.35497 -19.88459 11.45306 1.000 22.19251 171 VAL B CA 1
ATOM 4449 C C . VAL B 1 172 ? 49.69411 -19.96847 9.97199 1.000 22.11987 171 VAL B C 1
ATOM 4450 O O . VAL B 1 172 ? 49.50048 -19.01882 9.20610 1.000 20.78357 171 VAL B O 1
ATOM 4454 N N . ASN B 1 173 ? 50.25272 -21.10761 9.58016 1.000 23.57508 172 ASN B N 1
ATOM 4455 C CA . ASN B 1 173 ? 50.60035 -21.31108 8.18507 1.000 22.44129 172 ASN B CA 1
ATOM 4456 C C . ASN B 1 173 ? 49.32884 -21.40826 7.34348 1.000 21.89977 172 ASN B C 1
ATOM 4457 O O . ASN B 1 173 ? 48.36802 -22.08082 7.72636 1.000 26.39156 172 ASN B O 1
ATOM 4462 N N . ALA B 1 174 ? 49.32469 -20.74094 6.17923 1.000 22.43523 173 ALA B N 1
ATOM 4463 C CA . ALA B 1 174 ? 48.11131 -20.62064 5.38063 1.000 23.68189 173 ALA B CA 1
ATOM 4464 C C . ALA B 1 174 ? 48.18923 -21.43280 4.08118 1.000 23.15505 173 ALA B C 1
ATOM 4465 O O . ALA B 1 174 ? 47.60662 -21.05333 3.05728 1.000 22.11412 173 ALA B O 1
ATOM 4467 N N . ILE B 1 175 ? 48.89529 -22.57090 4.11196 1.000 22.15745 174 ILE B N 1
ATOM 4468 C CA . ILE B 1 175 ? 49.10247 -23.34694 2.88676 1.000 23.63043 174 ILE B CA 1
ATOM 4469 C C . ILE B 1 175 ? 47.78271 -23.84565 2.31713 1.000 23.24268 174 ILE B C 1
ATOM 4470 O O . ILE B 1 175 ? 47.63475 -23.95948 1.09641 1.000 24.78359 174 ILE B O 1
ATOM 4475 N N . LYS B 1 176 ? 46.79741 -24.12421 3.16693 1.000 22.71924 175 LYS B N 1
ATOM 4476 C CA . LYS B 1 176 ? 45.50643 -24.58243 2.65609 1.000 23.27274 175 LYS B CA 1
ATOM 4477 C C . LYS B 1 176 ? 44.77097 -23.47945 1.90791 1.000 25.31525 175 LYS B C 1
ATOM 4478 O O . LYS B 1 176 ? 43.81811 -23.77743 1.17825 1.000 26.38358 175 LYS B O 1
ATOM 4484 N N . ILE B 1 177 ? 45.17521 -22.21872 2.08550 1.000 20.58990 176 ILE B N 1
ATOM 4485 C CA . ILE B 1 177 ? 44.60109 -21.14496 1.28338 1.000 23.68883 176 ILE B CA 1
ATOM 4486 C C . ILE B 1 177 ? 45.44627 -20.86687 0.06139 1.000 25.26199 176 ILE B C 1
ATOM 4487 O O . ILE B 1 177 ? 44.93746 -20.81124 -1.06341 1.000 25.60081 176 ILE B O 1
ATOM 4492 N N . PHE B 1 178 ? 46.74641 -20.68285 0.25627 1.000 24.16528 177 PHE B N 1
ATOM 4493 C CA . PHE B 1 178 ? 47.56494 -20.12573 -0.80463 1.000 24.76545 177 PHE B CA 1
ATOM 4494 C C . PHE B 1 178 ? 48.43088 -21.15342 -1.50890 1.000 28.72291 177 PHE B C 1
ATOM 4495 O O . PHE B 1 178 ? 49.02587 -20.82585 -2.54416 1.000 28.11805 177 PHE B O 1
ATOM 4503 N N . GLY B 1 179 ? 48.47327 -22.38238 -1.00022 1.000 25.72088 178 GLY B N 1
ATOM 4504 C CA . GLY B 1 179 ? 49.03484 -23.49478 -1.73160 1.000 29.43098 178 GLY B CA 1
ATOM 4505 C C . GLY B 1 179 ? 50.50734 -23.68141 -1.44982 1.000 35.58694 178 GLY B C 1
ATOM 4506 O O . GLY B 1 179 ? 51.18881 -22.82229 -0.87590 1.000 32.42257 178 GLY B O 1
ATOM 4507 N N . GLU B 1 180 ? 51.00627 -24.85343 -1.86105 1.000 35.29892 179 GLU B N 1
ATOM 4508 C CA . GLU B 1 180 ? 52.41127 -25.16244 -1.62372 1.000 41.97645 179 GLU B CA 1
ATOM 4509 C C . GLU B 1 180 ? 53.32643 -24.10385 -2.23315 1.000 37.80697 179 GLU B C 1
ATOM 4510 O O . GLU B 1 180 ? 54.35897 -23.77410 -1.64349 1.000 42.40853 179 GLU B O 1
ATOM 4516 N N . ARG B 1 181 ? 52.94724 -23.53958 -3.38805 1.000 37.66199 180 ARG B N 1
ATOM 4517 C CA . ARG B 1 181 ? 53.73267 -22.49885 -4.05130 1.000 37.59077 180 ARG B CA 1
ATOM 4518 C C . ARG B 1 181 ? 53.94444 -21.24981 -3.18130 1.000 40.37257 180 ARG B C 1
ATOM 4519 O O . ARG B 1 181 ? 54.86379 -20.46757 -3.45413 1.000 42.01518 180 ARG B O 1
ATOM 4527 N N . ASN B 1 182 ? 53.11766 -21.03677 -2.15193 1.000 33.57096 181 ASN B N 1
ATOM 4528 C CA . ASN B 1 182 ? 53.22857 -19.91180 -1.21636 1.000 36.01062 181 ASN B CA 1
ATOM 4529 C C . ASN B 1 182 ? 53.31264 -20.42589 0.21866 1.000 40.73314 181 ASN B C 1
ATOM 4530 O O . ASN B 1 182 ? 52.66599 -19.89961 1.13722 1.000 37.36789 181 ASN B O 1
ATOM 4535 N N . ASP B 1 183 ? 54.11021 -21.47011 0.44273 1.000 37.64104 182 ASP B N 1
ATOM 4536 C CA . ASP B 1 183 ? 54.01513 -22.19024 1.70315 1.000 38.00490 182 ASP B CA 1
ATOM 4537 C C . ASP B 1 183 ? 54.57869 -21.42218 2.89774 1.000 36.91126 182 ASP B C 1
ATOM 4538 O O . ASP B 1 183 ? 54.44176 -21.90903 4.02695 1.000 39.31918 182 ASP B O 1
ATOM 4543 N N . GLN B 1 184 ? 55.20875 -20.26187 2.69705 1.000 36.50938 183 GLN B N 1
ATOM 4544 C CA . GLN B 1 184 ? 55.73182 -19.48554 3.82237 1.000 35.68606 183 GLN B CA 1
ATOM 4545 C C . GLN B 1 184 ? 54.74407 -18.44015 4.33476 1.000 33.46847 183 GLN B C 1
ATOM 4546 O O . GLN B 1 184 ? 55.03839 -17.76104 5.32510 1.000 29.36858 183 GLN B O 1
ATOM 4552 N N . VAL B 1 185 ? 53.59593 -18.28312 3.67905 1.000 29.65720 184 VAL B N 1
ATOM 4553 C CA . VAL B 1 185 ? 52.63755 -17.25297 4.08216 1.000 27.68920 184 VAL B CA 1
ATOM 4554 C C . VAL B 1 185 ? 51.98945 -17.65723 5.39354 1.000 24.96779 184 VAL B C 1
ATOM 4555 O O . VAL B 1 185 ? 51.53077 -18.79181 5.54514 1.000 23.96339 184 VAL B O 1
ATOM 4559 N N . GLN B 1 186 ? 51.92901 -16.72305 6.34096 1.000 26.08645 185 GLN B N 1
ATOM 4560 C CA . GLN B 1 186 ? 51.21130 -16.92552 7.58968 1.000 25.42894 185 GLN B CA 1
ATOM 4561 C C . GLN B 1 186 ? 50.15470 -15.84107 7.79515 1.000 21.37141 185 GLN B C 1
ATOM 4562 O O . GLN B 1 186 ? 50.32214 -14.70469 7.36467 1.000 21.86495 185 GLN B O 1
ATOM 4568 N N . ILE B 1 187 ? 49.08296 -16.22139 8.48030 1.000 23.31339 186 ILE B N 1
ATOM 4569 C CA . ILE B 1 187 ? 47.90051 -15.40665 8.68114 1.000 21.76282 186 ILE B CA 1
ATOM 4570 C C . ILE B 1 187 ? 47.53241 -15.48406 10.15356 1.000 19.78163 186 ILE B C 1
ATOM 4571 O O . ILE B 1 187 ? 47.74177 -16.50496 10.81700 1.000 21.48030 186 ILE B O 1
ATOM 4576 N N . HIS B 1 188 ? 46.99546 -14.37946 10.67672 1.000 18.83747 187 HIS B N 1
ATOM 4577 C CA . HIS B 1 188 ? 46.37166 -14.35106 11.99757 1.000 21.13603 187 HIS B CA 1
ATOM 4578 C C . HIS B 1 188 ? 45.48225 -15.57398 12.24503 1.000 21.26058 187 HIS B C 1
ATOM 4579 O O . HIS B 1 188 ? 44.59463 -15.87268 11.44813 1.000 20.80462 187 HIS B O 1
ATOM 4586 N N . GLN B 1 189 ? 45.67874 -16.25283 13.38660 1.000 19.24008 188 GLN B N 1
ATOM 4587 C CA . GLN B 1 189 ? 44.95316 -17.50165 13.62224 1.000 19.17594 188 GLN B CA 1
ATOM 4588 C C . GLN B 1 189 ? 43.44307 -17.28152 13.70088 1.000 21.59340 188 GLN B C 1
ATOM 4589 O O . GLN B 1 189 ? 42.66219 -18.16073 13.30922 1.000 21.24310 188 GLN B O 1
ATOM 4595 N N . GLY B 1 190 ? 43.01850 -16.12594 14.21590 1.000 20.15623 189 GLY B N 1
ATOM 4596 C CA . GLY B 1 190 ? 41.59736 -15.84836 14.31885 1.000 19.96608 189 GLY B CA 1
ATOM 4597 C C . GLY B 1 190 ? 40.92834 -15.60906 12.97028 1.000 17.30282 189 GLY B C 1
ATOM 4598 O O . GLY B 1 190 ? 39.84504 -16.14231 12.70694 1.000 18.48861 189 GLY B O 1
ATOM 4599 N N . TRP B 1 191 ? 41.52028 -14.74723 12.13821 1.000 17.59464 190 TRP B N 1
ATOM 4600 C CA . TRP B 1 191 ? 40.95843 -14.53961 10.79906 1.000 18.13353 190 TRP B CA 1
ATOM 4601 C C . TRP B 1 191 ? 40.95039 -15.85284 10.03945 1.000 19.03557 190 TRP B C 1
ATOM 4602 O O . TRP B 1 191 ? 39.95989 -16.20892 9.39227 1.000 17.93596 190 TRP B O 1
ATOM 4613 N N . TYR B 1 192 ? 42.05144 -16.60456 10.11775 1.000 17.07901 191 TYR B N 1
ATOM 4614 C CA . TYR B 1 192 ? 42.09220 -17.90640 9.44924 1.000 16.88537 191 TYR B CA 1
ATOM 4615 C C . TYR B 1 192 ? 40.95791 -18.80414 9.93007 1.000 18.50338 191 TYR B C 1
ATOM 4616 O O . TYR B 1 192 ? 40.27196 -19.43491 9.11967 1.000 17.97367 191 TYR B O 1
ATOM 4625 N N . SER B 1 193 ? 40.73262 -18.87005 11.25397 1.000 17.08610 192 SER B N 1
ATOM 4626 C CA . SER B 1 193 ? 39.76399 -19.82246 11.76844 1.000 17.84345 192 SER B CA 1
ATOM 4627 C C . SER B 1 193 ? 38.34936 -19.45103 11.34222 1.000 18.95659 192 SER B C 1
ATOM 4628 O O . SER B 1 193 ? 37.57643 -20.32122 10.91822 1.000 17.21382 192 SER B O 1
ATOM 4631 N N . ILE B 1 194 ? 38.02848 -18.15836 11.34324 1.000 16.58363 193 ILE B N 1
ATOM 4632 C CA . ILE B 1 194 ? 36.67809 -17.73725 10.94122 1.000 15.77776 193 ILE B CA 1
ATOM 4633 C C . ILE B 1 194 ? 36.47034 -17.93543 9.43598 1.000 16.41593 193 ILE B C 1
ATOM 4634 O O . ILE B 1 194 ? 35.40031 -18.36934 8.97882 1.000 17.65310 193 ILE B O 1
ATOM 4639 N N . TYR B 1 195 ? 37.50234 -17.67282 8.65284 1.000 16.81110 194 TYR B N 1
ATOM 4640 C CA . TYR B 1 195 ? 37.40129 -17.86868 7.21090 1.000 15.65039 194 TYR B CA 1
ATOM 4641 C C . TYR B 1 195 ? 37.26562 -19.34600 6.82899 1.000 20.15632 194 TYR B C 1
ATOM 4642 O O . TYR B 1 195 ? 36.52121 -19.69113 5.89477 1.000 14.88700 194 TYR B O 1
ATOM 4651 N N . MET B 1 196 ? 37.97842 -20.23273 7.52772 1.000 15.32484 195 MET B N 1
ATOM 4652 C CA . MET B 1 196 ? 38.21614 -21.59910 7.04146 1.000 15.66423 195 MET B CA 1
ATOM 4653 C C . MET B 1 196 ? 37.46652 -22.69412 7.78895 1.000 19.19302 195 MET B C 1
ATOM 4654 O O . MET B 1 196 ? 37.36452 -23.81338 7.26793 1.000 16.94649 195 MET B O 1
ATOM 4659 N N . SER B 1 197 ? 36.95174 -22.43745 8.99242 1.000 17.24120 196 SER B N 1
ATOM 4660 C CA . SER B 1 197 ? 36.37433 -23.53190 9.76870 1.000 19.56251 196 SER B CA 1
ATOM 4661 C C . SER B 1 197 ? 35.00864 -23.97554 9.24483 1.000 22.03516 196 SER B C 1
ATOM 4662 O O . SER B 1 197 ? 34.22375 -23.19018 8.69530 1.000 17.71394 196 SER B O 1
ATOM 4665 N N . GLN B 1 198 ? 34.72279 -25.25856 9.46204 1.000 20.21966 197 GLN B N 1
ATOM 4666 C CA . GLN B 1 198 ? 33.46282 -25.87360 9.07299 1.000 22.23704 197 GLN B CA 1
ATOM 4667 C C . GLN B 1 198 ? 32.82913 -26.58478 10.24952 1.000 24.31547 197 GLN B C 1
ATOM 4668 O O . GLN B 1 198 ? 33.51944 -27.03229 11.16770 1.000 23.62522 197 GLN B O 1
ATOM 4674 N N . ASP B 1 199 ? 31.51241 -26.73586 10.18745 1.000 21.64590 198 ASP B N 1
ATOM 4675 C CA . ASP B 1 199 ? 30.79789 -27.56602 11.15265 1.000 24.91753 198 ASP B CA 1
ATOM 4676 C C . ASP B 1 199 ? 29.99497 -28.54696 10.32625 1.000 23.43689 198 ASP B C 1
ATOM 4677 O O . ASP B 1 199 ? 28.96944 -28.19305 9.74268 1.000 23.39564 198 ASP B O 1
ATOM 4682 N N . GLU B 1 200 ? 30.49649 -29.78461 10.26452 1.000 24.97785 199 GLU B N 1
ATOM 4683 C CA . GLU B 1 200 ? 29.88655 -30.83508 9.46297 1.000 28.62588 199 GLU B CA 1
ATOM 4684 C C . GLU B 1 200 ? 28.41915 -31.07448 9.82310 1.000 26.64790 199 GLU B C 1
ATOM 4685 O O . GLU B 1 200 ? 27.64166 -31.54842 8.99332 1.000 25.23610 199 GLU B O 1
ATOM 4691 N N . ARG B 1 201 ? 28.01966 -30.75918 11.04463 1.000 25.26356 200 ARG B N 1
ATOM 4692 C CA . ARG B 1 201 ? 26.64835 -30.97334 11.47035 1.000 25.76794 200 ARG B CA 1
ATOM 4693 C C . ARG B 1 201 ? 25.74387 -29.79171 11.16572 1.000 26.14522 200 ARG B C 1
ATOM 4694 O O . ARG B 1 201 ? 24.55030 -29.85503 11.46668 1.000 24.63349 200 ARG B O 1
ATOM 4702 N N . SER B 1 202 ? 26.26721 -28.72620 10.56383 1.000 24.87567 201 SER B N 1
ATOM 4703 C CA . SER B 1 202 ? 25.48642 -27.48841 10.43564 1.000 22.43131 201 SER B CA 1
ATOM 4704 C C . SER B 1 202 ? 25.03089 -27.28909 9.01196 1.000 21.93712 201 SER B C 1
ATOM 4705 O O . SER B 1 202 ? 25.85194 -27.36115 8.09155 1.000 20.69301 201 SER B O 1
ATOM 4708 N N . PRO B 1 203 ? 23.74913 -26.99223 8.78527 1.000 22.48063 202 PRO B N 1
ATOM 4709 C CA . PRO B 1 203 ? 23.31367 -26.60782 7.43433 1.000 22.14375 202 PRO B CA 1
ATOM 4710 C C . PRO B 1 203 ? 23.88416 -25.27084 6.97712 1.000 22.89184 202 PRO B C 1
ATOM 4711 O O . PRO B 1 203 ? 23.84107 -24.95825 5.77825 1.000 21.31250 202 PRO B O 1
ATOM 4715 N N . PHE B 1 204 ? 24.45780 -24.49791 7.88820 1.000 19.98652 203 PHE B N 1
ATOM 4716 C CA . PHE B 1 204 ? 24.98376 -23.17087 7.58603 1.000 20.93746 203 PHE B CA 1
ATOM 4717 C C . PHE B 1 204 ? 26.46893 -23.17193 7.28873 1.000 19.09813 203 PHE B C 1
ATOM 4718 O O . PHE B 1 204 ? 26.91018 -22.46411 6.37005 1.000 19.04881 203 PHE B O 1
ATOM 4726 N N . THR B 1 205 ? 27.26236 -23.95969 8.03466 1.000 18.97725 204 THR B N 1
ATOM 4727 C CA . THR B 1 205 ? 28.71965 -23.91927 7.89730 1.000 18.95465 204 THR B CA 1
ATOM 4728 C C . THR B 1 205 ? 29.33239 -25.28833 7.60448 1.000 18.27638 204 THR B C 1
ATOM 4729 O O . THR B 1 205 ? 30.53458 -25.46980 7.81058 1.000 20.49426 204 THR B O 1
ATOM 4733 N N . LYS B 1 206 ? 28.55597 -26.24511 7.08467 1.000 19.87883 205 LYS B N 1
ATOM 4734 C CA . LYS B 1 206 ? 29.19058 -27.47955 6.63193 1.000 22.18447 205 LYS B CA 1
ATOM 4735 C C . LYS B 1 206 ? 30.21872 -27.19957 5.54123 1.000 22.84310 205 LYS B C 1
ATOM 4736 O O . LYS B 1 206 ? 31.22419 -27.91642 5.44212 1.000 20.05724 205 LYS B O 1
ATOM 4742 N N . THR B 1 207 ? 30.00451 -26.14499 4.74058 1.000 19.02616 206 THR B N 1
ATOM 4743 C CA . THR B 1 207 ? 31.05025 -25.55051 3.91950 1.000 15.91765 206 THR B CA 1
ATOM 4744 C C . THR B 1 207 ? 31.50397 -24.23443 4.55922 1.000 17.80861 206 THR B C 1
ATOM 4745 O O . THR B 1 207 ? 30.68065 -23.49701 5.11066 1.000 16.90765 206 THR B O 1
ATOM 4749 N N . ASN B 1 208 ? 32.80881 -23.94019 4.52075 1.000 17.18077 207 ASN B N 1
ATOM 4750 C CA . ASN B 1 208 ? 33.28182 -22.76993 5.27650 1.000 17.45592 207 ASN B CA 1
ATOM 4751 C C . ASN B 1 208 ? 32.88721 -21.46028 4.57825 1.000 16.30388 207 ASN B C 1
ATOM 4752 O O . ASN B 1 208 ? 32.41549 -21.44130 3.42981 1.000 16.49800 207 ASN B O 1
ATOM 4757 N N . ALA B 1 209 ? 33.05798 -20.34244 5.31479 1.000 15.73869 208 ALA B N 1
ATOM 4758 C CA . ALA B 1 209 ? 32.68562 -19.03393 4.75996 1.000 16.32986 208 ALA B CA 1
ATOM 4759 C C . ALA B 1 209 ? 33.43231 -18.75386 3.46462 1.000 15.55282 208 ALA B C 1
ATOM 4760 O O . ALA B 1 209 ? 32.86649 -18.22452 2.50244 1.000 15.71386 208 ALA B O 1
ATOM 4762 N N . ARG B 1 210 ? 34.71943 -19.09322 3.43168 1.000 14.08929 209 ARG B N 1
ATOM 4763 C CA . ARG B 1 210 ? 35.52944 -18.90723 2.22865 1.000 15.43353 209 ARG B CA 1
ATOM 4764 C C . ARG B 1 210 ? 34.85599 -19.50039 0.99386 1.000 17.45472 209 ARG B C 1
ATOM 4765 O O . ARG B 1 210 ? 34.67254 -18.82182 -0.02982 1.000 15.75475 209 ARG B O 1
ATOM 4773 N N . ASP B 1 211 ? 34.52810 -20.79904 1.06381 1.000 14.48944 210 ASP B N 1
ATOM 4774 C CA . ASP B 1 211 ? 34.05528 -21.49183 -0.13346 1.000 18.34620 210 ASP B CA 1
ATOM 4775 C C . ASP B 1 211 ? 32.63423 -21.08747 -0.50708 1.000 18.46909 210 ASP B C 1
ATOM 4776 O O . ASP B 1 211 ? 32.25006 -21.16755 -1.70018 1.000 16.24762 210 ASP B O 1
ATOM 4781 N N . GLN B 1 212 ? 31.83361 -20.66206 0.48356 1.000 14.38120 211 GLN B N 1
ATOM 4782 C CA . GLN B 1 212 ? 30.51320 -20.09283 0.16706 1.000 15.25298 211 GLN B CA 1
ATOM 4783 C C . GLN B 1 212 ? 30.66546 -18.86734 -0.71486 1.000 17.18095 211 GLN B C 1
ATOM 4784 O O . GLN B 1 212 ? 29.94045 -18.70042 -1.70605 1.000 18.23725 211 GLN B O 1
ATOM 4790 N N . VAL B 1 213 ? 31.62236 -18.00363 -0.36911 1.000 16.13831 212 VAL B N 1
ATOM 4791 C CA . VAL B 1 213 ? 31.86171 -16.80188 -1.14845 1.000 14.73143 212 VAL B CA 1
ATOM 4792 C C . VAL B 1 213 ? 32.42394 -17.16304 -2.52469 1.000 16.18963 212 VAL B C 1
ATOM 4793 O O . VAL B 1 213 ? 31.98798 -16.62730 -3.56181 1.000 19.07881 212 VAL B O 1
ATOM 4797 N N . LEU B 1 214 ? 33.40439 -18.07159 -2.56098 1.000 15.18865 213 LEU B N 1
ATOM 4798 C CA . LEU B 1 214 ? 34.03050 -18.39953 -3.84102 1.000 16.56219 213 LEU B CA 1
ATOM 4799 C C . LEU B 1 214 ? 33.01125 -18.96865 -4.81451 1.000 16.55172 213 LEU B C 1
ATOM 4800 O O . LEU B 1 214 ? 33.01463 -18.62585 -6.00383 1.000 17.51910 213 LEU B O 1
ATOM 4805 N N . ARG B 1 215 ? 32.12214 -19.82352 -4.31520 1.000 16.00292 214 ARG B N 1
ATOM 4806 C CA . ARG B 1 215 ? 31.13020 -20.45102 -5.17663 1.000 18.86969 214 ARG B CA 1
ATOM 4807 C C . ARG B 1 215 ? 30.18069 -19.41165 -5.76131 1.000 20.71245 214 ARG B C 1
ATOM 4808 O O . ARG B 1 215 ? 29.87269 -19.42757 -6.96579 1.000 17.20730 214 ARG B O 1
ATOM 4816 N N . GLU B 1 216 ? 29.70991 -18.49136 -4.91528 1.000 19.06179 215 GLU B N 1
ATOM 4817 C CA . GLU B 1 216 ? 28.70487 -17.54228 -5.38943 1.000 18.50522 215 GLU B CA 1
ATOM 4818 C C . GLU B 1 216 ? 29.33111 -16.50512 -6.31265 1.000 18.95964 215 GLU B C 1
ATOM 4819 O O . GLU B 1 216 ? 28.74513 -16.14326 -7.34462 1.000 22.10424 215 GLU B O 1
ATOM 4825 N N . VAL B 1 217 ? 30.52898 -16.01572 -5.97434 1.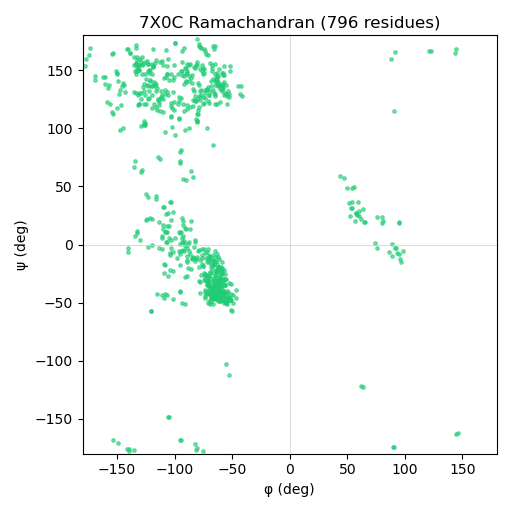000 17.61949 216 VAL B N 1
ATOM 4826 C CA . VAL B 1 217 ? 31.24501 -15.13193 -6.89347 1.000 19.30125 216 VAL B CA 1
ATOM 4827 C C . VAL B 1 217 ? 31.45406 -15.82690 -8.24302 1.000 20.68359 216 VAL B C 1
ATOM 4828 O O . VAL B 1 217 ? 31.25826 -15.22393 -9.30486 1.000 20.50916 216 VAL B O 1
ATOM 4832 N N . GLY B 1 218 ? 31.81454 -17.11180 -8.21615 1.000 18.20540 217 GLY B N 1
ATOM 4833 C CA . GLY B 1 218 ? 31.94927 -17.86879 -9.46004 1.000 19.75009 217 GLY B CA 1
ATOM 4834 C C . GLY B 1 218 ? 30.67608 -17.93648 -10.28907 1.000 20.95233 217 GLY B C 1
ATOM 4835 O O . GLY B 1 218 ? 30.72536 -17.82257 -11.52585 1.000 20.18147 217 GLY B O 1
ATOM 4836 N N . ARG B 1 219 ? 29.51899 -18.11312 -9.63181 1.000 20.46943 218 ARG B N 1
ATOM 4837 C CA . ARG B 1 219 ? 28.24924 -18.13296 -10.36197 1.000 21.80519 218 ARG B CA 1
ATOM 4838 C C . ARG B 1 219 ? 28.00766 -16.80212 -11.05666 1.000 20.49088 218 ARG B C 1
ATOM 4839 O O . ARG B 1 219 ? 27.59919 -16.76497 -12.22489 1.000 21.83449 218 ARG B O 1
ATOM 4847 N N . LEU B 1 220 ? 28.26444 -15.69479 -10.35007 1.000 18.46265 219 LEU B N 1
ATOM 4848 C CA . LEU B 1 220 ? 28.02570 -14.37022 -10.92621 1.000 21.61883 219 LEU B CA 1
ATOM 4849 C C . LEU B 1 220 ? 29.00113 -14.06585 -12.05709 1.000 21.77714 219 LEU B C 1
ATOM 4850 O O . LEU B 1 220 ? 28.61298 -13.48673 -13.07525 1.000 20.92352 219 LEU B O 1
ATOM 4855 N N . LEU B 1 221 ? 30.27834 -14.42272 -11.88909 1.000 18.00292 220 LEU B N 1
ATOM 4856 C CA . LEU B 1 221 ? 31.25477 -14.20060 -12.94474 1.000 19.68016 220 LEU B CA 1
ATOM 4857 C C . LEU B 1 221 ? 30.88335 -14.97071 -14.20645 1.000 24.85725 220 LEU B C 1
ATOM 4858 O O . LEU B 1 221 ? 30.99903 -14.45319 -15.32585 1.000 23.16759 220 LEU B O 1
ATOM 4863 N N . GLU B 1 222 ? 30.43246 -16.20588 -14.04135 1.000 22.83613 221 GLU B N 1
ATOM 4864 C CA . GLU B 1 222 ? 30.02312 -16.99536 -15.20242 1.000 24.79530 221 GLU B CA 1
ATOM 4865 C C . GLU B 1 222 ? 28.77984 -16.40253 -15.86825 1.000 27.96133 221 GLU B C 1
ATOM 4866 O O . GLU B 1 222 ? 28.72903 -16.28464 -17.09922 1.000 27.70448 221 GLU B O 1
ATOM 4872 N N . LYS B 1 223 ? 27.78865 -15.98068 -15.07446 1.000 22.54006 222 LYS B N 1
ATOM 4873 C CA . LYS B 1 223 ? 26.58772 -15.37088 -15.63738 1.000 26.42015 222 LYS B CA 1
ATOM 4874 C C . LYS B 1 223 ? 26.92953 -14.13731 -16.46704 1.000 27.52878 222 LYS B C 1
ATOM 4875 O O . LYS B 1 223 ? 26.36710 -13.92385 -17.55368 1.000 27.54734 222 LYS B O 1
ATOM 4881 N N . TYR B 1 224 ? 27.85535 -13.31814 -15.98341 1.000 23.70504 223 TYR B N 1
ATOM 4882 C CA . TYR B 1 224 ? 28.15786 -12.04663 -16.62656 1.000 24.22774 223 TYR B CA 1
ATOM 4883 C C . TYR B 1 224 ? 29.48528 -12.08982 -17.36933 1.000 26.70397 223 TYR B C 1
ATOM 4884 O O . TYR B 1 224 ? 30.12763 -11.05393 -17.57788 1.000 26.44470 223 TYR B O 1
ATOM 4893 N N . LYS B 1 225 ? 29.89095 -13.29552 -17.80986 1.000 26.10178 224 LYS B N 1
ATOM 4894 C CA . LYS B 1 225 ? 31.19433 -13.47834 -18.44025 1.000 29.31501 224 LYS B CA 1
ATOM 4895 C C . LYS B 1 225 ? 31.38680 -12.62284 -19.68935 1.000 27.99113 224 LYS B C 1
ATOM 4896 O O . LYS B 1 225 ? 32.53057 -12.38335 -20.07747 1.000 28.68657 224 LYS B O 1
ATOM 4902 N N . ASP B 1 226 ? 30.31366 -12.17685 -20.34197 1.000 28.25001 225 ASP B N 1
ATOM 4903 C CA . ASP B 1 226 ? 30.46376 -11.38323 -21.56641 1.000 30.60301 225 ASP B CA 1
ATOM 4904 C C . ASP B 1 226 ? 30.42132 -9.87427 -21.33274 1.000 30.59005 225 ASP B C 1
ATOM 4905 O O . ASP B 1 226 ? 30.53583 -9.10962 -22.30108 1.000 30.88016 225 ASP B O 1
ATOM 4910 N N . GLU B 1 227 ? 30.26981 -9.41641 -20.08761 1.000 27.36692 226 GLU B N 1
ATOM 4911 C CA . GLU B 1 227 ? 30.22941 -7.99415 -19.74875 1.000 26.19536 226 GLU B CA 1
ATOM 4912 C C . GLU B 1 227 ? 31.51193 -7.57955 -19.04034 1.000 25.17616 226 GLU B C 1
ATOM 4913 O O . GLU B 1 227 ? 32.28607 -8.41548 -18.56028 1.000 26.42656 226 GLU B O 1
ATOM 4919 N N . GLU B 1 228 ? 31.70714 -6.26578 -18.92530 1.000 24.25579 227 GLU B N 1
ATOM 4920 C CA . GLU B 1 228 ? 32.75693 -5.77069 -18.03279 1.000 22.49787 227 GLU B CA 1
ATOM 4921 C C . GLU B 1 228 ? 32.30067 -5.94786 -16.58304 1.000 22.49300 227 GLU B C 1
ATOM 4922 O O . GLU B 1 228 ? 31.17377 -5.57470 -16.23854 1.000 19.88786 227 GLU B O 1
ATOM 4928 N N . VAL B 1 229 ? 33.17297 -6.53505 -15.75144 1.000 21.84717 228 VAL B N 1
ATOM 4929 C CA . VAL B 1 229 ? 32.81298 -6.91382 -14.38311 1.000 21.16290 228 VAL B CA 1
ATOM 4930 C C . VAL B 1 229 ? 33.89739 -6.44077 -13.42398 1.000 19.26488 228 VAL B C 1
ATOM 4931 O O . VAL B 1 229 ? 35.08788 -6.40186 -13.75380 1.000 23.12498 228 VAL B O 1
ATOM 4935 N N . SER B 1 230 ? 33.48352 -6.12457 -12.20034 1.000 18.82188 229 SER B N 1
ATOM 4936 C CA . SER B 1 230 ? 34.43749 -5.88927 -11.12822 1.000 17.63948 229 SER B CA 1
ATOM 4937 C C . SER B 1 230 ? 33.96892 -6.65052 -9.90062 1.000 15.27452 229 SER B C 1
ATOM 4938 O O . SER B 1 230 ? 32.77729 -6.95618 -9.76574 1.000 14.99957 229 SER B O 1
ATOM 4941 N N . ILE B 1 231 ? 34.91573 -6.97412 -9.02736 1.000 15.91218 230 ILE B N 1
ATOM 4942 C CA . ILE B 1 231 ? 34.61933 -7.49088 -7.69875 1.000 15.61569 230 ILE B CA 1
ATOM 4943 C C . ILE B 1 231 ? 35.08904 -6.45590 -6.68956 1.000 17.46385 230 ILE B C 1
ATOM 4944 O O . ILE B 1 231 ? 36.26112 -6.04525 -6.70973 1.000 16.46047 230 ILE B O 1
ATOM 4949 N N . THR B 1 232 ? 34.17938 -6.01967 -5.81934 1.000 16.63732 231 THR B N 1
ATOM 4950 C CA . THR B 1 232 ? 34.51037 -5.06287 -4.77359 1.000 14.43428 231 THR B CA 1
ATOM 4951 C C . THR B 1 232 ? 34.16040 -5.73302 -3.45559 1.000 15.82876 231 THR B C 1
ATOM 4952 O O . THR B 1 232 ? 33.04228 -6.22533 -3.28197 1.000 16.20060 231 THR B O 1
ATOM 4956 N N . ILE B 1 233 ? 35.12159 -5.78161 -2.54717 1.000 14.60278 232 ILE B N 1
ATOM 4957 C CA . ILE B 1 233 ? 34.96034 -6.45022 -1.26462 1.000 14.99387 232 ILE B CA 1
ATOM 4958 C C . ILE B 1 233 ? 35.05636 -5.38022 -0.17588 1.000 15.63267 232 ILE B C 1
ATOM 4959 O O . ILE B 1 233 ? 35.94302 -4.51429 -0.22743 1.000 17.59435 232 ILE B O 1
ATOM 4964 N N . CYS B 1 234 ? 34.13700 -5.43376 0.79538 1.000 14.93875 233 CYS B N 1
ATOM 4965 C CA . CYS B 1 234 ? 33.89707 -4.36882 1.77327 1.000 15.64594 233 CYS B CA 1
ATOM 4966 C C . CYS B 1 234 ? 34.02410 -4.98358 3.16065 1.000 14.46746 233 CYS B C 1
ATOM 4967 O O . CYS B 1 234 ? 33.63719 -6.12994 3.35721 1.000 16.73835 233 CYS B O 1
ATOM 4970 N N . GLY B 1 235 ? 34.58609 -4.24229 4.11318 1.000 15.34751 234 GLY B N 1
ATOM 4971 C CA . GLY B 1 235 ? 34.51315 -4.71118 5.49050 1.000 15.30373 234 GLY B CA 1
ATOM 4972 C C . GLY B 1 235 ? 35.15806 -3.74493 6.46485 1.000 17.77680 234 GLY B C 1
ATOM 4973 O O . GLY B 1 235 ? 36.04011 -2.95736 6.08666 1.000 16.06049 234 GLY B O 1
ATOM 4974 N N . HIS B 1 236 ? 34.68061 -3.79443 7.71729 1.000 15.10069 235 HIS B N 1
ATOM 4975 C CA . HIS B 1 236 ? 35.17098 -2.98726 8.82929 1.000 16.35358 235 HIS B CA 1
ATOM 4976 C C . HIS B 1 236 ? 35.60919 -3.88679 9.98431 1.000 15.91649 235 HIS B C 1
ATOM 4977 O O . HIS B 1 236 ? 34.91737 -4.84657 10.31297 1.000 14.35659 235 HIS B O 1
ATOM 4984 N N . SER B 1 237 ? 36.74837 -3.56450 10.61013 1.000 16.73050 236 SER B N 1
ATOM 4985 C CA . SER B 1 237 ? 37.23978 -4.26019 11.81928 1.000 15.70410 236 SER B CA 1
ATOM 4986 C C . SER B 1 237 ? 37.51344 -5.73256 11.49935 1.000 16.54185 236 SER B C 1
ATOM 4987 O O . SER B 1 237 ? 38.35392 -6.00782 10.62629 1.000 18.69858 236 SER B O 1
ATOM 4990 N N . LEU B 1 238 ? 36.88649 -6.69756 12.17608 1.000 16.65466 237 LEU B N 1
ATOM 4991 C CA . LEU B 1 238 ? 36.96580 -8.09812 11.72639 1.000 16.58566 237 LEU B CA 1
ATOM 4992 C C . LEU B 1 238 ? 36.65400 -8.21005 10.23527 1.000 15.29725 237 LEU B C 1
ATOM 4993 O O . LEU B 1 238 ? 37.30151 -8.97888 9.50136 1.000 14.87031 237 LEU B O 1
ATOM 4998 N N . GLY B 1 239 ? 35.61952 -7.49354 9.78125 1.000 15.40165 238 GLY B N 1
ATOM 4999 C CA . GLY B 1 239 ? 35.24436 -7.56475 8.36613 1.000 17.44847 238 GLY B CA 1
ATOM 5000 C C . GLY B 1 239 ? 36.34357 -7.07609 7.44680 1.000 16.35209 238 GLY B C 1
ATOM 5001 O O . GLY B 1 239 ? 36.46503 -7.53867 6.30277 1.000 15.59245 238 GLY B O 1
ATOM 5002 N N . ALA B 1 240 ? 37.12431 -6.10999 7.91059 1.000 13.75417 239 ALA B N 1
ATOM 5003 C CA . ALA B 1 240 ? 38.22983 -5.61029 7.10350 1.000 17.40308 239 ALA B CA 1
ATOM 5004 C C . ALA B 1 240 ? 39.28877 -6.68768 6.93194 1.000 13.56402 239 ALA B C 1
ATOM 5005 O O . ALA B 1 240 ? 39.89282 -6.81178 5.86072 1.000 15.30548 239 ALA B O 1
ATOM 5007 N N . ALA B 1 241 ? 39.57855 -7.42558 8.00145 1.000 15.85534 240 ALA B N 1
ATOM 5008 C CA . ALA B 1 241 ? 40.54690 -8.52018 7.91035 1.000 16.81513 240 ALA B CA 1
ATOM 5009 C C . ALA B 1 241 ? 40.04308 -9.60647 6.95631 1.000 15.98228 240 ALA B C 1
ATOM 5010 O O . ALA B 1 241 ? 40.78385 -10.09441 6.08802 1.000 15.57565 240 ALA B O 1
ATOM 5012 N N . LEU B 1 242 ? 38.78005 -10.00313 7.11532 1.000 15.20119 241 LEU B N 1
ATOM 5013 C CA . LEU B 1 242 ? 38.22011 -11.00566 6.22151 1.000 16.36886 241 LEU B CA 1
ATOM 5014 C C . LEU B 1 242 ? 38.17190 -10.48237 4.79590 1.000 15.24335 241 LEU B C 1
ATOM 5015 O O . LEU B 1 242 ? 38.43119 -11.22766 3.83532 1.000 14.90686 241 LEU B O 1
ATOM 5020 N N . ALA B 1 243 ? 37.84648 -9.19814 4.61593 1.000 13.79436 242 ALA B N 1
ATOM 5021 C CA . ALA B 1 243 ? 37.81411 -8.69014 3.23989 1.000 15.33697 242 ALA B CA 1
ATOM 5022 C C . ALA B 1 243 ? 39.19929 -8.71693 2.61749 1.000 17.26765 242 ALA B C 1
ATOM 5023 O O . ALA B 1 243 ? 39.35005 -9.04575 1.42999 1.000 16.83611 242 ALA B O 1
ATOM 5025 N N . THR B 1 244 ? 40.22691 -8.37844 3.40422 1.000 16.31998 243 THR B N 1
ATOM 5026 C CA . THR B 1 244 ? 41.60049 -8.38383 2.87859 1.000 17.79570 243 THR B CA 1
ATOM 5027 C C . THR B 1 244 ? 42.04333 -9.80108 2.52891 1.000 17.38840 243 THR B C 1
ATOM 5028 O O . THR B 1 244 ? 42.65866 -10.03685 1.46889 1.000 17.60197 243 THR B O 1
ATOM 5032 N N . LEU B 1 245 ? 41.78639 -10.73827 3.43767 1.000 16.53956 244 LEU B N 1
ATOM 5033 C CA . LEU B 1 245 ? 42.14692 -12.13697 3.21797 1.000 16.42479 244 LEU B CA 1
ATOM 5034 C C . LEU B 1 245 ? 41.40580 -12.70378 2.01160 1.000 18.57306 244 LEU B C 1
ATOM 5035 O O . LEU B 1 245 ? 42.01047 -13.35806 1.15002 1.000 19.22190 244 LEU B O 1
ATOM 5040 N N . SER B 1 246 ? 40.08822 -12.45108 1.94961 1.000 15.55658 245 SER B N 1
ATOM 5041 C CA . SER B 1 246 ? 39.22607 -12.90124 0.85255 1.000 16.21662 245 SER B CA 1
ATOM 5042 C C . SER B 1 246 ? 39.73382 -12.38734 -0.49344 1.000 17.19690 245 SER B C 1
ATOM 5043 O O . SER B 1 246 ? 39.81069 -13.13761 -1.48507 1.000 17.31429 245 SER B O 1
ATOM 5046 N N . ALA B 1 247 ? 40.03941 -11.08997 -0.56979 1.000 15.23972 246 ALA B N 1
ATOM 5047 C CA . ALA B 1 247 ? 40.54239 -10.53214 -1.82539 1.000 16.42700 246 ALA B CA 1
ATOM 5048 C C . ALA B 1 247 ? 41.82632 -11.21919 -2.25951 1.000 20.30951 246 ALA B C 1
ATOM 5049 O O . ALA B 1 247 ? 41.98361 -11.58530 -3.43410 1.000 16.55967 246 ALA B O 1
ATOM 5051 N N . THR B 1 248 ? 42.75403 -11.41185 -1.31982 1.000 16.76292 247 THR B N 1
ATOM 5052 C CA . THR B 1 248 ? 44.04413 -11.98261 -1.68958 1.000 19.15164 247 THR B CA 1
ATOM 5053 C C . THR B 1 248 ? 43.87522 -13.42774 -2.14062 1.000 20.35205 247 THR B C 1
ATOM 5054 O O . THR B 1 248 ? 44.50397 -13.85918 -3.11794 1.000 20.11011 247 THR B O 1
ATOM 5058 N N . ASP B 1 249 ? 42.97859 -14.15721 -1.48099 1.000 17.68703 248 ASP B N 1
ATOM 5059 C CA . ASP B 1 249 ? 42.67699 -15.54485 -1.83803 1.000 19.38835 248 ASP B CA 1
ATOM 5060 C C . ASP B 1 249 ? 42.10761 -15.61783 -3.25076 1.000 21.38130 248 ASP B C 1
ATOM 5061 O O . ASP B 1 249 ? 42.55078 -16.41269 -4.09255 1.000 22.43153 248 ASP B O 1
ATOM 5066 N N . ILE B 1 250 ? 41.13422 -14.76301 -3.51848 1.000 17.96708 249 ILE B N 1
ATOM 5067 C CA . ILE B 1 250 ? 40.43887 -14.77001 -4.79623 1.000 19.91985 249 ILE B CA 1
ATOM 5068 C C . ILE B 1 250 ? 41.41998 -14.52004 -5.93159 1.000 20.90032 249 ILE B C 1
ATOM 5069 O O . ILE B 1 250 ? 41.43166 -15.24467 -6.93967 1.000 20.94406 249 ILE B O 1
ATOM 5074 N N . VAL B 1 251 ? 42.27629 -13.50221 -5.78061 1.000 18.90099 250 VAL B N 1
ATOM 5075 C CA . VAL B 1 251 ? 43.18356 -13.15952 -6.87864 1.000 23.37638 250 VAL B CA 1
ATOM 5076 C C . VAL B 1 251 ? 44.29394 -14.19708 -6.99530 1.000 25.96112 250 VAL B C 1
ATOM 5077 O O . VAL B 1 251 ? 44.60666 -14.67249 -8.09670 1.000 23.46353 250 VAL B O 1
ATOM 5081 N N . ALA B 1 252 ? 44.89834 -14.56694 -5.86408 1.000 20.12461 251 ALA B N 1
ATOM 5082 C CA . ALA B 1 252 ? 45.99951 -15.52318 -5.89866 1.000 23.43965 251 ALA B CA 1
ATOM 5083 C C . ALA B 1 252 ? 45.57627 -16.85875 -6.48540 1.000 25.75736 251 ALA B C 1
ATOM 5084 O O . ALA B 1 252 ? 46.38752 -17.53865 -7.12885 1.000 30.02074 251 ALA B O 1
ATOM 5086 N N . ASN B 1 253 ? 44.33438 -17.27238 -6.27862 1.000 24.45562 252 ASN B N 1
ATOM 5087 C CA . ASN B 1 253 ? 43.90127 -18.57950 -6.75340 1.000 24.28653 252 ASN B CA 1
ATOM 5088 C C . ASN B 1 253 ? 43.04273 -18.51725 -8.00990 1.000 27.03200 252 ASN B C 1
ATOM 5089 O O . ASN B 1 253 ? 42.50965 -19.54802 -8.43128 1.000 29.58169 252 ASN B O 1
ATOM 5094 N N . GLY B 1 254 ? 42.84593 -17.33393 -8.58482 1.000 26.33075 253 GLY B N 1
ATOM 5095 C CA . GLY B 1 254 ? 42.20811 -17.22657 -9.88030 1.000 24.46827 253 GLY B CA 1
ATOM 5096 C C . GLY B 1 254 ? 40.70730 -17.32424 -9.84481 1.000 27.58482 253 GLY B C 1
ATOM 5097 O O . GLY B 1 254 ? 40.08752 -17.68672 -10.85419 1.000 25.62575 253 GLY B O 1
ATOM 5098 N N . TYR B 1 255 ? 40.09523 -17.01536 -8.71536 1.000 19.72588 254 TYR B N 1
ATOM 5099 C CA . TYR B 1 255 ? 38.65458 -17.04340 -8.62419 1.000 20.08466 254 TYR B CA 1
ATOM 5100 C C . TYR B 1 255 ? 38.01012 -15.78166 -9.16121 1.000 21.42769 254 TYR B C 1
ATOM 5101 O O . TYR B 1 255 ? 36.77709 -15.66569 -9.08358 1.000 24.57392 254 TYR B O 1
ATOM 5110 N N . ASN B 1 256 ? 38.81128 -14.84054 -9.67331 1.000 21.44234 255 ASN B N 1
ATOM 5111 C CA . ASN B 1 256 ? 38.32011 -13.65652 -10.36963 1.000 20.58011 255 ASN B CA 1
ATOM 5112 C C . ASN B 1 256 ? 38.24934 -13.87205 -11.87134 1.000 24.99045 255 ASN B C 1
ATOM 5113 O O . ASN B 1 256 ? 38.28275 -12.90519 -12.63072 1.000 27.81421 255 ASN B O 1
ATOM 5118 N N . ARG B 1 257 ? 38.16286 -15.12428 -12.30403 1.000 24.62280 256 ARG B N 1
ATOM 5119 C CA . ARG B 1 257 ? 37.94389 -15.51473 -13.68382 1.000 28.78610 256 ARG B CA 1
ATOM 5120 C C . ARG B 1 257 ? 36.70168 -16.39212 -13.77285 1.000 27.01467 256 ARG B C 1
ATOM 5121 O O . ARG B 1 257 ? 36.51229 -17.27878 -12.92590 1.000 27.23382 256 ARG B O 1
ATOM 5129 N N . PRO B 1 258 ? 35.83622 -16.17088 -14.76292 1.000 26.83287 257 PRO B N 1
ATOM 5130 C CA . PRO B 1 258 ? 34.73514 -17.11630 -14.98959 1.000 29.56825 257 PRO B CA 1
ATOM 5131 C C . PRO B 1 258 ? 35.29763 -18.48865 -15.35173 1.000 29.31840 257 PRO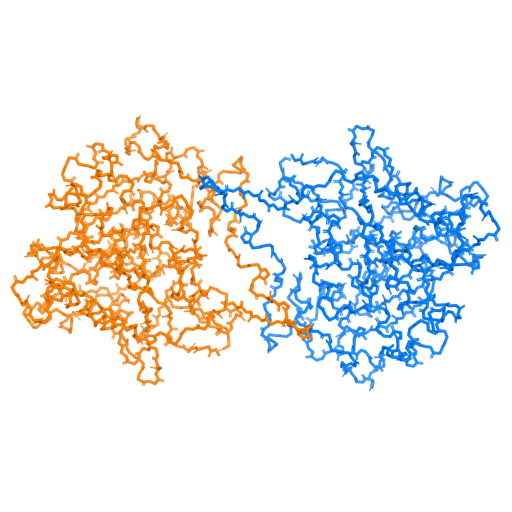 B C 1
ATOM 5132 O O . PRO B 1 258 ? 36.34395 -18.59904 -15.99281 1.000 29.27505 257 PRO B O 1
ATOM 5136 N N . LYS B 1 259 ? 34.60930 -19.54624 -14.90871 1.000 27.96161 258 LYS B N 1
ATOM 5137 C CA . LYS B 1 259 ? 35.14804 -20.88521 -15.12994 1.000 30.85636 258 LYS B CA 1
ATOM 5138 C C . LYS B 1 259 ? 35.36107 -21.15153 -16.61588 1.000 33.69624 258 LYS B C 1
ATOM 5139 O O . LYS B 1 259 ? 36.36158 -21.75913 -17.00172 1.000 36.46405 258 LYS B O 1
ATOM 5145 N N . SER B 1 260 ? 34.43451 -20.70406 -17.46189 1.000 32.97080 259 SER B N 1
ATOM 5146 C CA . SER B 1 260 ? 34.54088 -20.98881 -18.88835 1.000 35.04594 259 SER B CA 1
ATOM 5147 C C . SER B 1 260 ? 35.36526 -19.95182 -19.64735 1.000 39.19995 259 SER B C 1
ATOM 5148 O O . SER B 1 260 ? 35.51672 -20.08529 -20.86731 1.000 40.04048 259 SER B O 1
ATOM 5151 N N . ARG B 1 261 ? 35.93212 -18.94656 -18.96545 1.000 31.85685 260 ARG B N 1
ATOM 5152 C CA . ARG B 1 261 ? 36.77569 -17.92760 -19.60314 1.000 36.86976 260 ARG B CA 1
ATOM 5153 C C . ARG B 1 261 ? 38.02055 -17.68220 -18.76202 1.000 36.41425 260 ARG B C 1
ATOM 5154 O O . ARG B 1 261 ? 38.21055 -16.59053 -18.20848 1.000 36.11483 260 ARG B O 1
ATOM 5162 N N . PRO B 1 262 ? 38.91106 -18.67695 -18.66255 1.000 35.84008 261 PRO B N 1
ATOM 5163 C CA . PRO B 1 262 ? 40.10049 -18.52879 -17.80359 1.000 37.22672 261 PRO B CA 1
ATOM 5164 C C . PRO B 1 262 ? 41.03561 -17.41321 -18.22047 1.000 35.59456 261 PRO B C 1
ATOM 5165 O O . PRO B 1 262 ? 41.93871 -17.06746 -17.45657 1.000 37.39217 261 PRO B O 1
ATOM 5169 N N . ASP B 1 263 ? 40.84411 -16.82794 -19.39018 1.000 40.02547 262 ASP B N 1
ATOM 5170 C CA . ASP B 1 263 ? 41.67663 -15.73482 -19.86153 1.000 42.92021 262 ASP B CA 1
ATOM 5171 C C . ASP B 1 263 ? 41.16034 -14.36531 -19.43928 1.000 40.67277 262 ASP B C 1
ATOM 5172 O O . ASP B 1 263 ? 41.86222 -13.37063 -19.64442 1.000 46.05154 262 ASP B O 1
ATOM 5177 N N . LYS B 1 264 ? 39.95111 -14.28393 -18.88165 1.000 39.38666 263 LYS B N 1
ATOM 5178 C CA . LYS B 1 264 ? 39.31541 -13.01230 -18.53220 1.000 37.35788 263 LYS B CA 1
ATOM 5179 C C . LYS B 1 264 ? 39.43742 -12.80273 -17.01930 1.000 35.89932 263 LYS B C 1
ATOM 5180 O O . LYS B 1 264 ? 38.68367 -13.38630 -16.23427 1.000 38.55706 263 LYS B O 1
ATOM 5186 N N . SER B 1 265 ? 40.39075 -11.97897 -16.61028 1.000 30.42356 264 SER B N 1
ATOM 5187 C CA . SER B 1 265 ? 40.54520 -11.62846 -15.20581 1.000 30.09980 264 SER B CA 1
ATOM 5188 C C . SER B 1 265 ? 39.74695 -10.36782 -14.91188 1.000 33.30533 264 SER B C 1
ATOM 5189 O O . SER B 1 265 ? 39.74267 -9.43247 -15.71078 1.000 35.66538 264 SER B O 1
ATOM 5192 N N . CYS B 1 266 ? 39.06383 -10.33788 -13.77091 1.000 26.44361 265 CYS B N 1
ATOM 5193 C CA . CYS B 1 266 ? 38.47019 -9.05603 -13.46039 1.000 26.56650 265 CYS B CA 1
ATOM 5194 C C . CYS B 1 266 ? 39.18180 -8.42466 -12.27026 1.000 24.53233 265 CYS B C 1
ATOM 5195 O O . CYS B 1 266 ? 39.80770 -9.11696 -11.46116 1.000 25.06784 265 CYS B O 1
ATOM 5198 N N . PRO B 1 267 ? 39.14926 -7.10497 -12.16932 1.000 21.62498 266 PRO B N 1
ATOM 5199 C CA . PRO B 1 267 ? 39.80639 -6.43606 -11.04114 1.000 19.29251 266 PRO B CA 1
ATOM 5200 C C . PRO B 1 267 ? 39.07945 -6.74461 -9.74819 1.000 19.55370 266 PRO B C 1
ATOM 5201 O O . PRO B 1 267 ? 37.85861 -6.84622 -9.73072 1.000 19.54130 266 PRO B O 1
ATOM 5205 N N . VAL B 1 268 ? 39.84918 -6.94540 -8.68140 1.000 17.48382 267 VAL B N 1
ATOM 5206 C CA . VAL B 1 268 ? 39.32524 -7.14375 -7.32203 1.000 15.51910 267 VAL B CA 1
ATOM 5207 C C . VAL B 1 268 ? 39.85356 -5.99393 -6.46224 1.000 17.30184 267 VAL B C 1
ATOM 5208 O O . VAL B 1 268 ? 41.06354 -5.83429 -6.32089 1.000 19.27666 267 VAL B O 1
ATOM 5212 N N . THR B 1 269 ? 38.95585 -5.21594 -5.87349 1.000 17.40487 268 THR B N 1
ATOM 5213 C CA . THR B 1 269 ? 39.32945 -4.06715 -5.05450 1.000 17.39407 268 THR B CA 1
ATOM 5214 C C . THR B 1 269 ? 38.64436 -4.23383 -3.71563 1.000 17.98174 268 THR B C 1
ATOM 5215 O O . THR B 1 269 ? 37.44612 -4.48159 -3.68143 1.000 15.72943 268 THR B O 1
ATOM 5219 N N . ALA B 1 270 ? 39.37517 -4.06297 -2.62246 1.000 15.76010 269 ALA B N 1
ATOM 5220 C CA . ALA B 1 270 ? 38.74631 -4.08296 -1.30552 1.000 14.18583 269 ALA B CA 1
ATOM 5221 C C . ALA B 1 270 ? 38.78950 -2.67773 -0.72640 1.000 16.76161 269 ALA B C 1
ATOM 5222 O O . ALA B 1 270 ? 39.85245 -2.05475 -0.71321 1.000 17.42457 269 ALA B O 1
ATOM 5224 N N . PHE B 1 271 ? 37.63127 -2.17265 -0.26252 1.000 17.48201 270 PHE B N 1
ATOM 5225 C CA . PHE B 1 271 ? 37.56358 -0.94532 0.52646 1.000 14.99279 270 PHE B CA 1
ATOM 5226 C C . PHE B 1 271 ? 37.36713 -1.38952 1.95824 1.000 14.85637 270 PHE B C 1
ATOM 5227 O O . PHE B 1 271 ? 36.32301 -1.96158 2.29159 1.000 15.40911 270 PHE B O 1
ATOM 5235 N N . VAL B 1 272 ? 38.39366 -1.19355 2.78418 1.000 14.28352 271 VAL B N 1
ATOM 5236 C CA . VAL B 1 272 ? 38.32200 -1.68340 4.15242 1.000 15.52786 271 VAL B CA 1
ATOM 5237 C C . VAL B 1 272 ? 38.52735 -0.52393 5.11365 1.000 15.13552 271 VAL B C 1
ATOM 5238 O O . VAL B 1 272 ? 39.09217 0.51983 4.77673 1.000 17.14992 271 VAL B O 1
ATOM 5242 N N . PHE B 1 273 ? 38.00274 -0.70314 6.31429 1.000 16.34613 272 PHE B N 1
ATOM 5243 C CA . PHE B 1 273 ? 37.89481 0.38007 7.29087 1.000 16.85265 272 PHE B CA 1
ATOM 5244 C C . PHE B 1 273 ? 38.34633 -0.12912 8.65267 1.000 16.36837 272 PHE B C 1
ATOM 5245 O O . PHE B 1 273 ? 37.91421 -1.19961 9.08335 1.000 15.07359 272 PHE B O 1
ATOM 5253 N N . ALA B 1 274 ? 39.22635 0.62871 9.31453 1.000 17.16263 273 ALA B N 1
ATOM 5254 C CA . ALA B 1 274 ? 39.69438 0.27926 10.66233 1.000 17.66514 273 ALA B CA 1
ATOM 5255 C C . ALA B 1 274 ? 40.25786 -1.13972 10.67427 1.000 18.87756 273 ALA B C 1
ATOM 5256 O O . ALA B 1 274 ? 39.89447 -1.97634 11.50779 1.000 18.19566 273 ALA B O 1
ATOM 5258 N N . SER B 1 275 ? 41.13282 -1.42176 9.69340 1.000 18.78714 274 SER B N 1
ATOM 5259 C CA . SER B 1 275 ? 41.60073 -2.79592 9.50322 1.000 16.96400 274 SER B CA 1
ATOM 5260 C C . SER B 1 275 ? 42.69958 -3.16955 10.48768 1.000 19.35576 274 SER B C 1
ATOM 5261 O O . SER B 1 275 ? 43.73250 -2.49100 10.53523 1.000 20.18085 274 SER B O 1
ATOM 5264 N N . PRO B 1 276 ? 42.54459 -4.26010 11.23546 1.000 19.98631 275 PRO B N 1
ATOM 5265 C CA . PRO B 1 276 ? 43.70683 -4.87346 11.88415 1.000 22.24815 275 PRO B CA 1
ATOM 5266 C C . PRO B 1 276 ? 44.64312 -5.43396 10.83037 1.000 21.06328 275 PRO B C 1
ATOM 5267 O O . PRO B 1 276 ? 44.33040 -5.49812 9.64602 1.000 20.07910 275 PRO B O 1
ATOM 5271 N N . ARG B 1 277 ? 45.82554 -5.84147 11.27212 1.000 22.47056 276 ARG B N 1
ATOM 5272 C CA . ARG B 1 277 ? 46.68738 -6.49215 10.29424 1.000 21.58547 276 ARG B CA 1
ATOM 5273 C C . ARG B 1 277 ? 46.26792 -7.94309 10.12909 1.000 20.63630 276 ARG B C 1
ATOM 5274 O O . ARG B 1 277 ? 45.65170 -8.54006 11.00917 1.000 21.39303 276 ARG B O 1
ATOM 5282 N N . VAL B 1 278 ? 46.61932 -8.50843 8.97551 1.000 18.48583 277 VAL B N 1
ATOM 5283 C CA . VAL B 1 278 ? 46.09966 -9.79798 8.55336 1.000 22.13246 277 VAL B CA 1
ATOM 5284 C C . VAL B 1 278 ? 47.16251 -10.88773 8.56846 1.000 20.15164 277 VAL B C 1
ATOM 5285 O O . VAL B 1 278 ? 46.88515 -12.02248 8.96355 1.000 20.40383 277 VAL B O 1
ATOM 5289 N N . GLY B 1 279 ? 48.35859 -10.59041 8.08362 1.000 22.54542 278 GLY B N 1
ATOM 5290 C CA . GLY B 1 279 ? 49.37347 -11.62901 8.01588 1.000 19.68173 278 GLY B CA 1
ATOM 5291 C C . GLY B 1 279 ? 50.78198 -11.09146 8.06502 1.000 23.52774 278 GLY B C 1
ATOM 5292 O O . GLY B 1 279 ? 51.00108 -9.92577 8.41550 1.000 23.13842 278 GLY B O 1
ATOM 5293 N N . ASP B 1 280 ? 51.74912 -11.94817 7.76523 1.000 21.61773 279 ASP B N 1
ATOM 5294 C CA . ASP B 1 280 ? 53.13528 -11.60287 8.01172 1.000 24.97693 279 ASP B CA 1
ATOM 5295 C C . ASP B 1 280 ? 53.79593 -11.04066 6.75961 1.000 25.07490 279 ASP B C 1
ATOM 5296 O O . ASP B 1 280 ? 53.14714 -10.71006 5.76760 1.000 24.82240 279 ASP B O 1
ATOM 5301 N N . SER B 1 281 ? 55.13083 -10.92241 6.79417 1.000 26.37052 280 SER B N 1
ATOM 5302 C CA . SER B 1 281 ? 55.83294 -10.33397 5.66214 1.000 25.76248 280 SER B CA 1
ATOM 5303 C C . SER B 1 281 ? 55.71203 -11.18702 4.40366 1.000 24.70972 280 SER B C 1
ATOM 5304 O O . SER B 1 281 ? 55.76177 -10.66002 3.29138 1.000 26.55862 280 SER B O 1
ATOM 5307 N N . ASP B 1 282 ? 55.57048 -12.50365 4.54281 1.000 27.77519 281 ASP B N 1
ATOM 5308 C CA . ASP B 1 282 ? 55.37545 -13.30400 3.34121 1.000 26.04203 281 ASP B CA 1
ATOM 5309 C C . ASP B 1 282 ? 53.98277 -13.09688 2.75195 1.000 27.63991 281 ASP B C 1
ATOM 5310 O O . ASP B 1 282 ? 53.82528 -13.07105 1.52224 1.000 26.31159 281 ASP B O 1
ATOM 5315 N N . PHE B 1 283 ? 52.98060 -12.87791 3.60399 1.000 27.61537 282 PHE B N 1
ATOM 5316 C CA . PHE B 1 283 ? 51.66674 -12.47729 3.10489 1.000 22.50348 282 PHE B CA 1
ATOM 5317 C C . PHE B 1 283 ? 51.75935 -11.18683 2.29837 1.000 25.06969 282 PHE B C 1
ATOM 5318 O O . PHE B 1 283 ? 51.19339 -11.06725 1.20063 1.000 23.05592 282 PHE B O 1
ATOM 5326 N N . ARG B 1 284 ? 52.48204 -10.20262 2.82663 1.000 24.19985 283 ARG B N 1
ATOM 5327 C CA . ARG B 1 284 ? 52.65781 -8.96386 2.08918 1.000 26.37755 283 ARG B CA 1
ATOM 5328 C C . ARG B 1 284 ? 53.38380 -9.21346 0.77012 1.000 25.11556 283 ARG B C 1
ATOM 5329 O O . ARG B 1 284 ? 53.03717 -8.62643 -0.26249 1.000 24.55010 283 ARG B O 1
ATOM 5337 N N . LYS B 1 285 ? 54.37928 -10.10338 0.77398 1.000 24.11622 284 LYS B N 1
ATOM 5338 C CA . LYS B 1 285 ? 55.12038 -10.35751 -0.46308 1.000 25.82938 284 LYS B CA 1
ATOM 5339 C C . LYS B 1 285 ? 54.21689 -10.96313 -1.52345 1.000 22.56946 284 LYS B C 1
ATOM 5340 O O . LYS B 1 285 ? 54.24863 -10.55642 -2.68792 1.000 27.86275 284 LYS B O 1
ATOM 5346 N N . LEU B 1 286 ? 53.40020 -11.94322 -1.13090 1.000 23.96373 285 LEU B N 1
ATOM 5347 C CA . LEU B 1 286 ? 52.44717 -12.53490 -2.06127 1.000 25.06371 285 LEU B CA 1
ATOM 5348 C C . LEU B 1 286 ? 51.52784 -11.46298 -2.63072 1.000 25.10697 285 LEU B C 1
ATOM 5349 O O . LEU B 1 286 ? 51.37184 -11.34145 -3.84978 1.000 24.84528 285 LEU B O 1
ATOM 5354 N N . PHE B 1 287 ? 50.94300 -10.64821 -1.74447 1.000 25.91821 286 PHE B N 1
ATOM 5355 C CA . PHE B 1 287 ? 50.05078 -9.56735 -2.14585 1.000 24.15226 286 PHE B CA 1
ATOM 5356 C C . PHE B 1 287 ? 50.71015 -8.63527 -3.16516 1.000 24.69145 286 PHE B C 1
ATOM 5357 O O . PHE B 1 287 ? 50.09582 -8.27135 -4.17678 1.000 24.66773 286 PHE B O 1
ATOM 5365 N N . SER B 1 288 ? 51.98099 -8.27290 -2.93543 1.000 24.87307 287 SER B N 1
ATOM 5366 C CA . SER B 1 288 ? 52.65821 -7.27607 -3.76002 1.000 27.33501 287 SER B CA 1
ATOM 5367 C C . SER B 1 288 ? 52.90889 -7.77419 -5.16771 1.000 28.32807 287 SER B C 1
ATOM 5368 O O . SER B 1 288 ? 53.09248 -6.96089 -6.07263 1.000 32.73309 287 SER B O 1
ATOM 5371 N N . GLY B 1 289 ? 52.87080 -9.07889 -5.38384 1.000 28.89388 288 GLY B N 1
ATOM 5372 C CA . GLY B 1 289 ? 53.01956 -9.61187 -6.71553 1.000 30.08373 288 GLY B CA 1
ATOM 5373 C C . GLY B 1 289 ? 51.73808 -9.82315 -7.48324 1.000 31.95894 288 GLY B C 1
ATOM 5374 O O . GLY B 1 289 ? 51.79121 -10.28615 -8.62569 1.000 31.22599 288 GLY B O 1
ATOM 5375 N N . LEU B 1 290 ? 50.57084 -9.49861 -6.92160 1.000 25.52173 289 LEU B N 1
ATOM 5376 C CA . LEU B 1 290 ? 49.30911 -9.72841 -7.61192 1.000 26.18752 289 LEU B CA 1
ATOM 5377 C C . LEU B 1 290 ? 48.90946 -8.49435 -8.40536 1.000 28.53246 289 LEU B C 1
ATOM 5378 O O . LEU B 1 290 ? 48.60499 -7.45104 -7.81759 1.000 29.07088 289 LEU B O 1
ATOM 5383 N N . GLU B 1 291 ? 48.87526 -8.61742 -9.73838 1.000 30.22415 290 GLU B N 1
ATOM 5384 C CA . GLU B 1 291 ? 48.57329 -7.44390 -10.55076 1.000 28.99756 290 GLU B CA 1
ATOM 5385 C C . GLU B 1 291 ? 47.13781 -6.95937 -10.36354 1.000 27.73034 290 GLU B C 1
ATOM 5386 O O . GLU B 1 291 ? 46.90026 -5.75246 -10.40421 1.000 29.80135 290 GLU B O 1
ATOM 5392 N N . ASP B 1 292 ? 46.16880 -7.86278 -10.18326 1.000 22.88510 291 ASP B N 1
ATOM 5393 C CA . ASP B 1 292 ? 44.76161 -7.47208 -10.29914 1.000 25.99704 291 ASP B CA 1
ATOM 5394 C C . ASP B 1 292 ? 44.11645 -7.07547 -8.97449 1.000 23.81119 291 ASP B C 1
ATOM 5395 O O . ASP B 1 292 ? 42.89082 -6.90306 -8.93607 1.000 26.08149 291 ASP B O 1
ATOM 5400 N N . ILE B 1 293 ? 44.87645 -6.96310 -7.89778 1.000 24.14812 292 ILE B N 1
ATOM 5401 C CA . ILE B 1 293 ? 44.28195 -6.66234 -6.59675 1.000 20.91587 292 ILE B CA 1
ATOM 5402 C C . ILE B 1 293 ? 44.60475 -5.22262 -6.22314 1.000 20.79612 292 ILE B C 1
ATOM 5403 O O . ILE B 1 293 ? 45.67933 -4.70655 -6.53934 1.000 19.88573 292 ILE B O 1
ATOM 5408 N N . ARG B 1 294 ? 43.67174 -4.58035 -5.51323 1.000 18.91742 293 ARG B N 1
ATOM 5409 C CA . ARG B 1 294 ? 43.91734 -3.27083 -4.92028 1.000 18.04316 293 ARG B CA 1
ATOM 5410 C C . ARG B 1 294 ? 43.17660 -3.22887 -3.59488 1.000 16.94521 293 ARG B C 1
ATOM 5411 O O . ARG B 1 294 ? 42.07674 -3.77542 -3.48904 1.000 18.92912 293 ARG B O 1
ATOM 5419 N N . VAL B 1 295 ? 43.79604 -2.65781 -2.57349 1.000 15.84867 294 VAL B N 1
ATOM 5420 C CA . VAL B 1 295 ? 43.13978 -2.50878 -1.26948 1.000 15.05868 294 VAL B CA 1
ATOM 5421 C C . VAL B 1 295 ? 43.34114 -1.06134 -0.83277 1.000 18.66998 294 VAL B C 1
ATOM 5422 O O . VAL B 1 295 ? 44.48236 -0.57470 -0.82476 1.000 20.82203 294 VAL B O 1
ATOM 5426 N N . LEU B 1 296 ? 42.25093 -0.37355 -0.46208 1.000 16.63276 295 LEU B N 1
ATOM 5427 C CA . LEU B 1 296 ? 42.35614 0.93710 0.18195 1.000 17.87503 295 LEU B CA 1
ATOM 5428 C C . LEU B 1 296 ? 41.93036 0.74930 1.63165 1.000 18.59021 295 LEU B C 1
ATOM 5429 O O . LEU B 1 296 ? 40.76797 0.42459 1.88638 1.000 18.07776 295 LEU B O 1
ATOM 5434 N N . ARG B 1 297 ? 42.86840 0.93324 2.57106 1.000 17.13104 296 ARG B N 1
ATOM 5435 C CA . ARG B 1 297 ? 42.58715 0.86976 4.01092 1.000 16.07716 296 ARG B CA 1
ATOM 5436 C C . ARG B 1 297 ? 42.35712 2.28408 4.52444 1.000 19.96252 296 ARG B C 1
ATOM 5437 O O . ARG B 1 297 ? 43.30976 3.07314 4.61999 1.000 20.45268 296 ARG B O 1
ATOM 5445 N N . THR B 1 298 ? 41.10231 2.62047 4.84452 1.000 17.22916 297 THR B N 1
ATOM 5446 C CA . THR B 1 298 ? 40.83486 3.91342 5.46437 1.000 18.43905 297 THR B CA 1
ATOM 5447 C C . THR B 1 298 ? 41.12191 3.76736 6.95481 1.000 19.40503 297 THR B C 1
ATOM 5448 O O . THR B 1 298 ? 40.68149 2.79329 7.57835 1.000 18.63937 297 THR B O 1
ATOM 5452 N N . ARG B 1 299 ? 41.94784 4.66509 7.51328 1.000 18.86048 298 ARG B N 1
ATOM 5453 C CA . ARG B 1 299 ? 42.42631 4.50418 8.88615 1.000 19.21762 298 ARG B CA 1
ATOM 5454 C C . ARG B 1 299 ? 42.19096 5.79692 9.66523 1.000 19.25806 298 ARG B C 1
ATOM 5455 O O . ARG B 1 299 ? 42.64797 6.85947 9.24640 1.000 17.39687 298 ARG B O 1
ATOM 5463 N N . ASN B 1 300 ? 41.50045 5.71168 10.79504 1.000 18.39398 299 ASN B N 1
ATOM 5464 C CA . ASN B 1 300 ? 41.24731 6.88916 11.62950 1.000 17.24899 299 ASN B CA 1
ATOM 5465 C C . ASN B 1 300 ? 42.42115 7.00576 12.60771 1.000 19.12841 299 ASN B C 1
ATOM 5466 O O . ASN B 1 300 ? 42.68599 6.06723 13.35479 1.000 19.44127 299 ASN B O 1
ATOM 5471 N N . LEU B 1 301 ? 43.15331 8.11976 12.56194 1.000 17.93217 300 LEU B N 1
ATOM 5472 C CA . LEU B 1 301 ? 44.40030 8.20715 13.33880 1.000 20.45163 300 LEU B CA 1
ATOM 5473 C C . LEU B 1 301 ? 44.24651 7.88119 14.83203 1.000 18.61276 300 LEU B C 1
ATOM 5474 O O . LEU B 1 301 ? 45.12804 7.18842 15.36898 1.000 22.62633 300 LEU B O 1
ATOM 5479 N N . PRO B 1 302 ? 43.19722 8.31062 15.54883 1.000 18.71357 301 PRO B N 1
ATOM 5480 C CA . PRO B 1 302 ? 43.09901 7.96646 16.98331 1.000 18.82868 301 PRO B CA 1
ATOM 5481 C C . PRO B 1 302 ? 42.59055 6.55684 17.26200 1.000 20.45455 301 PRO B C 1
ATOM 5482 O O . PRO B 1 302 ? 42.53198 6.16392 18.42896 1.000 20.15596 301 PRO B O 1
ATOM 5486 N N . ASP B 1 303 ? 42.17371 5.81397 16.23904 1.000 20.38248 302 ASP B N 1
ATOM 5487 C CA . ASP B 1 303 ? 41.69712 4.44140 16.39877 1.000 18.80876 302 ASP B CA 1
ATOM 5488 C C . ASP B 1 303 ? 42.90361 3.50783 16.53689 1.000 19.19498 302 ASP B C 1
ATOM 5489 O O . ASP B 1 303 ? 43.71782 3.41959 15.61968 1.000 19.41207 302 ASP B O 1
ATOM 5494 N N . VAL B 1 304 ? 43.04063 2.81226 17.68152 1.000 20.01473 303 VAL B N 1
ATOM 5495 C CA . VAL B 1 304 ? 44.21603 1.95795 17.86259 1.000 23.17479 303 VAL B CA 1
ATOM 5496 C C . VAL B 1 304 ? 44.09729 0.58138 17.22416 1.000 26.25829 303 VAL B C 1
ATOM 5497 O O . VAL B 1 304 ? 45.10736 -0.12867 17.11997 1.000 27.11479 303 VAL B O 1
ATOM 5501 N N . ILE B 1 305 ? 42.92132 0.17124 16.77235 1.000 24.10341 304 ILE B N 1
ATOM 5502 C CA . ILE B 1 305 ? 42.80152 -1.20285 16.27463 1.000 24.32962 304 ILE B CA 1
ATOM 5503 C C . ILE B 1 305 ? 43.65310 -1.45047 15.03047 1.000 25.14602 304 ILE B C 1
ATOM 5504 O O . ILE B 1 305 ? 44.19167 -2.55229 14.86677 1.000 27.25032 304 ILE B O 1
ATOM 5509 N N . PRO B 1 306 ? 43.86043 -0.47834 14.14848 1.000 24.52795 305 PRO B N 1
ATOM 5510 C CA . PRO B 1 306 ? 44.77943 -0.72102 13.02935 1.000 26.12138 305 PRO B CA 1
ATOM 5511 C C . PRO B 1 306 ? 46.23302 -0.97959 13.45096 1.000 25.96204 305 PRO B C 1
ATOM 5512 O O . PRO B 1 306 ? 47.03578 -1.37943 12.60024 1.000 30.17010 305 PRO B O 1
ATOM 5516 N N . ILE B 1 307 ? 46.59016 -0.81235 14.73117 1.000 25.26298 306 ILE B N 1
ATOM 5517 C CA . ILE B 1 307 ? 47.92660 -1.19473 15.19431 1.000 28.68732 306 ILE B CA 1
ATOM 5518 C C . ILE B 1 307 ? 48.02306 -2.66400 15.55930 1.000 29.61148 306 ILE B C 1
ATOM 5519 O O . ILE B 1 307 ? 49.13497 -3.19435 15.72080 1.000 32.74809 306 ILE B O 1
ATOM 5524 N N . TYR B 1 308 ? 46.90180 -3.35766 15.64872 1.000 27.93314 307 TYR B N 1
ATOM 5525 C CA . TYR B 1 308 ? 46.96396 -4.71126 16.14578 1.000 28.00385 307 TYR B CA 1
ATOM 5526 C C . TYR B 1 308 ? 46.86101 -5.73221 15.01867 1.000 25.56882 307 TYR B C 1
ATOM 5527 O O . TYR B 1 308 ? 46.18212 -5.47147 14.00892 1.000 24.90703 307 TYR B O 1
ATOM 5536 N N . PRO B 1 309 ? 47.55450 -6.87201 15.18835 1.000 25.50359 308 PRO B N 1
ATOM 5537 C CA . PRO B 1 309 ? 48.43446 -7.09544 16.35684 1.000 24.58112 308 PRO B CA 1
ATOM 5538 C C . PRO B 1 309 ? 49.75718 -6.29966 16.25690 1.000 29.75792 308 PRO B C 1
ATOM 5539 O O . PRO B 1 309 ? 50.26172 -6.08624 15.15143 1.000 29.93302 308 PRO B O 1
ATOM 5543 N N . PRO B 1 310 ? 50.31124 -5.86006 17.39449 1.000 28.01061 309 PRO B N 1
ATOM 5544 C CA . PRO B 1 310 ? 51.32724 -4.78995 17.34223 1.000 30.17542 309 PRO B CA 1
ATOM 5545 C C . PRO B 1 310 ? 52.70113 -5.23373 16.88426 1.000 31.74271 309 PRO B C 1
ATOM 5546 O O . PRO B 1 310 ? 53.54786 -4.36232 16.63398 1.000 35.14200 309 PRO B O 1
ATOM 5550 N N . ILE B 1 311 ? 52.96371 -6.53012 16.73846 1.000 29.08846 310 ILE B N 1
ATOM 5551 C CA . ILE B 1 311 ? 54.26903 -6.96916 16.25784 1.000 33.23407 310 ILE B CA 1
ATOM 5552 C C . ILE B 1 311 ? 54.11190 -8.29284 15.52516 1.000 29.59268 310 ILE B C 1
ATOM 5553 O O . ILE B 1 311 ? 53.23373 -9.09714 15.84239 1.000 30.30231 310 ILE B O 1
ATOM 5558 N N . GLY B 1 312 ? 54.97227 -8.50993 14.52788 1.000 28.09411 311 GLY B N 1
ATOM 5559 C CA . GLY B 1 312 ? 54.96008 -9.73481 13.75921 1.000 29.60973 311 GLY B CA 1
ATOM 5560 C C . GLY B 1 312 ? 54.16688 -9.66112 12.46714 1.000 26.06048 311 GLY B C 1
ATOM 5561 O O . GLY B 1 312 ? 54.24383 -10.59794 11.65627 1.000 25.53641 311 GLY B O 1
ATOM 5562 N N . TYR B 1 313 ? 53.43455 -8.57109 12.23614 1.000 22.17190 312 TYR B N 1
ATOM 5563 C CA . TYR B 1 313 ? 52.48985 -8.49251 11.13216 1.000 23.10570 312 TYR B CA 1
ATOM 5564 C C . TYR B 1 313 ? 52.85273 -7.36146 10.17208 1.000 28.29043 312 TYR B C 1
ATOM 5565 O O . TYR B 1 313 ? 53.50776 -6.37802 10.54798 1.000 28.60491 312 TYR B O 1
ATOM 5574 N N . SER B 1 314 ? 52.41869 -7.49823 8.91988 1.000 25.08390 313 SER B N 1
ATOM 5575 C CA . SER B 1 314 ? 52.64125 -6.48158 7.90799 1.000 26.68466 313 SER B CA 1
ATOM 5576 C C . SER B 1 314 ? 51.29451 -5.96151 7.41668 1.000 26.67400 313 SER B C 1
ATOM 5577 O O . SER B 1 314 ? 50.28584 -6.66683 7.47473 1.000 29.95158 313 SER B O 1
ATOM 5580 N N . GLU B 1 315 ? 51.28615 -4.72855 6.94902 1.000 25.55225 314 GLU B N 1
ATOM 5581 C CA . GLU B 1 315 ? 50.12435 -4.17697 6.26813 1.000 27.17569 314 GLU B CA 1
ATOM 5582 C C . GLU B 1 315 ? 50.21185 -4.45742 4.77386 1.000 25.52293 314 GLU B C 1
ATOM 5583 O O . GLU B 1 315 ? 51.29795 -4.64958 4.22327 1.000 30.11052 314 GLU B O 1
ATOM 5589 N N . VAL B 1 316 ? 49.05329 -4.47961 4.10154 1.000 22.94701 315 VAL B N 1
ATOM 5590 C CA . VAL B 1 316 ? 49.02557 -4.55993 2.64670 1.000 19.55848 315 VAL B CA 1
ATOM 5591 C C . VAL B 1 316 ? 48.08983 -3.47700 2.13822 1.000 23.44005 315 VAL B C 1
ATOM 5592 O O . VAL B 1 316 ? 47.17316 -3.04103 2.84478 1.000 23.47972 315 VAL B O 1
ATOM 5596 N N . GLY B 1 317 ? 48.31973 -3.05743 0.90740 1.000 21.71770 316 GLY B N 1
ATOM 5597 C CA . GLY B 1 317 ? 47.45052 -2.08821 0.27485 1.000 22.85282 316 GLY B CA 1
ATOM 5598 C C . GLY B 1 317 ? 47.88129 -0.65910 0.49430 1.000 23.72648 316 GLY B C 1
ATOM 5599 O O . GLY B 1 317 ? 48.93995 -0.35412 1.05532 1.000 24.34601 316 GLY B O 1
ATOM 5600 N N . ASP B 1 318 ? 47.02182 0.23772 0.01298 1.000 19.28525 317 ASP B N 1
ATOM 5601 C CA . ASP B 1 318 ? 47.21059 1.66499 0.14774 1.000 20.95901 317 ASP B CA 1
ATOM 5602 C C . ASP B 1 318 ? 46.40933 2.16827 1.33609 1.000 22.49749 317 ASP B C 1
ATOM 5603 O O . ASP B 1 318 ? 45.36378 1.61637 1.66063 1.000 21.99114 317 ASP B O 1
ATOM 5608 N N . GLU B 1 319 ? 46.93993 3.18077 2.01835 1.000 22.80912 318 GLU B N 1
ATOM 5609 C CA . GLU B 1 319 ? 46.30040 3.72308 3.20706 1.000 20.46264 318 GLU B CA 1
ATOM 5610 C C . GLU B 1 319 ? 45.71079 5.08482 2.90593 1.000 21.95032 318 GLU B C 1
ATOM 5611 O O . GLU B 1 319 ? 46.29360 5.86990 2.14240 1.000 22.59336 318 GLU B O 1
ATOM 5617 N N . PHE B 1 320 ? 44.56332 5.36347 3.52864 1.000 20.51800 319 PHE B N 1
ATOM 5618 C CA . PHE B 1 320 ? 43.91454 6.67407 3.47325 1.000 19.13295 319 PHE B CA 1
ATOM 5619 C C . PHE B 1 320 ? 43.59929 7.11610 4.89413 1.000 21.13262 319 PHE B C 1
ATOM 5620 O O . PHE B 1 320 ? 42.61947 6.64465 5.49522 1.000 18.26866 319 PHE B O 1
ATOM 5628 N N . PRO B 1 321 ? 44.39630 8.01199 5.46759 1.000 19.81844 320 PRO B N 1
ATOM 5629 C CA . PRO B 1 321 ? 44.14011 8.43167 6.84322 1.000 19.47720 320 PRO B CA 1
ATOM 5630 C C . PRO B 1 321 ? 43.16516 9.59225 6.93718 1.000 17.30032 320 PRO B C 1
ATOM 5631 O O . PRO B 1 321 ? 43.09607 10.48024 6.08081 1.000 19.39635 320 PRO B O 1
ATOM 5635 N N . ILE B 1 322 ? 42.37059 9.52732 7.99955 1.000 17.58111 321 ILE B N 1
ATOM 5636 C CA . ILE B 1 322 ? 41.41555 10.54500 8.39902 1.000 15.40916 321 ILE B CA 1
ATOM 5637 C C . ILE B 1 322 ? 41.62360 10.74263 9.89145 1.000 16.26300 321 ILE B C 1
ATOM 5638 O O . ILE B 1 322 ? 42.33010 9.97079 10.53738 1.000 16.46954 321 ILE B O 1
ATOM 5643 N N . ASP B 1 323 ? 41.00284 11.79456 10.43361 1.000 18.03542 322 ASP B N 1
ATOM 5644 C CA . ASP B 1 323 ? 41.09800 12.06470 11.86975 1.000 20.49172 322 ASP B CA 1
ATOM 5645 C C . ASP B 1 323 ? 39.76773 12.64130 12.34246 1.000 19.91110 322 ASP B C 1
ATOM 5646 O O . ASP B 1 323 ? 39.51113 13.84200 12.18215 1.000 19.53950 322 ASP B O 1
ATOM 5651 N N . THR B 1 324 ? 38.94295 11.79801 12.95905 1.000 19.67909 323 THR B N 1
ATOM 5652 C CA . THR B 1 324 ? 37.62734 12.28051 13.33863 1.000 18.61394 323 THR B CA 1
ATOM 5653 C C . THR B 1 324 ? 37.69085 13.23861 14.52933 1.000 19.54362 323 THR B C 1
ATOM 5654 O O . THR B 1 324 ? 36.68202 13.86752 14.83922 1.000 19.85161 323 THR B O 1
ATOM 5658 N N . ARG B 1 325 ? 38.83155 13.34393 15.21833 1.000 20.20273 324 ARG B N 1
ATOM 5659 C CA . ARG B 1 325 ? 38.93323 14.37094 16.26436 1.000 19.84628 324 ARG B CA 1
ATOM 5660 C C . ARG B 1 325 ? 38.76878 15.77180 15.69616 1.000 20.28660 324 ARG B C 1
ATOM 5661 O O . ARG B 1 325 ? 38.47850 16.71731 16.44121 1.000 21.80443 324 ARG B O 1
ATOM 5669 N N . LYS B 1 326 ? 38.95263 15.93099 14.39733 1.000 19.62423 325 LYS B N 1
ATOM 5670 C CA . LYS B 1 326 ? 38.80517 17.23998 13.78636 1.000 21.82047 325 LYS B CA 1
ATOM 5671 C C . LYS B 1 326 ? 37.34320 17.59585 13.53443 1.000 21.27843 325 LYS B C 1
ATOM 5672 O O . LYS B 1 326 ? 37.03974 18.74591 13.19377 1.000 19.62445 325 LYS B O 1
ATOM 5678 N N . SER B 1 327 ? 36.42771 16.63538 13.67245 1.000 21.65103 326 SER B N 1
ATOM 5679 C CA . SER B 1 327 ? 35.01460 16.95532 13.46086 1.000 21.21698 326 SER B CA 1
ATOM 5680 C C . SER B 1 327 ? 34.45140 17.73342 14.64789 1.000 20.97676 326 SER B C 1
ATOM 5681 O O . SER B 1 327 ? 34.53871 17.25990 15.78526 1.000 20.44580 326 SER B O 1
ATOM 5684 N N . PRO B 1 328 ? 33.83562 18.89795 14.42512 1.000 21.71043 327 PRO B N 1
ATOM 5685 C CA . PRO B 1 328 ? 33.19216 19.61935 15.53673 1.000 22.61351 327 PRO B CA 1
ATOM 5686 C C . PRO B 1 328 ? 31.88243 18.98408 15.98075 1.000 25.90414 327 PRO B C 1
ATOM 5687 O O . PRO B 1 328 ? 31.28755 19.43629 16.96713 1.000 24.22212 327 PRO B O 1
ATOM 5691 N N . TYR B 1 329 ? 31.42487 17.93172 15.29466 1.000 21.51941 328 TYR B N 1
ATOM 5692 C CA . TYR B 1 329 ? 30.21312 17.21850 15.67766 1.000 22.99054 328 TYR B CA 1
ATOM 5693 C C . TYR B 1 329 ? 30.45453 16.09087 16.68621 1.000 22.73199 328 TYR B C 1
ATOM 5694 O O . TYR B 1 329 ? 29.50512 15.67290 17.35970 1.000 25.17819 328 TYR B O 1
ATOM 5703 N N . MET B 1 330 ? 31.68335 15.59336 16.80830 1.000 21.74227 329 MET B N 1
ATOM 5704 C CA . MET B 1 330 ? 31.99083 14.40511 17.61094 1.000 22.99624 329 MET B CA 1
ATOM 5705 C C . MET B 1 330 ? 32.33147 14.76975 19.05519 1.000 27.72667 329 MET B C 1
ATOM 5706 O O . MET B 1 330 ? 33.05795 15.73878 19.31889 1.000 26.82368 329 MET B O 1
ATOM 5711 N N . LYS B 1 331 ? 31.83603 13.95215 19.98547 1.000 28.24098 330 LYS B N 1
ATOM 5712 C CA . LYS B 1 331 ? 32.16640 14.13479 21.39523 1.000 28.99086 330 LYS B CA 1
ATOM 5713 C C . LYS B 1 331 ? 33.67374 14.09107 21.59366 1.000 31.14141 330 LYS B C 1
ATOM 5714 O O . LYS B 1 331 ? 34.38016 13.29135 20.96943 1.000 27.11585 330 LYS B O 1
ATOM 5720 N N . SER B 1 332 ? 34.16690 14.97690 22.46497 1.000 29.29424 331 SER B N 1
ATOM 5721 C CA . SER B 1 332 ? 35.58895 15.08628 22.76665 1.000 30.44007 331 SER B CA 1
ATOM 5722 C C . SER B 1 332 ? 35.73729 15.04213 24.29004 1.000 32.71544 331 SER B C 1
ATOM 5723 O O . SER B 1 332 ? 35.01199 15.74362 24.98296 1.000 35.08223 331 SER B O 1
ATOM 5726 N N . PRO B 1 333 ? 36.64140 14.19108 24.81545 1.000 33.76596 332 PRO B N 1
ATOM 5727 C CA . PRO B 1 333 ? 37.49114 13.27297 24.05164 1.000 30.17187 332 PRO B CA 1
ATOM 5728 C C . PRO B 1 333 ? 36.72809 12.00605 23.67996 1.000 29.49922 332 PRO B C 1
ATOM 5729 O O . PRO B 1 333 ? 35.75671 11.64574 24.33820 1.000 30.63386 332 PRO B O 1
ATOM 5733 N N . GLY B 1 334 ? 37.14402 11.35581 22.60547 1.000 31.21983 333 GLY B N 1
ATOM 5734 C CA . GLY B 1 334 ? 36.54111 10.09779 22.22659 1.000 28.15202 333 GLY B CA 1
ATOM 5735 C C . GLY B 1 334 ? 37.12265 8.95915 23.02933 1.000 28.13069 333 GLY B C 1
ATOM 5736 O O . GLY B 1 334 ? 37.95020 9.13875 23.92356 1.000 27.84548 333 GLY B O 1
ATOM 5737 N N . ASN B 1 335 ? 36.67809 7.74678 22.70131 1.000 24.14523 334 ASN B N 1
ATOM 5738 C CA . ASN B 1 335 ? 37.14908 6.56004 23.38181 1.000 24.69670 334 ASN B CA 1
ATOM 5739 C C . ASN B 1 335 ? 37.33297 5.46837 22.34479 1.000 25.91434 334 ASN B C 1
ATOM 5740 O O . ASN B 1 335 ? 37.14366 5.69685 21.14019 1.000 24.03173 334 ASN B O 1
ATOM 5745 N N . LEU B 1 336 ? 37.72214 4.28545 22.82800 1.000 23.16089 335 LEU B N 1
ATOM 5746 C CA . LEU B 1 336 ? 37.96531 3.15779 21.93186 1.000 25.71149 335 LEU B CA 1
ATOM 5747 C C . LEU B 1 336 ? 36.78788 2.94305 20.98726 1.000 22.45253 335 LEU B C 1
ATOM 5748 O O . LEU B 1 336 ? 36.97003 2.77313 19.77432 1.000 24.26535 335 LEU B O 1
ATOM 5753 N N . ALA B 1 337 ? 35.56614 2.93256 21.52292 1.000 24.62452 336 ALA B N 1
ATOM 5754 C CA . ALA B 1 337 ? 34.39906 2.66920 20.67599 1.000 22.12487 336 ALA B CA 1
ATOM 5755 C C . ALA B 1 337 ? 34.16982 3.78377 19.66236 1.000 25.33269 336 ALA B C 1
ATOM 5756 O O . ALA B 1 337 ? 33.88304 3.51617 18.48947 1.000 20.86864 336 ALA B O 1
ATOM 5758 N N . THR B 1 338 ? 34.21692 5.05022 20.10114 1.000 20.64359 337 THR B N 1
ATOM 5759 C CA . THR B 1 338 ? 33.83826 6.10768 19.17684 1.000 20.79499 337 THR B CA 1
ATOM 5760 C C . THR B 1 338 ? 34.90814 6.33538 18.11443 1.000 20.53786 337 THR B C 1
ATOM 5761 O O . THR B 1 338 ? 34.56725 6.70992 16.98063 1.000 21.86693 337 THR B O 1
ATOM 5765 N N . PHE B 1 339 ? 36.18507 6.08620 18.42759 1.000 21.68084 338 PHE B N 1
ATOM 5766 C CA . PHE B 1 339 ? 37.21522 6.23738 17.39843 1.000 19.74357 338 PHE B CA 1
ATOM 5767 C C . PHE B 1 339 ? 37.17070 5.09138 16.40004 1.000 19.31329 338 PHE B C 1
ATOM 5768 O O . PHE B 1 339 ? 37.61201 5.24699 15.26210 1.000 15.72689 338 PHE B O 1
ATOM 5776 N N . HIS B 1 340 ? 36.64249 3.94293 16.81328 1.000 19.61124 339 HIS B N 1
ATOM 5777 C CA . HIS B 1 340 ? 36.61012 2.76764 15.95050 1.000 19.87495 339 HIS B CA 1
ATOM 5778 C C . HIS B 1 340 ? 35.33740 2.65735 15.10930 1.000 18.19023 339 HIS B C 1
ATOM 5779 O O . HIS B 1 340 ? 35.39908 2.08009 14.01630 1.000 18.20104 339 HIS B O 1
ATOM 5786 N N . CYS B 1 341 ? 34.20707 3.19682 15.57079 1.000 17.36394 340 CYS B N 1
ATOM 5787 C CA . CYS B 1 341 ? 32.90273 2.84189 14.97777 1.000 18.02396 340 CYS B CA 1
ATOM 5788 C C . CYS B 1 341 ? 32.81864 3.23575 13.50137 1.000 18.22992 340 CYS B C 1
ATOM 5789 O O . CYS B 1 341 ? 33.33177 4.28066 13.07754 1.000 17.35102 340 CYS B O 1
ATOM 5792 N N . LEU B 1 342 ? 32.20040 2.35432 12.69980 1.000 16.64258 341 LEU B N 1
ATOM 5793 C CA . LEU B 1 342 ? 32.20327 2.54044 11.24890 1.000 15.32858 341 LEU B CA 1
ATOM 5794 C C . LEU B 1 342 ? 31.44699 3.80208 10.81601 1.000 15.23979 341 LEU B C 1
ATOM 5795 O O . LEU B 1 342 ? 31.90673 4.52496 9.91783 1.000 16.73717 341 LEU B O 1
ATOM 5800 N N . GLU B 1 343 ? 30.27909 4.09743 11.40747 1.000 15.90006 342 GLU B N 1
ATOM 5801 C CA . GLU B 1 343 ? 29.61390 5.33897 11.02436 1.000 15.32363 342 GLU B CA 1
ATOM 5802 C C . GLU B 1 343 ? 30.44609 6.56188 11.41357 1.000 14.71962 342 GLU B C 1
ATOM 5803 O O . GLU B 1 343 ? 30.38717 7.59110 10.72698 1.000 16.69449 342 GLU B O 1
ATOM 5809 N N . GLY B 1 344 ? 31.20344 6.47527 12.49845 1.000 18.48248 343 GLY B N 1
ATOM 5810 C CA . GLY B 1 344 ? 32.18725 7.52107 12.77426 1.000 20.34809 343 GLY B CA 1
ATOM 5811 C C . GLY B 1 344 ? 33.19826 7.66073 11.64827 1.000 19.09411 343 GLY B C 1
ATOM 5812 O O . GLY B 1 344 ? 33.50411 8.77681 11.20382 1.000 15.69417 343 GLY B O 1
ATOM 5813 N N . TYR B 1 345 ? 33.70756 6.52799 11.15082 1.000 15.31517 344 TYR B N 1
ATOM 5814 C CA . TYR B 1 345 ? 34.60939 6.56428 9.99015 1.000 16.87362 344 TYR B CA 1
ATOM 5815 C C . TYR B 1 345 ? 33.95724 7.24976 8.79781 1.000 15.64680 344 TYR B C 1
ATOM 5816 O O . TYR B 1 345 ? 34.58074 8.07989 8.12438 1.000 16.06874 344 TYR B O 1
ATOM 5825 N N . LEU B 1 346 ? 32.71679 6.88263 8.48386 1.000 16.22369 345 LEU B N 1
ATOM 5826 C CA . LEU B 1 346 ? 32.11896 7.42097 7.27062 1.000 15.07876 345 LEU B CA 1
ATOM 5827 C C . LEU B 1 346 ? 31.78839 8.90343 7.41930 1.000 17.39928 345 LEU B C 1
ATOM 5828 O O . LEU B 1 346 ? 31.84356 9.65570 6.44167 1.000 17.55386 345 LEU B O 1
ATOM 5833 N N . HIS B 1 347 ? 31.43868 9.33715 8.62722 1.000 16.31972 346 HIS B N 1
ATOM 5834 C CA . HIS B 1 347 ? 31.35188 10.77191 8.90881 1.000 17.14224 346 HIS B CA 1
ATOM 5835 C C . HIS B 1 347 ? 32.71317 11.44811 8.70300 1.000 15.90058 346 HIS B C 1
ATOM 5836 O O . HIS B 1 347 ? 32.80152 12.52960 8.10221 1.000 16.29878 346 HIS B O 1
ATOM 5843 N N . GLY B 1 348 ? 33.78494 10.79974 9.14270 1.000 16.33238 347 GLY B N 1
ATOM 5844 C CA . GLY B 1 348 ? 35.12400 11.34147 8.89946 1.000 15.43513 347 GLY B CA 1
ATOM 5845 C C . GLY B 1 348 ? 35.45207 11.46172 7.42062 1.000 17.04242 347 GLY B C 1
ATOM 5846 O O . GLY B 1 348 ? 35.97510 12.48458 6.96587 1.000 16.33157 347 GLY B O 1
ATOM 5847 N N . VAL B 1 349 ? 35.13299 10.43264 6.64478 1.000 15.77593 348 VAL B N 1
ATOM 5848 C CA . VAL B 1 349 ? 35.32724 10.53988 5.19272 1.000 15.84633 348 VAL B CA 1
ATOM 5849 C C . VAL B 1 349 ? 34.47677 11.66489 4.61304 1.000 16.51916 348 VAL B C 1
ATOM 5850 O O . VAL B 1 349 ? 34.90548 12.39571 3.70033 1.000 17.41433 348 VAL B O 1
ATOM 5854 N N . ALA B 1 350 ? 33.23341 11.79109 5.09331 1.000 16.88338 349 ALA B N 1
ATOM 5855 C CA . ALA B 1 350 ? 32.30870 12.77118 4.53449 1.000 16.53402 349 ALA B CA 1
ATOM 5856 C C . ALA B 1 350 ? 32.81282 14.20166 4.70537 1.000 19.10324 349 ALA B C 1
ATOM 5857 O O . ALA B 1 350 ? 32.51025 15.06115 3.88465 1.000 16.84971 349 ALA B O 1
ATOM 5859 N N . GLY B 1 351 ? 33.54316 14.47882 5.76942 1.000 17.74972 350 GLY B N 1
ATOM 5860 C CA . GLY B 1 351 ? 33.94905 15.85595 6.01501 1.000 18.42931 350 GLY B CA 1
ATOM 5861 C C . GLY B 1 351 ? 35.44681 16.08304 6.05645 1.000 20.28751 350 GLY B C 1
ATOM 5862 O O . GLY B 1 351 ? 35.88000 17.22226 6.25688 1.000 18.98727 350 GLY B O 1
ATOM 5863 N N . THR B 1 352 ? 36.26444 15.04188 5.87906 1.000 19.36099 351 THR B N 1
ATOM 5864 C CA . THR B 1 352 ? 37.70050 15.26750 6.01734 1.000 19.43345 351 THR B CA 1
ATOM 5865 C C . THR B 1 352 ? 38.21244 16.25185 4.97015 1.000 18.86493 351 THR B C 1
ATOM 5866 O O . THR B 1 352 ? 37.85725 16.18585 3.79262 1.000 20.18826 351 THR B O 1
ATOM 5870 N N . GLN B 1 353 ? 39.07920 17.16952 5.40786 1.000 19.68764 352 GLN B N 1
ATOM 5871 C CA . GLN B 1 353 ? 39.81547 18.01150 4.47167 1.000 19.09611 352 GLN B CA 1
ATOM 5872 C C . GLN B 1 353 ? 41.31285 17.83902 4.65403 1.000 22.21222 352 GLN B C 1
ATOM 5873 O O . GLN B 1 353 ? 42.09303 18.72879 4.28645 1.000 23.04791 352 GLN B O 1
ATOM 5879 N N . GLY B 1 354 ? 41.71887 16.71316 5.22461 1.000 20.62549 353 GLY B N 1
ATOM 5880 C CA . GLY B 1 354 ? 43.10812 16.42992 5.53116 1.000 22.55348 353 GLY B CA 1
ATOM 5881 C C . GLY B 1 354 ? 43.31361 16.18339 7.01680 1.000 23.05099 353 GLY B C 1
ATOM 5882 O O . GLY B 1 354 ? 42.44259 16.42964 7.84820 1.000 22.17959 353 GLY B O 1
ATOM 5883 N N . THR B 1 355 ? 44.48976 15.65631 7.33421 1.000 21.11216 354 THR B N 1
ATOM 5884 C CA . THR B 1 355 ? 44.81161 15.40246 8.73008 1.000 21.57348 354 THR B CA 1
ATOM 5885 C C . THR B 1 355 ? 45.83185 16.37189 9.31293 1.000 26.71074 354 THR B C 1
ATOM 5886 O O . THR B 1 355 ? 46.18726 16.20971 10.47139 1.000 23.53406 354 THR B O 1
ATOM 5890 N N . ASN B 1 356 ? 46.30506 17.36451 8.56775 1.000 24.71626 355 ASN B N 1
ATOM 5891 C CA . ASN B 1 356 ? 47.19692 18.34291 9.19544 1.000 29.70852 355 ASN B CA 1
ATOM 5892 C C . ASN B 1 356 ? 46.41257 19.20707 10.18969 1.000 28.65466 355 ASN B C 1
ATOM 5893 O O . ASN B 1 356 ? 45.19505 19.36526 10.07355 1.000 26.12058 355 ASN B O 1
ATOM 5898 N N . LYS B 1 357 ? 47.12249 19.78233 11.18190 1.000 28.31504 356 LYS B N 1
ATOM 5899 C CA . LYS B 1 357 ? 46.44509 20.62019 12.17164 1.000 26.15222 356 LYS B CA 1
ATOM 5900 C C . LYS B 1 357 ? 45.69342 21.78002 11.51751 1.000 24.45808 356 LYS B C 1
ATOM 5901 O O . LYS B 1 357 ? 44.66043 22.21056 12.02862 1.000 25.58419 356 LYS B O 1
ATOM 5907 N N . ALA B 1 358 ? 46.17308 22.28558 10.38790 1.000 26.98457 357 ALA B N 1
ATOM 5908 C CA . ALA B 1 358 ? 45.52109 23.43204 9.75889 1.000 25.99960 357 ALA B CA 1
ATOM 5909 C C . ALA B 1 358 ? 44.34657 23.04393 8.87746 1.000 25.10064 357 ALA B C 1
ATOM 5910 O O . ALA B 1 358 ? 43.60799 23.92363 8.41699 1.000 21.62995 357 ALA B O 1
ATOM 5912 N N . ASP B 1 359 ? 44.16040 21.76651 8.58664 1.000 22.45100 358 ASP B N 1
ATOM 5913 C CA . ASP B 1 359 ? 43.05908 21.39832 7.71413 1.000 22.30598 358 ASP B CA 1
ATOM 5914 C C . ASP B 1 359 ? 41.74421 21.44474 8.48636 1.000 24.98666 358 ASP B C 1
ATOM 5915 O O . ASP B 1 359 ? 41.61740 20.82097 9.53979 1.000 29.24271 358 ASP B O 1
ATOM 5920 N N . LEU B 1 360 ? 40.73961 22.14632 7.95868 1.000 20.73188 359 LEU B N 1
ATOM 5921 C CA . LEU B 1 360 ? 39.50877 22.36313 8.70948 1.000 20.17750 359 LEU B CA 1
ATOM 5922 C C . LEU B 1 360 ? 38.39053 21.44718 8.19479 1.000 24.40154 359 LEU B C 1
ATOM 5923 O O . LEU B 1 360 ? 37.99771 21.53311 7.03493 1.000 24.74445 359 LEU B O 1
ATOM 5928 N N . PHE B 1 361 ? 37.84331 20.62952 9.08124 1.000 20.80425 360 PHE B N 1
ATOM 5929 C CA . PHE B 1 361 ? 36.79844 19.67320 8.71399 1.000 20.40259 360 PHE B CA 1
ATOM 5930 C C . PHE B 1 361 ? 35.55747 20.39655 8.16683 1.000 19.54065 360 PHE B C 1
ATOM 5931 O O . PHE B 1 361 ? 35.14090 21.43184 8.69548 1.000 18.36262 360 PHE B O 1
ATOM 5939 N N . ARG B 1 362 ? 34.97355 19.84981 7.09133 1.000 17.65245 361 ARG B N 1
ATOM 5940 C CA . ARG B 1 362 ? 33.76819 20.41644 6.46676 1.000 17.78689 361 ARG B CA 1
ATOM 5941 C C . ARG B 1 362 ? 33.04197 19.31478 5.71189 1.000 18.20877 361 ARG B C 1
ATOM 5942 O O . ARG B 1 362 ? 33.60129 18.75552 4.75317 1.000 17.79287 361 ARG B O 1
ATOM 5950 N N . LEU B 1 363 ? 31.78426 19.05171 6.06878 1.000 18.47914 362 LEU B N 1
ATOM 5951 C CA . LEU B 1 363 ? 31.02328 18.05177 5.31197 1.000 18.94461 362 LEU B CA 1
ATOM 5952 C C . LEU B 1 363 ? 30.85046 18.51296 3.88070 1.000 19.43009 362 LEU B C 1
ATOM 5953 O O . LEU B 1 363 ? 30.28197 19.58111 3.63286 1.000 20.63177 362 LEU B O 1
ATOM 5958 N N . ASP B 1 364 ? 31.34250 17.70283 2.95329 1.000 17.60638 363 ASP B N 1
ATOM 5959 C CA . ASP B 1 364 ? 31.23899 17.96402 1.52309 1.000 21.54744 363 ASP B CA 1
ATOM 5960 C C . ASP B 1 364 ? 30.30408 16.98103 0.83261 1.000 23.74903 363 ASP B C 1
ATOM 5961 O O . ASP B 1 364 ? 30.22793 16.96808 -0.40299 1.000 23.39437 363 ASP B O 1
ATOM 5966 N N . VAL B 1 365 ? 29.60802 16.15010 1.59874 1.000 19.69893 364 VAL B N 1
ATOM 5967 C CA . VAL B 1 365 ? 28.45769 15.38549 1.11299 1.000 20.74511 364 VAL B CA 1
ATOM 5968 C C . VAL B 1 365 ? 27.33390 15.55467 2.13469 1.000 22.82506 364 VAL B C 1
ATOM 5969 O O . VAL B 1 365 ? 27.57078 15.86743 3.29826 1.000 20.94415 364 VAL B O 1
ATOM 5973 N N . GLU B 1 366 ? 26.10561 15.26746 1.70762 1.000 23.40528 365 GLU B N 1
ATOM 5974 C CA . GLU B 1 366 ? 24.92672 15.44530 2.56450 1.000 28.51018 365 GLU B CA 1
ATOM 5975 C C . GLU B 1 366 ? 24.67408 14.21752 3.44071 1.000 28.53396 365 GLU B C 1
ATOM 5976 O O . GLU B 1 366 ? 23.63882 13.54882 3.33010 1.000 32.10736 365 GLU B O 1
ATOM 5982 N N . ARG B 1 367 ? 25.61774 13.91398 4.31497 1.000 20.85301 366 ARG B N 1
ATOM 5983 C CA . ARG B 1 367 ? 25.52134 12.69477 5.13548 1.000 19.69796 366 ARG B CA 1
ATOM 5984 C C . ARG B 1 367 ? 25.02185 13.04870 6.53598 1.000 21.21442 366 ARG B C 1
ATOM 5985 O O . ARG B 1 367 ? 25.70428 13.75442 7.28577 1.000 21.19870 366 ARG B O 1
ATOM 5993 N N . ALA B 1 368 ? 23.83901 12.53796 6.89297 1.000 18.27777 367 ALA B N 1
ATOM 5994 C CA . ALA B 1 368 ? 23.22636 12.81575 8.19232 1.000 19.81875 367 ALA B CA 1
ATOM 5995 C C . ALA B 1 368 ? 24.15654 12.47314 9.34655 1.000 22.11790 367 ALA B C 1
ATOM 5996 O O . ALA B 1 368 ? 24.57216 11.31370 9.49526 1.000 19.55021 367 ALA B O 1
ATOM 5998 N N . ILE B 1 369 ? 24.47608 13.47799 10.19223 1.000 18.00479 368 ILE B N 1
ATOM 5999 C CA . ILE B 1 369 ? 25.40052 13.20148 11.28550 1.000 19.76205 368 ILE B CA 1
ATOM 6000 C C . ILE B 1 369 ? 24.79725 12.19587 12.25462 1.000 18.47920 368 ILE B C 1
ATOM 6001 O O . ILE B 1 369 ? 25.52636 11.47824 12.93958 1.000 18.69387 368 ILE B O 1
ATOM 6006 N N . GLY B 1 370 ? 23.47325 12.13264 12.33110 1.000 19.09840 369 GLY B N 1
ATOM 6007 C CA . GLY B 1 370 ? 22.85070 11.23355 13.29162 1.000 18.18086 369 GLY B CA 1
ATOM 6008 C C . GLY B 1 370 ? 23.21730 9.77491 13.09162 1.000 19.76612 369 GLY B C 1
ATOM 6009 O O . GLY B 1 370 ? 23.13130 8.99852 14.03146 1.000 17.33062 369 GLY B O 1
ATOM 6010 N N . LEU B 1 371 ? 23.61794 9.38643 11.87571 1.000 16.24538 370 LEU B N 1
ATOM 6011 C CA . LEU B 1 371 ? 24.04048 8.00812 11.65634 1.000 16.87637 370 LEU B CA 1
ATOM 6012 C C . LEU B 1 371 ? 25.18206 7.58796 12.57679 1.000 16.63360 370 LEU B C 1
ATOM 6013 O O . LEU B 1 371 ? 25.34074 6.39331 12.86350 1.000 16.49934 370 LEU B O 1
ATOM 6018 N N . VAL B 1 372 ? 26.03663 8.53299 12.98601 1.000 16.05381 371 VAL B N 1
ATOM 6019 C CA . VAL B 1 372 ? 27.13584 8.21631 13.89290 1.000 18.13259 371 VAL B CA 1
ATOM 6020 C C . VAL B 1 372 ? 26.66115 7.45740 15.12179 1.000 19.63057 371 VAL B C 1
ATOM 6021 O O . VAL B 1 372 ? 27.37888 6.58637 15.64694 1.000 16.73841 371 VAL B O 1
ATOM 6025 N N . ASN B 1 373 ? 25.45886 7.75792 15.59569 1.000 16.86742 372 ASN B N 1
ATOM 6026 C CA . ASN B 1 373 ? 25.02626 7.23745 16.89203 1.000 16.26610 372 ASN B CA 1
ATOM 6027 C C . ASN B 1 373 ? 24.28430 5.90313 16.81730 1.000 19.95198 372 ASN B C 1
ATOM 6028 O O . ASN B 1 373 ? 23.64359 5.51541 17.80701 1.000 18.79461 372 ASN B O 1
ATOM 6033 N N . LYS B 1 374 ? 24.33708 5.19153 15.67854 1.000 16.62378 373 LYS B N 1
ATOM 6034 C CA . LYS B 1 374 ? 23.65666 3.88801 15.61093 1.000 18.79126 373 LYS B CA 1
ATOM 6035 C C . LYS B 1 374 ? 24.04987 2.97642 16.77776 1.000 20.46569 373 LYS B C 1
ATOM 6036 O O . LYS B 1 374 ? 23.19375 2.32637 17.40752 1.000 18.97711 373 LYS B O 1
ATOM 6042 N N . SER B 1 375 ? 25.33679 2.88359 17.08150 1.000 19.80779 374 SER B N 1
ATOM 6043 C CA . SER B 1 375 ? 25.72067 1.92539 18.10711 1.000 21.00469 374 SER B CA 1
ATOM 6044 C C . SER B 1 375 ? 26.66884 2.50280 19.14077 1.000 23.37504 374 SER B C 1
ATOM 6045 O O . SER B 1 375 ? 27.19447 1.74332 19.95681 1.000 23.81154 374 SER B O 1
ATOM 6048 N N . VAL B 1 376 ? 26.86168 3.82781 19.15057 1.000 22.23958 375 VAL B N 1
ATOM 6049 C CA . VAL B 1 376 ? 27.70853 4.50934 20.12476 1.000 21.42833 375 VAL B CA 1
ATOM 6050 C C . VAL B 1 376 ? 27.02931 5.79787 20.56033 1.000 24.45645 375 VAL B C 1
ATOM 6051 O O . VAL B 1 376 ? 26.10555 6.29119 19.91486 1.000 20.71153 375 VAL B O 1
ATOM 6055 N N . ASP B 1 377 ? 27.53875 6.35613 21.66326 1.000 25.42538 376 ASP B N 1
ATOM 6056 C CA . ASP B 1 377 ? 27.27366 7.73707 22.06769 1.000 25.42854 376 ASP B CA 1
ATOM 6057 C C . ASP B 1 377 ? 28.42781 8.58168 21.53306 1.000 25.89282 376 ASP B C 1
ATOM 6058 O O . ASP B 1 377 ? 29.38977 8.88830 22.23802 1.000 27.98962 376 ASP B O 1
ATOM 6063 N N . GLY B 1 378 ? 28.35875 8.91248 20.24280 1.000 24.04626 377 GLY B N 1
ATOM 6064 C CA . GLY B 1 378 ? 29.51081 9.48850 19.57751 1.000 23.20482 377 GLY B CA 1
ATOM 6065 C C . GLY B 1 378 ? 29.41971 10.97438 19.29296 1.000 25.32989 377 GLY B C 1
ATOM 6066 O O . GLY B 1 378 ? 30.44966 11.65038 19.21454 1.000 27.25453 377 GLY B O 1
ATOM 6067 N N . LEU B 1 379 ? 28.21580 11.49858 19.14651 1.000 22.14181 378 LEU B N 1
ATOM 6068 C CA . LEU B 1 379 ? 28.03888 12.90484 18.81872 1.000 24.55263 378 LEU B CA 1
ATOM 6069 C C . LEU B 1 379 ? 28.02384 13.74756 20.09294 1.000 27.20551 378 LEU B C 1
ATOM 6070 O O . LEU B 1 379 ? 27.68910 13.25876 21.16802 1.000 27.37775 378 LEU B O 1
ATOM 6075 N N . LYS B 1 380 ? 28.37541 15.02943 19.94985 1.000 26.20615 379 LYS B N 1
ATOM 6076 C CA . LYS B 1 380 ? 28.17540 15.97884 21.04519 1.000 30.95407 379 LYS B CA 1
ATOM 6077 C C . LYS B 1 380 ? 26.70134 16.04560 21.45278 1.000 31.92207 379 LYS B C 1
ATOM 6078 O O . LYS B 1 380 ? 25.79354 15.94386 20.62197 1.000 26.06067 379 LYS B O 1
ATOM 6084 N N . ASP B 1 381 ? 26.46457 16.25532 22.75700 1.000 30.97186 380 ASP B N 1
ATOM 6085 C CA . ASP B 1 381 ? 25.09192 16.31642 23.24651 1.000 34.98516 380 ASP B CA 1
ATOM 6086 C C . ASP B 1 381 ? 24.27800 17.37361 22.52053 1.000 34.67851 380 ASP B C 1
ATOM 6087 O O . ASP B 1 381 ? 23.08833 17.16681 22.26441 1.000 34.77211 380 ASP B O 1
ATOM 6092 N N . GLU B 1 382 ? 24.90479 18.49576 22.14309 1.000 33.95242 381 GLU B N 1
ATOM 6093 C CA . GLU B 1 382 ? 24.17379 19.53784 21.43108 1.000 35.78524 381 GLU B CA 1
ATOM 6094 C C . GLU B 1 382 ? 23.66895 19.10909 20.06805 1.000 33.53929 381 GLU B C 1
ATOM 6095 O O . GLU B 1 382 ? 22.82053 19.80920 19.51073 1.000 33.52308 381 GLU B O 1
ATOM 6101 N N . CYS B 1 383 ? 24.13893 17.98654 19.50906 1.000 30.82683 382 CYS B N 1
ATOM 6102 C CA . CYS B 1 383 ? 23.52897 17.56661 18.25337 1.000 28.63030 382 CYS B CA 1
ATOM 6103 C C . CYS B 1 383 ? 22.11017 17.04715 18.42765 1.000 27.81815 382 CYS B C 1
ATOM 6104 O O . CYS B 1 383 ? 21.42588 16.85511 17.41624 1.000 29.79190 382 CYS B O 1
ATOM 6107 N N . MET B 1 384 ? 21.67045 16.77806 19.66152 1.000 32.11681 383 MET B N 1
ATOM 6108 C CA . MET B 1 384 ? 20.29860 16.32069 19.93637 1.000 34.10725 383 MET B CA 1
ATOM 6109 C C . MET B 1 384 ? 19.97744 14.96413 19.31121 1.000 29.47124 383 MET B C 1
ATOM 6110 O O . MET B 1 384 ? 18.82551 14.70035 18.96054 1.000 28.70336 383 MET B O 1
ATOM 6115 N N . VAL B 1 385 ? 20.95279 14.08200 19.15021 1.000 25.98834 384 VAL B N 1
ATOM 6116 C CA . VAL B 1 385 ? 20.67205 12.74121 18.63581 1.000 24.74953 384 VAL B CA 1
ATOM 6117 C C . VAL B 1 385 ? 20.86542 11.74472 19.77157 1.000 22.19745 384 VAL B C 1
ATOM 6118 O O . VAL B 1 385 ? 21.94753 11.70479 20.37382 1.000 22.29828 384 VAL B O 1
ATOM 6122 N N . PRO B 1 386 ? 19.86861 10.91181 20.08096 1.000 20.99199 385 PRO B N 1
ATOM 6123 C CA . PRO B 1 386 ? 20.05255 9.88319 21.11200 1.000 23.66444 385 PRO B CA 1
ATOM 6124 C C . PRO B 1 386 ? 21.22526 8.97200 20.79904 1.000 23.72586 385 PRO B C 1
ATOM 6125 O O . PRO B 1 386 ? 21.49939 8.66223 19.64031 1.000 19.58968 385 PRO B O 1
ATOM 6129 N N . GLY B 1 387 ? 21.91024 8.52283 21.84779 1.000 19.37306 386 GLY B N 1
ATOM 6130 C CA . GLY B 1 387 ? 23.02504 7.60423 21.65090 1.000 22.40612 386 GLY B CA 1
ATOM 6131 C C . GLY B 1 387 ? 22.53397 6.18269 21.45111 1.000 22.16124 386 GLY B C 1
ATOM 6132 O O . GLY B 1 387 ? 21.44576 5.82052 21.88795 1.000 22.37519 386 GLY B O 1
ATOM 6133 N N . LYS B 1 388 ? 23.34818 5.37467 20.75166 1.000 21.30068 387 LYS B N 1
ATOM 6134 C CA . LYS B 1 388 ? 23.07140 3.95685 20.50181 1.000 21.27616 387 LYS B CA 1
ATOM 6135 C C . LYS B 1 388 ? 21.61361 3.71211 20.11201 1.000 21.69888 387 LYS B C 1
ATOM 6136 O O . LYS B 1 388 ? 20.88099 2.95279 20.75795 1.000 22.04523 387 LYS B O 1
ATOM 6142 N N . TRP B 1 389 ? 21.18848 4.35069 19.03298 1.000 18.02701 388 TRP B N 1
ATOM 6143 C CA . TRP B 1 389 ? 19.76339 4.33987 18.74695 1.000 18.11184 388 TRP B CA 1
ATOM 6144 C C . TRP B 1 389 ? 19.27801 3.16851 17.89689 1.000 18.45219 388 TRP B C 1
ATOM 6145 O O . TRP B 1 389 ? 18.06762 2.93972 17.86135 1.000 17.87361 388 TRP B O 1
ATOM 6156 N N . ARG B 1 390 ? 20.14421 2.41106 17.22205 1.000 18.29893 389 ARG B N 1
ATOM 6157 C CA . ARG B 1 390 ? 19.62745 1.37369 16.32394 1.000 16.70650 389 ARG B C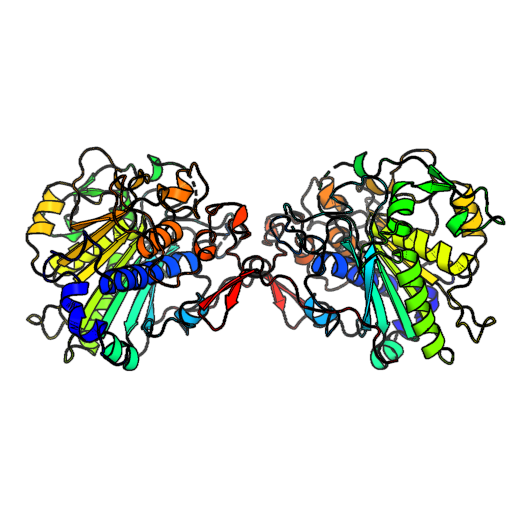A 1
ATOM 6158 C C . ARG B 1 390 ? 18.99897 0.20768 17.10658 1.000 18.36233 389 ARG B C 1
ATOM 6159 O O . ARG B 1 390 ? 19.66000 -0.42952 17.93231 1.000 18.80869 389 ARG B O 1
ATOM 6167 N N . VAL B 1 391 ? 17.74260 -0.08565 16.81347 1.000 14.96813 390 VAL B N 1
ATOM 6168 C CA . VAL B 1 391 ? 17.00350 -1.15621 17.49455 1.000 16.64890 390 VAL B CA 1
ATOM 6169 C C . VAL B 1 391 ? 15.70397 -1.40422 16.73698 1.000 16.29285 390 VAL B C 1
ATOM 6170 O O . VAL B 1 391 ? 15.09512 -0.47223 16.19168 1.000 18.68748 390 VAL B O 1
ATOM 6174 N N . LEU B 1 392 ? 15.29370 -2.66530 16.62193 1.000 15.64401 391 LEU B N 1
ATOM 6175 C CA . LEU B 1 392 ? 13.98021 -2.93211 16.04223 1.000 16.28508 391 LEU B CA 1
ATOM 6176 C C . LEU B 1 392 ? 12.91249 -2.35324 16.94670 1.000 16.56667 391 LEU B C 1
ATOM 6177 O O . LEU B 1 392 ? 13.09602 -2.25844 18.15775 1.000 18.11034 391 LEU B O 1
ATOM 6182 N N . LYS B 1 393 ? 11.75674 -2.05011 16.37661 1.000 16.64793 392 LYS B N 1
ATOM 6183 C CA . LYS B 1 393 ? 10.65002 -1.65443 17.24369 1.000 18.92529 392 LYS B CA 1
ATOM 6184 C C . LYS B 1 393 ? 10.36851 -2.74419 18.27080 1.000 18.70593 392 LYS B C 1
ATOM 6185 O O . LYS B 1 393 ? 10.24636 -3.92741 17.92652 1.000 18.00918 392 LYS B O 1
ATOM 6191 N N . ASN B 1 394 ? 10.31696 -2.35628 19.54208 1.000 16.68597 393 ASN B N 1
ATOM 6192 C CA . ASN B 1 394 ? 9.97435 -3.29140 20.61261 1.000 19.65898 393 ASN B CA 1
ATOM 6193 C C . ASN B 1 394 ? 10.95217 -4.45586 20.69263 1.000 21.02322 393 ASN B C 1
ATOM 6194 O O . ASN B 1 394 ? 10.59940 -5.54741 21.16376 1.000 17.25400 393 ASN B O 1
ATOM 6199 N N . LYS B 1 395 ? 12.20729 -4.19404 20.28429 1.000 18.11981 394 LYS B N 1
ATOM 6200 C CA . LYS B 1 395 ? 13.24843 -5.20731 20.16044 1.000 18.83649 394 LYS B CA 1
ATOM 6201 C C . LYS B 1 395 ? 12.80125 -6.39909 19.32121 1.000 19.31380 394 LYS B C 1
ATOM 6202 O O . LYS B 1 395 ? 13.35200 -7.49444 19.45390 1.000 22.08642 394 LYS B O 1
ATOM 6208 N N . GLY B 1 396 ? 11.83559 -6.21132 18.43860 1.000 16.30814 395 GLY B N 1
ATOM 6209 C CA . GLY B 1 396 ? 11.30988 -7.29583 17.63559 1.000 19.85565 395 GLY B CA 1
ATOM 6210 C C . GLY B 1 396 ? 10.04082 -7.94523 18.16499 1.000 18.98857 395 GLY B C 1
ATOM 6211 O O . GLY B 1 396 ? 9.39488 -8.68865 17.41430 1.000 19.60534 395 GLY B O 1
ATOM 6212 N N . MET B 1 397 ? 9.66578 -7.70937 19.42321 1.000 18.41107 396 MET B N 1
ATOM 6213 C CA . MET B 1 397 ? 8.37631 -8.23063 19.89079 1.000 17.92246 396 MET B CA 1
ATOM 6214 C C . MET B 1 397 ? 7.24121 -7.66524 19.04029 1.000 19.21105 396 MET B C 1
ATOM 6215 O O . MET B 1 397 ? 7.20328 -6.46614 18.72820 1.000 20.00984 396 MET B O 1
ATOM 6220 N N . ALA B 1 398 ? 6.28982 -8.51797 18.66669 1.000 18.01048 397 ALA B N 1
ATOM 6221 C CA . ALA B 1 398 ? 5.23284 -8.06838 17.77381 1.000 19.38413 397 ALA B CA 1
ATOM 6222 C C . ALA B 1 398 ? 3.91755 -8.75535 18.11967 1.000 20.58070 397 ALA B C 1
ATOM 6223 O O . ALA B 1 398 ? 3.86509 -9.96865 18.35089 1.000 18.89009 397 ALA B O 1
ATOM 6225 N N . GLN B 1 399 ? 2.85852 -7.96925 18.12823 1.000 20.02245 398 GLN B N 1
ATOM 6226 C CA . GLN B 1 399 ? 1.52189 -8.52753 18.28746 1.000 17.91733 398 GLN B CA 1
ATOM 6227 C C . GLN B 1 399 ? 1.11288 -9.31193 17.03840 1.000 21.73642 398 GLN B C 1
ATOM 6228 O O . GLN B 1 399 ? 1.20237 -8.80426 15.91445 1.000 22.27357 398 GLN B O 1
ATOM 6234 N N . GLN B 1 400 ? 0.66487 -10.54798 17.24266 1.000 20.53018 399 GLN B N 1
ATOM 6235 C CA . GLN B 1 400 ? 0.21883 -11.44908 16.18268 1.000 24.14802 399 GLN B CA 1
ATOM 6236 C C . GLN B 1 400 ? -1.29884 -11.32742 16.00319 1.000 24.75189 399 GLN B C 1
ATOM 6237 O O . GLN B 1 400 ? -2.00226 -10.76766 16.84423 1.000 25.27804 399 GLN B O 1
ATOM 6243 N N . ASP B 1 401 ? -1.81295 -11.86821 14.89230 1.000 25.67847 400 ASP B N 1
ATOM 6244 C CA . ASP B 1 401 ? -3.22736 -11.65929 14.57174 1.000 28.19827 400 ASP B CA 1
ATOM 6245 C C . ASP B 1 401 ? -4.16874 -12.30238 15.57029 1.000 26.62711 400 ASP B C 1
ATOM 6246 O O . ASP B 1 401 ? -5.34405 -11.94135 15.61126 1.000 27.62160 400 ASP B O 1
ATOM 6251 N N . ASP B 1 402 ? -3.69590 -13.24339 16.37746 1.000 26.51380 401 ASP B N 1
ATOM 6252 C CA . ASP B 1 402 ? -4.52773 -13.85171 17.40005 1.000 27.74537 401 ASP B CA 1
ATOM 6253 C C . ASP B 1 402 ? -4.35813 -13.20859 18.76829 1.000 27.80816 401 ASP B C 1
ATOM 6254 O O . ASP B 1 402 ? -4.85089 -13.76482 19.75435 1.000 28.54775 401 ASP B O 1
ATOM 6259 N N . GLY B 1 403 ? -3.67219 -12.06125 18.85111 1.000 27.97134 402 GLY B N 1
ATOM 6260 C CA . GLY B 1 403 ? -3.43584 -11.38479 20.11530 1.000 22.14775 402 GLY B CA 1
ATOM 6261 C C . GLY B 1 403 ? -2.20911 -11.85277 20.87666 1.000 23.28210 402 GLY B C 1
ATOM 6262 O O . GLY B 1 403 ? -1.86246 -11.24329 21.89639 1.000 22.58282 402 GLY B O 1
ATOM 6263 N N . SER B 1 404 ? -1.54013 -12.90801 20.42151 1.000 22.40599 403 SER B N 1
ATOM 6264 C CA . SER B 1 404 ? -0.31416 -13.32258 21.08312 1.000 21.01357 403 SER B CA 1
ATOM 6265 C C . SER B 1 404 ? 0.79430 -12.31948 20.74852 1.000 20.55699 403 SER B C 1
ATOM 6266 O O . SER B 1 404 ? 0.66896 -11.50215 19.83137 1.000 21.38778 403 SER B O 1
ATOM 6269 N N . TRP B 1 405 ? 1.86880 -12.36792 21.53048 1.000 20.02210 404 TRP B N 1
ATOM 6270 C CA . TRP B 1 405 ? 3.01031 -11.47613 21.35529 1.000 22.32447 404 TRP B CA 1
ATOM 6271 C C . TRP B 1 405 ? 4.24397 -12.35663 21.25579 1.000 25.20603 404 TRP B C 1
ATOM 6272 O O . TRP B 1 405 ? 4.51265 -13.14034 22.17514 1.000 26.09684 404 TRP B O 1
ATOM 6283 N N . GLU B 1 406 ? 4.96207 -12.25582 20.12922 1.000 22.92407 405 GLU B N 1
ATOM 6284 C CA . GLU B 1 406 ? 6.05305 -13.16676 19.79235 1.000 24.52956 405 GLU B CA 1
ATOM 6285 C C . GLU B 1 406 ? 7.27420 -12.35969 19.36946 1.000 21.00067 405 GLU B C 1
ATOM 6286 O O . GLU B 1 406 ? 7.14925 -11.25553 18.84806 1.000 20.38984 405 GLU B O 1
ATOM 6292 N N . LEU B 1 407 ? 8.45255 -12.90306 19.62137 1.000 19.58659 406 LEU B N 1
ATOM 6293 C CA . LEU B 1 407 ? 9.67858 -12.21523 19.20225 1.000 17.70067 406 LEU B CA 1
ATOM 6294 C C . LEU B 1 407 ? 9.89758 -12.49317 17.72504 1.000 23.36693 406 LEU B C 1
ATOM 6295 O O . LEU B 1 407 ? 10.27007 -13.60775 17.34688 1.000 25.28635 406 LEU B O 1
ATOM 6300 N N . VAL B 1 408 ? 9.64039 -11.49535 16.88442 1.000 18.47219 407 VAL B N 1
ATOM 6301 C CA . VAL B 1 408 ? 9.74296 -11.62946 15.43930 1.000 20.54483 407 VAL B CA 1
ATOM 6302 C C . VAL B 1 408 ? 10.90122 -10.74887 14.98387 1.000 21.57168 407 VAL B C 1
ATOM 6303 O O . VAL B 1 408 ? 10.70743 -9.62548 14.48590 1.000 21.86066 407 VAL B O 1
ATOM 6307 N N . ASP B 1 409 ? 12.11546 -11.21155 15.26376 1.000 20.04675 408 ASP B N 1
ATOM 6308 C CA . ASP B 1 409 ? 13.32742 -10.46429 14.95025 1.000 20.21387 408 ASP B CA 1
ATOM 6309 C C . ASP B 1 409 ? 14.11728 -11.12459 13.83333 1.000 21.75389 408 ASP B C 1
ATOM 6310 O O . ASP B 1 409 ? 15.29769 -10.81322 13.64988 1.000 21.95860 408 ASP B O 1
ATOM 6315 N N . HIS B 1 410 ? 13.48095 -12.02366 13.07675 1.000 19.96358 409 HIS B N 1
ATOM 6316 C CA . HIS B 1 410 ? 14.16751 -12.75596 12.00503 1.000 20.30585 409 HIS B CA 1
ATOM 6317 C C . HIS B 1 410 ? 13.19260 -13.01546 10.86103 1.000 21.34418 409 HIS B C 1
ATOM 6318 O O . HIS B 1 410 ? 12.15591 -13.66594 11.05414 1.000 24.38973 409 HIS B O 1
ATOM 6325 N N . GLU B 1 411 ? 13.51130 -12.51539 9.67320 1.000 19.26183 410 GLU B N 1
ATOM 6326 C CA . GLU B 1 411 ? 12.73924 -12.82309 8.48065 1.000 21.16171 410 GLU B CA 1
ATOM 6327 C C . GLU B 1 411 ? 13.23205 -14.14016 7.90422 1.000 23.26884 410 GLU B C 1
ATOM 6328 O O . GLU B 1 411 ? 14.43936 -14.36487 7.80332 1.000 21.68097 410 GLU B O 1
ATOM 6334 N N . ILE B 1 412 ? 12.31233 -15.02641 7.54997 1.000 20.51303 411 ILE B N 1
ATOM 6335 C CA . ILE B 1 412 ? 12.74539 -16.33940 7.07591 1.000 22.77955 411 ILE B CA 1
ATOM 6336 C C . ILE B 1 412 ? 13.36709 -16.21788 5.69070 1.000 22.62832 411 ILE B C 1
ATOM 6337 O O . ILE B 1 412 ? 12.83683 -15.53346 4.80299 1.000 22.78931 411 ILE B O 1
ATOM 6342 N N . ASP B 1 413 ? 14.51422 -16.86782 5.50350 1.000 24.71298 412 ASP B N 1
ATOM 6343 C CA . ASP B 1 413 ? 15.13013 -16.94702 4.18138 1.000 22.03618 412 ASP B CA 1
ATOM 6344 C C . ASP B 1 413 ? 15.97706 -18.20725 4.17738 1.000 24.53568 412 ASP B C 1
ATOM 6345 O O . ASP B 1 413 ? 16.98318 -18.26252 4.89505 1.000 24.27877 412 ASP B O 1
ATOM 6350 N N . ASP B 1 414 ? 15.58552 -19.19037 3.34628 1.000 24.71709 413 ASP B N 1
ATOM 6351 C CA . ASP B 1 414 ? 16.31361 -20.45076 3.26152 1.000 27.97044 413 ASP B CA 1
ATOM 6352 C C . ASP B 1 414 ? 17.68217 -20.30022 2.62070 1.000 23.90766 413 ASP B C 1
ATOM 6353 O O . ASP B 1 414 ? 18.46225 -21.25612 2.64230 1.000 24.85634 413 ASP B O 1
ATOM 6358 N N . ASN B 1 415 ? 17.97429 -19.14441 2.03223 1.000 22.42725 414 ASN B N 1
ATOM 6359 C CA . ASN B 1 415 ? 19.25262 -18.85824 1.38923 1.000 20.32086 414 ASN B CA 1
ATOM 6360 C C . ASN B 1 415 ? 19.51384 -19.72849 0.17584 1.000 23.22036 414 ASN B C 1
ATOM 6361 O O . ASN B 1 415 ? 20.66197 -19.85036 -0.24118 1.000 20.91136 414 ASN B O 1
ATOM 6366 N N . GLU B 1 416 ? 18.47505 -20.34154 -0.41694 1.000 22.31201 415 GLU B N 1
ATOM 6367 C CA . GLU B 1 416 ? 18.69417 -21.15671 -1.60654 1.000 25.79412 415 GLU B CA 1
ATOM 6368 C C . GLU B 1 416 ? 19.21312 -20.29078 -2.74476 1.000 25.52544 415 GLU B C 1
ATOM 6369 O O . GLU B 1 416 ? 18.80433 -19.13001 -2.89391 1.000 22.17611 415 GLU B O 1
ATOM 6375 N N . ASP B 1 417 ? 20.11124 -20.86178 -3.56107 1.000 24.16806 416 ASP B N 1
ATOM 6376 C CA . ASP B 1 417 ? 20.59491 -20.17350 -4.75445 1.000 26.69363 416 ASP B CA 1
ATOM 6377 C C . ASP B 1 417 ? 19.43919 -19.53888 -5.52442 1.000 27.88327 416 ASP B C 1
ATOM 6378 O O . ASP B 1 417 ? 18.39474 -20.16520 -5.73261 1.000 27.14998 416 ASP B O 1
ATOM 6383 N N . LEU B 1 418 ? 19.63263 -18.30042 -5.96953 1.000 25.21287 417 LEU B N 1
ATOM 6384 C CA . LEU B 1 418 ? 18.60693 -17.64957 -6.77596 1.000 28.60863 417 LEU B CA 1
ATOM 6385 C C . LEU B 1 418 ? 18.73705 -18.09323 -8.22026 1.000 36.82526 417 LEU B C 1
ATOM 6386 O O . LEU B 1 418 ? 19.82871 -18.42153 -8.68796 1.000 35.11166 417 LEU B O 1
ATOM 6391 N N . ASP B 1 419 ? 17.60817 -18.08703 -8.92942 1.000 39.77980 418 ASP B N 1
ATOM 6392 C CA . ASP B 1 419 ? 17.56670 -18.66095 -10.26961 1.000 43.95436 418 ASP B CA 1
ATOM 6393 C C . ASP B 1 419 ? 18.31958 -17.74395 -11.21709 1.000 44.83748 418 ASP B C 1
ATOM 6394 O O . ASP B 1 419 ? 17.79615 -16.72332 -11.66746 1.000 52.91435 418 ASP B O 1
ATOM 6399 N N . PHE B 1 420 ? 19.56011 -18.11085 -11.51054 1.000 44.13460 419 PHE B N 1
ATOM 6400 C CA . PHE B 1 420 ? 20.37304 -17.45325 -12.52520 1.000 42.89763 419 PHE B CA 1
ATOM 6401 C C . PHE B 1 420 ? 21.57087 -18.36758 -12.80696 1.000 47.73181 419 PHE B C 1
ATOM 6402 O O . PHE B 1 420 ? 22.20573 -18.29020 -13.85605 1.000 51.96401 419 PHE B O 1
#

Secondary structure (DSSP, 8-state):
-TT-HHHHHHHHHTTTTTTTTSTTTTPHHHHHHHHHHHHHHHHHHHHB---TTSTTTTSBSS-STTHHHHTT-STT-TT--EEEEEEEEE--SS---TTTS--------SS-EEEEEEEEE-HHHHHHHTSEEEEEEE-------GGGG---EEE-HHHH-GGGTT-EEEHHHHHHHH---TT-TTTSS-HHHHHHHHHHHHHHHTTTS-EEEEEEEETHHHHHHHHHHHHHHHTTTTS-TT-TT----EEEEEESPPP-B-HHHHHHHHT-TTEEEEEEEETT--GGG-S-SS-B--SEEEEE-GGG-TTB-SS--HHHHH-HHHHHHHHHH---SSTTPPP---S---GGGGGGSS--B-GGG---SS----GGGGEEE-TTS-EEE-------------/-HHHHHHHHHTTTTTTTTSTTTTPHHHHHHHHHHHHHHHHHHHHB---TTSTTTTSBSS-STTHHHHTT-STT-TT--EEEEEEEEE--SS---TTTS--------SS-EEEEEEEEE-HHHHHHHTSEEEEEEE------GGGG---EEE-HHHH-GGGTT-EEEHHHHHHHH---TT-TTTSS-HHHHHHHHHHHHHHHTTTS-EEEEEEEETHHHHHHHHHHHHHHHTTTTS-TT-TT----EEEEEESPPP-B-HHHHHHHHT-TTEEEEEEEETT--GGG-S-SS-B--SEEEEE-GGG-TTB-SS--HHHHH-HHHHHHHHHH---SSTTPPP---S---GGGGGGSS--B-GGG---SS----GGGGEEE-TTS-EEE-------------

GO terms:
  GO:0005737 cytoplasm (C, IDA)
  GO:0008970 glycerophospholipid phospholipase A1 activity (F, IDA)
  GO:0010187 negative regulation of seed germination (P, IMP)
  GO:0046340 diacylglycerol catabolic process (P, IDA)
  GO:0052651 monoacylglycerol catabolic process (P, IDA)
  GO:0047372 monoacylglycerol lipase activity (F, IDA)
  GO:0019915 lipid storage (P, IMP)

Nearest PDB structures (foldseek):
  7x0c-assembly1_A  TM=1.002E+00  e=5.209E-88  Arabidopsis thaliana
  7x0c-assembly1_B  TM=1.002E+00  e=8.864E-84  Arabidopsis thaliana
  2yij-assembly1_A  TM=9.988E-01  e=5.172E-79  Arabidopsis thaliana
  2yij-assembly1_B  TM=9.964E-01  e=2.115E-78  Arabidopsis thaliana
  7x0d-assembly2_C  TM=9.646E-01  e=1.313E-52  Capsicum annuum

Foldseek 3Di:
DVVLPQLVCVCVLLQLPQCVPDFQQHNPVNLVVLLLQLVLQVLLVLQAACPLQDQDHQEGLDAQPVSCVVSPCPVVNQLPQKGWFFWFKWFFPDDADCQQGPHHPVHDDDTMHGFWTWIWHDPSNCVSNNWIEIETHTHATDDDDLCSQAADWDFDCVQQNPVLRVWIWGNVLCRRQADADCVDPRGVPHRLVSVLVVLLVVCQVQVPIAYAYEYEYAHSSQLNSVVSLLSCQSVQSQHHPVGSPDGHAYGYSYELYAFIIAVSSQVSQVPRSRYAYEYEYAVVACNNCPPVPGGDHHHHYRYFHLVLPPFWDPPDDNPLSRPSLSSSQRSQFGRDDDPPTHTDGPDPDDNLVSQCQAPTTDVVVVRDHNPSAPVVNQFDQDPVRDTDRSSHDDDPRPGDDD/DVLQVCVCVLLQLPLCVVDFQQHNPVNLVVLLLQLVLQVLLVLQAACPLQDQDHQEGLDAQPVSCVVSVCPVVNQLPQKGWFFWFKWFFPDDADCQQPPHRPVHPDDTMHGFWTWIWHDPSNCVVNNWIEIETHTHATDDDLCRLPFDWDFDCVQQNPVLRVWIWGNGLCRGQADADCPDPRGVPHRLVSVLVVLLVVCQVQVPIQYAYEYEYAHSRLLNSVSSQLSCQSVQSQHHPVGSPDGHAYGYEYELYAFITAVSSQVSLVPRSRYAYEYEYAVVACRNCPPVDRGDHHHHYRYFHLVLPPFWDPPDDNPLSRPSLSSSQRSQFGRDDDPPTHTGGPDPDDNLVSQCQAPTTDVVVVHDHNPSADVVNQWDQDPVRDTDRSSHDDDPRPGDDD

Radius of gyration: 31.6 Å; Cα contacts (8 Å, |Δi|>4): 1804; chains: 2; bounding box: 86×62×80 Å

InterPro domains:
  IPR002921 Fungal lipase-type domain [PF01764] (150-310)
  IPR029058 Alpha/Beta hydrolase fold [G3DSA:3.40.50.1820] (22-419)
  IPR029058 Alpha/Beta hydrolase fold [SSF53474] (103-347)
  IPR033556 Phospholipase A1-II [PTHR31828] (20-409)